Protein 7CIG (pdb70)

Solvent-accessible surface area: 36981 Å² total; per-residue (Å²): 151,25,93,43,55,64,1,57,21,46,82,57,16,11,83,105,104,105,17,98,143,0,4,44,30,0,24,114,11,0,48,121,18,17,85,50,2,0,0,21,13,5,0,4,76,10,93,26,11,12,152,37,0,25,85,0,0,13,0,1,1,8,0,19,2,8,0,46,82,89,10,14,8,30,0,20,0,7,24,0,0,73,9,0,0,49,8,6,0,78,10,0,119,12,82,115,103,27,57,70,67,56,73,66,1,0,2,0,0,0,0,1,0,2,10,8,0,0,2,0,16,0,1,22,4,0,39,12,10,6,8,4,108,47,50,44,155,81,132,247,30,131,14,17,70,46,14,0,1,0,21,0,75,27,21,30,10,1,0,38,0,0,20,43,0,4,57,11,51,22,2,42,37,0,0,99,131,93,17,58,138,78,2,40,30,82,42,107,73,82,50,108,134,68,14,31,85,59,0,36,5,118,75,16,135,52,42,26,28,44,37,1,27,0,35,2,34,20,87,8,0,12,59,0,0,53,30,0,2,59,72,10,0,2,0,2,0,0,0,5,0,9,4,34,13,11,0,0,11,0,62,0,80,26,0,0,84,104,0,5,62,14,0,56,148,42,34,0,29,124,35,127,8,47,84,41,58,24,138,165,79,61,143,67,65,72,50,77,5,21,2,0,0,0,0,0,10,0,12,5,0,0,5,0,0,13,4,1,77,52,0,53,152,71,39,159,35,43,66,21,95,13,178,19,166,5,18,43,2,8,6,29,0,131,7,95,28,83,68,164,36,118,10,22,0,0,0,0,0,0,2,2,0,4,42,5,8,2,0,0,0,0,0,0,0,0,0,0,8,12,46,1,11,32,49,32,44,34,175,19,69,29,5,47,7,49,3,11,2,0,0,2,18,0,1,0,0,0,0,0,1,0,0,0,18,2,0,78,58,23,26,136,59,3,0,62,46,0,52,94,2,16,80,28,0,25,27,0,51,145,79,0,44,39,9,39,180,147,55,66,19,84,0,45,28,30,38,4,101,2,0,0,0,0,13,0,27,75,3,15,77,148,9,19,33,78,5,0,2,1,29,33,49,21,42,48,58,85,76,56,117,126,23,111,49,38,20,0,4,0,4,0,2,36,11,7,76,140,73,33,0,42,49,0,0,62,58,0,27,141,5,93,67,0,89,56,19,155,104,39,108,12,15,104,103,21,90,42,51,57,0,59,19,58,84,58,17,16,89,104,102,93,18,99,138,1,3,44,28,0,24,120,12,0,38,61,2,32,99,41,2,0,0,23,13,5,1,2,84,5,105,25,13,12,162,33,0,28,85,0,0,13,0,1,0,8,0,17,2,10,0,49,94,42,10,16,5,34,0,8,0,2,24,0,0,67,8,0,0,47,7,7,0,84,10,0,122,12,103,109,102,30,57,96,90,53,51,76,0,0,2,0,0,0,0,0,0,2,10,8,0,0,2,0,18,0,1,22,3,0,27,10,10,0,21,6,86,42,26,81,54,151,278,51,126,11,18,83,51,12,0,1,0,17,0,76,26,20,31,12,2,0,34,0,0,21,42,0,5,54,7,69,22,2,42,43,0,0,99,144,99,15,57,120,76,0,50,30,91,40,107,71,84,49,108,124,66,15,32,84,60,0,37,5,74,78,15,137,51,42,27,27,46,36,1,34,0,46,0,31,2,83,9,0,10,61,0,0,55,31,0,2,59,73,18,0,0,0,2,0,0,0,4,0,9,4,35,14,13,0,1,13,0,58,0,84,26,0,0,82,98,0,5,70,13,0,39,148,52,42,6,12,105,33,140,2,68,55,57,72,67,131,145,141,34,146,81,81,71,22,84,3,21,0,0,0,0,0,0,10,0,12,5,0,0,5,0,0,13,4,2,77,37,0,50,126,63,43,169,34,41,66,21,99,14,106,20,162,3,18,38,3,10,6,30,0,128,12,102,28,106,65,89,48,96,10,16,0,1,0,0,0,0,2,2,0,4,42,6,8,2,0,0,0,1,0,0,0,0,0,0,11,4,36,0,14,28,50,34,42,32,170,15,67,28,6,40,6,59,3,11,1,0,0,1,16,0,1,0,0,0,0,0,0,0,1,0,15,3,0,86,62,24,24,131,60,4,1,59,46,0,52,91,3,5,82,29,0,21,27,0,50,146,78,0,44,39,9,33,180,146,61,71,16,110,0,61,30,29,24,6,95,1,0,0,0,0,13,0,39,67,5,13,78,82,1,18,20,37,6,0,1,2,21,31,41,27,44,49,60,80,70,56,129,128,24,122,57,39,20,0,4,0,4,0,2,36,11,7,75,140,71,36,0,42,48,0,0,62,38,0,26,134,5,68,67,2,94,97

Radius of gyration: 28.6 Å; Cα contacts (8 Å, |Δi|>4): 2402; chains: 2; bounding box: 64×79×65 Å

InterPro domains:
  IPR015421 Pyridoxal phosphate-dependent transferase, major domain [G3DSA:3.40.640.10] (76-458)
  IPR015424 Pyridoxal phosphate-dependent transferase [SSF53383] (32-549)
  IPR051151 Group II amino acid decarboxylase [PTHR46101] (45-549)

B-factor: mean 22.85, std 15.78, range [9.93, 152.77]

Organism: NCBI:txid1510823

Foldseek 3Di:
DDDCVLVDADPVGDDPVSVVVNVVVVCVVCVLQLLQAFAFLFFRDQPVVCVVAVVCVVDPEWCFFFLVFDWDRPNFQSVLFQVLVVVLCVLQVAADDADLQDQRHKGKGKAQAFCLQQLLLQCLLLLCLQQQAAFADGCVAPQSNQEEEAEEPLADCSVVVSCVVRVHHYLLRCCVVPVQQPQPDQDPQPRHSGRDPHQYDQDDPLRHRPQPQSEGDLVSVLRSVLVVLQNNHQYEYEFECLGGAFGDGHQQLSNQVSCQVSQVVSVQQWDWGFHFADPPDRHGDTDIDGRYAYEYEPQPRSQQVSLLVVCCVPVVVLVHHAPDDHHSHGQNNWDAHPVRDIDRRHFKYWYWCRRQQRDPHTMTMIMGGSSSQHHAPDADPNGRHGPRGPDRTHDRSVSVSSSSSVVVDDSSRSSVLLVQLLVVQVVLLVLVVVLCVVLVFAFPWDHNRSGSKIKTADFDPVLCSSNVWDKDWDQSNPPDPVRIGIMTMGGRHSSRHPVSSVVSSVCLSVTCCRNVHD/DDFLDDDDDCVLVDADPVGDDPVSVVVNVVNVCVNCVLQLLQAFAFLFFRDDPLLCVVFVVCVPDPEWCFFFLVFRFDRNRFQSVLFQVLVVVLCVLQVQADDADLVDQRHKGKGKAQAFCLQQLLVQCLLLLCQQQAAAFPDFPLPQSNQEEEAEEPLADPSVVVSCVVRVRHYLLRCCVVPVNQPQPDQDPQPRHSGRDPHQYDQDDPLRHPPQPQSEGDLVSVLSSLLVVLQSNHQYEYEFECLGGAFGDGHQQLSNQVSCVQSQVVSVQQKDKGWHFFDDDVDITDIDIDGRYAYEYEPQPRSQQVSLLVVCCVPVVVLVHHAPDDHHSHGQPRWDQDPPDGIHRRHFKYKYWCRRQLRDPHTMTMIMGGSNSQGDAPDADPNRRHGPRGPDRTHDRSVSSSSSSSVVVDDSSRSSVLLVQLLVVQVVLLVLVVVLCVVQVFAFPWDHNRSGSKIKTADFDPSLCSSNVWDKDWDQSRPPDPVRITIMTMGGRHSNHHPVSSVVSSVCCSVTPRRND

Secondary structure (DSSP, 8-state):
---GGGT---TT---HHHHHHHHHHHHHHHHHHHHH--BSS-----HHHHHHHGGGTT------S-TTS--S--S--HHHHHHHHHHHHHHTT-BSS--TT-TTBEEEEEESS-HHHHHHHHHHHHHHHHHTPPBPPP---TTTT--EEE-BTT--HHHHHHHHHHTPEEHHHHHHHH-TT---S--TTT-S-PPPSSBPBPP-TTSSGGGS-S-B-HHHHHHHHHHHHHTT--EEEEEEBS-TTT--B--HHHHHHHHHHHHHHTT-SSEEEEEEE-SSS--EEEEEE-SEEEEEE-TTGGGTHHHHHHHHHSTTTTT---SSPPPP-STT-EEE-TTS-EEE---EEEEETTTTT--SS--EEEEEEGGGPBPPS---GGGSS---SS-SS--SSHHHHHHHHHHH--HHHHHHHHHHHHHHHHHHHHHHHHHHHHHT-----B--TT-SEEEEE---HHHHHHHTBEEEEEESSTT-GGGEEEEEEEE--TT--HHHHHHHHHHHTT-HHHHT--/-----PPPPGGGT---TT---HHHHHHHHHHHHHHHHHHHHH--BSS-----HHHHHHHGGGTTS-----S-TTS--S--S--HHHHHHHHHHHHHHTT-BSS--TT-TTBEEEEEESS-HHHHHHHHHHHHHHHHHTPPBS----TTTT--EEE-BTT--THHHHHHHHHTPEEHHHHHHHH-TT---SPPTTT-S-PPPSSBPBPP-TTSSGGGS-S-B-HHHHHHHHHHHHHTT--EEEEEEBS-TTT--B--HHHHHHHHHHHHHHTT-SSEEEEEEE-SSSS-EEEEEE-SEEEEEE-TTGGGTHHHHHHHHH-HHHHT---SSPPPP-STT-EE--SSS--EE---EEEEETTTTT--SS--EEEEEEGGGPBPPS---GGGSS---SS-SS--SHHHHHHHHHHHH--HHHHHHHHHHHHHHHHHHHHHHHHHHHHHT-----B--TT-SEEEEE---HHHHHHHTBEEEEEESSTT-GGGEEEEEEEE--TT--HHHHHHHHHHHTT-HHHH-

Structure (mmCIF, N/CA/C/O backbone):
data_7CIG
#
_entry.id   7CIG
#
_cell.length_a   125.037
_cell.length_b   147.378
_cell.length_c   53.828
_cell.angle_alpha   90.00
_cell.angle_beta   100.01
_cell.angle_gamma   90.00
#
_symmetry.space_group_name_H-M   'C 1 2 1'
#
loop_
_entity.id
_entity.type
_entity.pdbx_description
1 polymer 'L-methionine decarboxylase'
2 non-polymer 'methyl (2S)-2-[[2-methyl-3-oxidanyl-5-(phosphonooxymethyl)pyridin-4-yl]methylamino]-4-methylsulfanyl-butanoate'
3 water water
#
loop_
_atom_site.group_PDB
_atom_site.id
_atom_site.type_symbol
_atom_site.label_atom_id
_atom_site.label_alt_id
_atom_site.label_comp_id
_atom_site.label_asym_id
_atom_site.label_entity_id
_atom_site.label_seq_id
_atom_site.pdbx_PDB_ins_code
_atom_site.Cartn_x
_atom_site.Cartn_y
_atom_site.Cartn_z
_atom_site.occupancy
_atom_site.B_iso_or_equiv
_atom_site.auth_seq_id
_atom_site.auth_comp_id
_atom_site.auth_asym_id
_atom_site.auth_atom_id
_atom_site.pdbx_PDB_model_num
ATOM 1 N N . GLU A 1 24 ? -46.724 5.122 -2.816 1.00 55.04 24 GLU A N 1
ATOM 2 C CA . GLU A 1 24 ? -45.880 4.213 -3.652 1.00 53.58 24 GLU A CA 1
ATOM 3 C C . GLU A 1 24 ? -46.534 2.848 -3.861 1.00 49.78 24 GLU A C 1
ATOM 4 O O . GLU A 1 24 ? -47.533 2.506 -3.217 1.00 47.55 24 GLU A O 1
ATOM 10 N N . LEU A 1 25 ? -45.959 2.077 -4.779 1.00 43.89 25 LEU A N 1
ATOM 11 C CA . LEU A 1 25 ? -46.448 0.731 -5.067 1.00 37.51 25 LEU A CA 1
ATOM 12 C C . LEU A 1 25 ? -45.813 -0.267 -4.105 1.00 38.18 25 LEU A C 1
ATOM 13 O O . LEU A 1 25 ? -44.618 -0.180 -3.807 1.00 36.62 25 LEU A O 1
ATOM 18 N N . ASP A 1 26 ? -46.641 -1.207 -3.648 1.00 36.58 26 ASP A N 1
ATOM 19 C CA . ASP A 1 26 ? -46.264 -2.255 -2.708 1.00 35.66 26 ASP A CA 1
ATOM 20 C C . ASP A 1 26 ? -45.823 -3.493 -3.497 1.00 31.07 26 ASP A C 1
ATOM 21 O O . ASP A 1 26 ? -46.617 -4.064 -4.251 1.00 31.28 26 ASP A O 1
ATOM 26 N N . GLY A 1 27 ? -44.578 -3.920 -3.299 1.00 27.61 27 GLY A N 1
ATOM 27 C CA . GLY A 1 27 ? -44.030 -5.089 -4.008 1.00 25.85 27 GLY A CA 1
ATOM 28 C C . GLY A 1 27 ? -44.805 -6.383 -3.816 1.00 25.19 27 GLY A C 1
ATOM 29 O O . GLY A 1 27 ? -44.813 -7.240 -4.701 1.00 22.69 27 GLY A O 1
ATOM 30 N N . GLY A 1 28 ? -45.488 -6.534 -2.683 1.00 24.72 28 GLY A N 1
ATOM 31 C CA . GLY A 1 28 ? -46.313 -7.719 -2.433 1.00 23.84 28 GLY A CA 1
ATOM 32 C C . GLY A 1 28 ? -47.404 -7.968 -3.456 1.00 23.81 28 GLY A C 1
ATOM 33 O O . GLY A 1 28 ? -47.684 -9.118 -3.792 1.00 24.78 28 GLY A O 1
ATOM 34 N N . ASP A 1 29 ? -47.983 -6.892 -3.987 1.00 22.99 29 ASP A N 1
ATOM 35 C CA . ASP A 1 29 ? -49.017 -6.971 -5.024 1.00 23.99 29 ASP A CA 1
ATOM 36 C C . ASP A 1 29 ? -48.465 -7.443 -6.361 1.00 21.44 29 ASP A C 1
ATOM 37 O O . ASP A 1 29 ? -49.238 -7.867 -7.230 1.00 21.14 29 ASP A O 1
ATOM 42 N N . PHE A 1 30 ? -47.145 -7.323 -6.540 1.00 18.52 30 PHE A N 1
ATOM 43 C CA . PHE A 1 30 ? -46.501 -7.620 -7.810 1.00 17.14 30 PHE A CA 1
ATOM 44 C C . PHE A 1 30 ? -45.688 -8.893 -7.849 1.00 16.60 30 PHE A C 1
ATOM 45 O O . PHE A 1 30 ? -45.279 -9.303 -8.931 1.00 15.99 30 PHE A O 1
ATOM 53 N N . ALA A 1 31 ? -45.455 -9.531 -6.694 1.00 16.66 31 ALA A N 1
ATOM 54 C CA . ALA A 1 31 ? -44.653 -10.758 -6.691 1.00 16.89 31 ALA A CA 1
ATOM 55 C C . ALA A 1 31 ? -45.336 -11.795 -7.573 1.00 15.87 31 ALA A C 1
ATOM 56 O O . ALA A 1 31 ? -46.555 -11.942 -7.535 1.00 16.97 31 ALA A O 1
ATOM 58 N N . LEU A 1 32 ? -44.538 -12.510 -8.354 1.00 15.09 32 LEU A N 1
ATOM 59 C CA . LEU A 1 32 ? -45.003 -13.458 -9.356 1.00 14.82 32 LEU A CA 1
ATOM 60 C C . LEU A 1 32 ? -44.801 -14.874 -8.818 1.00 16.32 32 LEU A C 1
ATOM 61 O O . LEU A 1 32 ? -43.674 -15.361 -8.801 1.00 17.31 32 LEU A O 1
ATOM 66 N N . PRO A 1 33 ? -45.883 -15.514 -8.374 1.00 16.26 33 PRO A N 1
ATOM 67 C CA . PRO A 1 33 ? -45.758 -16.886 -7.845 1.00 16.77 33 PRO A CA 1
ATOM 68 C C . PRO A 1 33 ? -45.502 -17.938 -8.906 1.00 17.45 33 PRO A C 1
ATOM 69 O O . PRO A 1 33 ? -45.852 -17.739 -10.061 1.00 15.98 33 PRO A O 1
ATOM 73 N N . GLU A 1 34 ? -44.952 -19.088 -8.504 1.00 17.17 34 GLU A N 1
ATOM 74 C CA . GLU A 1 34 ? -44.831 -20.233 -9.417 1.00 18.63 34 GLU A CA 1
ATOM 75 C C . GLU A 1 34 ? -46.133 -20.554 -10.128 1.00 17.31 34 GLU A C 1
ATOM 76 O O . GLU A 1 34 ? -46.125 -20.864 -11.314 1.00 17.66 34 GLU A O 1
ATOM 82 N N . GLY A 1 35 ? -47.254 -20.450 -9.414 1.00 16.73 35 GLY A N 1
ATOM 83 C CA . GLY A 1 35 ? -48.535 -20.821 -9.947 1.00 16.76 35 GLY A CA 1
ATOM 84 C C . GLY A 1 35 ? -49.273 -19.783 -10.765 1.00 17.47 35 GLY A C 1
ATOM 85 O O . GLY A 1 35 ? -50.388 -20.051 -11.220 1.00 18.95 35 GLY A O 1
ATOM 86 N N . GLY A 1 36 ? -48.672 -18.604 -10.945 1.00 17.56 36 GLY A N 1
ATOM 87 C CA . GLY A 1 36 ? -49.316 -17.509 -11.637 1.00 17.93 36 GLY A CA 1
ATOM 88 C C . GLY A 1 36 ? -50.253 -16.750 -10.719 1.00 18.68 36 GLY A C 1
ATOM 89 O O . GLY A 1 36 ? -50.469 -17.135 -9.564 1.00 19.17 36 GLY A O 1
ATOM 90 N N . LEU A 1 37 ? -50.796 -15.661 -11.250 1.00 18.56 37 LEU A N 1
ATOM 91 C CA . LEU A 1 37 ? -51.844 -14.874 -10.606 1.00 19.14 37 LEU A CA 1
ATOM 92 C C . LEU A 1 37 ? -53.172 -15.046 -11.347 1.00 19.02 37 LEU A C 1
ATOM 93 O O . LEU A 1 37 ? -53.221 -15.112 -12.570 1.00 20.18 37 LEU A O 1
ATOM 98 N N . ASP A 1 38 ? -54.260 -15.067 -10.589 1.00 21.72 38 ASP A N 1
ATOM 99 C CA . ASP A 1 38 ? -55.605 -15.034 -11.168 1.00 23.69 38 ASP A CA 1
ATOM 100 C C . ASP A 1 38 ? -55.960 -13.643 -11.726 1.00 23.01 38 ASP A C 1
ATOM 101 O O . ASP A 1 38 ? -55.246 -12.650 -11.481 1.00 20.83 38 ASP A O 1
ATOM 106 N N . ASP A 1 39 ? -57.040 -13.580 -12.496 1.00 23.30 39 ASP A N 1
ATOM 107 C CA . ASP A 1 39 ? -57.473 -12.352 -13.160 1.00 24.13 39 ASP A CA 1
ATOM 108 C C . ASP A 1 39 ? -57.743 -11.222 -12.166 1.00 22.10 39 ASP A C 1
ATOM 109 O O . ASP A 1 39 ? -57.441 -10.066 -12.479 1.00 19.82 39 ASP A O 1
ATOM 114 N N . ASP A 1 40 ? -58.274 -11.546 -10.984 1.00 19.64 40 ASP A N 1
ATOM 115 C CA . ASP A 1 40 ? -58.529 -10.512 -9.965 1.00 19.71 40 ASP A CA 1
ATOM 116 C C . ASP A 1 40 ? -57.241 -9.900 -9.403 1.00 17.95 40 ASP A C 1
ATOM 117 O O . ASP A 1 40 ? -57.130 -8.673 -9.298 1.00 15.70 40 ASP A O 1
ATOM 122 N N . ARG A 1 41 ? -56.278 -10.724 -9.000 1.00 17.07 41 ARG A N 1
ATOM 123 C CA . ARG A 1 41 ? -55.014 -10.199 -8.497 1.00 17.58 41 ARG A CA 1
ATOM 124 C C . ARG A 1 41 ? -54.265 -9.439 -9.586 1.00 15.34 41 ARG A C 1
ATOM 125 O O . ARG A 1 41 ? -53.654 -8.393 -9.304 1.00 15.21 41 ARG A O 1
ATOM 133 N N . ARG A 1 42 ? -54.326 -9.938 -10.819 1.00 14.51 42 ARG A N 1
ATOM 134 C CA . ARG A 1 42 ? -53.674 -9.262 -11.940 1.00 14.66 42 ARG A CA 1
ATOM 135 C C . ARG A 1 42 ? -54.253 -7.866 -12.170 1.00 13.27 42 ARG A C 1
ATOM 136 O O . ARG A 1 42 ? -53.532 -6.877 -12.288 1.00 12.93 42 ARG A O 1
ATOM 144 N N . LEU A 1 43 ? -55.572 -7.771 -12.183 1.00 12.52 43 LEU A N 1
ATOM 145 C CA . LEU A 1 43 ? -56.207 -6.487 -12.449 1.00 11.84 43 LEU A CA 1
ATOM 146 C C . LEU A 1 43 ? -55.972 -5.512 -11.283 1.00 12.50 43 LEU A C 1
ATOM 147 O O . LEU A 1 43 ? -55.742 -4.307 -11.492 1.00 12.27 43 LEU A O 1
ATOM 152 N N . ARG A 1 44 ? -56.023 -6.013 -10.058 1.00 12.14 44 ARG A N 1
ATOM 153 C CA . ARG A 1 44 ? -55.767 -5.159 -8.909 1.00 13.79 44 ARG A CA 1
ATOM 154 C C . ARG A 1 44 ? -54.383 -4.531 -9.008 1.00 12.63 44 ARG A C 1
ATOM 155 O O . ARG A 1 44 ? -54.235 -3.343 -8.712 1.00 12.14 44 ARG A O 1
ATOM 163 N N . ALA A 1 45 ? -53.387 -5.322 -9.389 1.00 12.09 45 ALA A N 1
ATOM 164 C CA . ALA A 1 45 ? -52.017 -4.822 -9.515 1.00 12.11 45 ALA A CA 1
ATOM 165 C C . ALA A 1 45 ? -51.921 -3.817 -10.642 1.00 12.10 45 ALA A C 1
ATOM 166 O O . ALA A 1 45 ? -51.307 -2.780 -10.477 1.00 11.38 45 ALA A O 1
ATOM 168 N N . LEU A 1 46 ? -52.473 -4.137 -11.803 1.00 11.42 46 LEU A N 1
ATOM 169 C CA . LEU A 1 46 ? -52.395 -3.221 -12.935 1.00 11.48 46 LEU A CA 1
ATOM 170 C C . LEU A 1 46 ? -53.138 -1.924 -12.627 1.00 10.94 46 LEU A C 1
ATOM 171 O O . LEU A 1 46 ? -52.689 -0.836 -13.002 1.00 11.32 46 LEU A O 1
ATOM 176 N N . ASP A 1 47 ? -54.275 -2.012 -11.930 1.00 10.58 47 ASP A N 1
ATOM 177 C CA . ASP A 1 47 ? -54.957 -0.803 -11.478 1.00 11.08 47 ASP A CA 1
ATOM 178 C C . ASP A 1 47 ? -54.088 0.019 -10.521 1.00 10.87 47 ASP A C 1
ATOM 179 O O . ASP A 1 47 ? -54.038 1.250 -10.621 1.00 10.74 47 ASP A O 1
ATOM 184 N N . ALA A 1 48 ? -53.392 -0.637 -9.603 1.00 11.23 48 ALA A N 1
ATOM 185 C CA . ALA A 1 48 ? -52.500 0.097 -8.715 1.00 11.91 48 ALA A CA 1
ATOM 186 C C . ALA A 1 48 ? -51.419 0.827 -9.500 1.00 12.14 48 ALA A C 1
ATOM 187 O O . ALA A 1 48 ? -51.130 1.994 -9.197 1.00 11.72 48 ALA A O 1
ATOM 189 N N . VAL A 1 49 ? -50.837 0.176 -10.501 1.00 12.53 49 VAL A N 1
ATOM 190 C CA . VAL A 1 49 ? -49.794 0.819 -11.336 1.00 13.76 49 VAL A CA 1
ATOM 191 C C . VAL A 1 49 ? -50.374 1.993 -12.066 1.00 13.49 49 VAL A C 1
ATOM 192 O O . VAL A 1 49 ? -49.772 3.073 -12.109 1.00 12.85 49 VAL A O 1
ATOM 196 N N . ASP A 1 50 ? -51.553 1.827 -12.647 1.00 12.19 50 ASP A N 1
ATOM 197 C CA . ASP A 1 50 ? -52.162 2.914 -13.431 1.00 12.89 50 ASP A CA 1
ATOM 198 C C . ASP A 1 50 ? -52.478 4.110 -12.533 1.00 11.62 50 ASP A C 1
ATOM 199 O O . ASP A 1 50 ? -52.221 5.247 -12.889 1.00 12.13 50 ASP A O 1
ATOM 204 N N . GLU A 1 51 ? -53.027 3.852 -11.357 1.00 11.23 51 GLU A N 1
ATOM 205 C CA . GLU A 1 51 ? -53.353 4.926 -10.444 1.00 11.65 51 GLU A CA 1
ATOM 206 C C . GLU A 1 51 ? -52.090 5.696 -10.063 1.00 11.54 51 GLU A C 1
ATOM 207 O O . GLU A 1 51 ? -52.109 6.927 -10.017 1.00 12.08 51 GLU A O 1
ATOM 213 N N . TYR A 1 52 ? -51.008 4.975 -9.775 1.00 11.58 52 TYR A N 1
ATOM 214 C CA . TYR A 1 52 ? -49.717 5.610 -9.452 1.00 12.41 52 TYR A CA 1
ATOM 215 C C . TYR A 1 52 ? -49.183 6.420 -10.638 1.00 12.48 52 TYR A C 1
ATOM 216 O O . TYR A 1 52 ? -48.892 7.615 -10.483 1.00 13.21 52 TYR A O 1
ATOM 225 N N . LEU A 1 53 ? -49.058 5.799 -11.801 1.00 12.60 53 LEU A N 1
ATOM 226 C CA . LEU A 1 53 ? -48.497 6.464 -12.979 1.00 12.77 53 LEU A CA 1
ATOM 227 C C . LEU A 1 53 ? -49.323 7.659 -13.426 1.00 12.97 53 LEU A C 1
ATOM 228 O O . LEU A 1 53 ? -48.780 8.690 -13.835 1.00 13.33 53 LEU A O 1
ATOM 233 N N . THR A 1 54 ? -50.638 7.536 -13.329 1.00 13.01 54 THR A N 1
ATOM 234 C CA . THR A 1 54 ? -51.531 8.597 -13.772 1.00 14.63 54 THR A CA 1
ATOM 235 C C . THR A 1 54 ? -51.343 9.811 -12.870 1.00 14.60 54 THR A C 1
ATOM 236 O O . THR A 1 54 ? -51.222 10.927 -13.368 1.00 16.21 54 THR A O 1
ATOM 240 N N . ARG A 1 55 ? -51.303 9.596 -11.559 1.00 15.03 55 ARG A N 1
ATOM 241 C CA . ARG A 1 55 ? -51.078 10.693 -10.632 1.00 16.22 55 ARG A CA 1
ATOM 242 C C . ARG A 1 55 ? -49.723 11.351 -10.908 1.00 15.66 55 ARG A C 1
ATOM 243 O O . ARG A 1 55 ? -49.624 12.584 -11.056 1.00 15.77 55 ARG A O 1
ATOM 251 N N . LYS A 1 56 ? -48.685 10.552 -11.038 1.00 14.55 56 LYS A N 1
ATOM 252 C CA . LYS A 1 56 ? -47.358 11.112 -11.273 1.00 14.74 56 LYS A CA 1
ATOM 253 C C . LYS A 1 56 ? -47.248 11.807 -12.625 1.00 15.40 56 LYS A C 1
ATOM 254 O O . LYS A 1 56 ? -46.627 12.894 -12.692 1.00 15.12 56 LYS A O 1
ATOM 260 N N . ARG A 1 57 ? -47.786 11.227 -13.703 1.00 15.96 57 ARG A N 1
ATOM 261 C CA . ARG A 1 57 ? -47.598 11.822 -15.022 1.00 17.48 57 ARG A CA 1
ATOM 262 C C . ARG A 1 57 ? -48.265 13.191 -15.134 1.00 17.87 57 ARG A C 1
ATOM 263 O O . ARG A 1 57 ? -47.729 14.091 -15.801 1.00 17.86 57 ARG A O 1
ATOM 271 N N . LYS A 1 58 ? -49.408 13.363 -14.483 1.00 17.85 58 LYS A N 1
ATOM 272 C CA . LYS A 1 58 ? -50.111 14.645 -14.540 1.00 19.74 58 LYS A CA 1
ATOM 273 C C . LYS A 1 58 ? -49.390 15.771 -13.805 1.00 18.99 58 LYS A C 1
ATOM 274 O O . LYS A 1 58 ? -49.620 16.947 -14.097 1.00 18.95 58 LYS A O 1
ATOM 280 N N . HIS A 1 59 ? -48.508 15.423 -12.877 1.00 16.33 59 HIS A N 1
ATOM 281 C CA . HIS A 1 59 ? -47.765 16.419 -12.102 1.00 16.08 59 HIS A CA 1
ATOM 282 C C . HIS A 1 59 ? -46.299 16.481 -12.472 1.00 14.43 59 HIS A C 1
ATOM 283 O O . HIS A 1 59 ? -45.587 17.317 -11.949 1.00 14.45 59 HIS A O 1
ATOM 290 N N . LEU A 1 60 ? -45.816 15.626 -13.377 1.00 13.33 60 LEU A N 1
ATOM 291 C CA . LEU A 1 60 ? -44.394 15.664 -13.692 1.00 13.11 60 LEU A CA 1
ATOM 292 C C . LEU A 1 60 ? -44.078 16.964 -14.407 1.00 13.29 60 LEU A C 1
ATOM 293 O O . LEU A 1 60 ? -44.643 17.255 -15.459 1.00 13.86 60 LEU A O 1
ATOM 298 N N . VAL A 1 61 ? -43.183 17.750 -13.818 1.00 13.20 61 VAL A N 1
ATOM 299 C CA . VAL A 1 61 ? -42.669 18.945 -14.479 1.00 13.54 61 VAL A CA 1
ATOM 300 C C . VAL A 1 61 ? -41.168 19.085 -14.391 1.00 13.74 61 VAL A C 1
ATOM 301 O O . VAL A 1 61 ? -40.643 20.117 -14.855 1.00 13.93 61 VAL A O 1
ATOM 305 N N . GLY A 1 62 ? -40.459 18.120 -13.825 1.00 12.34 62 GLY A N 1
ATOM 306 C CA . GLY A 1 62 ? -39.040 18.266 -13.527 1.00 13.06 62 GLY A CA 1
ATOM 307 C C . GLY A 1 62 ? -38.085 17.613 -14.483 1.00 13.29 62 GLY A C 1
ATOM 308 O O . GLY A 1 62 ? -36.890 17.689 -14.273 1.00 14.68 62 GLY A O 1
ATOM 309 N N . TYR A 1 63 ? -38.602 16.930 -15.501 1.00 12.62 63 TYR A N 1
ATOM 310 C CA . TYR A 1 63 ? -37.753 16.242 -16.483 1.00 12.37 63 TYR A CA 1
ATOM 311 C C . TYR A 1 63 ? -38.199 16.632 -17.878 1.00 12.51 63 TYR A C 1
ATOM 312 O O . TYR A 1 63 ? -39.362 16.951 -18.089 1.00 12.78 63 TYR A O 1
ATOM 321 N N . ALA A 1 64 ? -37.269 16.553 -18.826 1.00 13.38 64 ALA A N 1
ATOM 322 C CA . ALA A 1 64 ? -37.552 16.932 -20.197 1.00 14.53 64 ALA A CA 1
ATOM 323 C C . ALA A 1 64 ? -38.270 15.789 -20.895 1.00 15.40 64 ALA A C 1
ATOM 324 O O . ALA A 1 64 ? -37.694 15.123 -21.750 1.00 18.36 64 ALA A O 1
ATOM 326 N N . ALA A 1 65 ? -39.539 15.584 -20.556 1.00 14.25 65 ALA A N 1
ATOM 327 C CA . ALA A 1 65 ? -40.308 14.459 -21.043 1.00 14.53 65 ALA A CA 1
ATOM 328 C C . ALA A 1 65 ? -41.750 14.881 -21.262 1.00 14.22 65 ALA A C 1
ATOM 329 O O . ALA A 1 65 ? -42.501 15.081 -20.302 1.00 14.52 65 ALA A O 1
ATOM 331 N N . THR A 1 66 ? -42.148 15.019 -22.512 1.00 12.87 66 THR A N 1
ATOM 332 C CA . THR A 1 66 ? -43.521 15.363 -22.833 1.00 13.79 66 THR A CA 1
ATOM 333 C C . THR A 1 66 ? -44.444 14.230 -22.392 1.00 15.38 66 THR A C 1
ATOM 334 O O . THR A 1 66 ? -44.185 13.055 -22.687 1.00 15.09 66 THR A O 1
ATOM 338 N N . GLN A 1 67 ? -45.488 14.603 -21.647 1.00 18.16 67 GLN A N 1
ATOM 339 C CA . GLN A 1 67 ? -46.330 13.644 -20.888 1.00 21.43 67 GLN A CA 1
ATOM 340 C C . GLN A 1 67 ? -47.684 13.425 -21.499 1.00 22.66 67 GLN A C 1
ATOM 341 O O . GLN A 1 67 ? -48.397 12.498 -21.059 1.00 24.28 67 GLN A O 1
ATOM 347 N N . ASP A 1 68 ? -48.049 14.196 -22.528 1.00 25.03 68 ASP A N 1
ATOM 348 C CA . ASP A 1 68 ? -49.349 14.034 -23.174 1.00 27.77 68 ASP A CA 1
ATOM 349 C C . ASP A 1 68 ? -49.274 13.269 -24.504 1.00 30.80 68 ASP A C 1
ATOM 350 O O . ASP A 1 68 ? -48.591 13.711 -25.418 1.00 40.01 68 ASP A O 1
ATOM 355 N N . MET A 1 69 ? -49.992 12.133 -24.555 1.00 26.09 69 MET A N 1
ATOM 356 C CA . MET A 1 69 ? -50.027 11.150 -25.639 1.00 24.95 69 MET A CA 1
ATOM 357 C C . MET A 1 69 ? -51.363 10.342 -25.670 1.00 23.91 69 MET A C 1
ATOM 358 O O . MET A 1 69 ? -51.398 9.115 -25.893 1.00 22.36 69 MET A O 1
ATOM 363 N N . GLN A 1 70 ? -52.482 11.024 -25.428 1.00 23.18 70 GLN A N 1
ATOM 364 C CA . GLN A 1 70 ? -53.786 10.369 -25.487 1.00 23.91 70 GLN A CA 1
ATOM 365 C C . GLN A 1 70 ? -54.124 9.961 -26.938 1.00 21.85 70 GLN A C 1
ATOM 366 O O . GLN A 1 70 ? -54.649 8.867 -27.165 1.00 20.14 70 GLN A O 1
ATOM 372 N N . GLY A 1 71 ? -53.823 10.848 -27.896 1.00 21.11 71 GLY A N 1
ATOM 373 C CA . GLY A 1 71 ? -53.988 10.572 -29.321 1.00 20.35 71 GLY A CA 1
ATOM 374 C C . GLY A 1 71 ? -53.160 9.391 -29.796 1.00 21.45 71 GLY A C 1
ATOM 375 O O . GLY A 1 71 ? -53.651 8.530 -30.542 1.00 20.19 71 GLY A O 1
ATOM 376 N N . THR A 1 72 ? -51.877 9.397 -29.417 1.00 19.66 72 THR A N 1
ATOM 377 C CA . THR A 1 72 ? -50.974 8.266 -29.631 1.00 20.86 72 THR A CA 1
ATOM 378 C C . THR A 1 72 ? -51.590 6.940 -29.200 1.00 20.25 72 THR A C 1
ATOM 379 O O . THR A 1 72 ? -51.620 5.962 -29.962 1.00 19.34 72 THR A O 1
ATOM 383 N N . ALA A 1 73 ? -52.059 6.900 -27.957 1.00 19.16 73 ALA A N 1
ATOM 384 C CA . ALA A 1 73 ? -52.635 5.701 -27.391 1.00 19.13 73 ALA A CA 1
ATOM 385 C C . ALA A 1 73 ? -53.851 5.239 -28.184 1.00 18.72 73 ALA A C 1
ATOM 386 O O . ALA A 1 73 ? -54.009 4.050 -28.495 1.00 18.34 73 ALA A O 1
ATOM 388 N N . LEU A 1 74 ? -54.765 6.172 -28.476 1.00 17.47 74 LEU A N 1
ATOM 389 C CA . LEU A 1 74 ? -55.924 5.812 -29.282 1.00 18.18 74 LEU A CA 1
ATOM 390 C C . LEU A 1 74 ? -55.549 5.278 -30.660 1.00 16.93 74 LEU A C 1
ATOM 391 O O . LEU A 1 74 ? -56.130 4.311 -31.110 1.00 17.02 74 LEU A O 1
ATOM 396 N N . ASP A 1 75 ? -54.617 5.938 -31.326 1.00 16.34 75 ASP A N 1
ATOM 397 C CA . ASP A 1 75 ? -54.257 5.558 -32.689 1.00 15.82 75 ASP A CA 1
ATOM 398 C C . ASP A 1 75 ? -53.463 4.265 -32.727 1.00 15.59 75 ASP A C 1
ATOM 399 O O . ASP A 1 75 ? -53.547 3.541 -33.709 1.00 15.35 75 ASP A O 1
ATOM 404 N N . LEU A 1 76 ? -52.634 4.002 -31.704 1.00 14.25 76 LEU A N 1
ATOM 405 C CA . LEU A 1 76 ? -51.593 2.990 -31.852 1.00 13.76 76 LEU A CA 1
ATOM 406 C C . LEU A 1 76 ? -51.675 1.770 -30.950 1.00 13.73 76 LEU A C 1
ATOM 407 O O . LEU A 1 76 ? -50.933 0.820 -31.175 1.00 13.65 76 LEU A O 1
ATOM 412 N N . ALA A 1 77 ? -52.584 1.750 -29.985 1.00 14.14 77 ALA A N 1
ATOM 413 C CA . ALA A 1 77 ? -52.781 0.562 -29.155 1.00 14.45 77 ALA A CA 1
ATOM 414 C C . ALA A 1 77 ? -53.033 -0.696 -29.970 1.00 14.18 77 ALA A C 1
ATOM 415 O O . ALA A 1 77 ? -52.590 -1.777 -29.610 1.00 14.45 77 ALA A O 1
ATOM 417 N N . ARG A 1 78 ? -53.708 -0.538 -31.104 1.00 13.09 78 ARG A N 1
ATOM 418 C CA . ARG A 1 78 ? -53.962 -1.631 -32.040 1.00 13.00 78 ARG A CA 1
ATOM 419 C C . ARG A 1 78 ? -52.738 -2.431 -32.476 1.00 12.62 78 ARG A C 1
ATOM 420 O O . ARG A 1 78 ? -52.894 -3.539 -32.957 1.00 12.51 78 ARG A O 1
ATOM 428 N N . PHE A 1 79 ? -51.540 -1.833 -32.396 1.00 12.54 79 PHE A N 1
ATOM 429 C CA . PHE A 1 79 ? -50.321 -2.518 -32.824 1.00 12.74 79 PHE A CA 1
ATOM 430 C C . PHE A 1 79 ? -49.665 -3.378 -31.755 1.00 13.54 79 PHE A C 1
ATOM 431 O O . PHE A 1 79 ? -48.708 -4.128 -32.061 1.00 13.35 79 PHE A O 1
ATOM 439 N N A MET A 1 80 ? -50.180 -3.265 -30.520 0.50 14.11 80 MET A N 1
ATOM 440 N N B MET A 1 80 ? -50.154 -3.309 -30.521 0.50 13.37 80 MET A N 1
ATOM 441 C CA A MET A 1 80 ? -49.669 -4.008 -29.355 0.50 15.47 80 MET A CA 1
ATOM 442 C CA B MET A 1 80 ? -49.520 -4.074 -29.445 0.50 14.09 80 MET A CA 1
ATOM 443 C C A MET A 1 80 ? -49.604 -5.537 -29.525 0.50 15.40 80 MET A C 1
ATOM 444 C C B MET A 1 80 ? -49.521 -5.590 -29.615 0.50 14.57 80 MET A C 1
ATOM 445 O O A MET A 1 80 ? -48.709 -6.160 -28.941 0.50 14.88 80 MET A O 1
ATOM 446 O O B MET A 1 80 ? -48.589 -6.254 -29.142 0.50 13.75 80 MET A O 1
ATOM 455 N N . PRO A 1 81 ? -50.514 -6.152 -30.318 1.00 14.42 81 PRO A N 1
ATOM 456 C CA . PRO A 1 81 ? -50.411 -7.589 -30.618 1.00 14.70 81 PRO A CA 1
ATOM 457 C C . PRO A 1 81 ? -49.266 -8.060 -31.525 1.00 14.95 81 PRO A C 1
ATOM 458 O O . PRO A 1 81 ? -49.053 -9.251 -31.643 1.00 16.22 81 PRO A O 1
ATOM 462 N N . ASN A 1 82 ? -48.518 -7.150 -32.151 1.00 14.57 82 ASN A N 1
ATOM 463 C CA . ASN A 1 82 ? -47.495 -7.509 -33.100 1.00 14.68 82 ASN A CA 1
ATOM 464 C C . ASN A 1 82 ? -46.127 -7.485 -32.460 1.00 13.65 82 ASN A C 1
ATOM 465 O O . ASN A 1 82 ? -45.771 -6.496 -31.843 1.00 14.04 82 ASN A O 1
ATOM 470 N N . ASN A 1 83 ? -45.347 -8.523 -32.708 1.00 12.90 83 ASN A N 1
ATOM 471 C CA . ASN A 1 83 ? -43.945 -8.540 -32.338 1.00 12.46 83 ASN A CA 1
ATOM 472 C C . ASN A 1 83 ? -43.180 -7.932 -33.508 1.00 13.05 83 ASN A C 1
ATOM 473 O O . ASN A 1 83 ? -42.772 -8.644 -34.439 1.00 14.01 83 ASN A O 1
ATOM 478 N N . ILE A 1 84 ? -43.091 -6.605 -33.488 1.00 12.18 84 ILE A N 1
ATOM 479 C CA . ILE A 1 84 ? -42.506 -5.852 -34.597 1.00 12.26 84 ILE A CA 1
ATOM 480 C C . ILE A 1 84 ? -40.999 -5.854 -34.428 1.00 12.47 84 ILE A C 1
ATOM 481 O O . ILE A 1 84 ? -40.506 -5.745 -33.308 1.00 14.07 84 ILE A O 1
ATOM 486 N N . ASN A 1 85 ? -40.250 -5.990 -35.512 1.00 11.42 85 ASN A N 1
ATOM 487 C CA . ASN A 1 85 ? -38.786 -5.974 -35.381 1.00 11.61 85 ASN A CA 1
ATOM 488 C C . ASN A 1 85 ? -38.192 -5.355 -36.601 1.00 11.29 85 ASN A C 1
ATOM 489 O O . ASN A 1 85 ? -38.346 -5.888 -37.692 1.00 11.96 85 ASN A O 1
ATOM 494 N N . ASN A 1 86 ? -37.514 -4.216 -36.407 1.00 11.33 86 ASN A N 1
ATOM 495 C CA . ASN A 1 86 ? -36.843 -3.521 -37.510 1.00 11.74 86 ASN A CA 1
ATOM 496 C C . ASN A 1 86 ? -35.381 -3.896 -37.603 1.00 12.76 86 ASN A C 1
ATOM 497 O O . ASN A 1 86 ? -34.570 -3.110 -38.021 1.00 15.60 86 ASN A O 1
ATOM 502 N N . LEU A 1 87 ? -35.113 -5.167 -37.329 1.00 14.57 87 LEU A N 1
ATOM 503 C CA . LEU A 1 87 ? -33.831 -5.810 -37.507 1.00 15.06 87 LEU A CA 1
ATOM 504 C C . LEU A 1 87 ? -33.142 -5.405 -38.798 1.00 14.75 87 LEU A C 1
ATOM 505 O O . LEU A 1 87 ? -33.729 -5.516 -39.857 1.00 14.96 87 LEU A O 1
ATOM 510 N N . GLY A 1 88 ? -31.886 -4.986 -38.692 1.00 13.86 88 GLY A N 1
ATOM 511 C CA . GLY A 1 88 ? -31.124 -4.562 -39.845 1.00 14.65 88 GLY A CA 1
ATOM 512 C C . GLY A 1 88 ? -31.256 -3.084 -40.190 1.00 13.88 88 GLY A C 1
ATOM 513 O O . GLY A 1 88 ? -31.982 -2.329 -39.570 1.00 14.33 88 GLY A O 1
ATOM 514 N N . ASP A 1 89 ? -30.517 -2.690 -41.212 1.00 14.90 89 ASP A N 1
ATOM 515 C CA . ASP A 1 89 ? -30.497 -1.322 -41.687 1.00 14.16 89 ASP A CA 1
ATOM 516 C C . ASP A 1 89 ? -31.922 -0.859 -42.092 1.00 13.85 89 ASP A C 1
ATOM 517 O O . ASP A 1 89 ? -32.670 -1.604 -42.725 1.00 14.67 89 ASP A O 1
ATOM 522 N N . PRO A 1 90 ? -32.284 0.395 -41.783 1.00 13.57 90 PRO A N 1
ATOM 523 C CA . PRO A 1 90 ? -33.622 0.870 -42.154 1.00 13.95 90 PRO A CA 1
ATOM 524 C C . PRO A 1 90 ? -33.892 0.928 -43.641 1.00 13.94 90 PRO A C 1
ATOM 525 O O . PRO A 1 90 ? -35.048 0.966 -44.009 1.00 13.99 90 PRO A O 1
ATOM 529 N N . PHE A 1 91 ? -32.838 0.965 -44.461 1.00 14.81 91 PHE A N 1
ATOM 530 C CA . PHE A 1 91 ? -32.969 1.173 -45.903 1.00 16.71 91 PHE A CA 1
ATOM 531 C C . PHE A 1 91 ? -32.827 -0.115 -46.684 1.00 19.65 91 PHE A C 1
ATOM 532 O O . PHE A 1 91 ? -32.824 -0.091 -47.931 1.00 21.46 91 PHE A O 1
ATOM 540 N N . GLN A 1 92 ? -32.769 -1.226 -45.964 1.00 21.44 92 GLN A N 1
ATOM 541 C CA . GLN A 1 92 ? -32.585 -2.515 -46.583 1.00 24.43 92 GLN A CA 1
ATOM 542 C C . GLN A 1 92 ? -33.740 -3.386 -46.223 1.00 24.13 92 GLN A C 1
ATOM 543 O O . GLN A 1 92 ? -34.257 -3.351 -45.094 1.00 18.42 92 GLN A O 1
ATOM 549 N N . SER A 1 93 ? -34.126 -4.182 -47.215 1.00 27.63 93 SER A N 1
ATOM 550 C CA . SER A 1 93 ? -35.028 -5.299 -47.026 1.00 29.18 93 SER A CA 1
ATOM 551 C C . SER A 1 93 ? -34.357 -6.318 -46.124 1.00 27.34 93 SER A C 1
ATOM 552 O O . SER A 1 93 ? -33.126 -6.413 -46.042 1.00 29.20 93 SER A O 1
ATOM 555 N N . GLY A 1 94 ? -35.166 -7.048 -45.393 1.00 22.74 94 GLY A N 1
ATOM 556 C CA . GLY A 1 94 ? -34.660 -8.123 -44.573 1.00 20.96 94 GLY A CA 1
ATOM 557 C C . GLY A 1 94 ? -35.719 -9.192 -44.505 1.00 19.38 94 GLY A C 1
ATOM 558 O O . GLY A 1 94 ? -36.820 -9.023 -45.043 1.00 19.34 94 GLY A O 1
ATOM 559 N N . GLY A 1 95 ? -35.396 -10.280 -43.833 1.00 17.26 95 GLY A N 1
ATOM 560 C CA . GLY A 1 95 ? -36.295 -11.409 -43.785 1.00 15.65 95 GLY A CA 1
ATOM 561 C C . GLY A 1 95 ? -37.416 -11.326 -42.764 1.00 14.57 95 GLY A C 1
ATOM 562 O O . GLY A 1 95 ? -38.400 -12.041 -42.893 1.00 14.63 95 GLY A O 1
ATOM 563 N N . TYR A 1 96 ? -37.267 -10.469 -41.749 1.00 13.57 96 TYR A N 1
ATOM 564 C CA . TYR A 1 96 ? -38.275 -10.357 -40.691 1.00 12.84 96 TYR A CA 1
ATOM 565 C C . TYR A 1 96 ? -39.350 -9.391 -41.209 1.00 12.19 96 TYR A C 1
ATOM 566 O O . TYR A 1 96 ? -39.242 -8.170 -41.049 1.00 12.21 96 TYR A O 1
ATOM 575 N N . LYS A 1 97 ? -40.385 -9.940 -41.843 1.00 12.42 97 LYS A N 1
ATOM 576 C CA . LYS A 1 97 ? -41.348 -9.087 -42.532 1.00 12.57 97 LYS A CA 1
ATOM 577 C C . LYS A 1 97 ? -42.287 -8.250 -41.668 1.00 12.80 97 LYS A C 1
ATOM 578 O O . LYS A 1 97 ? -42.692 -7.170 -42.136 1.00 12.80 97 LYS A O 1
ATOM 584 N N . PRO A 1 98 ? -42.609 -8.670 -40.426 1.00 11.80 98 PRO A N 1
ATOM 585 C CA . PRO A 1 98 ? -43.370 -7.731 -39.557 1.00 12.13 98 PRO A CA 1
ATOM 586 C C . PRO A 1 98 ? -42.454 -6.616 -39.029 1.00 10.80 98 PRO A C 1
ATOM 587 O O . PRO A 1 98 ? -42.036 -6.606 -37.869 1.00 11.75 98 PRO A O 1
ATOM 591 N N . ASN A 1 99 ? -42.168 -5.685 -39.931 1.00 10.84 99 ASN A N 1
ATOM 592 C CA . ASN A 1 99 ? -41.339 -4.533 -39.619 1.00 10.65 99 ASN A CA 1
ATOM 593 C C . ASN A 1 99 ? -42.016 -3.265 -40.154 1.00 10.86 99 ASN A C 1
ATOM 594 O O . ASN A 1 99 ? -42.815 -3.318 -41.091 1.00 11.34 99 ASN A O 1
ATOM 599 N N . THR A 1 100 ? -41.626 -2.133 -39.586 1.00 10.42 100 THR A N 1
ATOM 600 C CA . THR A 1 100 ? -42.137 -0.835 -39.975 1.00 10.60 100 THR A CA 1
ATOM 601 C C . THR A 1 100 ? -41.074 0.029 -40.633 1.00 11.01 100 THR A C 1
ATOM 602 O O . THR A 1 100 ? -41.095 1.254 -40.500 1.00 10.94 100 THR A O 1
ATOM 606 N N . LYS A 1 101 ? -40.146 -0.566 -41.367 1.00 10.76 101 LYS A N 1
ATOM 607 C CA . LYS A 1 101 ? -39.049 0.241 -41.925 1.00 11.32 101 LYS A CA 1
ATOM 608 C C . LYS A 1 101 ? -39.550 1.306 -42.898 1.00 11.70 101 LYS A C 1
ATOM 609 O O . LYS A 1 101 ? -38.947 2.363 -42.996 1.00 11.78 101 LYS A O 1
ATOM 615 N N . VAL A 1 102 ? -40.662 1.070 -43.587 1.00 12.64 102 VAL A N 1
ATOM 616 C CA . VAL A 1 102 ? -41.227 2.117 -44.468 1.00 12.67 102 VAL A CA 1
ATOM 617 C C . VAL A 1 102 ? -41.599 3.349 -43.632 1.00 13.03 102 VAL A C 1
ATOM 618 O O . VAL A 1 102 ? -41.347 4.499 -44.050 1.00 13.64 102 VAL A O 1
ATOM 622 N N . VAL A 1 103 ? -42.150 3.112 -42.443 1.00 11.52 103 VAL A N 1
ATOM 623 C CA . VAL A 1 103 ? -42.516 4.182 -41.546 1.00 11.62 103 VAL A CA 1
ATOM 624 C C . VAL A 1 103 ? -41.266 4.831 -40.949 1.00 10.88 103 VAL A C 1
ATOM 625 O O . VAL A 1 103 ? -41.160 6.073 -40.887 1.00 11.76 103 VAL A O 1
ATOM 629 N N . GLU A 1 104 ? -40.305 4.007 -40.557 1.00 11.01 104 GLU A N 1
ATOM 630 C CA . GLU A 1 104 ? -39.046 4.498 -40.018 1.00 11.17 104 GLU A CA 1
ATOM 631 C C . GLU A 1 104 ? -38.365 5.444 -41.011 1.00 11.05 104 GLU A C 1
ATOM 632 O O . GLU A 1 104 ? -37.876 6.524 -40.623 1.00 10.78 104 GLU A O 1
ATOM 638 N N . ARG A 1 105 ? -38.310 5.057 -42.280 1.00 11.42 105 ARG A N 1
ATOM 639 C CA . ARG A 1 105 ? -37.720 5.909 -43.297 1.00 12.06 105 ARG A CA 1
ATOM 640 C C . ARG A 1 105 ? -38.488 7.219 -43.467 1.00 12.20 105 ARG A C 1
ATOM 641 O O . ARG A 1 105 ? -37.859 8.268 -43.668 1.00 12.15 105 ARG A O 1
ATOM 649 N N . ALA A 1 106 ? -39.806 7.196 -43.333 1.00 11.59 106 ALA A N 1
ATOM 650 C CA . ALA A 1 106 ? -40.571 8.442 -43.443 1.00 11.26 106 ALA A CA 1
ATOM 651 C C . ALA A 1 106 ? -40.218 9.380 -42.300 1.00 11.00 106 ALA A C 1
ATOM 652 O O . ALA A 1 106 ? -40.083 10.583 -42.506 1.00 11.25 106 ALA A O 1
ATOM 654 N N . VAL A 1 107 ? -40.058 8.850 -41.086 1.00 10.62 107 VAL A N 1
ATOM 655 C CA . VAL A 1 107 ? -39.676 9.654 -39.942 1.00 10.85 107 VAL A CA 1
ATOM 656 C C . VAL A 1 107 ? -38.259 10.212 -40.117 1.00 10.35 107 VAL A C 1
ATOM 657 O O . VAL A 1 107 ? -37.999 11.390 -39.905 1.00 10.32 107 VAL A O 1
ATOM 661 N N . LEU A 1 108 ? -37.329 9.347 -40.502 1.00 10.56 108 LEU A N 1
ATOM 662 C CA . LEU A 1 108 ? -35.953 9.787 -40.745 1.00 11.27 108 LEU A CA 1
ATOM 663 C C . LEU A 1 108 ? -35.907 10.869 -41.826 1.00 11.01 108 LEU A C 1
ATOM 664 O O . LEU A 1 108 ? -35.174 11.854 -41.671 1.00 11.58 108 LEU A O 1
ATOM 669 N N . ASP A 1 109 ? -36.679 10.697 -42.908 1.00 11.46 109 ASP A N 1
ATOM 670 C CA . ASP A 1 109 ? -36.726 11.704 -43.983 1.00 11.87 109 ASP A CA 1
ATOM 671 C C . ASP A 1 109 ? -37.211 13.049 -43.443 1.00 11.49 109 ASP A C 1
ATOM 672 O O . ASP A 1 109 ? -36.723 14.107 -43.867 1.00 12.14 109 ASP A O 1
ATOM 677 N N . TYR A 1 110 ? -38.199 13.039 -42.547 1.00 10.94 110 TYR A N 1
ATOM 678 C CA . TYR A 1 110 ? -38.758 14.275 -42.005 1.00 11.35 110 TYR A CA 1
ATOM 679 C C . TYR A 1 110 ? -37.698 15.003 -41.196 1.00 11.44 110 TYR A C 1
ATOM 680 O O . TYR A 1 110 ? -37.515 16.204 -41.371 1.00 11.47 110 TYR A O 1
ATOM 689 N N . TYR A 1 111 ? -36.990 14.294 -40.317 1.00 11.72 111 TYR A N 1
ATOM 690 C CA . TYR A 1 111 ? -35.942 14.937 -39.529 1.00 12.61 111 TYR A CA 1
ATOM 691 C C . TYR A 1 111 ? -34.723 15.309 -40.393 1.00 12.02 111 TYR A C 1
ATOM 692 O O . TYR A 1 111 ? -34.091 16.333 -40.124 1.00 12.43 111 TYR A O 1
ATOM 701 N N . ALA A 1 112 ? -34.451 14.553 -41.450 1.00 11.99 112 ALA A N 1
ATOM 702 C CA . ALA A 1 112 ? -33.345 14.879 -42.373 1.00 12.14 112 ALA A CA 1
ATOM 703 C C . ALA A 1 112 ? -33.618 16.257 -42.980 1.00 12.63 112 ALA A C 1
ATOM 704 O O . ALA A 1 112 ? -32.742 17.128 -42.995 1.00 12.25 112 ALA A O 1
ATOM 706 N N . LYS A 1 113 ? -34.834 16.458 -43.461 1.00 12.11 113 LYS A N 1
ATOM 707 C CA . LYS A 1 113 ? -35.233 17.766 -43.997 1.00 12.56 113 LYS A CA 1
ATOM 708 C C . LYS A 1 113 ? -35.155 18.828 -42.899 1.00 12.54 113 LYS A C 1
ATOM 709 O O . LYS A 1 113 ? -34.635 19.933 -43.117 1.00 12.28 113 LYS A O 1
ATOM 715 N N . LEU A 1 114 ? -35.673 18.531 -41.718 1.00 12.35 114 LEU A N 1
ATOM 716 C CA . LEU A 1 114 ? -35.711 19.526 -40.649 1.00 12.51 114 LEU A CA 1
ATOM 717 C C . LEU A 1 114 ? -34.305 19.983 -40.250 1.00 11.74 114 LEU A C 1
ATOM 718 O O . LEU A 1 114 ? -34.120 21.154 -39.862 1.00 12.51 114 LEU A O 1
ATOM 723 N N . TRP A 1 115 ? -33.345 19.069 -40.324 1.00 11.15 115 TRP A N 1
ATOM 724 C CA . TRP A 1 115 ? -31.948 19.302 -39.974 1.00 11.26 115 TRP A CA 1
ATOM 725 C C . TRP A 1 115 ? -31.075 19.612 -41.193 1.00 11.70 115 TRP A C 1
ATOM 726 O O . TRP A 1 115 ? -29.844 19.561 -41.108 1.00 11.69 115 TRP A O 1
ATOM 737 N N . HIS A 1 116 ? -31.708 19.980 -42.308 1.00 11.73 116 HIS A N 1
ATOM 738 C CA . HIS A 1 116 ? -30.966 20.356 -43.538 1.00 12.41 116 HIS A CA 1
ATOM 739 C C . HIS A 1 116 ? -29.911 19.340 -44.004 1.00 12.52 116 HIS A C 1
ATOM 740 O O . HIS A 1 116 ? -28.841 19.702 -44.509 1.00 13.75 116 HIS A O 1
ATOM 747 N N . ALA A 1 117 ? -30.230 18.060 -43.819 1.00 12.68 117 ALA A N 1
ATOM 748 C CA . ALA A 1 117 ? -29.493 16.957 -44.403 1.00 13.66 117 ALA A CA 1
ATOM 749 C C . ALA A 1 117 ? -29.883 16.786 -45.861 1.00 14.88 117 ALA A C 1
ATOM 750 O O . ALA A 1 117 ? -30.900 17.319 -46.313 1.00 17.06 117 ALA A O 1
ATOM 752 N N . GLU A 1 118 ? -29.062 16.044 -46.590 1.00 15.30 118 GLU A N 1
ATOM 753 C CA . GLU A 1 118 ? -29.319 15.757 -48.006 1.00 16.72 118 GLU A CA 1
ATOM 754 C C . GLU A 1 118 ? -30.135 14.466 -48.136 1.00 16.31 118 GLU A C 1
ATOM 755 O O . GLU A 1 118 ? -29.711 13.442 -47.634 1.00 15.46 118 GLU A O 1
ATOM 761 N N . ARG A 1 119 ? -31.281 14.527 -48.814 1.00 17.84 119 ARG A N 1
ATOM 762 C CA . ARG A 1 119 ? -32.150 13.352 -49.032 1.00 18.30 119 ARG A CA 1
ATOM 763 C C . ARG A 1 119 ? -32.407 13.186 -50.520 1.00 20.25 119 ARG A C 1
ATOM 764 O O . ARG A 1 119 ? -32.304 14.153 -51.260 1.00 20.53 119 ARG A O 1
ATOM 772 N N . PRO A 1 120 ? -32.766 11.994 -50.986 1.00 20.38 120 PRO A N 1
ATOM 773 C CA . PRO A 1 120 ? -32.928 10.789 -50.185 1.00 19.63 120 PRO A CA 1
ATOM 774 C C . PRO A 1 120 ? -31.602 10.211 -49.742 1.00 17.63 120 PRO A C 1
ATOM 775 O O . PRO A 1 120 ? -30.561 10.497 -50.345 1.00 17.98 120 PRO A O 1
ATOM 779 N N . HIS A 1 121 ? -31.632 9.344 -48.722 1.00 16.36 121 HIS A N 1
ATOM 780 C CA . HIS A 1 121 ? -30.494 8.503 -48.431 1.00 16.16 121 HIS A CA 1
ATOM 781 C C . HIS A 1 121 ? -30.153 7.743 -49.717 1.00 17.02 121 HIS A C 1
ATOM 782 O O . HIS A 1 121 ? -31.048 7.170 -50.352 1.00 17.68 121 HIS A O 1
ATOM 789 N N . ASP A 1 122 ? -28.878 7.760 -50.089 1.00 18.15 122 ASP A N 1
ATOM 790 C CA . ASP A 1 122 ? -28.412 7.043 -51.278 1.00 20.10 122 ASP A CA 1
ATOM 791 C C . ASP A 1 122 ? -27.030 6.536 -50.965 1.00 20.18 122 ASP A C 1
ATOM 792 O O . ASP A 1 122 ? -26.143 7.347 -50.754 1.00 19.28 122 ASP A O 1
ATOM 797 N N . PRO A 1 123 ? -26.831 5.207 -50.940 1.00 22.04 123 PRO A N 1
ATOM 798 C CA . PRO A 1 123 ? -25.488 4.708 -50.632 1.00 22.82 123 PRO A CA 1
ATOM 799 C C . PRO A 1 123 ? -24.391 5.163 -51.611 1.00 22.40 123 PRO A C 1
ATOM 800 O O . PRO A 1 123 ? -23.213 5.160 -51.245 1.00 21.66 123 PRO A O 1
ATOM 804 N N . ALA A 1 124 ? -24.786 5.546 -52.827 1.00 22.70 124 ALA A N 1
ATOM 805 C CA . ALA A 1 124 ? -23.875 6.098 -53.852 1.00 23.37 124 ALA A CA 1
ATOM 806 C C . ALA A 1 124 ? -23.614 7.595 -53.729 1.00 24.68 124 ALA A C 1
ATOM 807 O O . ALA A 1 124 ? -22.809 8.150 -54.504 1.00 25.30 124 ALA A O 1
ATOM 809 N N . ASP A 1 125 ? -24.288 8.281 -52.796 1.00 21.72 125 ASP A N 1
ATOM 810 C CA . ASP A 1 125 ? -24.046 9.707 -52.589 1.00 20.64 125 ASP A CA 1
ATOM 811 C C . ASP A 1 125 ? -23.413 9.924 -51.207 1.00 20.31 125 ASP A C 1
ATOM 812 O O . ASP A 1 125 ? -24.119 9.878 -50.188 1.00 17.58 125 ASP A O 1
ATOM 817 N N . PRO A 1 126 ? -22.089 10.173 -51.161 1.00 20.22 126 PRO A N 1
ATOM 818 C CA . PRO A 1 126 ? -21.372 10.371 -49.899 1.00 19.77 126 PRO A CA 1
ATOM 819 C C . PRO A 1 126 ? -21.990 11.454 -49.017 1.00 17.84 126 PRO A C 1
ATOM 820 O O . PRO A 1 126 ? -21.891 11.374 -47.804 1.00 18.06 126 PRO A O 1
ATOM 824 N N . GLU A 1 127 ? -22.602 12.463 -49.630 1.00 16.98 127 GLU A N 1
ATOM 825 C CA . GLU A 1 127 ? -23.156 13.597 -48.918 1.00 17.30 127 GLU A CA 1
ATOM 826 C C . GLU A 1 127 ? -24.554 13.358 -48.397 1.00 16.54 127 GLU A C 1
ATOM 827 O O . GLU A 1 127 ? -25.053 14.168 -47.608 1.00 16.60 127 GLU A O 1
ATOM 833 N N . SER A 1 128 ? -25.196 12.270 -48.832 1.00 15.18 128 SER A N 1
ATOM 834 C CA . SER A 1 128 ? -26.567 12.008 -48.412 1.00 15.07 128 SER A CA 1
ATOM 835 C C . SER A 1 128 ? -26.610 11.498 -46.985 1.00 14.33 128 SER A C 1
ATOM 836 O O . SER A 1 128 ? -25.644 10.968 -46.467 1.00 14.01 128 SER A O 1
ATOM 839 N N . TYR A 1 129 ? -27.760 11.680 -46.339 1.00 13.18 129 TYR A N 1
ATOM 840 C CA . TYR A 1 129 ? -27.853 11.274 -44.954 1.00 12.97 129 TYR A CA 1
ATOM 841 C C . TYR A 1 129 ? -27.882 9.751 -44.854 1.00 12.59 129 TYR A C 1
ATOM 842 O O . TYR A 1 129 ? -28.334 9.028 -45.779 1.00 13.84 129 TYR A O 1
ATOM 851 N N . TRP A 1 130 ? -27.429 9.276 -43.703 1.00 12.25 130 TRP A N 1
ATOM 852 C CA . TRP A 1 130 ? -27.770 7.942 -43.214 1.00 12.38 130 TRP A CA 1
ATOM 853 C C . TRP A 1 130 ? -28.125 8.076 -41.741 1.00 12.41 130 TRP A C 1
ATOM 854 O O . TRP A 1 130 ? -27.513 8.851 -41.020 1.00 13.26 130 TRP A O 1
ATOM 865 N N . GLY A 1 131 ? -29.123 7.323 -41.284 1.00 12.48 131 GLY A N 1
ATOM 866 C CA . GLY A 1 131 ? -29.440 7.325 -39.875 1.00 12.32 131 GLY A CA 1
ATOM 867 C C . GLY A 1 131 ? -30.372 6.188 -39.572 1.00 12.09 131 GLY A C 1
ATOM 868 O O . GLY A 1 131 ? -30.744 5.439 -40.472 1.00 12.39 131 GLY A O 1
ATOM 869 N N . TYR A 1 132 ? -30.742 6.065 -38.306 1.00 12.24 132 TYR A N 1
ATOM 870 C CA . TYR A 1 132 ? -31.659 5.018 -37.905 1.00 11.42 132 TYR A CA 1
ATOM 871 C C . TYR A 1 132 ? -32.325 5.414 -36.600 1.00 11.15 132 TYR A C 1
ATOM 872 O O . TYR A 1 132 ? -31.843 6.281 -35.864 1.00 11.14 132 TYR A O 1
ATOM 881 N N . MET A 1 133 ? -33.453 4.775 -36.330 1.00 10.81 133 MET A N 1
ATOM 882 C CA . MET A 1 133 ? -34.169 5.010 -35.082 1.00 10.91 133 MET A CA 1
ATOM 883 C C . MET A 1 133 ? -33.657 4.086 -33.965 1.00 10.96 133 MET A C 1
ATOM 884 O O . MET A 1 133 ? -33.509 2.883 -34.128 1.00 12.01 133 MET A O 1
ATOM 889 N N . LEU A 1 134 ? -33.449 4.718 -32.816 1.00 10.77 134 LEU A N 1
ATOM 890 C CA . LEU A 1 134 ? -32.849 4.133 -31.648 1.00 11.10 134 LEU A CA 1
ATOM 891 C C . LEU A 1 134 ? -33.854 3.282 -30.882 1.00 11.35 134 LEU A C 1
ATOM 892 O O . LEU A 1 134 ? -35.046 3.586 -30.842 1.00 11.47 134 LEU A O 1
ATOM 897 N N . SER A 1 135 ? -33.330 2.209 -30.295 1.00 11.74 135 SER A N 1
ATOM 898 C CA . SER A 1 135 ? -34.125 1.317 -29.427 1.00 12.43 135 SER A CA 1
ATOM 899 C C . SER A 1 135 ? -33.961 1.661 -27.942 1.00 14.08 135 SER A C 1
ATOM 900 O O . SER A 1 135 ? -34.840 1.318 -27.143 1.00 15.51 135 SER A O 1
ATOM 903 N N . MET A 1 136 ? -32.830 2.249 -27.556 1.00 14.45 136 MET A N 1
ATOM 904 C CA . MET A 1 136 ? -32.703 2.965 -26.262 1.00 14.34 136 MET A CA 1
ATOM 905 C C . MET A 1 136 ? -33.069 4.447 -26.573 1.00 12.99 136 MET A C 1
ATOM 906 O O . MET A 1 136 ? -33.624 4.777 -27.632 1.00 12.62 136 MET A O 1
ATOM 911 N N . GLY A 1 137 ? -32.764 5.342 -25.641 1.00 12.63 137 GLY A N 1
ATOM 912 C CA . GLY A 1 137 ? -32.798 6.774 -25.902 1.00 12.46 137 GLY A CA 1
ATOM 913 C C . GLY A 1 137 ? -31.534 7.306 -26.528 1.00 12.69 137 GLY A C 1
ATOM 914 O O . GLY A 1 137 ? -30.792 6.568 -27.169 1.00 12.14 137 GLY A O 1
ATOM 915 N N . SER A 1 138 ? -31.293 8.606 -26.337 1.00 12.43 138 SER A N 1
ATOM 916 C CA . SER A 1 138 ? -30.103 9.227 -26.937 1.00 13.14 138 SER A CA 1
ATOM 917 C C . SER A 1 138 ? -28.808 8.607 -26.413 1.00 13.12 138 SER A C 1
ATOM 918 O O . SER A 1 138 ? -27.745 8.780 -27.041 1.00 14.32 138 SER A O 1
ATOM 921 N N . THR A 1 139 ? -28.852 7.876 -25.301 1.00 13.38 139 THR A N 1
ATOM 922 C CA . THR A 1 139 ? -27.651 7.163 -24.867 1.00 13.99 139 THR A CA 1
ATOM 923 C C . THR A 1 139 ? -27.141 6.305 -26.009 1.00 14.42 139 THR A C 1
ATOM 924 O O . THR A 1 139 ? -25.919 6.265 -26.261 1.00 13.81 139 THR A O 1
ATOM 928 N N . GLU A 1 140 ? -28.042 5.611 -26.704 1.00 13.05 140 GLU A N 1
ATOM 929 C CA . GLU A 1 140 ? -27.643 4.812 -27.868 1.00 13.40 140 GLU A CA 1
ATOM 930 C C . GLU A 1 140 ? -27.043 5.682 -28.989 1.00 13.04 140 GLU A C 1
ATOM 931 O O . GLU A 1 140 ? -26.089 5.290 -29.655 1.00 13.64 140 GLU A O 1
ATOM 937 N N . GLY A 1 141 ? -27.645 6.827 -29.238 1.00 13.03 141 GLY A N 1
ATOM 938 C CA . GLY A 1 141 ? -27.207 7.689 -30.317 1.00 13.74 141 GLY A CA 1
ATOM 939 C C . GLY A 1 141 ? -25.856 8.313 -30.049 1.00 13.50 141 GLY A C 1
ATOM 940 O O . GLY A 1 141 ? -25.037 8.460 -30.962 1.00 14.35 141 GLY A O 1
ATOM 941 N N . ASN A 1 142 ? -25.629 8.704 -28.797 1.00 13.26 142 ASN A N 1
ATOM 942 C CA . ASN A 1 142 ? -24.318 9.232 -28.406 1.00 13.52 142 ASN A CA 1
ATOM 943 C C . ASN A 1 142 ? -23.255 8.143 -28.413 1.00 13.85 142 ASN A C 1
ATOM 944 O O . ASN A 1 142 ? -22.115 8.401 -28.824 1.00 13.60 142 ASN A O 1
ATOM 949 N N . MET A 1 143 ? -23.614 6.939 -27.969 1.00 13.23 143 MET A N 1
ATOM 950 C CA . MET A 1 143 ? -22.691 5.812 -28.047 1.00 14.30 143 MET A CA 1
ATOM 951 C C . MET A 1 143 ? -22.351 5.507 -29.506 1.00 14.17 143 MET A C 1
ATOM 952 O O . MET A 1 143 ? -21.172 5.304 -29.843 1.00 14.15 143 MET A O 1
ATOM 957 N N . TYR A 1 144 ? -23.354 5.487 -30.370 1.00 13.39 144 TYR A N 1
ATOM 958 C CA . TYR A 1 144 ? -23.119 5.199 -31.773 1.00 13.68 144 TYR A CA 1
ATOM 959 C C . TYR A 1 144 ? -22.242 6.286 -32.395 1.00 13.87 144 TYR A C 1
ATOM 960 O O . TYR A 1 144 ? -21.319 5.990 -33.168 1.00 13.59 144 TYR A O 1
ATOM 969 N N . ALA A 1 145 ? -22.534 7.541 -32.079 1.00 13.19 145 ALA A N 1
ATOM 970 C CA . ALA A 1 145 ? -21.755 8.661 -32.589 1.00 13.15 145 ALA A CA 1
ATOM 971 C C . ALA A 1 145 ? -20.287 8.501 -32.224 1.00 13.14 145 ALA A C 1
ATOM 972 O O . ALA A 1 145 ? -19.385 8.686 -33.066 1.00 14.13 145 ALA A O 1
ATOM 974 N N . LEU A 1 146 ? -20.024 8.207 -30.957 1.00 13.37 146 LEU A N 1
ATOM 975 C CA . LEU A 1 146 ? -18.641 8.097 -30.501 1.00 14.58 146 LEU A CA 1
ATOM 976 C C . LEU A 1 146 ? -17.943 6.860 -31.080 1.00 14.53 146 LEU A C 1
ATOM 977 O O . LEU A 1 146 ? -16.759 6.914 -31.386 1.00 14.95 146 LEU A O 1
ATOM 982 N N . TRP A 1 147 ? -18.679 5.771 -31.273 1.00 14.33 147 TRP A N 1
ATOM 983 C CA . TRP A 1 147 ? -18.149 4.577 -31.925 1.00 14.57 147 TRP A CA 1
ATOM 984 C C . TRP A 1 147 ? -17.771 4.906 -33.371 1.00 14.45 147 TRP A C 1
ATOM 985 O O . TRP A 1 147 ? -16.650 4.641 -33.814 1.00 14.10 147 TRP A O 1
ATOM 996 N N . ASN A 1 148 ? -18.705 5.508 -34.084 1.00 13.91 148 ASN A N 1
ATOM 997 C CA . ASN A 1 148 ? -18.535 5.884 -35.478 1.00 14.51 148 ASN A CA 1
ATOM 998 C C . ASN A 1 148 ? -17.346 6.833 -35.622 1.00 14.85 148 ASN A C 1
ATOM 999 O O . ASN A 1 148 ? -16.517 6.641 -36.514 1.00 15.42 148 ASN A O 1
ATOM 1004 N N . ALA A 1 149 ? -17.236 7.812 -34.722 1.00 13.97 149 ALA A N 1
ATOM 1005 C CA . ALA A 1 149 ? -16.155 8.810 -34.784 1.00 14.21 149 ALA A CA 1
ATOM 1006 C C . ALA A 1 149 ? -14.824 8.184 -34.404 1.00 14.61 149 ALA A C 1
ATOM 1007 O O . ALA A 1 149 ? -13.807 8.436 -35.064 1.00 14.93 149 ALA A O 1
ATOM 1009 N N . ARG A 1 150 ? -14.826 7.343 -33.358 1.00 14.65 150 ARG A N 1
ATOM 1010 C CA . ARG A 1 150 ? -13.614 6.644 -32.940 1.00 15.30 150 ARG A CA 1
ATOM 1011 C C . ARG A 1 150 ? -13.040 5.902 -34.152 1.00 15.80 150 ARG A C 1
ATOM 1012 O O . ARG A 1 150 ? -11.845 6.063 -34.482 1.00 16.15 150 ARG A O 1
ATOM 1020 N N . ASP A 1 151 ? -13.875 5.119 -34.824 1.00 15.75 151 ASP A N 1
ATOM 1021 C CA . ASP A 1 151 ? -13.402 4.276 -35.929 1.00 16.98 151 ASP A CA 1
ATOM 1022 C C . ASP A 1 151 ? -13.018 5.125 -37.126 1.00 17.51 151 ASP A C 1
ATOM 1023 O O . ASP A 1 151 ? -11.984 4.880 -37.750 1.00 18.62 151 ASP A O 1
ATOM 1028 N N . TYR A 1 152 ? -13.802 6.161 -37.406 1.00 16.26 152 TYR A N 1
ATOM 1029 C CA . TYR A 1 152 ? -13.551 7.016 -38.574 1.00 15.75 152 TYR A CA 1
ATOM 1030 C C . TYR A 1 152 ? -12.227 7.777 -38.391 1.00 16.51 152 TYR A C 1
ATOM 1031 O O . TYR A 1 152 ? -11.409 7.832 -39.311 1.00 16.74 152 TYR A O 1
ATOM 1040 N N . LEU A 1 153 ? -12.030 8.350 -37.213 1.00 16.07 153 LEU A N 1
ATOM 1041 C CA . LEU A 1 153 ? -10.848 9.156 -36.902 1.00 17.41 153 LEU A CA 1
ATOM 1042 C C . LEU A 1 153 ? -9.579 8.333 -36.668 1.00 19.67 153 LEU A C 1
ATOM 1043 O O . LEU A 1 153 ? -8.483 8.858 -36.847 1.00 20.72 153 LEU A O 1
ATOM 1048 N N A SER A 1 154 ? -9.730 7.081 -36.244 0.50 20.41 154 SER A N 1
ATOM 1049 N N B SER A 1 154 ? -9.715 7.073 -36.262 0.50 20.47 154 SER A N 1
ATOM 1050 C CA A SER A 1 154 ? -8.584 6.201 -36.018 0.50 21.39 154 SER A CA 1
ATOM 1051 C CA B SER A 1 154 ? -8.551 6.205 -36.031 0.50 21.44 154 SER A CA 1
ATOM 1052 C C A SER A 1 154 ? -8.094 5.506 -37.287 0.50 22.58 154 SER A C 1
ATOM 1053 C C B SER A 1 154 ? -8.209 5.311 -37.226 0.50 22.66 154 SER A C 1
ATOM 1054 O O A SER A 1 154 ? -6.965 5.013 -37.299 0.50 23.18 154 SER A O 1
ATOM 1055 O O B SER A 1 154 ? -7.346 4.428 -37.107 0.50 23.07 154 SER A O 1
ATOM 1060 N N . GLY A 1 155 ? -8.907 5.487 -38.347 1.00 23.44 155 GLY A N 1
ATOM 1061 C CA . GLY A 1 155 ? -8.578 4.777 -39.604 1.00 24.92 155 GLY A CA 1
ATOM 1062 C C . GLY A 1 155 ? -9.079 3.356 -39.781 1.00 28.41 155 GLY A C 1
ATOM 1063 O O . GLY A 1 155 ? -8.508 2.597 -40.560 1.00 28.13 155 GLY A O 1
ATOM 1064 N N . LYS A 1 156 ? -10.165 2.979 -39.117 1.00 28.47 156 LYS A N 1
ATOM 1065 C CA . LYS A 1 156 ? -10.806 1.682 -39.420 1.00 31.28 156 LYS A CA 1
ATOM 1066 C C . LYS A 1 156 ? -11.540 1.758 -40.769 1.00 30.11 156 LYS A C 1
ATOM 1067 O O . LYS A 1 156 ? -11.859 2.847 -41.237 1.00 26.98 156 LYS A O 1
ATOM 1073 N N . ALA A 1 157 ? -11.785 0.614 -41.418 1.00 31.24 157 ALA A N 1
ATOM 1074 C CA . ALA A 1 157 ? -12.271 0.632 -42.817 1.00 32.35 157 ALA A CA 1
ATOM 1075 C C . ALA A 1 157 ? -13.719 1.155 -42.959 1.00 33.32 157 ALA A C 1
ATOM 1076 O O . ALA A 1 157 ? -14.588 0.835 -42.141 1.00 33.21 157 ALA A O 1
ATOM 1078 N N . LEU A 1 158 ? -13.957 1.962 -43.994 1.00 32.74 158 LEU A N 1
ATOM 1079 C CA . LEU A 1 158 ? -15.278 2.540 -44.258 1.00 33.40 158 LEU A CA 1
ATOM 1080 C C . LEU A 1 158 ? -16.164 1.557 -45.009 1.00 35.63 158 LEU A C 1
ATOM 1081 O O . LEU A 1 158 ? -15.678 0.574 -45.568 1.00 35.03 158 LEU A O 1
ATOM 1086 N N . ILE A 1 159 ? -17.464 1.842 -45.018 1.00 38.24 159 ILE A N 1
ATOM 1087 C CA . ILE A 1 159 ? -18.446 0.969 -45.650 1.00 41.58 159 ILE A CA 1
ATOM 1088 C C . ILE A 1 159 ? -18.190 0.935 -47.151 1.00 44.93 159 ILE A C 1
ATOM 1089 O O . ILE A 1 159 ? -17.808 1.947 -47.746 1.00 42.27 159 ILE A O 1
ATOM 1094 N N . GLN A 1 160 ? -18.380 -0.237 -47.753 1.00 51.69 160 GLN A N 1
ATOM 1095 C CA . GLN A 1 160 ? -18.158 -0.399 -49.188 1.00 55.77 160 GLN A CA 1
ATOM 1096 C C . GLN A 1 160 ? -19.329 0.229 -49.960 1.00 56.07 160 GLN A C 1
ATOM 1097 O O . GLN A 1 160 ? -20.475 -0.193 -49.761 1.00 54.49 160 GLN A O 1
ATOM 1103 N N . PRO A 1 161 ? -19.057 1.246 -50.823 1.00 57.28 161 PRO A N 1
ATOM 1104 C CA . PRO A 1 161 ? -20.140 1.781 -51.677 1.00 58.12 161 PRO A CA 1
ATOM 1105 C C . PRO A 1 161 ? -20.589 0.785 -52.773 1.00 58.65 161 PRO A C 1
ATOM 1106 O O . PRO A 1 161 ? -19.948 -0.265 -52.940 1.00 57.03 161 PRO A O 1
ATOM 1110 N N . PRO A 1 162 ? -21.682 1.104 -53.511 1.00 57.39 162 PRO A N 1
ATOM 1111 C CA . PRO A 1 162 ? -22.217 0.182 -54.531 1.00 56.71 162 PRO A CA 1
ATOM 1112 C C . PRO A 1 162 ? -21.226 -0.181 -55.648 1.00 54.88 162 PRO A C 1
ATOM 1113 O O . PRO A 1 162 ? -21.194 -1.334 -56.086 1.00 50.62 162 PRO A O 1
ATOM 1117 N N . ARG A 1 179 ? 6.790 12.912 -39.471 1.00 55.92 179 ARG A N 1
ATOM 1118 C CA . ARG A 1 179 ? 5.531 12.171 -39.571 1.00 55.04 179 ARG A CA 1
ATOM 1119 C C . ARG A 1 179 ? 4.657 12.464 -38.325 1.00 52.45 179 ARG A C 1
ATOM 1120 O O . ARG A 1 179 ? 4.795 13.551 -37.737 1.00 52.20 179 ARG A O 1
ATOM 1128 N N . ASN A 1 180 ? 3.773 11.534 -37.929 1.00 46.01 180 ASN A N 1
ATOM 1129 C CA . ASN A 1 180 ? 2.757 11.804 -36.898 1.00 39.87 180 ASN A CA 1
ATOM 1130 C C . ASN A 1 180 ? 2.363 10.562 -36.066 1.00 36.53 180 ASN A C 1
ATOM 1131 O O . ASN A 1 180 ? 1.445 9.827 -36.442 1.00 35.05 180 ASN A O 1
ATOM 1136 N N . PRO A 1 181 ? 3.007 10.360 -34.894 1.00 35.72 181 PRO A N 1
ATOM 1137 C CA . PRO A 1 181 ? 2.635 9.220 -34.048 1.00 33.43 181 PRO A CA 1
ATOM 1138 C C . PRO A 1 181 ? 1.249 9.335 -33.369 1.00 31.18 181 PRO A C 1
ATOM 1139 O O . PRO A 1 181 ? 0.787 8.363 -32.777 1.00 32.58 181 PRO A O 1
ATOM 1143 N N . ASN A 1 182 ? 0.625 10.512 -33.428 1.00 29.01 182 ASN A N 1
ATOM 1144 C CA . ASN A 1 182 ? -0.720 10.731 -32.858 1.00 26.97 182 ASN A CA 1
ATOM 1145 C C . ASN A 1 182 ? -1.860 10.677 -33.880 1.00 27.10 182 ASN A C 1
ATOM 1146 O O . ASN A 1 182 ? -3.018 10.897 -33.513 1.00 24.09 182 ASN A O 1
ATOM 1151 N N . ALA A 1 183 ? -1.548 10.345 -35.134 1.00 26.62 183 ALA A N 1
ATOM 1152 C CA . ALA A 1 183 ? -2.509 10.413 -36.237 1.00 26.55 183 ALA A CA 1
ATOM 1153 C C . ALA A 1 183 ? -3.749 9.541 -36.009 1.00 25.81 183 ALA A C 1
ATOM 1154 O O . ALA A 1 183 ? -4.832 9.906 -36.453 1.00 25.24 183 ALA A O 1
ATOM 1156 N N . HIS A 1 184 ? -3.575 8.413 -35.322 1.00 26.10 184 HIS A N 1
ATOM 1157 C CA . HIS A 1 184 ? -4.652 7.455 -35.091 1.00 28.13 184 HIS A CA 1
ATOM 1158 C C . HIS A 1 184 ? -5.117 7.440 -33.620 1.00 25.34 184 HIS A C 1
ATOM 1159 O O . HIS A 1 184 ? -5.709 6.457 -33.178 1.00 23.92 184 HIS A O 1
ATOM 1166 N N . HIS A 1 185 ? -4.893 8.543 -32.889 1.00 21.75 185 HIS A N 1
ATOM 1167 C CA . HIS A 1 185 ? -5.247 8.646 -31.470 1.00 22.67 185 HIS A CA 1
ATOM 1168 C C . HIS A 1 185 ? -6.215 9.836 -31.286 1.00 20.40 185 HIS A C 1
ATOM 1169 O O . HIS A 1 185 ? -5.808 10.942 -30.941 1.00 19.36 185 HIS A O 1
ATOM 1176 N N . PRO A 1 186 ? -7.514 9.607 -31.523 1.00 19.19 186 PRO A N 1
ATOM 1177 C CA . PRO A 1 186 ? -8.458 10.740 -31.411 1.00 18.29 186 PRO A CA 1
ATOM 1178 C C . PRO A 1 186 ? -8.609 11.206 -29.975 1.00 17.38 186 PRO A C 1
ATOM 1179 O O . PRO A 1 186 ? -8.446 10.406 -29.048 1.00 18.06 186 PRO A O 1
ATOM 1183 N N . VAL A 1 187 ? -8.918 12.493 -29.812 1.00 15.76 187 VAL A N 1
ATOM 1184 C CA . VAL A 1 187 ? -9.097 13.091 -28.490 1.00 16.25 187 VAL A CA 1
ATOM 1185 C C . VAL A 1 187 ? -10.485 13.730 -28.459 1.00 15.37 187 VAL A C 1
ATOM 1186 O O . VAL A 1 187 ? -10.860 14.425 -29.402 1.00 15.19 187 VAL A O 1
ATOM 1190 N N . ALA A 1 188 ? -11.220 13.484 -27.379 1.00 15.84 188 ALA A N 1
ATOM 1191 C CA . ALA A 1 188 ? -12.616 13.980 -27.234 1.00 15.05 188 ALA A CA 1
ATOM 1192 C C . ALA A 1 188 ? -12.709 15.223 -26.349 1.00 14.84 188 ALA A C 1
ATOM 1193 O O . ALA A 1 188 ? -12.013 15.341 -25.326 1.00 15.80 188 ALA A O 1
ATOM 1195 N N . PHE A 1 189 ? -13.581 16.136 -26.763 1.00 13.83 189 PHE A N 1
ATOM 1196 C CA . PHE A 1 189 ? -13.790 17.416 -26.106 1.00 14.29 189 PHE A CA 1
ATOM 1197 C C . PHE A 1 189 ? -15.282 17.649 -25.939 1.00 13.92 189 PHE A C 1
ATOM 1198 O O . PHE A 1 189 ? -16.040 17.481 -26.869 1.00 14.28 189 PHE A O 1
ATOM 1206 N N . TYR A 1 190 ? -15.686 18.069 -24.748 1.00 13.58 190 TYR A N 1
ATOM 1207 C CA . TYR A 1 190 ? -17.048 18.502 -24.517 1.00 13.80 190 TYR A CA 1
ATOM 1208 C C . TYR A 1 190 ? -17.085 19.256 -23.193 1.00 13.45 190 TYR A C 1
ATOM 1209 O O . TYR A 1 190 ? -16.155 19.137 -22.378 1.00 13.47 190 TYR A O 1
ATOM 1218 N N . SER A 1 191 ? -18.160 20.011 -22.976 1.00 12.82 191 SER A N 1
ATOM 1219 C CA . SER A 1 191 ? -18.210 20.930 -21.847 1.00 13.70 191 SER A CA 1
ATOM 1220 C C . SER A 1 191 ? -18.564 20.235 -20.541 1.00 14.00 191 SER A C 1
ATOM 1221 O O . SER A 1 191 ? -19.051 19.084 -20.519 1.00 13.91 191 SER A O 1
ATOM 1224 N N . GLU A 1 192 ? -18.419 20.983 -19.460 1.00 15.21 192 GLU A N 1
ATOM 1225 C CA . GLU A 1 192 ? -18.829 20.458 -18.154 1.00 16.46 192 GLU A CA 1
ATOM 1226 C C . GLU A 1 192 ? -20.334 20.267 -17.964 1.00 16.00 192 GLU A C 1
ATOM 1227 O O . GLU A 1 192 ? -20.731 19.634 -16.996 1.00 17.59 192 GLU A O 1
ATOM 1233 N N . ASP A 1 193 ? -21.146 20.774 -18.876 1.00 14.61 193 ASP A N 1
ATOM 1234 C CA . ASP A 1 193 ? -22.590 20.567 -18.843 1.00 14.15 193 ASP A CA 1
ATOM 1235 C C . ASP A 1 193 ? -23.029 19.357 -19.680 1.00 14.06 193 ASP A C 1
ATOM 1236 O O . ASP A 1 193 ? -24.234 19.081 -19.786 1.00 14.51 193 ASP A O 1
ATOM 1241 N N . THR A 1 194 ? -22.070 18.602 -20.201 1.00 13.75 194 THR A N 1
ATOM 1242 C CA . THR A 1 194 ? -22.374 17.409 -20.985 1.00 13.88 194 THR A CA 1
ATOM 1243 C C . THR A 1 194 ? -23.009 16.308 -20.130 1.00 14.64 194 THR A C 1
ATOM 1244 O O . THR A 1 194 ? -22.631 16.107 -18.970 1.00 14.82 194 THR A O 1
ATOM 1248 N N . HIS A 1 195 ? -23.998 15.627 -20.706 1.00 15.42 195 HIS A N 1
ATOM 1249 C CA . HIS A 1 195 ? -24.735 14.563 -20.040 1.00 16.46 195 HIS A CA 1
ATOM 1250 C C . HIS A 1 195 ? -23.845 13.359 -19.729 1.00 17.36 195 HIS A C 1
ATOM 1251 O O . HIS A 1 195 ? -22.904 13.055 -20.477 1.00 15.13 195 HIS A O 1
ATOM 1258 N N . TYR A 1 196 ? -24.161 12.682 -18.626 1.00 18.66 196 TYR A N 1
ATOM 1259 C CA . TYR A 1 196 ? -23.395 11.502 -18.144 1.00 20.30 196 TYR A CA 1
ATOM 1260 C C . TYR A 1 196 ? -23.222 10.346 -19.118 1.00 21.41 196 TYR A C 1
ATOM 1261 O O . TYR A 1 196 ? -22.286 9.565 -18.971 1.00 20.25 196 TYR A O 1
ATOM 1270 N N . SER A 1 197 ? -24.090 10.234 -20.122 1.00 21.04 197 SER A N 1
ATOM 1271 C CA . SER A 1 197 ? -23.908 9.265 -21.204 1.00 20.18 197 SER A CA 1
ATOM 1272 C C . SER A 1 197 ? -22.586 9.365 -21.930 1.00 20.51 197 SER A C 1
ATOM 1273 O O . SER A 1 197 ? -22.118 8.357 -22.451 1.00 20.53 197 SER A O 1
ATOM 1276 N N . PHE A 1 198 ? -21.990 10.555 -22.018 1.00 18.72 198 PHE A N 1
ATOM 1277 C CA . PHE A 1 198 ? -20.651 10.659 -22.616 1.00 19.34 198 PHE A CA 1
ATOM 1278 C C . PHE A 1 198 ? -19.543 10.057 -21.792 1.00 19.58 198 PHE A C 1
ATOM 1279 O O . PHE A 1 198 ? -18.716 9.320 -22.329 1.00 18.00 198 PHE A O 1
ATOM 1287 N N . ALA A 1 199 ? -19.517 10.337 -20.488 1.00 19.37 199 ALA A N 1
ATOM 1288 C CA . ALA A 1 199 ? -18.564 9.661 -19.609 1.00 19.70 199 ALA A CA 1
ATOM 1289 C C . ALA A 1 199 ? -18.685 8.150 -19.731 1.00 19.97 199 ALA A C 1
ATOM 1290 O O . ALA A 1 199 ? -17.685 7.447 -19.817 1.00 19.75 199 ALA A O 1
ATOM 1292 N N . LYS A 1 200 ? -19.919 7.659 -19.760 1.00 19.22 200 LYS A N 1
ATOM 1293 C CA . LYS A 1 200 ? -20.170 6.241 -19.986 1.00 19.18 200 LYS A CA 1
ATOM 1294 C C . LYS A 1 200 ? -19.674 5.761 -21.345 1.00 18.52 200 LYS A C 1
ATOM 1295 O O . LYS A 1 200 ? -18.929 4.771 -21.441 1.00 18.11 200 LYS A O 1
ATOM 1301 N N . ALA A 1 201 ? -20.102 6.441 -22.401 1.00 17.31 201 ALA A N 1
ATOM 1302 C CA . ALA A 1 201 ? -19.703 6.074 -23.741 1.00 17.99 201 ALA A CA 1
ATOM 1303 C C . ALA A 1 201 ? -18.193 6.087 -23.940 1.00 18.14 201 ALA A C 1
ATOM 1304 O O . ALA A 1 201 ? -17.653 5.202 -24.578 1.00 17.47 201 ALA A O 1
ATOM 1306 N N . VAL A 1 202 ? -17.514 7.110 -23.418 1.00 18.81 202 VAL A N 1
ATOM 1307 C CA . VAL A 1 202 ? -16.038 7.149 -23.454 1.00 20.66 202 VAL A CA 1
ATOM 1308 C C . VAL A 1 202 ? -15.405 5.898 -22.839 1.00 20.78 202 VAL A C 1
ATOM 1309 O O . VAL A 1 202 ? -14.482 5.318 -23.417 1.00 19.66 202 VAL A O 1
ATOM 1313 N N . ALA A 1 203 ? -15.908 5.487 -21.677 1.00 19.36 203 ALA A N 1
ATOM 1314 C CA . ALA A 1 203 ? -15.401 4.292 -20.986 1.00 18.85 203 ALA A CA 1
ATOM 1315 C C . ALA A 1 203 ? -15.721 3.006 -21.750 1.00 19.31 203 ALA A C 1
ATOM 1316 O O . ALA A 1 203 ? -14.859 2.141 -21.875 1.00 19.75 203 ALA A O 1
ATOM 1318 N N . VAL A 1 204 ? -16.933 2.880 -22.262 1.00 18.38 204 VAL A N 1
ATOM 1319 C CA . VAL A 1 204 ? -17.310 1.716 -23.088 1.00 18.01 204 VAL A CA 1
ATOM 1320 C C . VAL A 1 204 ? -16.418 1.558 -24.311 1.00 18.70 204 VAL A C 1
ATOM 1321 O O . VAL A 1 204 ? -15.923 0.470 -24.599 1.00 18.18 204 VAL A O 1
ATOM 1325 N N . LEU A 1 205 ? -16.198 2.668 -25.012 1.00 18.01 205 LEU A N 1
ATOM 1326 C CA . LEU A 1 205 ? -15.570 2.656 -26.298 1.00 18.43 205 LEU A CA 1
ATOM 1327 C C . LEU A 1 205 ? -14.056 2.844 -26.261 1.00 17.78 205 LEU A C 1
ATOM 1328 O O . LEU A 1 205 ? -13.417 2.730 -27.291 1.00 19.11 205 LEU A O 1
ATOM 1333 N N . GLY A 1 206 ? -13.503 3.134 -25.093 1.00 18.95 206 GLY A N 1
ATOM 1334 C CA . GLY A 1 206 ? -12.068 3.381 -24.965 1.00 20.52 206 GLY A CA 1
ATOM 1335 C C . GLY A 1 206 ? -11.627 4.626 -25.717 1.00 21.30 206 GLY A C 1
ATOM 1336 O O . GLY A 1 206 ? -10.559 4.636 -26.346 1.00 23.02 206 GLY A O 1
ATOM 1337 N N . VAL A 1 207 ? -12.462 5.660 -25.721 1.00 20.08 207 VAL A N 1
ATOM 1338 C CA . VAL A 1 207 ? -12.118 6.925 -26.343 1.00 21.17 207 VAL A CA 1
ATOM 1339 C C . VAL A 1 207 ? -11.464 7.773 -25.289 1.00 21.78 207 VAL A C 1
ATOM 1340 O O . VAL A 1 207 ? -11.907 7.795 -24.143 1.00 24.84 207 VAL A O 1
ATOM 1344 N N . GLU A 1 208 ? -10.398 8.463 -25.653 1.00 20.59 208 GLU A N 1
ATOM 1345 C CA . GLU A 1 208 ? -9.683 9.245 -24.673 1.00 20.70 208 GLU A CA 1
ATOM 1346 C C . GLU A 1 208 ? -10.093 10.698 -24.706 1.00 18.71 208 GLU A C 1
ATOM 1347 O O . GLU A 1 208 ? -10.121 11.318 -25.758 1.00 17.65 208 GLU A O 1
ATOM 1353 N N . THR A 1 209 ? -10.397 11.225 -23.535 1.00 17.14 209 THR A N 1
ATOM 1354 C CA . THR A 1 209 ? -10.757 12.632 -23.401 1.00 16.88 209 THR A CA 1
ATOM 1355 C C . THR A 1 209 ? -9.485 13.442 -23.386 1.00 16.61 209 THR A C 1
ATOM 1356 O O . THR A 1 209 ? -8.420 12.916 -23.113 1.00 16.98 209 THR A O 1
ATOM 1360 N N . PHE A 1 210 ? -9.609 14.736 -23.642 1.00 15.89 210 PHE A N 1
ATOM 1361 C CA . PHE A 1 210 ? -8.443 15.628 -23.608 1.00 15.91 210 PHE A CA 1
ATOM 1362 C C . PHE A 1 210 ? -7.809 15.640 -22.220 1.00 16.64 210 PHE A C 1
ATOM 1363 O O . PHE A 1 210 ? -6.584 15.798 -22.104 1.00 16.64 210 PHE A O 1
ATOM 1371 N N . HIS A 1 211 ? -8.627 15.505 -21.178 1.00 16.16 211 HIS A N 1
ATOM 1372 C CA . HIS A 1 211 ? -8.127 15.473 -19.798 1.00 17.45 211 HIS A CA 1
ATOM 1373 C C . HIS A 1 211 ? -7.232 14.257 -19.587 1.00 18.06 211 HIS A C 1
ATOM 1374 O O . HIS A 1 211 ? -6.134 14.391 -19.053 1.00 17.77 211 HIS A O 1
ATOM 1381 N N . ALA A 1 212 ? -7.680 13.084 -20.020 1.00 17.60 212 ALA A N 1
ATOM 1382 C CA . ALA A 1 212 ? -6.884 11.862 -19.860 1.00 19.12 212 ALA A CA 1
ATOM 1383 C C . ALA A 1 212 ? -5.575 11.931 -20.640 1.00 18.53 212 ALA A C 1
ATOM 1384 O O . ALA A 1 212 ? -4.519 11.588 -20.097 1.00 20.08 212 ALA A O 1
ATOM 1386 N N . VAL A 1 213 ? -5.643 12.378 -21.890 1.00 17.87 213 VAL A N 1
ATOM 1387 C CA . VAL A 1 213 ? -4.466 12.466 -22.751 1.00 18.63 213 VAL A CA 1
ATOM 1388 C C . VAL A 1 213 ? -3.525 13.539 -22.201 1.00 19.11 213 VAL A C 1
ATOM 1389 O O . VAL A 1 213 ? -2.296 13.341 -22.190 1.00 19.37 213 VAL A O 1
ATOM 1393 N N . GLY A 1 214 ? -4.096 14.640 -21.712 1.00 18.36 214 GLY A N 1
ATOM 1394 C CA . GLY A 1 214 ? -3.330 15.716 -21.086 1.00 19.32 214 GLY A CA 1
ATOM 1395 C C . GLY A 1 214 ? -2.529 15.211 -19.898 1.00 20.88 214 GLY A C 1
ATOM 1396 O O . GLY A 1 214 ? -1.309 15.420 -19.829 1.00 22.24 214 GLY A O 1
ATOM 1397 N N . LEU A 1 215 ? -3.189 14.525 -18.976 1.00 23.46 215 LEU A N 1
ATOM 1398 C CA . LEU A 1 215 ? -2.486 13.944 -17.823 1.00 25.93 215 LEU A CA 1
ATOM 1399 C C . LEU A 1 215 ? -1.426 12.913 -18.204 1.00 26.34 215 LEU A C 1
ATOM 1400 O O . LEU A 1 215 ? -0.349 12.880 -17.590 1.00 26.93 215 LEU A O 1
ATOM 1405 N N . GLU A 1 216 ? -1.740 12.063 -19.185 1.00 26.83 216 GLU A N 1
ATOM 1406 C CA . GLU A 1 216 ? -0.846 10.966 -19.591 1.00 28.37 216 GLU A CA 1
ATOM 1407 C C . GLU A 1 216 ? 0.382 11.444 -20.357 1.00 28.14 216 GLU A C 1
ATOM 1408 O O . GLU A 1 216 ? 1.510 11.062 -20.028 1.00 30.04 216 GLU A O 1
ATOM 1414 N N . LYS A 1 217 ? 0.164 12.261 -21.379 1.00 25.26 217 LYS A N 1
ATOM 1415 C CA . LYS A 1 217 ? 1.204 12.621 -22.339 1.00 26.21 217 LYS A CA 1
ATOM 1416 C C . LYS A 1 217 ? 1.751 14.037 -22.193 1.00 24.83 217 LYS A C 1
ATOM 1417 O O . LYS A 1 217 ? 2.860 14.301 -22.643 1.00 25.97 217 LYS A O 1
ATOM 1423 N N . TYR A 1 218 ? 0.969 14.950 -21.626 1.00 23.15 218 TYR A N 1
ATOM 1424 C CA . TYR A 1 218 ? 1.260 16.381 -21.695 1.00 22.91 218 TYR A CA 1
ATOM 1425 C C . TYR A 1 218 ? 1.040 17.018 -20.329 1.00 22.59 218 TYR A C 1
ATOM 1426 O O . TYR A 1 218 ? 0.468 18.092 -20.211 1.00 23.04 218 TYR A O 1
ATOM 1435 N N . ALA A 1 219 ? 1.490 16.325 -19.288 1.00 23.88 219 ALA A N 1
ATOM 1436 C CA . ALA A 1 219 ? 1.088 16.623 -17.909 1.00 25.81 219 ALA A CA 1
ATOM 1437 C C . ALA A 1 219 ? 1.303 18.073 -17.476 1.00 26.99 219 ALA A C 1
ATOM 1438 O O . ALA A 1 219 ? 0.471 18.635 -16.759 1.00 28.78 219 ALA A O 1
ATOM 1440 N N . ASP A 1 220 ? 2.400 18.688 -17.918 1.00 28.21 220 ASP A N 1
ATOM 1441 C CA . ASP A 1 220 ? 2.732 20.070 -17.515 1.00 28.59 220 ASP A CA 1
ATOM 1442 C C . ASP A 1 220 ? 2.449 21.120 -18.594 1.00 28.33 220 ASP A C 1
ATOM 1443 O O . ASP A 1 220 ? 2.840 22.292 -18.455 1.00 28.30 220 ASP A O 1
ATOM 1448 N N . GLU A 1 221 ? 1.734 20.737 -19.649 1.00 25.15 221 GLU A N 1
ATOM 1449 C CA . GLU A 1 221 ? 1.523 21.634 -20.783 1.00 26.42 221 GLU A CA 1
ATOM 1450 C C . GLU A 1 221 ? 0.101 22.152 -20.905 1.00 24.15 221 GLU A C 1
ATOM 1451 O O . GLU A 1 221 ? -0.245 22.688 -21.948 1.00 24.88 221 GLU A O 1
ATOM 1457 N N . CYS A 1 222 ? -0.734 22.016 -19.872 1.00 23.24 222 CYS A N 1
ATOM 1458 C CA . CYS A 1 222 ? -2.094 22.540 -19.987 1.00 23.22 222 CYS A CA 1
ATOM 1459 C C . CYS A 1 222 ? -2.049 24.024 -20.373 1.00 22.55 222 CYS A C 1
ATOM 1460 O O . CYS A 1 222 ? -1.372 24.813 -19.694 1.00 22.90 222 CYS A O 1
ATOM 1463 N N . PRO A 1 223 ? -2.731 24.405 -21.476 1.00 23.31 223 PRO A N 1
ATOM 1464 C CA . PRO A 1 223 ? -2.707 25.806 -21.909 1.00 23.27 223 PRO A CA 1
ATOM 1465 C C . PRO A 1 223 ? -3.688 26.749 -21.179 1.00 23.88 223 PRO A C 1
ATOM 1466 O O . PRO A 1 223 ? -3.669 27.953 -21.440 1.00 25.67 223 PRO A O 1
ATOM 1470 N N . LEU A 1 224 ? -4.545 26.207 -20.314 1.00 22.71 224 LEU A N 1
ATOM 1471 C CA . LEU A 1 224 ? -5.520 26.968 -19.540 1.00 23.49 224 LEU A CA 1
ATOM 1472 C C . LEU A 1 224 ? -5.069 27.104 -18.098 1.00 23.42 224 LEU A C 1
ATOM 1473 O O . LEU A 1 224 ? -4.515 26.165 -17.533 1.00 21.86 224 LEU A O 1
ATOM 1478 N N . VAL A 1 225 ? -5.335 28.275 -17.514 1.00 24.25 225 VAL A N 1
ATOM 1479 C CA . VAL A 1 225 ? -5.140 28.543 -16.091 1.00 25.63 225 VAL A CA 1
ATOM 1480 C C . VAL A 1 225 ? -6.467 28.360 -15.366 1.00 25.55 225 VAL A C 1
ATOM 1481 O O . VAL A 1 225 ? -7.480 28.951 -15.769 1.00 26.32 225 VAL A O 1
ATOM 1485 N N . ASP A 1 226 ? -6.466 27.579 -14.287 1.00 24.62 226 ASP A N 1
ATOM 1486 C CA . ASP A 1 226 ? -7.668 27.346 -13.501 1.00 26.23 226 ASP A CA 1
ATOM 1487 C C . ASP A 1 226 ? -8.063 28.648 -12.785 1.00 26.90 226 ASP A C 1
ATOM 1488 O O . ASP A 1 226 ? -7.220 29.240 -12.119 1.00 24.49 226 ASP A O 1
ATOM 1493 N N . PRO A 1 227 ? -9.328 29.093 -12.935 1.00 28.00 227 PRO A N 1
ATOM 1494 C CA . PRO A 1 227 ? -9.721 30.367 -12.328 1.00 27.28 227 PRO A CA 1
ATOM 1495 C C . PRO A 1 227 ? -9.826 30.365 -10.809 1.00 27.68 227 PRO A C 1
ATOM 1496 O O . PRO A 1 227 ? -9.825 31.449 -10.224 1.00 27.42 227 PRO A O 1
ATOM 1500 N N . VAL A 1 228 ? -9.910 29.192 -10.178 1.00 26.36 228 VAL A N 1
ATOM 1501 C CA . VAL A 1 228 ? -9.937 29.107 -8.719 1.00 26.36 228 VAL A CA 1
ATOM 1502 C C . VAL A 1 228 ? -8.520 29.083 -8.149 1.00 26.32 228 VAL A C 1
ATOM 1503 O O . VAL A 1 228 ? -8.211 29.841 -7.234 1.00 26.38 228 VAL A O 1
ATOM 1507 N N . THR A 1 229 ? -7.669 28.213 -8.686 1.00 24.55 229 THR A N 1
ATOM 1508 C CA . THR A 1 229 ? -6.361 27.957 -8.097 1.00 25.81 229 THR A CA 1
ATOM 1509 C C . THR A 1 229 ? -5.228 28.749 -8.727 1.00 25.70 229 THR A C 1
ATOM 1510 O O . THR A 1 229 ? -4.175 28.896 -8.113 1.00 28.66 229 THR A O 1
ATOM 1514 N N . GLY A 1 230 ? -5.422 29.212 -9.961 1.00 25.89 230 GLY A N 1
ATOM 1515 C CA . GLY A 1 230 ? -4.380 29.867 -10.742 1.00 26.25 230 GLY A CA 1
ATOM 1516 C C . GLY A 1 230 ? -3.290 28.957 -11.287 1.00 27.77 230 GLY A C 1
ATOM 1517 O O . GLY A 1 230 ? -2.279 29.448 -11.803 1.00 28.13 230 GLY A O 1
ATOM 1518 N N . LEU A 1 231 ? -3.491 27.640 -11.203 1.00 26.52 231 LEU A N 1
ATOM 1519 C CA . LEU A 1 231 ? -2.517 26.644 -11.682 1.00 27.37 231 LEU A CA 1
ATOM 1520 C C . LEU A 1 231 ? -2.932 26.125 -13.072 1.00 27.74 231 LEU A C 1
ATOM 1521 O O . LEU A 1 231 ? -4.113 26.150 -13.418 1.00 25.85 231 LEU A O 1
ATOM 1526 N N . ARG A 1 232 ? -1.961 25.659 -13.858 1.00 27.51 232 ARG A N 1
ATOM 1527 C CA . ARG A 1 232 ? -2.233 25.047 -15.164 1.00 28.03 232 ARG A CA 1
ATOM 1528 C C . ARG A 1 232 ? -2.567 23.570 -14.996 1.00 27.28 232 ARG A C 1
ATOM 1529 O O . ARG A 1 232 ? -1.825 22.695 -15.434 1.00 29.13 232 ARG A O 1
ATOM 1537 N N . THR A 1 233 ? -3.676 23.292 -14.329 1.00 24.86 233 THR A N 1
ATOM 1538 C CA . THR A 1 233 ? -4.120 21.924 -14.101 1.00 24.48 233 THR A CA 1
ATOM 1539 C C . THR A 1 233 ? -5.113 21.595 -15.214 1.00 22.24 233 THR A C 1
ATOM 1540 O O . THR A 1 233 ? -5.975 22.409 -15.533 1.00 22.58 233 THR A O 1
ATOM 1544 N N . TRP A 1 234 ? -4.996 20.415 -15.810 1.00 20.43 234 TRP A N 1
ATOM 1545 C CA . TRP A 1 234 ? -5.944 20.025 -16.860 1.00 19.71 234 TRP A CA 1
ATOM 1546 C C . TRP A 1 234 ? -7.343 19.901 -16.257 1.00 19.06 234 TRP A C 1
ATOM 1547 O O . TRP A 1 234 ? -7.542 19.138 -15.308 1.00 19.08 234 TRP A O 1
ATOM 1558 N N . PRO A 1 235 ? -8.314 20.661 -16.790 1.00 18.49 235 PRO A N 1
ATOM 1559 C CA . PRO A 1 235 ? -9.679 20.489 -16.298 1.00 17.90 235 PRO A CA 1
ATOM 1560 C C . PRO A 1 235 ? -10.271 19.158 -16.797 1.00 17.73 235 PRO A C 1
ATOM 1561 O O . PRO A 1 235 ? -9.809 18.640 -17.812 1.00 16.59 235 PRO A O 1
ATOM 1565 N N . THR A 1 236 ? -11.269 18.624 -16.089 1.00 18.30 236 THR A N 1
ATOM 1566 C CA . THR A 1 236 ? -11.833 17.335 -16.445 1.00 18.59 236 THR A CA 1
ATOM 1567 C C . THR A 1 236 ? -12.744 17.359 -17.681 1.00 17.86 236 THR A C 1
ATOM 1568 O O . THR A 1 236 ? -12.897 16.329 -18.340 1.00 18.53 236 THR A O 1
ATOM 1572 N N . GLU A 1 237 ? -13.355 18.513 -17.946 1.00 16.51 237 GLU A N 1
ATOM 1573 C CA . GLU A 1 237 ? -14.132 18.770 -19.160 1.00 17.15 237 GLU A CA 1
ATOM 1574 C C . GLU A 1 237 ? -13.805 20.161 -19.639 1.00 16.03 237 GLU A C 1
ATOM 1575 O O . GLU A 1 237 ? -13.191 20.939 -18.912 1.00 16.30 237 GLU A O 1
ATOM 1581 N N . VAL A 1 238 ? -14.185 20.491 -20.862 1.00 15.02 238 VAL A N 1
ATOM 1582 C CA . VAL A 1 238 ? -13.966 21.862 -21.341 1.00 14.76 238 VAL A CA 1
ATOM 1583 C C . VAL A 1 238 ? -14.796 22.810 -20.470 1.00 15.06 238 VAL A C 1
ATOM 1584 O O . VAL A 1 238 ? -15.984 22.552 -20.222 1.00 14.20 238 VAL A O 1
ATOM 1588 N N . PRO A 1 239 ? -14.209 23.924 -19.999 1.00 14.75 239 PRO A N 1
ATOM 1589 C CA . PRO A 1 239 ? -15.012 24.860 -19.202 1.00 15.28 239 PRO A CA 1
ATOM 1590 C C . PRO A 1 239 ? -16.277 25.337 -19.904 1.00 14.44 239 PRO A C 1
ATOM 1591 O O . PRO A 1 239 ? -16.278 25.618 -21.126 1.00 14.55 239 PRO A O 1
ATOM 1595 N N . SER A 1 240 ? -17.350 25.434 -19.136 1.00 14.36 240 SER A N 1
ATOM 1596 C CA . SER A 1 240 ? -18.512 26.193 -19.553 1.00 14.75 240 SER A CA 1
ATOM 1597 C C . SER A 1 240 ? -18.336 27.651 -19.123 1.00 15.14 240 SER A C 1
ATOM 1598 O O . SER A 1 240 ? -17.432 27.995 -18.354 1.00 14.45 240 SER A O 1
ATOM 1601 N N . ARG A 1 241 ? -19.191 28.501 -19.671 1.00 14.30 241 ARG A N 1
ATOM 1602 C CA . ARG A 1 241 ? -19.072 29.946 -19.469 1.00 15.47 241 ARG A CA 1
ATOM 1603 C C . ARG A 1 241 ? -19.349 30.313 -18.012 1.00 15.14 241 ARG A C 1
ATOM 1604 O O . ARG A 1 241 ? -20.206 29.722 -17.367 1.00 14.65 241 ARG A O 1
ATOM 1612 N N . PRO A 1 242 ? -18.635 31.311 -17.482 1.00 15.44 242 PRO A N 1
ATOM 1613 C CA . PRO A 1 242 ? -18.879 31.681 -16.093 1.00 15.74 242 PRO A CA 1
ATOM 1614 C C . PRO A 1 242 ? -20.165 32.456 -15.870 1.00 16.20 242 PRO A C 1
ATOM 1615 O O . PRO A 1 242 ? -20.639 33.171 -16.773 1.00 17.55 242 PRO A O 1
ATOM 1619 N N . GLY A 1 243 ? -20.686 32.364 -14.647 1.00 15.27 243 GLY A N 1
ATOM 1620 C CA . GLY A 1 243 ? -21.799 33.197 -14.210 1.00 15.42 243 GLY A CA 1
ATOM 1621 C C . GLY A 1 243 ? -21.316 34.357 -13.352 1.00 15.92 243 GLY A C 1
ATOM 1622 O O . GLY A 1 243 ? -20.111 34.625 -13.308 1.00 15.86 243 GLY A O 1
ATOM 1623 N N . PRO A 1 244 ? -22.244 35.029 -12.642 1.00 16.83 244 PRO A N 1
ATOM 1624 C CA . PRO A 1 244 ? -21.871 36.141 -11.747 1.00 17.84 244 PRO A CA 1
ATOM 1625 C C . PRO A 1 244 ? -20.769 35.839 -10.726 1.00 18.97 244 PRO A C 1
ATOM 1626 O O . PRO A 1 244 ? -19.982 36.730 -10.373 1.00 20.06 244 PRO A O 1
ATOM 1630 N N . SER A 1 245 ? -20.723 34.593 -10.263 1.00 16.46 245 SER A N 1
ATOM 1631 C CA . SER A 1 245 ? -19.679 34.094 -9.364 1.00 16.70 245 SER A CA 1
ATOM 1632 C C . SER A 1 245 ? -18.274 34.119 -9.952 1.00 16.36 245 SER A C 1
ATOM 1633 O O . SER A 1 245 ? -17.321 33.973 -9.201 1.00 16.55 245 SER A O 1
ATOM 1636 N N . GLY A 1 246 ? -18.146 34.228 -11.287 1.00 15.58 246 GLY A N 1
ATOM 1637 C CA . GLY A 1 246 ? -16.889 34.012 -11.995 1.00 15.98 246 GLY A CA 1
ATOM 1638 C C . GLY A 1 246 ? -16.580 32.550 -12.279 1.00 17.16 246 GLY A C 1
ATOM 1639 O O . GLY A 1 246 ? -15.551 32.230 -12.858 1.00 18.07 246 GLY A O 1
ATOM 1640 N N . LEU A 1 247 ? -17.470 31.662 -11.866 1.00 17.40 247 LEU A N 1
ATOM 1641 C CA . LEU A 1 247 ? -17.290 30.228 -12.039 1.00 17.35 247 LEU A CA 1
ATOM 1642 C C . LEU A 1 247 ? -18.467 29.662 -12.819 1.00 17.02 247 LEU A C 1
ATOM 1643 O O . LEU A 1 247 ? -19.470 30.328 -13.010 1.00 15.83 247 LEU A O 1
ATOM 1648 N N . SER A 1 248 ? -18.340 28.419 -13.269 1.00 17.72 248 SER A N 1
ATOM 1649 C CA . SER A 1 248 ? -19.358 27.867 -14.166 1.00 17.57 248 SER A CA 1
ATOM 1650 C C . SER A 1 248 ? -20.680 27.498 -13.468 1.00 17.01 248 SER A C 1
ATOM 1651 O O . SER A 1 248 ? -21.707 27.489 -14.134 1.00 15.74 248 SER A O 1
ATOM 1654 N N . TRP A 1 249 ? -20.686 27.253 -12.149 1.00 16.52 249 TRP A N 1
ATOM 1655 C CA . TRP A 1 249 ? -21.900 26.738 -11.488 1.00 17.22 249 TRP A CA 1
ATOM 1656 C C . TRP A 1 249 ? -23.137 27.611 -11.721 1.00 17.00 249 TRP A C 1
ATOM 1657 O O . TRP A 1 249 ? -24.240 27.076 -11.909 1.00 17.83 249 TRP A O 1
ATOM 1668 N N . ASP A 1 250 ? -22.965 28.935 -11.739 1.00 16.54 250 ASP A N 1
ATOM 1669 C CA . ASP A 1 250 ? -24.085 29.847 -12.005 1.00 16.33 250 ASP A CA 1
ATOM 1670 C C . ASP A 1 250 ? -24.063 30.459 -13.400 1.00 15.71 250 ASP A C 1
ATOM 1671 O O . ASP A 1 250 ? -24.780 31.417 -13.680 1.00 15.91 250 ASP A O 1
ATOM 1676 N N . GLY A 1 251 ? -23.243 29.882 -14.291 1.00 15.05 251 GLY A N 1
ATOM 1677 C CA . GLY A 1 251 ? -23.211 30.280 -15.667 1.00 14.73 251 GLY A CA 1
ATOM 1678 C C . GLY A 1 251 ? -24.362 29.720 -16.477 1.00 14.55 251 GLY A C 1
ATOM 1679 O O . GLY A 1 251 ? -25.185 28.956 -15.953 1.00 15.53 251 GLY A O 1
ATOM 1680 N N . PRO A 1 252 ? -24.424 30.096 -17.766 1.00 15.01 252 PRO A N 1
ATOM 1681 C CA . PRO A 1 252 ? -25.559 29.678 -18.603 1.00 14.71 252 PRO A CA 1
ATOM 1682 C C . PRO A 1 252 ? -25.582 28.181 -18.977 1.00 14.69 252 PRO A C 1
ATOM 1683 O O . PRO A 1 252 ? -26.644 27.709 -19.372 1.00 14.76 252 PRO A O 1
ATOM 1687 N N . GLY A 1 253 ? -24.448 27.479 -18.870 1.00 14.03 253 GLY A N 1
ATOM 1688 C CA . GLY A 1 253 ? -24.347 26.069 -19.227 1.00 14.37 253 GLY A CA 1
ATOM 1689 C C . GLY A 1 253 ? -23.821 25.844 -20.628 1.00 15.07 253 GLY A C 1
ATOM 1690 O O . GLY A 1 253 ? -23.805 24.718 -21.096 1.00 14.93 253 GLY A O 1
ATOM 1691 N N . GLU A 1 254 ? -23.444 26.920 -21.312 1.00 14.17 254 GLU A N 1
ATOM 1692 C CA . GLU A 1 254 ? -22.885 26.874 -22.674 1.00 14.54 254 GLU A CA 1
ATOM 1693 C C . GLU A 1 254 ? -21.378 26.689 -22.606 1.00 14.46 254 GLU A C 1
ATOM 1694 O O . GLU A 1 254 ? -20.712 27.263 -21.742 1.00 14.99 254 GLU A O 1
ATOM 1700 N N . ILE A 1 255 ? -20.828 25.923 -23.541 1.00 14.16 255 ILE A N 1
ATOM 1701 C CA . ILE A 1 255 ? -19.380 25.737 -23.636 1.00 14.28 255 ILE A CA 1
ATOM 1702 C C . ILE A 1 255 ? -18.671 27.091 -23.850 1.00 14.15 255 ILE A C 1
ATOM 1703 O O . ILE A 1 255 ? -19.152 27.949 -24.598 1.00 13.83 255 ILE A O 1
ATOM 1708 N N . ASP A 1 256 ? -17.522 27.255 -23.207 1.00 14.38 256 ASP A N 1
ATOM 1709 C CA . ASP A 1 256 ? -16.678 28.450 -23.379 1.00 14.57 256 ASP A CA 1
ATOM 1710 C C . ASP A 1 256 ? -15.883 28.211 -24.666 1.00 13.88 256 ASP A C 1
ATOM 1711 O O . ASP A 1 256 ? -14.992 27.362 -24.703 1.00 14.14 256 ASP A O 1
ATOM 1716 N N . VAL A 1 257 ? -16.264 28.928 -25.711 1.00 14.23 257 VAL A N 1
ATOM 1717 C CA . VAL A 1 257 ? -15.732 28.710 -27.056 1.00 15.30 257 VAL A CA 1
ATOM 1718 C C . VAL A 1 257 ? -14.237 29.016 -27.106 1.00 16.38 257 VAL A C 1
ATOM 1719 O O . VAL A 1 257 ? -13.486 28.296 -27.755 1.00 16.68 257 VAL A O 1
ATOM 1723 N N A ASP A 1 258 ? -13.819 30.086 -26.423 0.50 16.56 258 ASP A N 1
ATOM 1724 N N B ASP A 1 258 ? -13.799 30.057 -26.414 0.50 16.79 258 ASP A N 1
ATOM 1725 C CA A ASP A 1 258 ? -12.399 30.428 -26.294 0.50 17.41 258 ASP A CA 1
ATOM 1726 C CA B ASP A 1 258 ? -12.381 30.348 -26.404 0.50 18.00 258 ASP A CA 1
ATOM 1727 C C A ASP A 1 258 ? -11.603 29.260 -25.723 0.50 17.14 258 ASP A C 1
ATOM 1728 C C B ASP A 1 258 ? -11.563 29.258 -25.707 0.50 17.47 258 ASP A C 1
ATOM 1729 O O A ASP A 1 258 ? -10.607 28.832 -26.310 0.50 17.12 258 ASP A O 1
ATOM 1730 O O B ASP A 1 258 ? -10.499 28.882 -26.193 0.50 17.37 258 ASP A O 1
ATOM 1739 N N . ALA A 1 259 ? -12.054 28.745 -24.581 1.00 16.50 259 ALA A N 1
ATOM 1740 C CA . ALA A 1 259 ? -11.390 27.610 -23.907 1.00 16.45 259 ALA A CA 1
ATOM 1741 C C . ALA A 1 259 ? -11.332 26.367 -24.788 1.00 15.80 259 ALA A C 1
ATOM 1742 O O . ALA A 1 259 ? -10.290 25.693 -24.870 1.00 16.35 259 ALA A O 1
ATOM 1744 N N . LEU A 1 260 ? -12.442 26.080 -25.453 1.00 14.65 260 LEU A N 1
ATOM 1745 C CA . LEU A 1 260 ? -12.488 24.962 -26.404 1.00 14.27 260 LEU A CA 1
ATOM 1746 C C . LEU A 1 260 ? -11.420 25.122 -27.513 1.00 15.23 260 LEU A C 1
ATOM 1747 O O . LEU A 1 260 ? -10.655 24.182 -27.813 1.00 15.48 260 LEU A O 1
ATOM 1752 N N . ALA A 1 261 ? -11.369 26.322 -28.091 1.00 15.58 261 ALA A N 1
ATOM 1753 C CA . ALA A 1 261 ? -10.427 26.611 -29.180 1.00 17.14 261 ALA A CA 1
ATOM 1754 C C . ALA A 1 261 ? -8.977 26.443 -28.735 1.00 16.94 261 ALA A C 1
ATOM 1755 O O . ALA A 1 261 ? -8.159 25.856 -29.460 1.00 17.62 261 ALA A O 1
ATOM 1757 N N . VAL A 1 262 ? -8.667 26.931 -27.534 1.00 17.09 262 VAL A N 1
ATOM 1758 C CA . VAL A 1 262 ? -7.316 26.794 -26.964 1.00 18.26 262 VAL A CA 1
ATOM 1759 C C . VAL A 1 262 ? -6.951 25.332 -26.798 1.00 17.64 262 VAL A C 1
ATOM 1760 O O . VAL A 1 262 ? -5.863 24.905 -27.195 1.00 18.76 262 VAL A O 1
ATOM 1764 N N . LEU A 1 263 ? -7.856 24.559 -26.204 1.00 16.33 263 LEU A N 1
ATOM 1765 C CA . LEU A 1 263 ? -7.643 23.133 -26.001 1.00 16.66 263 LEU A CA 1
ATOM 1766 C C . LEU A 1 263 ? -7.547 22.342 -27.304 1.00 16.19 263 LEU A C 1
ATOM 1767 O O . LEU A 1 263 ? -6.641 21.520 -27.463 1.00 16.28 263 LEU A O 1
ATOM 1772 N N . VAL A 1 264 ? -8.453 22.604 -28.243 1.00 15.09 264 VAL A N 1
ATOM 1773 C CA . VAL A 1 264 ? -8.436 21.910 -29.533 1.00 16.96 264 VAL A CA 1
ATOM 1774 C C . VAL A 1 264 ? -7.132 22.234 -30.308 1.00 17.96 264 VAL A C 1
ATOM 1775 O O . VAL A 1 264 ? -6.475 21.323 -30.809 1.00 17.77 264 VAL A O 1
ATOM 1779 N N . GLU A 1 265 ? -6.741 23.507 -30.361 1.00 19.60 265 GLU A N 1
ATOM 1780 C CA . GLU A 1 265 ? -5.457 23.883 -30.994 1.00 21.34 265 GLU A CA 1
ATOM 1781 C C . GLU A 1 265 ? -4.296 23.085 -30.397 1.00 20.01 265 GLU A C 1
ATOM 1782 O O . GLU A 1 265 ? -3.441 22.579 -31.122 1.00 19.67 265 GLU A O 1
ATOM 1788 N N . PHE A 1 266 ? -4.269 22.975 -29.073 1.00 18.81 266 PHE A N 1
ATOM 1789 C CA . PHE A 1 266 ? -3.194 22.266 -28.406 1.00 18.49 266 PHE A CA 1
ATOM 1790 C C . PHE A 1 266 ? -3.011 20.844 -28.946 1.00 18.92 266 PHE A C 1
ATOM 1791 O O . PHE A 1 266 ? -1.899 20.454 -29.340 1.00 20.13 266 PHE A O 1
ATOM 1799 N N . PHE A 1 267 ? -4.095 20.086 -29.013 1.00 17.16 267 PHE A N 1
ATOM 1800 C CA . PHE A 1 267 ? -4.025 18.688 -29.450 1.00 17.11 267 PHE A CA 1
ATOM 1801 C C . PHE A 1 267 ? -3.919 18.577 -30.955 1.00 17.20 267 PHE A C 1
ATOM 1802 O O . PHE A 1 267 ? -3.236 17.678 -31.443 1.00 18.09 267 PHE A O 1
ATOM 1810 N N . ALA A 1 268 ? -4.561 19.482 -31.691 1.00 17.43 268 ALA A N 1
ATOM 1811 C CA . ALA A 1 268 ? -4.473 19.458 -33.152 1.00 17.57 268 ALA A CA 1
ATOM 1812 C C . ALA A 1 268 ? -3.023 19.700 -33.608 1.00 19.01 268 ALA A C 1
ATOM 1813 O O . ALA A 1 268 ? -2.557 19.030 -34.530 1.00 18.48 268 ALA A O 1
ATOM 1815 N N . ALA A 1 269 ? -2.320 20.616 -32.936 1.00 19.41 269 ALA A N 1
ATOM 1816 C CA . ALA A 1 269 ? -0.910 20.904 -33.285 1.00 19.95 269 ALA A CA 1
ATOM 1817 C C . ALA A 1 269 ? -0.007 19.710 -33.029 1.00 21.25 269 ALA A C 1
ATOM 1818 O O . ALA A 1 269 ? 1.011 19.569 -33.716 1.00 22.17 269 ALA A O 1
ATOM 1820 N N . LYS A 1 270 ? -0.360 18.869 -32.058 1.00 20.43 270 LYS A N 1
ATOM 1821 C CA . LYS A 1 270 ? 0.365 17.608 -31.792 1.00 22.21 270 LYS A CA 1
ATOM 1822 C C . LYS A 1 270 ? 0.075 16.487 -32.821 1.00 21.36 270 LYS A C 1
ATOM 1823 O O . LYS A 1 270 ? 0.720 15.452 -32.769 1.00 23.21 270 LYS A O 1
ATOM 1829 N N . GLY A 1 271 ? -0.890 16.675 -33.728 1.00 19.29 271 GLY A N 1
ATOM 1830 C CA . GLY A 1 271 ? -1.221 15.665 -34.731 1.00 18.97 271 GLY A CA 1
ATOM 1831 C C . GLY A 1 271 ? -2.453 14.833 -34.422 1.00 17.88 271 GLY A C 1
ATOM 1832 O O . GLY A 1 271 ? -2.786 13.949 -35.205 1.00 18.51 271 GLY A O 1
ATOM 1833 N N . HIS A 1 272 ? -3.126 15.079 -33.291 1.00 17.30 272 HIS A N 1
ATOM 1834 C CA . HIS A 1 272 ? -4.299 14.245 -32.926 1.00 17.07 272 HIS A CA 1
ATOM 1835 C C . HIS A 1 272 ? -5.500 14.663 -33.772 1.00 16.63 272 HIS A C 1
ATOM 1836 O O . HIS A 1 272 ? -5.725 15.843 -33.978 1.00 17.81 272 HIS A O 1
ATOM 1843 N N . PRO A 1 273 ? -6.290 13.683 -34.241 1.00 16.84 273 PRO A N 1
ATOM 1844 C CA . PRO A 1 273 ? -7.629 14.012 -34.718 1.00 16.37 273 PRO A CA 1
ATOM 1845 C C . PRO A 1 273 ? -8.541 14.314 -33.520 1.00 16.37 273 PRO A C 1
ATOM 1846 O O . PRO A 1 273 ? -8.237 13.928 -32.391 1.00 16.05 273 PRO A O 1
ATOM 1850 N N . VAL A 1 274 ? -9.664 14.964 -33.795 1.00 16.66 274 VAL A N 1
ATOM 1851 C CA . VAL A 1 274 ? -10.449 15.645 -32.773 1.00 18.03 274 VAL A CA 1
ATOM 1852 C C . VAL A 1 274 ? -11.935 15.281 -32.886 1.00 15.81 274 VAL A C 1
ATOM 1853 O O . VAL A 1 274 ? -12.523 15.384 -33.948 1.00 16.14 274 VAL A O 1
ATOM 1857 N N . PHE A 1 275 ? -12.514 14.894 -31.757 1.00 14.39 275 PHE A N 1
ATOM 1858 C CA . PHE A 1 275 ? -13.958 14.689 -31.636 1.00 14.00 275 PHE A CA 1
ATOM 1859 C C . PHE A 1 275 ? -14.477 15.761 -30.670 1.00 13.70 275 PHE A C 1
ATOM 1860 O O . PHE A 1 275 ? -13.965 15.904 -29.548 1.00 15.01 275 PHE A O 1
ATOM 1868 N N . VAL A 1 276 ? -15.496 16.485 -31.106 1.00 13.11 276 VAL A N 1
ATOM 1869 C CA . VAL A 1 276 ? -16.125 17.513 -30.273 1.00 12.53 276 VAL A CA 1
ATOM 1870 C C . VAL A 1 276 ? -17.626 17.207 -30.159 1.00 12.58 276 VAL A C 1
ATOM 1871 O O . VAL A 1 276 ? -18.311 17.061 -31.168 1.00 13.31 276 VAL A O 1
ATOM 1875 N N . ASN A 1 277 ? -18.117 17.095 -28.926 1.00 11.86 277 ASN A N 1
ATOM 1876 C CA . ASN A 1 277 ? -19.556 17.013 -28.710 1.00 12.40 277 ASN A CA 1
ATOM 1877 C C . ASN A 1 277 ? -20.064 18.358 -28.219 1.00 12.38 277 ASN A C 1
ATOM 1878 O O . ASN A 1 277 ? -19.465 18.923 -27.298 1.00 12.78 277 ASN A O 1
ATOM 1883 N N . LEU A 1 278 ? -21.162 18.836 -28.815 1.00 12.34 278 LEU A N 1
ATOM 1884 C CA . LEU A 1 278 ? -21.788 20.111 -28.492 1.00 12.33 278 LEU A CA 1
ATOM 1885 C C . LEU A 1 278 ? -23.220 19.815 -28.056 1.00 12.44 278 LEU A C 1
ATOM 1886 O O . LEU A 1 278 ? -23.917 19.009 -28.690 1.00 12.95 278 LEU A O 1
ATOM 1891 N N . ASN A 1 279 ? -23.603 20.430 -26.946 1.00 11.97 279 ASN A N 1
ATOM 1892 C CA . ASN A 1 279 ? -24.914 20.217 -26.335 1.00 11.83 279 ASN A CA 1
ATOM 1893 C C . ASN A 1 279 ? -25.961 21.162 -26.864 1.00 11.72 279 ASN A C 1
ATOM 1894 O O . ASN A 1 279 ? -25.839 22.381 -26.736 1.00 12.67 279 ASN A O 1
ATOM 1899 N N . LEU A 1 280 ? -27.033 20.618 -27.426 1.00 11.72 280 LEU A N 1
ATOM 1900 C CA . LEU A 1 280 ? -28.121 21.445 -27.941 1.00 11.93 280 LEU A CA 1
ATOM 1901 C C . LEU A 1 280 ? -29.352 21.204 -27.077 1.00 12.67 280 LEU A C 1
ATOM 1902 O O . LEU A 1 280 ? -30.205 20.373 -27.402 1.00 12.87 280 LEU A O 1
ATOM 1907 N N . GLY A 1 281 ? -29.390 21.899 -25.937 1.00 12.87 281 GLY A N 1
ATOM 1908 C CA . GLY A 1 281 ? -30.414 21.670 -24.901 1.00 12.93 281 GLY A CA 1
ATOM 1909 C C . GLY A 1 281 ? -29.812 20.796 -23.810 1.00 12.57 281 GLY A C 1
ATOM 1910 O O . GLY A 1 281 ? -30.129 19.603 -23.697 1.00 12.82 281 GLY A O 1
ATOM 1911 N N . SER A 1 282 ? -28.907 21.371 -23.019 1.00 11.80 282 SER A N 1
ATOM 1912 C CA . SER A 1 282 ? -28.170 20.618 -22.026 1.00 12.46 282 SER A CA 1
ATOM 1913 C C . SER A 1 282 ? -29.101 20.092 -20.917 1.00 13.29 282 SER A C 1
ATOM 1914 O O . SER A 1 282 ? -30.179 20.646 -20.680 1.00 13.65 282 SER A O 1
ATOM 1917 N N . THR A 1 283 ? -28.651 19.045 -20.230 1.00 14.01 283 THR A N 1
ATOM 1918 C CA . THR A 1 283 ? -29.556 18.344 -19.304 1.00 15.89 283 THR A CA 1
ATOM 1919 C C . THR A 1 283 ? -30.095 19.190 -18.185 1.00 16.51 283 THR A C 1
ATOM 1920 O O . THR A 1 283 ? -31.310 19.217 -17.990 1.00 17.90 283 THR A O 1
ATOM 1924 N N . PHE A 1 284 ? -29.233 19.855 -17.432 1.00 14.80 284 PHE A N 1
ATOM 1925 C CA . PHE A 1 284 ? -29.755 20.588 -16.281 1.00 17.07 284 PHE A CA 1
ATOM 1926 C C . PHE A 1 284 ? -30.190 22.009 -16.604 1.00 15.75 284 PHE A C 1
ATOM 1927 O O . PHE A 1 284 ? -31.225 22.465 -16.113 1.00 15.64 284 PHE A O 1
ATOM 1935 N N . LYS A 1 285 ? -29.419 22.717 -17.417 1.00 13.19 285 LYS A N 1
ATOM 1936 C CA . LYS A 1 285 ? -29.726 24.123 -17.710 1.00 12.92 285 LYS A CA 1
ATOM 1937 C C . LYS A 1 285 ? -30.417 24.386 -19.035 1.00 12.23 285 LYS A C 1
ATOM 1938 O O . LYS A 1 285 ? -30.840 25.512 -19.287 1.00 12.87 285 LYS A O 1
ATOM 1944 N N . GLY A 1 286 ? -30.588 23.359 -19.867 1.00 12.74 286 GLY A N 1
ATOM 1945 C CA . GLY A 1 286 ? -31.212 23.520 -21.154 1.00 12.21 286 GLY A CA 1
ATOM 1946 C C . GLY A 1 286 ? -30.478 24.455 -22.095 1.00 12.40 286 GLY A C 1
ATOM 1947 O O . GLY A 1 286 ? -31.088 25.055 -22.960 1.00 13.34 286 GLY A O 1
ATOM 1948 N N . ALA A 1 287 ? -29.175 24.600 -21.894 1.00 12.24 287 ALA A N 1
ATOM 1949 C CA . ALA A 1 287 ? -28.351 25.521 -22.659 1.00 12.54 287 ALA A CA 1
ATOM 1950 C C . ALA A 1 287 ? -28.115 24.968 -24.048 1.00 12.16 287 ALA A C 1
ATOM 1951 O O . ALA A 1 287 ? -28.135 23.760 -24.244 1.00 12.40 287 ALA A O 1
ATOM 1953 N N . HIS A 1 288 ? -27.856 25.883 -24.972 1.00 12.17 288 HIS A N 1
ATOM 1954 C CA . HIS A 1 288 ? -27.475 25.571 -26.339 1.00 12.40 288 HIS A CA 1
ATOM 1955 C C . HIS A 1 288 ? -26.055 26.056 -26.601 1.00 12.78 288 HIS A C 1
ATOM 1956 O O . HIS A 1 288 ? -25.784 27.260 -26.666 1.00 13.05 288 HIS A O 1
ATOM 1963 N N . ASP A 1 289 ? -25.130 25.124 -26.724 1.00 12.56 289 ASP A N 1
ATOM 1964 C CA . ASP A 1 289 ? -23.774 25.464 -27.159 1.00 12.50 289 ASP A CA 1
ATOM 1965 C C . ASP A 1 289 ? -23.895 26.171 -28.482 1.00 12.77 289 ASP A C 1
ATOM 1966 O O . ASP A 1 289 ? -24.720 25.808 -29.312 1.00 13.32 289 ASP A O 1
ATOM 1971 N N . ASP A 1 290 ? -23.050 27.184 -28.695 1.00 13.11 290 ASP A N 1
ATOM 1972 C CA . ASP A 1 290 ? -23.152 27.987 -29.898 1.00 13.24 290 ASP A CA 1
ATOM 1973 C C . ASP A 1 290 ? -22.415 27.258 -31.002 1.00 13.17 290 ASP A C 1
ATOM 1974 O O . ASP A 1 290 ? -21.222 27.488 -31.243 1.00 13.23 290 ASP A O 1
ATOM 1979 N N . VAL A 1 291 ? -23.113 26.336 -31.663 1.00 13.47 291 VAL A N 1
ATOM 1980 C CA . VAL A 1 291 ? -22.479 25.421 -32.590 1.00 13.35 291 VAL A CA 1
ATOM 1981 C C . VAL A 1 291 ? -21.837 26.202 -33.752 1.00 13.37 291 VAL A C 1
ATOM 1982 O O . VAL A 1 291 ? -20.702 25.919 -34.119 1.00 13.27 291 VAL A O 1
ATOM 1986 N N . ARG A 1 292 ? -22.544 27.188 -34.298 1.00 14.72 292 ARG A N 1
ATOM 1987 C CA . ARG A 1 292 ? -21.989 28.022 -35.368 1.00 15.46 292 ARG A CA 1
ATOM 1988 C C . ARG A 1 292 ? -20.690 28.709 -34.912 1.00 14.34 292 ARG A C 1
ATOM 1989 O O . ARG A 1 292 ? -19.702 28.682 -35.630 1.00 14.04 292 ARG A O 1
ATOM 1997 N N . ALA A 1 293 ? -20.696 29.320 -33.728 1.00 13.22 293 ALA A N 1
ATOM 1998 C CA . ALA A 1 293 ? -19.475 29.991 -33.226 1.00 13.66 293 ALA A CA 1
ATOM 1999 C C . ALA A 1 293 ? -18.335 29.019 -33.061 1.00 13.66 293 ALA A C 1
ATOM 2000 O O . ALA A 1 293 ? -17.173 29.332 -33.387 1.00 14.36 293 ALA A O 1
ATOM 2002 N N . VAL A 1 294 ? -18.629 27.839 -32.520 1.00 13.07 294 VAL A N 1
ATOM 2003 C CA . VAL A 1 294 ? -17.611 26.815 -32.353 1.00 13.16 294 VAL A CA 1
ATOM 2004 C C . VAL A 1 294 ? -17.011 26.445 -33.707 1.00 13.47 294 VAL A C 1
ATOM 2005 O O . VAL A 1 294 ? -15.782 26.367 -33.838 1.00 13.99 294 VAL A O 1
ATOM 2009 N N . CYS A 1 295 ? -17.885 26.212 -34.678 1.00 13.75 295 CYS A N 1
ATOM 2010 C CA . CYS A 1 295 ? -17.442 25.784 -36.012 1.00 14.67 295 CYS A CA 1
ATOM 2011 C C . CYS A 1 295 ? -16.603 26.860 -36.689 1.00 15.05 295 CYS A C 1
ATOM 2012 O O . CYS A 1 295 ? -15.542 26.556 -37.249 1.00 14.74 295 CYS A O 1
ATOM 2015 N N . GLU A 1 296 ? -17.055 28.109 -36.600 1.00 15.41 296 GLU A N 1
ATOM 2016 C CA . GLU A 1 296 ? -16.261 29.248 -37.109 1.00 16.44 296 GLU A CA 1
ATOM 2017 C C . GLU A 1 296 ? -14.893 29.358 -36.453 1.00 16.76 296 GLU A C 1
ATOM 2018 O O . GLU A 1 296 ? -13.909 29.667 -37.126 1.00 17.14 296 GLU A O 1
ATOM 2024 N N A ARG A 1 297 ? -14.835 29.142 -35.142 0.50 16.19 297 ARG A N 1
ATOM 2025 N N B ARG A 1 297 ? -14.819 29.121 -35.150 0.50 16.54 297 ARG A N 1
ATOM 2026 C CA A ARG A 1 297 ? -13.579 29.203 -34.406 0.50 16.26 297 ARG A CA 1
ATOM 2027 C CA B ARG A 1 297 ? -13.557 29.221 -34.429 0.50 16.90 297 ARG A CA 1
ATOM 2028 C C A ARG A 1 297 ? -12.658 28.058 -34.798 0.50 16.40 297 ARG A C 1
ATOM 2029 C C B ARG A 1 297 ? -12.633 28.029 -34.647 0.50 16.79 297 ARG A C 1
ATOM 2030 O O A ARG A 1 297 ? -11.481 28.280 -35.074 0.50 16.20 297 ARG A O 1
ATOM 2031 O O B ARG A 1 297 ? -11.404 28.179 -34.580 0.50 16.65 297 ARG A O 1
ATOM 2046 N N . LEU A 1 298 ? -13.197 26.839 -34.883 1.00 15.88 298 LEU A N 1
ATOM 2047 C CA . LEU A 1 298 ? -12.369 25.651 -35.078 1.00 16.11 298 LEU A CA 1
ATOM 2048 C C . LEU A 1 298 ? -11.913 25.427 -36.496 1.00 15.60 298 LEU A C 1
ATOM 2049 O O . LEU A 1 298 ? -10.836 24.851 -36.688 1.00 16.51 298 LEU A O 1
ATOM 2054 N N . LEU A 1 299 ? -12.677 25.854 -37.494 1.00 15.94 299 LEU A N 1
ATOM 2055 C CA . LEU A 1 299 ? -12.275 25.562 -38.875 1.00 16.39 299 LEU A CA 1
ATOM 2056 C C . LEU A 1 299 ? -10.841 26.048 -39.198 1.00 16.82 299 LEU A C 1
ATOM 2057 O O . LEU A 1 299 ? -10.073 25.269 -39.729 1.00 16.64 299 LEU A O 1
ATOM 2062 N N . PRO A 1 300 ? -10.484 27.295 -38.835 1.00 17.32 300 PRO A N 1
ATOM 2063 C CA . PRO A 1 300 ? -9.092 27.699 -39.139 1.00 18.13 300 PRO A CA 1
ATOM 2064 C C . PRO A 1 300 ? -8.007 26.866 -38.459 1.00 18.36 300 PRO A C 1
ATOM 2065 O O . PRO A 1 300 ? -6.949 26.646 -39.032 1.00 18.16 300 PRO A O 1
ATOM 2069 N N . ILE A 1 301 ? -8.286 26.408 -37.239 1.00 17.87 301 ILE A N 1
ATOM 2070 C CA . ILE A 1 301 ? -7.418 25.504 -36.524 1.00 18.16 301 ILE A CA 1
ATOM 2071 C C . ILE A 1 301 ? -7.290 24.174 -37.294 1.00 17.58 301 ILE A C 1
ATOM 2072 O O . ILE A 1 301 ? -6.182 23.649 -37.472 1.00 17.42 301 ILE A O 1
ATOM 2077 N N . PHE A 1 302 ? -8.422 23.627 -37.754 1.00 17.21 302 PHE A N 1
ATOM 2078 C CA . PHE A 1 302 ? -8.406 22.395 -38.542 1.00 17.11 302 PHE A CA 1
ATOM 2079 C C . PHE A 1 302 ? -7.603 22.589 -39.844 1.00 18.28 302 PHE A C 1
ATOM 2080 O O . PHE A 1 302 ? -6.808 21.725 -40.207 1.00 18.02 302 PHE A O 1
ATOM 2088 N N . GLU A 1 303 ? -7.784 23.721 -40.514 1.00 18.66 303 GLU A N 1
ATOM 2089 C CA . GLU A 1 303 ? -7.047 23.984 -41.754 1.00 20.28 303 GLU A CA 1
ATOM 2090 C C . GLU A 1 303 ? -5.541 24.084 -41.503 1.00 20.81 303 GLU A C 1
ATOM 2091 O O . GLU A 1 303 ? -4.746 23.493 -42.235 1.00 21.69 303 GLU A O 1
ATOM 2097 N N . ARG A 1 304 ? -5.167 24.800 -40.450 1.00 21.20 304 ARG A N 1
ATOM 2098 C CA . ARG A 1 304 ? -3.746 25.004 -40.082 1.00 23.13 304 ARG A CA 1
ATOM 2099 C C . ARG A 1 304 ? -3.014 23.691 -39.812 1.00 23.38 304 ARG A C 1
ATOM 2100 O O . ARG A 1 304 ? -1.829 23.546 -40.160 1.00 22.80 304 ARG A O 1
ATOM 2108 N N . HIS A 1 305 ? -3.714 22.721 -39.223 1.00 20.07 305 HIS A N 1
ATOM 2109 C CA . HIS A 1 305 ? -3.088 21.485 -38.795 1.00 20.73 305 HIS A CA 1
ATOM 2110 C C . HIS A 1 305 ? -3.466 20.289 -39.634 1.00 19.18 305 HIS A C 1
ATOM 2111 O O . HIS A 1 305 ? -3.222 19.162 -39.233 1.00 20.52 305 HIS A O 1
ATOM 2118 N N . GLY A 1 306 ? -4.018 20.556 -40.811 1.00 19.74 306 GLY A N 1
ATOM 2119 C CA . GLY A 1 306 ? -4.231 19.540 -41.824 1.00 20.25 306 GLY A CA 1
ATOM 2120 C C . GLY A 1 306 ? -5.297 18.531 -41.466 1.00 20.23 306 GLY A C 1
ATOM 2121 O O . GLY A 1 306 ? -5.179 17.349 -41.783 1.00 21.13 306 GLY A O 1
ATOM 2122 N N . LEU A 1 307 ? -6.353 19.007 -40.820 1.00 19.23 307 LEU A N 1
ATOM 2123 C CA . LEU A 1 307 ? -7.428 18.118 -40.371 1.00 19.28 307 LEU A CA 1
ATOM 2124 C C . LEU A 1 307 ? -8.677 18.153 -41.229 1.00 19.92 307 LEU A C 1
ATOM 2125 O O . LEU A 1 307 ? -9.621 17.400 -40.966 1.00 18.64 307 LEU A O 1
ATOM 2130 N N . VAL A 1 308 ? -8.714 18.980 -42.259 1.00 20.12 308 VAL A N 1
ATOM 2131 C CA . VAL A 1 308 ? -9.869 18.989 -43.157 1.00 21.72 308 VAL A CA 1
ATOM 2132 C C . VAL A 1 308 ? -9.776 17.808 -44.122 1.00 24.24 308 VAL A C 1
ATOM 2133 O O . VAL A 1 308 ? -10.766 17.080 -44.346 1.00 22.65 308 VAL A O 1
ATOM 2137 N N . GLN A 1 309 ? -8.583 17.626 -44.688 1.00 27.08 309 GLN A N 1
ATOM 2138 C CA . GLN A 1 309 ? -8.282 16.522 -45.613 1.00 31.17 309 GLN A CA 1
ATOM 2139 C C . GLN A 1 309 ? -7.000 15.874 -45.125 1.00 30.29 309 GLN A C 1
ATOM 2140 O O . GLN A 1 309 ? -5.938 16.497 -45.121 1.00 28.84 309 GLN A O 1
ATOM 2146 N N . ARG A 1 310 ? -7.105 14.628 -44.695 1.00 29.41 310 ARG A N 1
ATOM 2147 C CA . ARG A 1 310 ? -6.053 13.974 -43.925 1.00 31.67 310 ARG A CA 1
ATOM 2148 C C . ARG A 1 310 ? -5.928 12.569 -44.521 1.00 34.66 310 ARG A C 1
ATOM 2149 O O . ARG A 1 310 ? -6.939 11.880 -44.722 1.00 32.61 310 ARG A O 1
ATOM 2157 N N . GLU A 1 311 ? -4.710 12.183 -44.916 1.00 38.05 311 GLU A N 1
ATOM 2158 C CA . GLU A 1 311 ? -4.474 10.836 -45.451 1.00 40.97 311 GLU A CA 1
ATOM 2159 C C . GLU A 1 311 ? -4.488 9.877 -44.274 1.00 40.53 311 GLU A C 1
ATOM 2160 O O . GLU A 1 311 ? -3.801 10.107 -43.288 1.00 40.19 311 GLU A O 1
ATOM 2166 N N . VAL A 1 312 ? -5.286 8.822 -44.376 1.00 43.73 312 VAL A N 1
ATOM 2167 C CA . VAL A 1 312 ? -5.455 7.888 -43.268 1.00 47.40 312 VAL A CA 1
ATOM 2168 C C . VAL A 1 312 ? -5.063 6.492 -43.723 1.00 50.14 312 VAL A C 1
ATOM 2169 O O . VAL A 1 312 ? -5.489 6.049 -44.784 1.00 47.54 312 VAL A O 1
ATOM 2173 N N . VAL A 1 313 ? -4.249 5.819 -42.904 1.00 55.78 313 VAL A N 1
ATOM 2174 C CA . VAL A 1 313 ? -3.799 4.440 -43.176 1.00 58.62 313 VAL A CA 1
ATOM 2175 C C . VAL A 1 313 ? -4.748 3.484 -42.432 1.00 61.27 313 VAL A C 1
ATOM 2176 O O . VAL A 1 313 ? -4.924 3.593 -41.211 1.00 55.71 313 VAL A O 1
ATOM 2180 N N . TYR A 1 314 ? -5.353 2.563 -43.192 1.00 65.59 314 TYR A N 1
ATOM 2181 C CA . TYR A 1 314 ? -6.384 1.647 -42.690 1.00 69.06 314 TYR A CA 1
ATOM 2182 C C . TYR A 1 314 ? -5.973 0.178 -42.874 1.00 73.99 314 TYR A C 1
ATOM 2183 O O . TYR A 1 314 ? -6.797 -0.678 -43.201 1.00 76.07 314 TYR A O 1
ATOM 2192 N N . GLY A 1 315 ? -4.697 -0.104 -42.608 1.00 80.01 315 GLY A N 1
ATOM 2193 C CA . GLY A 1 315 ? -4.108 -1.432 -42.805 1.00 83.21 315 GLY A CA 1
ATOM 2194 C C . GLY A 1 315 ? -3.284 -1.524 -44.077 1.00 87.50 315 GLY A C 1
ATOM 2195 O O . GLY A 1 315 ? -2.980 -0.506 -44.710 1.00 84.50 315 GLY A O 1
ATOM 2196 N N . SER A 1 316 ? -2.923 -2.756 -44.436 1.00 92.89 316 SER A N 1
ATOM 2197 C CA . SER A 1 316 ? -2.153 -3.056 -45.647 1.00 96.55 316 SER A CA 1
ATOM 2198 C C . SER A 1 316 ? -2.909 -4.047 -46.537 1.00 102.98 316 SER A C 1
ATOM 2199 O O . SER A 1 316 ? -3.914 -4.630 -46.115 1.00 105.22 316 SER A O 1
ATOM 2202 N N . CYS A 1 317 ? -2.422 -4.232 -47.766 1.00 108.85 317 CYS A N 1
ATOM 2203 C CA . CYS A 1 317 ? -3.079 -5.112 -48.748 1.00 112.13 317 CYS A CA 1
ATOM 2204 C C . CYS A 1 317 ? -2.927 -6.600 -48.380 1.00 114.38 317 CYS A C 1
ATOM 2205 O O . CYS A 1 317 ? -2.038 -6.951 -47.602 1.00 114.26 317 CYS A O 1
ATOM 2208 N N . PRO A 1 318 ? -3.807 -7.477 -48.916 1.00 118.05 318 PRO A N 1
ATOM 2209 C CA . PRO A 1 318 ? -3.661 -8.922 -48.642 1.00 118.53 318 PRO A CA 1
ATOM 2210 C C . PRO A 1 318 ? -2.365 -9.567 -49.184 1.00 119.20 318 PRO A C 1
ATOM 2211 O O . PRO A 1 318 ? -1.918 -10.578 -48.638 1.00 119.58 318 PRO A O 1
ATOM 2215 N N . GLN A 1 319 ? -1.778 -8.984 -50.232 1.00 117.87 319 GLN A N 1
ATOM 2216 C CA . GLN A 1 319 ? -0.517 -9.468 -50.804 1.00 115.15 319 GLN A CA 1
ATOM 2217 C C . GLN A 1 319 ? 0.685 -8.995 -49.979 1.00 113.24 319 GLN A C 1
ATOM 2218 O O . GLN A 1 319 ? 1.394 -9.809 -49.383 1.00 112.48 319 GLN A O 1
ATOM 2224 N N . THR A 1 320 ? 0.877 -7.674 -49.935 1.00 111.31 320 THR A N 1
ATOM 2225 C CA . THR A 1 320 ? 2.087 -7.034 -49.398 1.00 108.17 320 THR A CA 1
ATOM 2226 C C . THR A 1 320 ? 1.756 -6.265 -48.112 1.00 109.53 320 THR A C 1
ATOM 2227 O O . THR A 1 320 ? 0.586 -6.097 -47.772 1.00 108.79 320 THR A O 1
ATOM 2231 N N . GLY A 1 321 ? 2.783 -5.807 -47.396 1.00 110.90 321 GLY A N 1
ATOM 2232 C CA . GLY A 1 321 ? 2.608 -4.886 -46.265 1.00 111.64 321 GLY A CA 1
ATOM 2233 C C . GLY A 1 321 ? 2.658 -3.423 -46.685 1.00 112.46 321 GLY A C 1
ATOM 2234 O O . GLY A 1 321 ? 3.418 -2.637 -46.113 1.00 110.56 321 GLY A O 1
ATOM 2235 N N . ARG A 1 322 ? 1.832 -3.060 -47.670 1.00 114.23 322 ARG A N 1
ATOM 2236 C CA . ARG A 1 322 ? 1.820 -1.718 -48.260 1.00 113.89 322 ARG A CA 1
ATOM 2237 C C . ARG A 1 322 ? 0.683 -0.902 -47.636 1.00 109.58 322 ARG A C 1
ATOM 2238 O O . ARG A 1 322 ? -0.483 -1.188 -47.924 1.00 108.64 322 ARG A O 1
ATOM 2246 N N . PRO A 1 323 ? 1.006 0.112 -46.788 1.00 104.93 323 PRO A N 1
ATOM 2247 C CA . PRO A 1 323 ? -0.067 0.826 -46.066 1.00 100.91 323 PRO A CA 1
ATOM 2248 C C . PRO A 1 323 ? -1.128 1.466 -46.980 1.00 94.71 323 PRO A C 1
ATOM 2249 O O . PRO A 1 323 ? -0.857 2.478 -47.631 1.00 92.29 323 PRO A O 1
ATOM 2253 N N . LEU A 1 324 ? -2.312 0.848 -47.031 1.00 88.14 324 LEU A N 1
ATOM 2254 C CA . LEU A 1 324 ? -3.433 1.340 -47.849 1.00 82.85 324 LEU A CA 1
ATOM 2255 C C . LEU A 1 324 ? -4.023 2.610 -47.239 1.00 78.12 324 LEU A C 1
ATOM 2256 O O . LEU A 1 324 ? -4.089 2.731 -46.010 1.00 73.86 324 LEU A O 1
ATOM 2261 N N . VAL A 1 325 ? -4.442 3.545 -48.101 1.00 72.07 325 VAL A N 1
ATOM 2262 C CA . VAL A 1 325 ? -4.822 4.908 -47.681 1.00 67.13 325 VAL A CA 1
ATOM 2263 C C . VAL A 1 325 ? -6.001 5.489 -48.490 1.00 60.10 325 VAL A C 1
ATOM 2264 O O . VAL A 1 325 ? -6.064 5.336 -49.714 1.00 58.99 325 VAL A O 1
ATOM 2268 N N . ASP A 1 326 ? -6.928 6.140 -47.776 1.00 51.18 326 ASP A N 1
ATOM 2269 C CA . ASP A 1 326 ? -7.912 7.049 -48.369 1.00 44.72 326 ASP A CA 1
ATOM 2270 C C . ASP A 1 326 ? -7.919 8.380 -47.597 1.00 38.15 326 ASP A C 1
ATOM 2271 O O . ASP A 1 326 ? -7.227 8.523 -46.583 1.00 37.25 326 ASP A O 1
ATOM 2276 N N . VAL A 1 327 ? -8.684 9.349 -48.092 1.00 31.91 327 VAL A N 1
ATOM 2277 C CA . VAL A 1 327 ? -8.686 10.700 -47.530 1.00 30.55 327 VAL A CA 1
ATOM 2278 C C . VAL A 1 327 ? -9.949 10.898 -46.695 1.00 27.69 327 VAL A C 1
ATOM 2279 O O . VAL A 1 327 ? -11.061 10.595 -47.143 1.00 26.42 327 VAL A O 1
ATOM 2283 N N . ARG A 1 328 ? -9.751 11.374 -45.471 1.00 24.09 328 ARG A N 1
ATOM 2284 C CA . ARG A 1 328 ? -10.835 11.583 -44.510 1.00 22.92 328 ARG A CA 1
ATOM 2285 C C . ARG A 1 328 ? -10.658 12.925 -43.856 1.00 22.51 328 ARG A C 1
ATOM 2286 O O . ARG A 1 328 ? -9.568 13.488 -43.861 1.00 21.41 328 ARG A O 1
ATOM 2294 N N . ARG A 1 329 ? -11.720 13.438 -43.248 1.00 20.02 329 ARG A N 1
ATOM 2295 C CA . ARG A 1 329 ? -11.490 14.546 -42.354 1.00 19.01 329 ARG A CA 1
ATOM 2296 C C . ARG A 1 329 ? -10.965 14.010 -41.030 1.00 18.07 329 ARG A C 1
ATOM 2297 O O . ARG A 1 329 ? -11.205 12.851 -40.655 1.00 16.93 329 ARG A O 1
ATOM 2305 N N . GLY A 1 330 ? -10.238 14.872 -40.336 1.00 16.54 330 GLY A N 1
ATOM 2306 C CA . GLY A 1 330 ? -9.614 14.541 -39.076 1.00 15.74 330 GLY A CA 1
ATOM 2307 C C . GLY A 1 330 ? -10.309 15.141 -37.867 1.00 15.27 330 GLY A C 1
ATOM 2308 O O . GLY A 1 330 ? -9.745 15.150 -36.763 1.00 15.21 330 GLY A O 1
ATOM 2309 N N . PHE A 1 331 ? -11.531 15.627 -38.064 1.00 14.83 331 PHE A N 1
ATOM 2310 C CA . PHE A 1 331 ? -12.355 16.098 -36.967 1.00 14.21 331 PHE A CA 1
ATOM 2311 C C . PHE A 1 331 ? -13.744 15.546 -37.158 1.00 13.24 331 PHE A C 1
ATOM 2312 O O . PHE A 1 331 ? -14.121 15.201 -38.269 1.00 14.53 331 PHE A O 1
ATOM 2320 N N . TRP A 1 332 ? -14.485 15.483 -36.047 1.00 13.85 332 TRP A N 1
ATOM 2321 C CA . TRP A 1 332 ? -15.880 15.041 -36.050 1.00 13.55 332 TRP A CA 1
ATOM 2322 C C . TRP A 1 332 ? -16.607 15.872 -35.019 1.00 13.14 332 TRP A C 1
ATOM 2323 O O . TRP A 1 332 ? -16.311 15.762 -33.824 1.00 13.56 332 TRP A O 1
ATOM 2334 N N . ILE A 1 333 ? -17.546 16.693 -35.480 1.00 12.80 333 ILE A N 1
ATOM 2335 C CA . ILE A 1 333 ? -18.420 17.459 -34.588 1.00 13.08 333 ILE A CA 1
ATOM 2336 C C . ILE A 1 333 ? -19.781 16.755 -34.494 1.00 12.24 333 ILE A C 1
ATOM 2337 O O . ILE A 1 333 ? -20.463 16.558 -35.505 1.00 12.79 333 ILE A O 1
ATOM 2342 N N . HIS A 1 334 ? -20.149 16.375 -33.281 1.00 11.59 334 HIS A N 1
ATOM 2343 C CA . HIS A 1 334 ? -21.421 15.717 -32.958 1.00 12.03 334 HIS A CA 1
ATOM 2344 C C . HIS A 1 334 ? -22.259 16.721 -32.178 1.00 11.91 334 HIS A C 1
ATOM 2345 O O . HIS A 1 334 ? -21.748 17.411 -31.277 1.00 13.03 334 HIS A O 1
ATOM 2352 N N . VAL A 1 335 ? -23.547 16.783 -32.509 1.00 11.82 335 VAL A N 1
ATOM 2353 C CA . VAL A 1 335 ? -24.514 17.561 -31.739 1.00 12.03 335 VAL A CA 1
ATOM 2354 C C . VAL A 1 335 ? -25.404 16.636 -30.909 1.00 11.72 335 VAL A C 1
ATOM 2355 O O . VAL A 1 335 ? -26.215 15.890 -31.479 1.00 11.27 335 VAL A O 1
ATOM 2359 N N . ASP A 1 336 ? -25.267 16.698 -29.582 1.00 12.00 336 ASP A N 1
ATOM 2360 C CA . ASP A 1 336 ? -26.182 16.008 -28.675 1.00 11.98 336 ASP A CA 1
ATOM 2361 C C . ASP A 1 336 ? -27.442 16.851 -28.533 1.00 11.60 336 ASP A C 1
ATOM 2362 O O . ASP A 1 336 ? -27.534 17.765 -27.695 1.00 12.09 336 ASP A O 1
ATOM 2367 N N . GLY A 1 337 ? -28.394 16.582 -29.427 1.00 11.16 337 GLY A N 1
ATOM 2368 C CA . GLY A 1 337 ? -29.659 17.253 -29.456 1.00 10.80 337 GLY A CA 1
ATOM 2369 C C . GLY A 1 337 ? -30.745 16.379 -28.868 1.00 10.48 337 GLY A C 1
ATOM 2370 O O . GLY A 1 337 ? -31.915 16.525 -29.253 1.00 10.37 337 GLY A O 1
ATOM 2371 N N . ALA A 1 338 ? -30.371 15.516 -27.924 1.00 10.73 338 ALA A N 1
ATOM 2372 C CA . ALA A 1 338 ? -31.363 14.663 -27.230 1.00 11.09 338 ALA A CA 1
ATOM 2373 C C . ALA A 1 338 ? -32.691 15.410 -27.022 1.00 11.15 338 ALA A C 1
ATOM 2374 O O . ALA A 1 338 ? -33.776 14.942 -27.401 1.00 11.57 338 ALA A O 1
ATOM 2376 N N . LEU A 1 339 ? -32.587 16.585 -26.412 1.00 11.35 339 LEU A N 1
ATOM 2377 C CA . LEU A 1 339 ? -33.724 17.448 -26.238 1.00 11.42 339 LEU A CA 1
ATOM 2378 C C . LEU A 1 339 ? -33.857 18.387 -27.427 1.00 11.12 339 LEU A C 1
ATOM 2379 O O . LEU A 1 339 ? -34.875 18.432 -28.120 1.00 11.13 339 LEU A O 1
ATOM 2384 N N . GLY A 1 340 ? -32.838 19.220 -27.624 1.00 11.50 340 GLY A N 1
ATOM 2385 C CA . GLY A 1 340 ? -33.023 20.411 -28.452 1.00 11.02 340 GLY A CA 1
ATOM 2386 C C . GLY A 1 340 ? -33.183 20.224 -29.955 1.00 11.02 340 GLY A C 1
ATOM 2387 O O . GLY A 1 340 ? -33.739 21.083 -30.614 1.00 11.01 340 GLY A O 1
ATOM 2388 N N . ALA A 1 341 ? -32.760 19.087 -30.503 1.00 10.92 341 ALA A N 1
ATOM 2389 C CA . ALA A 1 341 ? -32.938 18.859 -31.944 1.00 10.92 341 ALA A CA 1
ATOM 2390 C C . ALA A 1 341 ? -34.409 18.701 -32.315 1.00 11.72 341 ALA A C 1
ATOM 2391 O O . ALA A 1 341 ? -34.775 18.799 -33.489 1.00 12.05 341 ALA A O 1
ATOM 2393 N N . GLY A 1 342 ? -35.241 18.442 -31.320 1.00 11.74 342 GLY A N 1
ATOM 2394 C CA . GLY A 1 342 ? -36.681 18.355 -31.550 1.00 12.64 342 GLY A CA 1
ATOM 2395 C C . GLY A 1 342 ? -37.417 19.665 -31.678 1.00 12.51 342 GLY A C 1
ATOM 2396 O O . GLY A 1 342 ? -38.483 19.707 -32.305 1.00 13.66 342 GLY A O 1
ATOM 2397 N N . TYR A 1 343 ? -36.913 20.745 -31.054 1.00 11.59 343 TYR A N 1
ATOM 2398 C CA . TYR A 1 343 ? -37.581 22.059 -31.113 1.00 12.46 343 TYR A CA 1
ATOM 2399 C C . TYR A 1 343 ? -36.764 23.152 -31.798 1.00 12.99 343 TYR A C 1
ATOM 2400 O O . TYR A 1 343 ? -37.347 24.103 -32.302 1.00 13.41 343 TYR A O 1
ATOM 2409 N N . ALA A 1 344 ? -35.436 23.049 -31.784 1.00 12.45 344 ALA A N 1
ATOM 2410 C CA . ALA A 1 344 ? -34.609 24.153 -32.268 1.00 12.67 344 ALA A CA 1
ATOM 2411 C C . ALA A 1 344 ? -34.895 24.500 -33.717 1.00 13.06 344 ALA A C 1
ATOM 2412 O O . ALA A 1 344 ? -34.920 25.700 -34.041 1.00 13.70 344 ALA A O 1
ATOM 2414 N N . PRO A 1 345 ? -35.132 23.498 -34.595 1.00 13.55 345 PRO A N 1
ATOM 2415 C CA . PRO A 1 345 ? -35.484 23.878 -35.973 1.00 13.80 345 PRO A CA 1
ATOM 2416 C C . PRO A 1 345 ? -36.711 24.761 -36.082 1.00 14.00 345 PRO A C 1
ATOM 2417 O O . PRO A 1 345 ? -36.756 25.677 -36.921 1.00 14.97 345 PRO A O 1
ATOM 2421 N N . PHE A 1 346 ? -37.716 24.512 -35.247 1.00 13.96 346 PHE A N 1
ATOM 2422 C CA . PHE A 1 346 ? -38.954 25.279 -35.321 1.00 13.43 346 PHE A CA 1
ATOM 2423 C C . PHE A 1 346 ? -38.781 26.695 -34.769 1.00 14.66 346 PHE A C 1
ATOM 2424 O O . PHE A 1 346 ? -39.327 27.673 -35.323 1.00 14.52 346 PHE A O 1
ATOM 2432 N N . LEU A 1 347 ? -38.000 26.846 -33.715 1.00 14.34 347 LEU A N 1
ATOM 2433 C CA . LEU A 1 347 ? -37.743 28.192 -33.202 1.00 15.86 347 LEU A CA 1
ATOM 2434 C C . LEU A 1 347 ? -36.985 28.986 -34.271 1.00 15.83 347 LEU A C 1
ATOM 2435 O O . LEU A 1 347 ? -37.297 30.170 -34.511 1.00 16.27 347 LEU A O 1
ATOM 2440 N N . ARG A 1 348 ? -36.004 28.356 -34.914 1.00 15.79 348 ARG A N 1
ATOM 2441 C CA . ARG A 1 348 ? -35.216 29.029 -35.964 1.00 16.13 348 ARG A CA 1
ATOM 2442 C C . ARG A 1 348 ? -36.059 29.382 -37.204 1.00 16.46 348 ARG A C 1
ATOM 2443 O O . ARG A 1 348 ? -35.829 30.399 -37.868 1.00 16.27 348 ARG A O 1
ATOM 2451 N N . LEU A 1 349 ? -37.083 28.590 -37.475 1.00 16.06 349 LEU A N 1
ATOM 2452 C CA . LEU A 1 349 ? -38.078 28.912 -38.520 1.00 18.49 349 LEU A CA 1
ATOM 2453 C C . LEU A 1 349 ? -38.760 30.249 -38.224 1.00 17.21 349 LEU A C 1
ATOM 2454 O O . LEU A 1 349 ? -38.867 31.127 -39.103 1.00 17.82 349 LEU A O 1
ATOM 2459 N N . ALA A 1 350 ? -39.222 30.416 -36.988 1.00 16.59 350 ALA A N 1
ATOM 2460 C CA . ALA A 1 350 ? -39.849 31.651 -36.564 1.00 16.64 350 ALA A CA 1
ATOM 2461 C C . ALA A 1 350 ? -38.849 32.796 -36.613 1.00 17.20 350 ALA A C 1
ATOM 2462 O O . ALA A 1 350 ? -39.184 33.893 -37.063 1.00 18.65 350 ALA A O 1
ATOM 2464 N N . ALA A 1 351 ? -37.619 32.548 -36.177 1.00 15.82 351 ALA A N 1
ATOM 2465 C CA . ALA A 1 351 ? -36.603 33.608 -36.173 1.00 17.70 351 ALA A CA 1
ATOM 2466 C C . ALA A 1 351 ? -36.360 34.152 -37.584 1.00 18.83 351 ALA A C 1
ATOM 2467 O O . ALA A 1 351 ? -36.113 35.363 -37.761 1.00 20.45 351 ALA A O 1
ATOM 2469 N N . GLU A 1 352 ? -36.445 33.279 -38.580 1.00 20.15 352 GLU A N 1
ATOM 2470 C CA . GLU A 1 352 ? -36.234 33.661 -39.985 1.00 23.63 352 GLU A CA 1
ATOM 2471 C C . GLU A 1 352 ? -37.425 34.389 -40.609 1.00 24.24 352 GLU A C 1
ATOM 2472 O O . GLU A 1 352 ? -37.231 35.183 -41.541 1.00 25.32 352 GLU A O 1
ATOM 2478 N N . ASP A 1 353 ? -38.643 34.136 -40.121 1.00 22.85 353 ASP A N 1
ATOM 2479 C CA . ASP A 1 353 ? -39.859 34.782 -40.631 1.00 24.77 353 ASP A CA 1
ATOM 2480 C C . ASP A 1 353 ? -40.779 35.129 -39.461 1.00 23.37 353 ASP A C 1
ATOM 2481 O O . ASP A 1 353 ? -41.829 34.541 -39.289 1.00 22.16 353 ASP A O 1
ATOM 2486 N N . PRO A 1 354 ? -40.367 36.103 -38.627 1.00 22.29 354 PRO A N 1
ATOM 2487 C CA . PRO A 1 354 ? -41.133 36.381 -37.407 1.00 23.16 354 PRO A CA 1
ATOM 2488 C C . PRO A 1 354 ? -42.520 36.966 -37.651 1.00 23.26 354 PRO A C 1
ATOM 2489 O O . PRO A 1 354 ? -43.442 36.754 -36.848 1.00 23.60 354 PRO A O 1
ATOM 2493 N N . GLU A 1 355 ? -42.696 37.695 -38.744 1.00 26.33 355 GLU A N 1
ATOM 2494 C CA . GLU A 1 355 ? -44.024 38.239 -39.016 1.00 28.19 355 GLU A CA 1
ATOM 2495 C C . GLU A 1 355 ? -44.930 37.143 -39.623 1.00 27.32 355 GLU A C 1
ATOM 2496 O O . GLU A 1 355 ? -46.113 37.103 -39.330 1.00 27.19 355 GLU A O 1
ATOM 2502 N N . GLY A 1 356 ? -44.356 36.231 -40.400 1.00 27.59 356 GLY A N 1
ATOM 2503 C CA . GLY A 1 356 ? -45.090 35.072 -40.920 1.00 27.96 356 GLY A CA 1
ATOM 2504 C C . GLY A 1 356 ? -45.615 34.111 -39.862 1.00 27.75 356 GLY A C 1
ATOM 2505 O O . GLY A 1 356 ? -46.678 33.533 -40.042 1.00 28.18 356 GLY A O 1
ATOM 2506 N N . TYR A 1 357 ? -44.868 33.928 -38.769 1.00 25.53 357 TYR A N 1
ATOM 2507 C CA . TYR A 1 357 ? -45.292 33.060 -37.665 1.00 23.73 357 TYR A CA 1
ATOM 2508 C C . TYR A 1 357 ? -45.908 33.833 -36.499 1.00 23.80 357 TYR A C 1
ATOM 2509 O O . TYR A 1 357 ? -46.320 33.238 -35.509 1.00 24.47 357 TYR A O 1
ATOM 2518 N N . GLY A 1 358 ? -45.971 35.161 -36.600 1.00 23.55 358 GLY A N 1
ATOM 2519 C CA . GLY A 1 358 ? -46.492 36.000 -35.519 1.00 23.38 358 GLY A CA 1
ATOM 2520 C C . GLY A 1 358 ? -45.716 35.968 -34.207 1.00 22.68 358 GLY A C 1
ATOM 2521 O O . GLY A 1 358 ? -46.285 36.200 -33.140 1.00 24.35 358 GLY A O 1
ATOM 2522 N N . TRP A 1 359 ? -44.412 35.705 -34.274 1.00 19.92 359 TRP A N 1
ATOM 2523 C CA . TRP A 1 359 ? -43.597 35.536 -33.079 1.00 19.14 359 TRP A CA 1
ATOM 2524 C C . TRP A 1 359 ? -42.153 35.818 -33.401 1.00 18.66 359 TRP A C 1
ATOM 2525 O O . TRP A 1 359 ? -41.621 35.236 -34.331 1.00 18.14 359 TRP A O 1
ATOM 2536 N N . THR A 1 360 ? -41.517 36.686 -32.616 1.00 19.37 360 THR A N 1
ATOM 2537 C CA . THR A 1 360 ? -40.070 36.840 -32.652 1.00 19.20 360 THR A CA 1
ATOM 2538 C C . THR A 1 360 ? -39.505 36.170 -31.409 1.00 19.64 360 THR A C 1
ATOM 2539 O O . THR A 1 360 ? -39.743 36.658 -30.300 1.00 20.99 360 THR A O 1
ATOM 2543 N N . PRO A 1 361 ? -38.755 35.064 -31.570 1.00 18.63 361 PRO A N 1
ATOM 2544 C CA . PRO A 1 361 ? -38.161 34.478 -30.368 1.00 19.42 361 PRO A CA 1
ATOM 2545 C C . PRO A 1 361 ? -37.245 35.487 -29.660 1.00 21.99 361 PRO A C 1
ATOM 2546 O O . PRO A 1 361 ? -36.482 36.190 -30.320 1.00 22.22 361 PRO A O 1
ATOM 2550 N N . GLU A 1 362 ? -37.345 35.585 -28.341 1.00 25.75 362 GLU A N 1
ATOM 2551 C CA . GLU A 1 362 ? -36.499 36.552 -27.614 1.00 29.03 362 GLU A CA 1
ATOM 2552 C C . GLU A 1 362 ? -35.008 36.166 -27.647 1.00 28.04 362 GLU A C 1
ATOM 2553 O O . GLU A 1 362 ? -34.162 37.035 -27.646 1.00 28.43 362 GLU A O 1
ATOM 2559 N N . ALA A 1 363 ? -34.695 34.878 -27.721 1.00 26.37 363 ALA A N 1
ATOM 2560 C CA . ALA A 1 363 ? -33.314 34.415 -27.734 1.00 27.50 363 ALA A CA 1
ATOM 2561 C C . ALA A 1 363 ? -32.932 33.860 -29.107 1.00 25.94 363 ALA A C 1
ATOM 2562 O O . ALA A 1 363 ? -33.765 33.328 -29.816 1.00 26.02 363 ALA A O 1
ATOM 2564 N N . GLU A 1 364 ? -31.682 34.039 -29.488 1.00 27.09 364 GLU A N 1
ATOM 2565 C CA . GLU A 1 364 ? -31.185 33.460 -30.727 1.00 28.30 364 GLU A CA 1
ATOM 2566 C C . GLU A 1 364 ? -30.703 32.041 -30.434 1.00 24.80 364 GLU A C 1
ATOM 2567 O O . GLU A 1 364 ? -29.973 31.823 -29.470 1.00 25.33 364 GLU A O 1
ATOM 2573 N N . LEU A 1 365 ? -31.152 31.069 -31.221 1.00 22.52 365 LEU A N 1
ATOM 2574 C CA . LEU A 1 365 ? -30.602 29.722 -31.127 1.00 21.90 365 LEU A CA 1
ATOM 2575 C C . LEU A 1 365 ? -29.655 29.538 -32.285 1.00 20.27 365 LEU A C 1
ATOM 2576 O O . LEU A 1 365 ? -29.995 29.855 -33.430 1.00 19.81 365 LEU A O 1
ATOM 2581 N N . PRO A 1 366 ? -28.479 28.958 -32.009 1.00 20.30 366 PRO A N 1
ATOM 2582 C CA . PRO A 1 366 ? -27.410 28.832 -32.995 1.00 20.51 366 PRO A CA 1
ATOM 2583 C C . PRO A 1 366 ? -27.754 27.888 -34.139 1.00 18.11 366 PRO A C 1
ATOM 2584 O O . PRO A 1 366 ? -28.407 26.869 -33.917 1.00 19.41 366 PRO A O 1
ATOM 2588 N N . GLU A 1 367 ? -27.330 28.227 -35.354 1.00 17.04 367 GLU A N 1
ATOM 2589 C CA . GLU A 1 367 ? -27.320 27.237 -36.443 1.00 16.39 367 GLU A CA 1
ATOM 2590 C C . GLU A 1 367 ? -26.464 26.075 -35.981 1.00 15.35 367 GLU A C 1
ATOM 2591 O O . GLU A 1 367 ? -25.376 26.295 -35.432 1.00 16.15 367 GLU A O 1
ATOM 2597 N N . PHE A 1 368 ? -26.960 24.849 -36.160 1.00 14.63 368 PHE A N 1
ATOM 2598 C CA . PHE A 1 368 ? -26.350 23.670 -35.570 1.00 13.87 368 PHE A CA 1
ATOM 2599 C C . PHE A 1 368 ? -26.329 22.423 -36.434 1.00 13.17 368 PHE A C 1
ATOM 2600 O O . PHE A 1 368 ? -25.755 21.404 -36.016 1.00 12.94 368 PHE A O 1
ATOM 2608 N N . ASP A 1 369 ? -26.960 22.461 -37.604 1.00 12.36 369 ASP A N 1
ATOM 2609 C CA . ASP A 1 369 ? -27.351 21.194 -38.258 1.00 12.59 369 ASP A CA 1
ATOM 2610 C C . ASP A 1 369 ? -26.493 20.864 -39.468 1.00 12.94 369 ASP A C 1
ATOM 2611 O O . ASP A 1 369 ? -25.398 21.410 -39.627 1.00 13.08 369 ASP A O 1
ATOM 2616 N N . PHE A 1 370 ? -26.953 19.946 -40.304 1.00 12.76 370 PHE A N 1
ATOM 2617 C CA . PHE A 1 370 ? -26.172 19.474 -41.465 1.00 13.18 370 PHE A CA 1
ATOM 2618 C C . PHE A 1 370 ? -26.061 20.501 -42.584 1.00 13.98 370 PHE A C 1
ATOM 2619 O O . PHE A 1 370 ? -25.269 20.310 -43.501 1.00 14.92 370 PHE A O 1
ATOM 2627 N N . GLY A 1 371 ? -26.826 21.570 -42.493 1.00 13.69 371 GLY A N 1
ATOM 2628 C CA 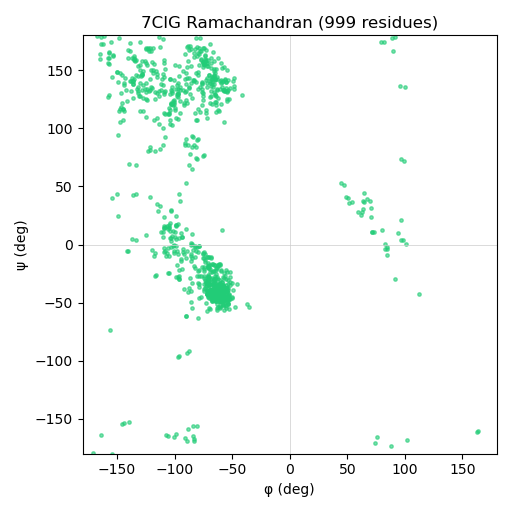. GLY A 1 371 ? -26.784 22.646 -43.469 1.00 13.87 371 GLY A CA 1
ATOM 2629 C C . GLY A 1 371 ? -25.710 23.675 -43.178 1.00 15.15 371 GLY A C 1
ATOM 2630 O O . GLY A 1 371 ? -25.458 24.541 -44.033 1.00 15.29 371 GLY A O 1
ATOM 2631 N N . LEU A 1 372 ? -25.092 23.596 -41.999 1.00 14.93 372 LEU A N 1
ATOM 2632 C CA . LEU A 1 372 ? -24.073 24.565 -41.586 1.00 15.33 372 LEU A CA 1
ATOM 2633 C C . LEU A 1 372 ? -22.796 24.345 -42.394 1.00 15.08 372 LEU A C 1
ATOM 2634 O O . LEU A 1 372 ? -22.093 23.361 -42.217 1.00 14.87 372 LEU A O 1
ATOM 2639 N N . ARG A 1 373 ? -22.510 25.287 -43.296 1.00 16.35 373 ARG A N 1
ATOM 2640 C CA . ARG A 1 373 ? -21.371 25.206 -44.202 1.00 17.41 373 ARG A CA 1
ATOM 2641 C C . ARG A 1 373 ? -20.590 26.495 -44.087 1.00 16.77 373 ARG A C 1
ATOM 2642 O O . ARG A 1 373 ? -21.191 27.569 -44.093 1.00 18.46 373 ARG A O 1
ATOM 2650 N N . LEU A 1 374 ? -19.278 26.378 -43.961 1.00 16.48 374 LEU A N 1
ATOM 2651 C CA . LEU A 1 374 ? -18.401 27.542 -43.798 1.00 17.22 374 LEU A CA 1
ATOM 2652 C C . LEU A 1 374 ? -17.417 27.624 -44.936 1.00 18.00 374 LEU A C 1
ATOM 2653 O O . LEU A 1 374 ? -16.994 26.590 -45.462 1.00 17.65 374 LEU A O 1
ATOM 2658 N N . PRO A 1 375 ? -16.995 28.865 -45.277 1.00 19.38 375 PRO A N 1
ATOM 2659 C CA . PRO A 1 375 ? -15.967 29.005 -46.301 1.00 20.99 375 PRO A CA 1
ATOM 2660 C C . PRO A 1 375 ? -14.587 28.585 -45.806 1.00 22.56 375 PRO A C 1
ATOM 2661 O O . PRO A 1 375 ? -14.235 28.832 -44.642 1.00 23.25 375 PRO A O 1
ATOM 2665 N N . THR A 1 376 ? -13.819 27.939 -46.676 1.00 22.54 376 THR A N 1
ATOM 2666 C CA . THR A 1 376 ? -12.434 27.584 -46.376 1.00 24.66 376 THR A CA 1
ATOM 2667 C C . THR A 1 376 ? -11.560 28.765 -46.754 1.00 24.63 376 THR A C 1
ATOM 2668 O O . THR A 1 376 ? -12.028 29.700 -47.393 1.00 22.92 376 THR A O 1
ATOM 2672 N N . ALA A 1 377 ? -10.289 28.689 -46.376 1.00 27.73 377 ALA A N 1
ATOM 2673 C CA . ALA A 1 377 ? -9.295 29.704 -46.728 1.00 30.95 377 ALA A CA 1
ATOM 2674 C C . ALA A 1 377 ? -9.223 29.920 -48.248 1.00 31.75 377 ALA A C 1
ATOM 2675 O O . ALA A 1 377 ? -9.072 31.053 -48.697 1.00 34.50 377 ALA A O 1
ATOM 2677 N N . GLY A 1 378 ? -9.371 28.832 -49.013 1.00 30.43 378 GLY A N 1
ATOM 2678 C CA . GLY A 1 378 ? -9.394 28.872 -50.484 1.00 29.30 378 GLY A CA 1
ATOM 2679 C C . GLY A 1 378 ? -10.730 29.181 -51.152 1.00 27.19 378 GLY A C 1
ATOM 2680 O O . GLY A 1 378 ? -10.857 29.038 -52.373 1.00 24.96 378 GLY A O 1
ATOM 2681 N N . HIS A 1 379 ? -11.731 29.577 -50.358 1.00 26.40 379 HIS A N 1
ATOM 2682 C CA . HIS A 1 379 ? -13.060 29.994 -50.848 1.00 27.50 379 HIS A CA 1
ATOM 2683 C C . HIS A 1 379 ? -13.901 28.829 -51.401 1.00 24.81 379 HIS A C 1
ATOM 2684 O O . HIS A 1 379 ? -14.831 29.033 -52.188 1.00 26.49 379 HIS A O 1
ATOM 2691 N N . GLY A 1 380 ? -13.575 27.627 -50.939 1.00 22.41 380 GLY A N 1
ATOM 2692 C CA . GLY A 1 380 ? -14.459 26.461 -50.995 1.00 22.05 380 GLY A CA 1
ATOM 2693 C C . GLY A 1 380 ? -15.422 26.507 -49.814 1.00 21.37 380 GLY A C 1
ATOM 2694 O O . GLY A 1 380 ? -15.552 27.547 -49.153 1.00 19.68 380 GLY A O 1
ATOM 2695 N N . GLU A 1 381 ? -16.112 25.387 -49.583 1.00 20.88 381 GLU A N 1
ATOM 2696 C CA . GLU A 1 381 ? -17.094 25.245 -48.490 1.00 21.64 381 GLU A CA 1
ATOM 2697 C C . GLU A 1 381 ? -16.839 23.945 -47.772 1.00 20.20 381 GLU A C 1
ATOM 2698 O O . GLU A 1 381 ? -16.431 22.962 -48.401 1.00 21.06 381 GLU A O 1
ATOM 2704 N N . VAL A 1 382 ? -17.068 23.926 -46.462 1.00 18.49 382 VAL A N 1
ATOM 2705 C CA . VAL A 1 382 ? -16.976 22.707 -45.665 1.00 19.18 382 VAL A CA 1
ATOM 2706 C C . VAL A 1 382 ? -18.252 22.582 -44.831 1.00 17.35 382 VAL A C 1
ATOM 2707 O O . VAL A 1 382 ? -18.644 23.504 -44.130 1.00 16.27 382 VAL A O 1
ATOM 2711 N N . ASP A 1 383 ? -18.878 21.418 -44.934 1.00 16.80 383 ASP A N 1
ATOM 2712 C CA . ASP A 1 383 ? -20.049 21.064 -44.123 1.00 16.74 383 ASP A CA 1
ATOM 2713 C C . ASP A 1 383 ? -19.527 20.626 -42.747 1.00 15.57 383 ASP A C 1
ATOM 2714 O O . ASP A 1 383 ? -18.778 19.642 -42.628 1.00 17.35 383 ASP A O 1
ATOM 2719 N N . MET A 1 384 ? -19.872 21.356 -41.694 1.00 14.43 384 MET A N 1
ATOM 2720 C CA . MET A 1 384 ? -19.118 21.207 -40.450 1.00 14.46 384 MET A CA 1
ATOM 2721 C C . MET A 1 384 ? -19.564 20.110 -39.490 1.00 13.98 384 MET A C 1
ATOM 2722 O O . MET A 1 384 ? -18.738 19.607 -38.743 1.00 13.68 384 MET A O 1
ATOM 2727 N N . VAL A 1 385 ? -20.851 19.764 -39.488 1.00 13.36 385 VAL A N 1
ATOM 2728 C CA . VAL A 1 385 ? -21.390 18.817 -38.493 1.00 13.13 385 VAL A CA 1
ATOM 2729 C C . VAL A 1 385 ? -21.400 17.408 -39.084 1.00 12.89 385 VAL A C 1
ATOM 2730 O O . VAL A 1 385 ? -21.814 17.219 -40.215 1.00 12.63 385 VAL A O 1
ATOM 2734 N N . SER A 1 386 ? -20.925 16.427 -38.327 1.00 12.57 386 SER A N 1
ATOM 2735 C CA . SER A 1 386 ? -20.894 15.042 -38.784 1.00 12.28 386 SER A CA 1
ATOM 2736 C C . SER A 1 386 ? -22.088 14.220 -38.300 1.00 12.89 386 SER A C 1
ATOM 2737 O O . SER A 1 386 ? -22.464 13.261 -38.947 1.00 13.32 386 SER A O 1
ATOM 2740 N N . SER A 1 387 ? -22.643 14.548 -37.139 1.00 11.93 387 SER A N 1
ATOM 2741 C CA . SER A 1 387 ? -23.726 13.705 -36.594 1.00 11.96 387 SER A CA 1
ATOM 2742 C C . SER A 1 387 ? -24.589 14.459 -35.599 1.00 11.96 387 SER A C 1
ATOM 2743 O O . SER A 1 387 ? -24.145 15.441 -34.975 1.00 11.78 387 SER A O 1
ATOM 2746 N N . ILE A 1 388 ? -25.822 13.976 -35.455 1.00 11.60 388 ILE A N 1
ATOM 2747 C CA . ILE A 1 388 ? -26.796 14.520 -34.494 1.00 11.72 388 ILE A CA 1
ATOM 2748 C C . ILE A 1 388 ? -27.529 13.348 -33.847 1.00 11.98 388 ILE A C 1
ATOM 2749 O O . ILE A 1 388 ? -27.850 12.366 -34.521 1.00 12.25 388 ILE A O 1
ATOM 2754 N N . ALA A 1 389 ? -27.783 13.464 -32.546 1.00 11.86 389 ALA A N 1
ATOM 2755 C CA . ALA A 1 389 ? -28.711 12.575 -31.832 1.00 11.99 389 ALA A CA 1
ATOM 2756 C C . ALA A 1 389 ? -29.895 13.355 -31.301 1.00 11.85 389 ALA A C 1
ATOM 2757 O O . ALA A 1 389 ? -29.751 14.517 -30.936 1.00 11.45 389 ALA A O 1
ATOM 2759 N N . MET A 1 390 ? -31.051 12.687 -31.216 1.00 11.22 390 MET A N 1
ATOM 2760 C CA . MET A 1 390 ? -32.252 13.257 -30.612 1.00 11.00 390 MET A CA 1
ATOM 2761 C C . MET A 1 390 ? -33.019 12.144 -29.912 1.00 11.29 390 MET A C 1
ATOM 2762 O O . MET A 1 390 ? -33.060 11.021 -30.416 1.00 10.97 390 MET A O 1
ATOM 2767 N N . SER A 1 391 ? -33.663 12.476 -28.796 1.00 11.04 391 SER A N 1
ATOM 2768 C CA . SER A 1 391 ? -34.566 11.554 -28.098 1.00 11.71 391 SER A CA 1
ATOM 2769 C C . SER A 1 391 ? -35.999 11.856 -28.486 1.00 11.57 391 SER A C 1
ATOM 2770 O O . SER A 1 391 ? -36.440 13.006 -28.355 1.00 12.84 391 SER A O 1
ATOM 2773 N N . GLY A 1 392 ? -36.749 10.833 -28.895 1.00 10.79 392 GLY A N 1
ATOM 2774 C CA . GLY A 1 392 ? -38.172 11.003 -29.201 1.00 10.88 392 GLY A CA 1
ATOM 2775 C C . GLY A 1 392 ? -39.060 11.174 -27.990 1.00 11.40 392 GLY A C 1
ATOM 2776 O O . GLY A 1 392 ? -40.083 11.837 -28.074 1.00 11.58 392 GLY A O 1
ATOM 2777 N N . HIS A 1 393 ? -38.675 10.576 -26.877 1.00 10.86 393 HIS A N 1
ATOM 2778 C CA . HIS A 1 393 ? -39.414 10.670 -25.606 1.00 11.20 393 HIS A CA 1
ATOM 2779 C C . HIS A 1 393 ? -39.174 11.970 -24.850 1.00 11.67 393 HIS A C 1
ATOM 2780 O O . HIS A 1 393 ? -39.753 12.160 -23.785 1.00 12.00 393 HIS A O 1
ATOM 2787 N N . LYS A 1 394 ? -38.324 12.856 -25.373 1.00 11.22 394 LYS A N 1
ATOM 2788 C CA . LYS A 1 394 ? -38.143 14.184 -24.781 1.00 11.64 394 LYS A CA 1
ATOM 2789 C C . LYS A 1 394 ? -39.155 15.159 -25.397 1.00 11.37 394 LYS A C 1
ATOM 2790 O O . LYS A 1 394 ? -40.320 15.217 -24.951 1.00 11.50 394 LYS A O 1
ATOM 2796 N N . TRP A 1 395 ? -38.801 15.891 -26.448 1.00 10.98 395 TRP A N 1
ATOM 2797 C CA . TRP A 1 395 ? -39.716 16.935 -26.911 1.00 11.26 395 TRP A CA 1
ATOM 2798 C C . TRP A 1 395 ? -41.015 16.395 -27.503 1.00 11.46 395 TRP A C 1
ATOM 2799 O O . TRP A 1 395 ? -42.103 16.880 -27.162 1.00 12.32 395 TRP A O 1
ATOM 2810 N N . ALA A 1 396 ? -40.948 15.392 -28.380 1.00 11.39 396 ALA A N 1
ATOM 2811 C CA . ALA A 1 396 ? -42.185 14.850 -28.961 1.00 11.59 396 ALA A CA 1
ATOM 2812 C C . ALA A 1 396 ? -43.043 14.122 -27.933 1.00 11.96 396 ALA A C 1
ATOM 2813 O O . ALA A 1 396 ? -44.247 14.327 -27.883 1.00 13.37 396 ALA A O 1
ATOM 2815 N N . GLY A 1 397 ? -42.413 13.268 -27.131 1.00 12.38 397 GLY A N 1
ATOM 2816 C CA . GLY A 1 397 ? -43.123 12.376 -26.204 1.00 12.49 397 GLY A CA 1
ATOM 2817 C C . GLY A 1 397 ? -43.231 10.977 -26.784 1.00 11.91 397 GLY A C 1
ATOM 2818 O O . GLY A 1 397 ? -43.492 10.794 -27.976 1.00 12.99 397 GLY A O 1
ATOM 2819 N N . ALA A 1 398 ? -42.971 9.967 -25.960 1.00 11.85 398 ALA A N 1
ATOM 2820 C CA . ALA A 1 398 ? -43.207 8.583 -26.332 1.00 12.13 398 ALA A CA 1
ATOM 2821 C C . ALA A 1 398 ? -43.447 7.792 -25.064 1.00 11.45 398 ALA A C 1
ATOM 2822 O O . ALA A 1 398 ? -43.094 8.255 -23.980 1.00 12.39 398 ALA A O 1
ATOM 2824 N N . PRO A 1 399 ? -44.028 6.578 -25.179 1.00 11.63 399 PRO A N 1
ATOM 2825 C CA . PRO A 1 399 ? -44.233 5.788 -23.955 1.00 12.06 399 PRO A CA 1
ATOM 2826 C C . PRO A 1 399 ? -43.015 5.015 -23.488 1.00 12.10 399 PRO A C 1
ATOM 2827 O O . PRO A 1 399 ? -43.075 4.344 -22.445 1.00 13.44 399 PRO A O 1
ATOM 2831 N N . TRP A 1 400 ? -41.920 5.090 -24.249 1.00 11.44 400 TRP A N 1
ATOM 2832 C CA . TRP A 1 400 ? -40.651 4.442 -23.920 1.00 11.49 400 TRP A CA 1
ATOM 2833 C C . TRP A 1 400 ? -39.544 5.191 -24.647 1.00 11.25 400 TRP A C 1
ATOM 2834 O O . TRP A 1 400 ? -39.822 5.970 -25.575 1.00 11.29 400 TRP A O 1
ATOM 2845 N N . PRO A 1 401 ? -38.292 4.957 -24.247 1.00 11.11 401 PRO A N 1
ATOM 2846 C CA . PRO A 1 401 ? -37.190 5.653 -24.866 1.00 11.20 401 PRO A CA 1
ATOM 2847 C C . PRO A 1 401 ? -37.003 5.273 -26.323 1.00 10.82 401 PRO A C 1
ATOM 2848 O O . PRO A 1 401 ? -37.133 4.118 -26.702 1.00 11.06 401 PRO A O 1
ATOM 2852 N N . CYS A 1 402 ? -36.737 6.291 -27.139 1.00 10.69 402 CYS A N 1
ATOM 2853 C CA . CYS A 1 402 ? -36.515 6.138 -28.558 1.00 10.86 402 CYS A CA 1
ATOM 2854 C C . CYS A 1 402 ? -35.790 7.387 -29.057 1.00 11.17 402 CYS A C 1
ATOM 2855 O O . CYS A 1 402 ? -35.498 8.311 -28.306 1.00 10.50 402 CYS A O 1
ATOM 2858 N N . GLY A 1 403 ? -35.484 7.416 -30.348 1.00 11.00 403 GLY A N 1
ATOM 2859 C CA . GLY A 1 403 ? -34.848 8.595 -30.893 1.00 11.18 403 GLY A CA 1
ATOM 2860 C C . GLY A 1 403 ? -34.227 8.321 -32.233 1.00 11.18 403 GLY A C 1
ATOM 2861 O O . GLY A 1 403 ? -34.581 7.335 -32.901 1.00 10.31 403 GLY A O 1
ATOM 2862 N N . ILE A 1 404 ? -33.297 9.206 -32.602 1.00 11.01 404 ILE A N 1
ATOM 2863 C CA . ILE A 1 404 ? -32.650 9.168 -33.913 1.00 11.58 404 ILE A CA 1
ATOM 2864 C C . ILE A 1 404 ? -31.161 9.389 -33.764 1.00 11.41 404 ILE A C 1
ATOM 2865 O O . ILE A 1 404 ? -30.741 10.264 -32.999 1.00 11.38 404 ILE A O 1
ATOM 2870 N N . TYR A 1 405 ? -30.375 8.607 -34.518 1.00 11.19 405 TYR A N 1
ATOM 2871 C CA . TYR A 1 405 ? -28.988 8.962 -34.844 1.00 11.51 405 TYR A CA 1
ATOM 2872 C C . TYR A 1 405 ? -28.924 9.265 -36.321 1.00 11.61 405 TYR A C 1
ATOM 2873 O O . TYR A 1 405 ? -29.445 8.508 -37.137 1.00 12.30 405 TYR A O 1
ATOM 2882 N N . MET A 1 406 ? -28.277 10.376 -36.684 1.00 11.45 406 MET A N 1
ATOM 2883 C CA . MET A 1 406 ? -28.116 10.712 -38.099 1.00 11.14 406 MET A CA 1
ATOM 2884 C C . MET A 1 406 ? -26.691 11.178 -38.369 1.00 11.35 406 MET A C 1
ATOM 2885 O O . MET A 1 406 ? -26.112 11.917 -37.576 1.00 11.82 406 MET A O 1
ATOM 2890 N N . THR A 1 407 ? -26.173 10.759 -39.519 1.00 11.42 407 THR A N 1
ATOM 2891 C CA . THR A 1 407 ? -24.848 11.171 -39.990 1.00 12.29 407 THR A CA 1
ATOM 2892 C C . THR A 1 407 ? -24.960 11.268 -41.519 1.00 12.03 407 THR A C 1
ATOM 2893 O O . THR A 1 407 ? -26.058 11.483 -42.053 1.00 11.47 407 THR A O 1
ATOM 2897 N N . LYS A 1 408 ? -23.823 11.106 -42.207 1.00 13.52 408 LYS A N 1
ATOM 2898 C CA . LYS A 1 408 ? -23.769 11.068 -43.680 1.00 13.97 408 LYS A CA 1
ATOM 2899 C C . LYS A 1 408 ? -23.108 9.776 -44.131 1.00 14.13 408 LYS A C 1
ATOM 2900 O O . LYS A 1 408 ? -22.305 9.187 -43.425 1.00 14.50 408 LYS A O 1
ATOM 2906 N N . VAL A 1 409 ? -23.457 9.357 -45.342 1.00 14.08 409 VAL A N 1
ATOM 2907 C CA . VAL A 1 409 ? -22.955 8.120 -45.931 1.00 14.74 409 VAL A CA 1
ATOM 2908 C C . VAL A 1 409 ? -21.411 8.077 -45.932 1.00 14.87 409 VAL A C 1
ATOM 2909 O O . VAL A 1 409 ? -20.818 7.018 -45.673 1.00 15.30 409 VAL A O 1
ATOM 2913 N N . LYS A 1 410 ? -20.781 9.228 -46.173 1.00 14.86 410 LYS A N 1
ATOM 2914 C CA . LYS A 1 410 ? -19.324 9.286 -46.230 1.00 15.43 410 LYS A CA 1
ATOM 2915 C C . LYS A 1 410 ? -18.626 8.899 -44.921 1.00 15.86 410 LYS A C 1
ATOM 2916 O O . LYS A 1 410 ? -17.431 8.622 -44.932 1.00 18.56 410 LYS A O 1
ATOM 2922 N N . TYR A 1 411 ? -19.341 8.902 -43.785 1.00 16.09 411 TYR A N 1
ATOM 2923 C CA . TYR A 1 411 ? -18.766 8.537 -42.499 1.00 16.51 411 TYR A CA 1
ATOM 2924 C C . TYR A 1 411 ? -19.036 7.111 -42.088 1.00 17.80 411 TYR A C 1
ATOM 2925 O O . TYR A 1 411 ? -18.518 6.664 -41.063 1.00 16.86 411 TYR A O 1
ATOM 2934 N N . GLN A 1 412 ? -19.846 6.379 -42.853 1.00 18.81 412 GLN A N 1
ATOM 2935 C CA . GLN A 1 412 ? -20.260 5.046 -42.398 1.00 20.63 412 GLN A CA 1
ATOM 2936 C C . GLN A 1 412 ? -19.079 4.094 -42.365 1.00 22.48 412 GLN A C 1
ATOM 2937 O O . GLN A 1 412 ? -18.271 4.059 -43.302 1.00 24.41 412 GLN A O 1
ATOM 2943 N N . ILE A 1 413 ? -19.005 3.329 -41.275 1.00 24.61 413 ILE A N 1
ATOM 2944 C CA . ILE A 1 413 ? -17.942 2.353 -41.054 1.00 26.31 413 ILE A CA 1
ATOM 2945 C C . ILE A 1 413 ? -18.430 1.015 -41.570 1.00 27.43 413 ILE A C 1
ATOM 2946 O O . ILE A 1 413 ? -19.629 0.727 -41.541 1.00 27.75 413 ILE A O 1
ATOM 2951 N N . SER A 1 414 ? -17.489 0.207 -42.041 1.00 28.70 414 SER A N 1
ATOM 2952 C CA . SER A 1 414 ? -17.776 -1.164 -42.451 1.00 32.85 414 SER A CA 1
ATOM 2953 C C . SER A 1 414 ? -18.414 -1.892 -41.258 1.00 34.02 414 SER A C 1
ATOM 2954 O O . SER A 1 414 ? -17.904 -1.762 -40.148 1.00 35.49 414 SER A O 1
ATOM 2957 N N . PRO A 1 415 ? -19.544 -2.618 -41.465 1.00 34.39 415 PRO A N 1
ATOM 2958 C CA . PRO A 1 415 ? -20.169 -3.366 -40.358 1.00 35.12 415 PRO A CA 1
ATOM 2959 C C . PRO A 1 415 ? -19.206 -4.326 -39.647 1.00 36.86 415 PRO A C 1
ATOM 2960 O O . PRO A 1 415 ? -18.285 -4.845 -40.293 1.00 37.47 415 PRO A O 1
ATOM 2964 N N . PRO A 1 416 ? -19.419 -4.578 -38.331 1.00 38.08 416 PRO A N 1
ATOM 2965 C CA . PRO A 1 416 ? -18.508 -5.495 -37.609 1.00 39.04 416 PRO A CA 1
ATOM 2966 C C . PRO A 1 416 ? -18.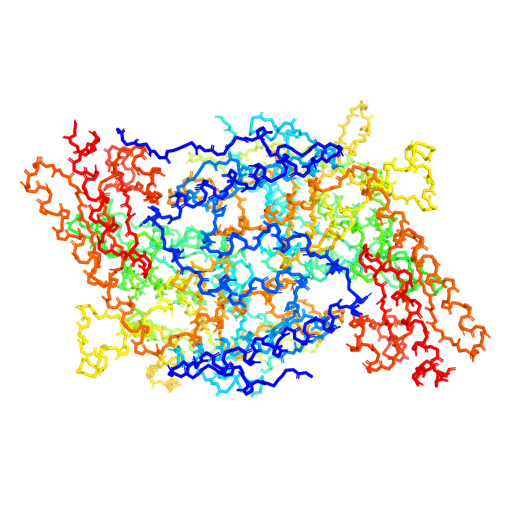444 -6.920 -38.196 1.00 42.22 416 PRO A C 1
ATOM 2967 O O . PRO A 1 416 ? -17.394 -7.577 -38.105 1.00 40.30 416 PRO A O 1
ATOM 2971 N N . SER A 1 417 ? -19.562 -7.383 -38.765 1.00 45.46 417 SER A N 1
ATOM 2972 C CA . SER A 1 417 ? -19.618 -8.642 -39.523 1.00 48.79 417 SER A CA 1
ATOM 2973 C C . SER A 1 417 ? -20.766 -8.597 -40.543 1.00 52.88 417 SER A C 1
ATOM 2974 O O . SER A 1 417 ? -21.480 -7.589 -40.622 1.00 48.50 417 SER A O 1
ATOM 2977 N N . GLN A 1 418 ? -20.933 -9.688 -41.307 1.00 59.98 418 GLN A N 1
ATOM 2978 C CA . GLN A 1 418 ? -21.959 -9.806 -42.363 1.00 65.34 418 GLN A CA 1
ATOM 2979 C C . GLN A 1 418 ? -22.888 -11.022 -42.146 1.00 67.76 418 GLN A C 1
ATOM 2980 O O . GLN A 1 418 ? -22.705 -12.067 -42.783 1.00 68.31 418 GLN A O 1
ATOM 2986 N N . PRO A 1 419 ? -23.891 -10.889 -41.251 1.00 70.07 419 PRO A N 1
ATOM 2987 C CA . PRO A 1 419 ? -24.827 -11.997 -40.995 1.00 70.66 419 PRO A CA 1
ATOM 2988 C C . PRO A 1 419 ? -25.869 -12.199 -42.112 1.00 69.56 419 PRO A C 1
ATOM 2989 O O . PRO A 1 419 ? -26.590 -11.259 -42.460 1.00 68.67 419 PRO A O 1
ATOM 2993 N N . ASP A 1 420 ? -25.938 -13.417 -42.658 1.00 67.90 420 ASP A N 1
ATOM 2994 C CA . ASP A 1 420 ? -26.977 -13.798 -43.643 1.00 66.62 420 ASP A CA 1
ATOM 2995 C C . ASP A 1 420 ? -28.393 -13.708 -43.075 1.00 62.86 420 ASP A C 1
ATOM 2996 O O . ASP A 1 420 ? -29.327 -13.284 -43.768 1.00 60.24 420 ASP A O 1
ATOM 3001 N N . TYR A 1 421 ? -28.525 -14.100 -41.807 1.00 58.03 421 TYR A N 1
ATOM 3002 C CA . TYR A 1 421 ? -29.824 -14.451 -41.207 1.00 55.42 421 TYR A CA 1
ATOM 3003 C C . TYR A 1 421 ? -30.777 -13.288 -40.876 1.00 55.51 421 TYR A C 1
ATOM 3004 O O . TYR A 1 421 ? -31.941 -13.520 -40.528 1.00 52.61 421 TYR A O 1
ATOM 3013 N N . ILE A 1 422 ? -30.317 -12.050 -41.028 1.00 54.78 422 ILE A N 1
ATOM 3014 C CA . ILE A 1 422 ? -31.234 -10.912 -40.971 1.00 54.87 422 ILE A CA 1
ATOM 3015 C C . ILE A 1 422 ? -31.628 -10.422 -42.386 1.00 52.54 422 ILE A C 1
ATOM 3016 O O . ILE A 1 422 ? -32.730 -9.889 -42.557 1.00 48.47 422 ILE A O 1
ATOM 3021 N N . GLY A 1 423 ? -30.749 -10.622 -43.379 1.00 50.35 423 GLY A N 1
ATOM 3022 C CA . GLY A 1 423 ? -31.008 -10.229 -44.779 1.00 48.06 423 GLY A CA 1
ATOM 3023 C C . GLY A 1 423 ? -30.780 -8.754 -45.095 1.00 48.32 423 GLY A C 1
ATOM 3024 O O . GLY A 1 423 ? -31.143 -8.279 -46.170 1.00 50.38 423 GLY A O 1
ATOM 3025 N N . ALA A 1 424 ? -30.139 -8.051 -44.164 1.00 45.54 424 ALA A N 1
ATOM 3026 C CA . ALA A 1 424 ? -29.963 -6.597 -44.186 1.00 43.19 424 ALA A CA 1
ATOM 3027 C C . ALA A 1 424 ? -28.637 -6.347 -43.455 1.00 42.63 424 ALA A C 1
ATOM 3028 O O . ALA A 1 424 ? -28.282 -7.122 -42.555 1.00 41.90 424 ALA A O 1
ATOM 3030 N N . PRO A 1 425 ? -27.885 -5.295 -43.835 1.00 39.72 425 PRO A N 1
ATOM 3031 C CA . PRO A 1 425 ? -26.593 -5.097 -43.149 1.00 37.59 425 PRO A CA 1
ATOM 3032 C C . PRO A 1 425 ? -26.730 -4.759 -41.657 1.00 35.33 425 PRO A C 1
ATOM 3033 O O . PRO A 1 425 ? -27.691 -4.087 -41.260 1.00 33.89 425 PRO A O 1
ATOM 3037 N N . ASP A 1 426 ? -25.780 -5.236 -40.852 1.00 32.93 426 ASP A N 1
ATOM 3038 C CA . ASP A 1 426 ? -25.718 -4.896 -39.428 1.00 32.43 426 ASP A CA 1
ATOM 3039 C C . ASP A 1 426 ? -24.975 -3.575 -39.280 1.00 31.59 426 ASP A C 1
ATOM 3040 O O . ASP A 1 426 ? -23.775 -3.535 -39.002 1.00 32.84 426 ASP A O 1
ATOM 3045 N N . THR A 1 427 ? -25.714 -2.492 -39.447 1.00 30.15 427 THR A N 1
ATOM 3046 C CA . THR A 1 427 ? -25.117 -1.167 -39.481 1.00 27.97 427 THR A CA 1
ATOM 3047 C C . THR A 1 427 ? -25.479 -0.361 -38.245 1.00 25.07 427 THR A C 1
ATOM 3048 O O . THR A 1 427 ? -25.143 0.814 -38.176 1.00 24.00 427 THR A O 1
ATOM 3052 N N . THR A 1 428 ? -26.143 -0.973 -37.263 1.00 22.31 428 THR A N 1
ATOM 3053 C CA . THR A 1 428 ? -26.727 -0.227 -36.146 1.00 21.61 428 THR A CA 1
ATOM 3054 C C . THR A 1 428 ? -26.130 -0.698 -34.829 1.00 22.49 428 THR A C 1
ATOM 3055 O O . THR A 1 428 ? -25.488 -1.757 -34.787 1.00 22.57 428 THR A O 1
ATOM 3059 N N . PHE A 1 429 ? -26.346 0.062 -33.752 1.00 22.65 429 PHE A N 1
ATOM 3060 C CA . PHE A 1 429 ? -25.866 -0.356 -32.424 1.00 23.30 429 PHE A CA 1
ATOM 3061 C C . PHE A 1 429 ? -26.666 -1.556 -31.953 1.00 23.59 429 PHE A C 1
ATOM 3062 O O . PHE A 1 429 ? -26.081 -2.616 -31.655 1.00 21.16 429 PHE A O 1
ATOM 3070 N N . ALA A 1 430 ? -28.000 -1.395 -31.920 1.00 23.28 430 ALA A N 1
ATOM 3071 C CA . ALA A 1 430 ? -28.923 -2.510 -31.574 1.00 22.99 430 ALA A CA 1
ATOM 3072 C C . ALA A 1 430 ? -28.923 -3.574 -32.651 1.00 22.00 430 ALA A C 1
ATOM 3073 O O . ALA A 1 430 ? -28.492 -3.318 -33.775 1.00 22.58 430 ALA A O 1
ATOM 3075 N N . GLY A 1 431 ? -29.376 -4.767 -32.260 1.00 19.44 431 GLY A N 1
ATOM 3076 C CA . GLY A 1 431 ? -29.549 -5.948 -33.138 1.00 20.66 431 GLY A CA 1
ATOM 3077 C C . GLY A 1 431 ? -31.010 -5.983 -33.578 1.00 18.22 431 GLY A C 1
ATOM 3078 O O . GLY A 1 431 ? -31.344 -5.268 -34.507 1.00 20.20 431 GLY A O 1
ATOM 3079 N N . SER A 1 432 ? -31.887 -6.751 -32.910 1.00 14.96 432 SER A N 1
ATOM 3080 C CA . SER A 1 432 ? -33.339 -6.425 -32.996 1.00 13.61 432 SER A CA 1
ATOM 3081 C C . SER A 1 432 ? -33.520 -4.946 -32.740 1.00 13.67 432 SER A C 1
ATOM 3082 O O . SER A 1 432 ? -32.845 -4.376 -31.853 1.00 13.37 432 SER A O 1
ATOM 3085 N N . ARG A 1 433 ? -34.464 -4.313 -33.440 1.00 12.66 433 ARG A N 1
ATOM 3086 C CA . ARG A 1 433 ? -34.710 -2.905 -33.219 1.00 12.07 433 ARG A CA 1
ATOM 3087 C C . ARG A 1 433 ? -36.188 -2.643 -33.053 1.00 11.55 433 ARG A C 1
ATOM 3088 O O . ARG A 1 433 ? -37.039 -3.288 -33.683 1.00 11.53 433 ARG A O 1
ATOM 3096 N N . ASN A 1 434 ? -36.482 -1.683 -32.190 1.00 11.33 434 ASN A N 1
ATOM 3097 C CA . ASN A 1 434 ? -37.842 -1.260 -31.917 1.00 11.59 434 ASN A CA 1
ATOM 3098 C C . ASN A 1 434 ? -38.490 -0.708 -33.178 1.00 12.65 434 ASN A C 1
ATOM 3099 O O . ASN A 1 434 ? -38.059 0.338 -33.682 1.00 13.94 434 ASN A O 1
ATOM 3104 N N . GLY A 1 435 ? -39.521 -1.377 -33.675 1.00 11.79 435 GLY A N 1
ATOM 3105 C CA . GLY A 1 435 ? -40.308 -0.920 -34.812 1.00 12.19 435 GLY A CA 1
ATOM 3106 C C . GLY A 1 435 ? -41.650 -0.329 -34.410 1.00 11.89 435 GLY A C 1
ATOM 3107 O O . GLY A 1 435 ? -42.429 0.094 -35.269 1.00 13.52 435 GLY A O 1
ATOM 3108 N N . PHE A 1 436 ? -41.887 -0.201 -33.104 1.00 10.87 436 PHE A N 1
ATOM 3109 C CA . PHE A 1 436 ? -43.075 0.499 -32.619 1.00 10.89 436 PHE A CA 1
ATOM 3110 C C . PHE A 1 436 ? -42.764 2.007 -32.507 1.00 10.80 436 PHE A C 1
ATOM 3111 O O . PHE A 1 436 ? -43.603 2.852 -32.830 1.00 10.91 436 PHE A O 1
ATOM 3119 N N . SER A 1 437 ? -41.540 2.362 -32.093 1.00 10.38 437 SER A N 1
ATOM 3120 C CA . SER A 1 437 ? -41.161 3.759 -31.966 1.00 10.50 437 SER A CA 1
ATOM 3121 C C . SER A 1 437 ? -41.347 4.558 -33.277 1.00 10.27 437 SER A C 1
ATOM 3122 O O . SER A 1 437 ? -41.771 5.700 -33.214 1.00 9.93 437 SER A O 1
ATOM 3125 N N . PRO A 1 438 ? -41.027 3.962 -34.457 1.00 10.55 438 PRO A N 1
ATOM 3126 C CA . PRO A 1 438 ? -41.349 4.652 -35.702 1.00 10.49 438 PRO A CA 1
ATOM 3127 C C . PRO A 1 438 ? -42.825 5.038 -35.817 1.00 10.53 438 PRO A C 1
ATOM 3128 O O . PRO A 1 438 ? -43.137 6.139 -36.280 1.00 10.56 438 PRO A O 1
ATOM 3132 N N . LEU A 1 439 ? -43.729 4.157 -35.394 1.00 10.47 439 LEU A N 1
ATOM 3133 C CA . LEU A 1 439 ? -45.171 4.477 -35.383 1.00 10.79 439 LEU A CA 1
ATOM 3134 C C . LEU A 1 439 ? -45.480 5.609 -34.423 1.00 10.75 439 LEU A C 1
ATOM 3135 O O . LEU A 1 439 ? -46.257 6.499 -34.779 1.00 10.95 439 LEU A O 1
ATOM 3140 N N . ILE A 1 440 ? -44.909 5.571 -33.204 1.00 10.67 440 ILE A N 1
ATOM 3141 C CA . ILE A 1 440 ? -45.099 6.660 -32.242 1.00 11.19 440 ILE A CA 1
ATOM 3142 C C . ILE A 1 440 ? -44.738 8.009 -32.883 1.00 11.02 440 ILE A C 1
ATOM 3143 O O . ILE A 1 440 ? -45.542 8.951 -32.870 1.00 12.12 440 ILE A O 1
ATOM 3148 N N . LEU A 1 441 ? -43.525 8.119 -33.408 1.00 11.05 441 LEU A N 1
ATOM 3149 C CA . LEU A 1 441 ? -43.096 9.422 -33.930 1.00 11.52 441 LEU A CA 1
ATOM 3150 C C . LEU A 1 441 ? -43.797 9.791 -35.223 1.00 11.88 441 LEU A C 1
ATOM 3151 O O . LEU A 1 441 ? -44.103 10.954 -35.447 1.00 11.94 441 LEU A O 1
ATOM 3156 N N . TRP A 1 442 ? -44.094 8.823 -36.088 1.00 11.50 442 TRP A N 1
ATOM 3157 C CA . TRP A 1 442 ? -44.823 9.133 -37.313 1.00 11.58 442 TRP A CA 1
ATOM 3158 C C . TRP A 1 442 ? -46.208 9.712 -36.968 1.00 12.22 442 TRP A C 1
ATOM 3159 O O . TRP A 1 442 ? -46.654 10.715 -37.559 1.00 12.03 442 TRP A O 1
ATOM 3170 N N . ASP A 1 443 ? -46.871 9.085 -36.009 1.00 12.22 443 ASP A N 1
ATOM 3171 C CA . ASP A 1 443 ? -48.211 9.535 -35.589 1.00 13.42 443 ASP A CA 1
ATOM 3172 C C . ASP A 1 443 ? -48.130 10.970 -35.064 1.00 13.30 443 ASP A C 1
ATOM 3173 O O . ASP A 1 443 ? -48.923 11.828 -35.468 1.00 14.19 443 ASP A O 1
ATOM 3178 N N . HIS A 1 444 ? -47.119 11.255 -34.241 1.00 12.47 444 HIS A N 1
ATOM 3179 C CA . HIS A 1 444 ? -46.913 12.617 -33.723 1.00 13.08 444 HIS A CA 1
ATOM 3180 C C . HIS A 1 444 ? -46.669 13.610 -34.845 1.00 12.83 444 HIS A C 1
ATOM 3181 O O . HIS A 1 444 ? -47.338 14.657 -34.951 1.00 13.54 444 HIS A O 1
ATOM 3188 N N . LEU A 1 445 ? -45.700 13.305 -35.688 1.00 12.36 445 LEU A N 1
ATOM 3189 C CA . LEU A 1 445 ? -45.299 14.258 -36.724 1.00 12.61 445 LEU A CA 1
ATOM 3190 C C . LEU A 1 445 ? -46.412 14.512 -37.752 1.00 13.91 445 LEU A C 1
ATOM 3191 O O . LEU A 1 445 ? -46.557 15.634 -38.248 1.00 14.47 445 LEU A O 1
ATOM 3196 N N . SER A 1 446 ? -47.211 13.491 -38.033 1.00 13.51 446 SER A N 1
ATOM 3197 C CA . SER A 1 446 ? -48.315 13.603 -38.971 1.00 14.09 446 SER A CA 1
ATOM 3198 C C . SER A 1 446 ? -49.430 14.518 -38.437 1.00 15.39 446 SER A C 1
ATOM 3199 O O . SER A 1 446 ? -50.190 15.049 -39.229 1.00 16.38 446 SER A O 1
ATOM 3202 N N . ARG A 1 447 ? -49.513 14.678 -37.117 1.00 15.42 447 ARG A N 1
ATOM 3203 C CA . ARG A 1 447 ? -50.576 15.474 -36.503 1.00 18.53 447 ARG A CA 1
ATOM 3204 C C . ARG A 1 447 ? -50.338 16.958 -36.558 1.00 17.98 447 ARG A C 1
ATOM 3205 O O . ARG A 1 447 ? -51.293 17.729 -36.417 1.00 21.01 447 ARG A O 1
ATOM 3213 N N . TYR A 1 448 ? -49.085 17.375 -36.693 1.00 16.73 448 TYR A N 1
ATOM 3214 C CA . TYR A 1 448 ? -48.713 18.782 -36.521 1.00 17.21 448 TYR A CA 1
ATOM 3215 C C . TYR A 1 448 ? -48.077 19.339 -37.770 1.00 16.85 448 TYR A C 1
ATOM 3216 O O . TYR A 1 448 ? -47.206 18.708 -38.363 1.00 17.60 448 TYR A O 1
ATOM 3225 N N . SER A 1 449 ? -48.485 20.544 -38.164 1.00 15.95 449 SER A N 1
ATOM 3226 C CA . SER A 1 449 ? -47.791 21.281 -39.197 1.00 15.76 449 SER A CA 1
ATOM 3227 C C . SER A 1 449 ? -46.532 21.926 -38.630 1.00 15.14 449 SER A C 1
ATOM 3228 O O . SER A 1 449 ? -46.361 22.009 -37.410 1.00 15.53 449 SER A O 1
ATOM 3231 N N . TYR A 1 450 ? -45.661 22.399 -39.512 1.00 14.81 450 TYR A N 1
ATOM 3232 C CA . TYR A 1 450 ? -44.556 23.261 -39.072 1.00 14.42 450 TYR A CA 1
ATOM 3233 C C . TYR A 1 450 ? -45.089 24.397 -38.196 1.00 14.61 450 TYR A C 1
ATOM 3234 O O . TYR A 1 450 ? -44.544 24.682 -37.120 1.00 14.37 450 TYR A O 1
ATOM 3243 N N . ARG A 1 451 ? -46.190 25.029 -38.622 1.00 15.13 451 ARG A N 1
ATOM 3244 C CA . ARG A 1 451 ? -46.761 26.132 -37.829 1.00 16.34 451 ARG A CA 1
ATOM 3245 C C . ARG A 1 451 ? -47.181 25.656 -36.430 1.00 15.51 451 ARG A C 1
ATOM 3246 O O . ARG A 1 451 ? -46.919 26.344 -35.430 1.00 14.55 451 ARG A O 1
ATOM 3254 N N . ASP A 1 452 ? -47.825 24.489 -36.332 1.00 14.41 452 ASP A N 1
ATOM 3255 C CA . ASP A 1 452 ? -48.192 23.951 -35.010 1.00 14.87 452 ASP A CA 1
ATOM 3256 C C . ASP A 1 452 ? -46.956 23.701 -34.152 1.00 13.97 452 ASP A C 1
ATOM 3257 O O . ASP A 1 452 ? -46.981 23.927 -32.935 1.00 14.07 452 ASP A O 1
ATOM 3262 N N . GLN A 1 453 ? -45.890 23.191 -34.759 1.00 13.32 453 GLN A N 1
ATOM 3263 C CA . GLN A 1 453 ? -44.647 22.920 -34.020 1.00 13.23 453 GLN A CA 1
ATOM 3264 C C . GLN A 1 453 ? -43.988 24.225 -33.538 1.00 13.51 453 GLN A C 1
ATOM 3265 O O . GLN A 1 453 ? -43.472 24.280 -32.415 1.00 13.08 453 GLN A O 1
ATOM 3271 N N . VAL A 1 454 ? -44.035 25.266 -34.364 1.00 13.09 454 VAL A N 1
ATOM 3272 C CA . VAL A 1 454 ? -43.592 26.598 -33.947 1.00 13.86 454 VAL A CA 1
ATOM 3273 C C . VAL A 1 454 ? -44.402 27.077 -32.739 1.00 14.15 454 VAL A C 1
ATOM 3274 O O . VAL A 1 454 ? -43.823 27.561 -31.772 1.00 13.42 454 VAL A O 1
ATOM 3278 N N . GLU A 1 455 ? -45.712 26.908 -32.775 1.00 14.52 455 GLU A N 1
ATOM 3279 C CA . GLU A 1 455 ? -46.541 27.292 -31.621 1.00 15.61 455 GLU A CA 1
ATOM 3280 C C . GLU A 1 455 ? -46.187 26.530 -30.355 1.00 14.86 455 GLU A C 1
ATOM 3281 O O . GLU A 1 455 ? -46.191 27.093 -29.265 1.00 14.86 455 GLU A O 1
ATOM 3287 N N . ARG A 1 456 ? -45.859 25.251 -30.483 1.00 14.25 456 ARG A N 1
ATOM 3288 C CA . ARG A 1 456 ? -45.473 24.461 -29.309 1.00 14.68 456 ARG A CA 1
ATOM 3289 C C . ARG A 1 456 ? -44.245 25.023 -28.623 1.00 13.31 456 ARG A C 1
ATOM 3290 O O . ARG A 1 456 ? -44.204 25.164 -27.408 1.00 13.91 456 ARG A O 1
ATOM 3298 N N . ILE A 1 457 ? -43.214 25.347 -29.395 1.00 12.63 457 ILE A N 1
ATOM 3299 C CA . ILE A 1 457 ? -42.005 25.895 -28.794 1.00 12.73 457 ILE A CA 1
ATOM 3300 C C . ILE A 1 457 ? -42.211 27.344 -28.354 1.00 13.28 457 ILE A C 1
ATOM 3301 O O . ILE A 1 457 ? -41.667 27.737 -27.327 1.00 13.11 457 ILE A O 1
ATOM 3306 N N . ARG A 1 458 ? -43.023 28.116 -29.079 1.00 12.65 458 ARG A N 1
ATOM 3307 C CA . ARG A 1 458 ? -43.383 29.470 -28.608 1.00 14.02 458 ARG A CA 1
ATOM 3308 C C . ARG A 1 458 ? -44.000 29.424 -27.223 1.00 14.66 458 ARG A C 1
ATOM 3309 O O . ARG A 1 458 ? -43.578 30.154 -26.314 1.00 14.54 458 ARG A O 1
ATOM 3317 N N . GLU A 1 459 ? -45.008 28.587 -27.064 1.00 14.39 459 GLU A N 1
ATOM 3318 C CA . GLU A 1 459 ? -45.726 28.547 -25.804 1.00 15.88 459 GLU A CA 1
ATOM 3319 C C . GLU A 1 459 ? -44.822 28.131 -24.671 1.00 14.76 459 GLU A C 1
ATOM 3320 O O . GLU A 1 459 ? -44.930 28.651 -23.564 1.00 14.85 459 GLU A O 1
ATOM 3326 N N . ALA A 1 460 ? -43.930 27.174 -24.931 1.00 13.39 460 ALA A N 1
ATOM 3327 C CA . ALA A 1 460 ? -43.029 26.708 -23.892 1.00 13.55 460 ALA A CA 1
ATOM 3328 C C . ALA A 1 460 ? -42.014 27.792 -23.517 1.00 13.85 460 ALA A C 1
ATOM 3329 O O . ALA A 1 460 ? -41.704 27.967 -22.339 1.00 13.18 460 ALA A O 1
ATOM 3331 N N . GLN A 1 461 ? -41.474 28.495 -24.512 1.00 13.77 461 GLN A N 1
ATOM 3332 C CA . GLN A 1 461 ? -40.559 29.614 -24.239 1.00 15.67 461 GLN A CA 1
ATOM 3333 C C . GLN A 1 461 ? -41.224 30.685 -23.387 1.00 15.07 461 GLN A C 1
ATOM 3334 O O . GLN A 1 461 ? -40.626 31.195 -22.420 1.00 15.36 461 GLN A O 1
ATOM 3340 N N . GLU A 1 462 ? -42.445 31.041 -23.763 1.00 14.94 462 GLU A N 1
ATOM 3341 C CA . GLU A 1 462 ? -43.182 32.085 -23.069 1.00 15.89 462 GLU A CA 1
ATOM 3342 C C . GLU A 1 462 ? -43.538 31.645 -21.637 1.00 15.71 462 GLU A C 1
ATOM 3343 O O . GLU A 1 462 ? -43.443 32.446 -20.685 1.00 16.36 462 GLU A O 1
ATOM 3349 N N . LEU A 1 463 ? -43.874 30.364 -21.463 1.00 15.43 463 LEU A N 1
ATOM 3350 C CA . LEU A 1 463 ? -44.192 29.854 -20.127 1.00 15.19 463 LEU A CA 1
ATOM 3351 C C . LEU A 1 463 ? -42.963 29.709 -19.242 1.00 14.56 463 LEU A C 1
ATOM 3352 O O . LEU A 1 463 ? -43.055 29.895 -18.018 1.00 14.15 463 LEU A O 1
ATOM 3357 N N . ALA A 1 464 ? -41.807 29.415 -19.832 1.00 13.88 464 ALA A N 1
ATOM 3358 C CA . ALA A 1 464 ? -40.554 29.378 -19.065 1.00 14.56 464 ALA A CA 1
ATOM 3359 C C . ALA A 1 464 ? -40.202 30.779 -18.555 1.00 14.73 464 ALA A C 1
ATOM 3360 O O . ALA A 1 464 ? -39.833 30.942 -17.400 1.00 15.52 464 ALA A O 1
ATOM 3362 N N . ALA A 1 465 ? -40.399 31.785 -19.402 1.00 15.57 465 ALA A N 1
ATOM 3363 C CA . ALA A 1 465 ? -40.196 33.184 -19.006 1.00 16.36 465 ALA A CA 1
ATOM 3364 C C . ALA A 1 465 ? -41.192 33.589 -17.914 1.00 15.51 465 ALA A C 1
ATOM 3365 O O . ALA A 1 465 ? -40.809 34.256 -16.956 1.00 16.70 465 ALA A O 1
ATOM 3367 N N . TYR A 1 466 ? -42.440 33.156 -18.053 1.00 14.98 466 TYR A N 1
ATOM 3368 C CA . TYR A 1 466 ? -43.471 33.398 -17.030 1.00 14.99 466 TYR A CA 1
ATOM 3369 C C . TYR A 1 466 ? -43.084 32.800 -15.687 1.00 14.56 466 TYR A C 1
ATOM 3370 O O . TYR A 1 466 ? -43.217 33.447 -14.635 1.00 15.21 466 TYR A O 1
ATOM 3379 N N . LEU A 1 467 ? -42.632 31.545 -15.712 1.00 13.52 467 LEU A N 1
ATOM 3380 C CA . LEU A 1 467 ? -42.218 30.862 -14.488 1.00 13.99 467 LEU A CA 1
ATOM 3381 C C . LEU A 1 467 ? -41.092 31.613 -13.796 1.00 14.62 467 LEU A C 1
ATOM 3382 O O . LEU A 1 467 ? -41.135 31.836 -12.583 1.00 13.72 467 LEU A O 1
ATOM 3387 N N . GLU A 1 468 ? -40.110 32.067 -14.568 1.00 15.66 468 GLU A N 1
ATOM 3388 C CA . GLU A 1 468 ? -39.034 32.861 -13.994 1.00 17.73 468 GLU A CA 1
ATOM 3389 C C . GLU A 1 468 ? -39.552 34.163 -13.389 1.00 16.83 468 GLU A C 1
ATOM 3390 O O . GLU A 1 468 ? -39.145 34.529 -12.280 1.00 18.03 468 GLU A O 1
ATOM 3396 N N . ARG A 1 469 ? -40.471 34.832 -14.073 1.00 16.42 469 ARG A N 1
ATOM 3397 C CA . ARG A 1 469 ? -41.071 36.061 -13.521 1.00 18.08 469 ARG A CA 1
ATOM 3398 C C . ARG A 1 469 ? -41.794 35.769 -12.217 1.00 17.40 469 ARG A C 1
ATOM 3399 O O . ARG A 1 469 ? -41.632 36.502 -11.232 1.00 16.67 469 ARG A O 1
ATOM 3407 N N . ARG A 1 470 ? -42.580 34.693 -12.200 1.00 15.77 470 ARG A N 1
ATOM 3408 C CA . ARG A 1 470 ? -43.325 34.341 -10.994 1.00 16.52 470 ARG A CA 1
ATOM 3409 C C . ARG A 1 470 ? -42.430 33.983 -9.803 1.00 15.41 470 ARG A C 1
ATOM 3410 O O . ARG A 1 470 ? -42.740 34.346 -8.665 1.00 15.59 470 ARG A O 1
ATOM 3418 N N . LEU A 1 471 ? -41.329 33.293 -10.045 1.00 14.40 471 LEU A N 1
ATOM 3419 C CA . LEU A 1 471 ? -40.426 32.922 -8.983 1.00 14.47 471 LEU A CA 1
ATOM 3420 C C . LEU A 1 471 ? -39.761 34.140 -8.356 1.00 15.22 471 LEU A C 1
ATOM 3421 O O . LEU A 1 471 ? -39.597 34.207 -7.150 1.00 15.66 471 LEU A O 1
ATOM 3426 N N . THR A 1 472 ? -39.373 35.113 -9.179 1.00 16.49 472 THR A N 1
ATOM 3427 C CA . THR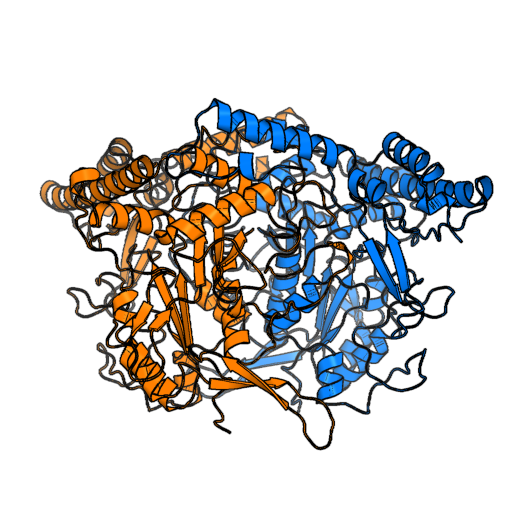 A 1 472 ? -38.773 36.325 -8.621 1.00 17.91 472 THR A CA 1
ATOM 3428 C C . THR A 1 472 ? -39.795 37.173 -7.878 1.00 17.92 472 THR A C 1
ATOM 3429 O O . THR A 1 472 ? -39.474 37.766 -6.814 1.00 18.31 472 THR A O 1
ATOM 3433 N N . ALA A 1 473 ? -41.021 37.241 -8.391 1.00 16.96 473 ALA A N 1
ATOM 3434 C CA . ALA A 1 473 ? -42.132 37.882 -7.689 1.00 17.89 473 ALA A CA 1
ATOM 3435 C C . ALA A 1 473 ? -42.373 37.220 -6.323 1.00 19.25 473 ALA A C 1
ATOM 3436 O O . ALA A 1 473 ? -42.649 37.903 -5.312 1.00 19.98 473 ALA A O 1
ATOM 3438 N N . MET A 1 474 ? -42.252 35.894 -6.284 1.00 17.95 474 MET A N 1
ATOM 3439 C CA . MET A 1 474 ? -42.422 35.134 -5.027 1.00 18.31 474 MET A CA 1
ATOM 3440 C C . MET A 1 474 ? -41.336 35.472 -4.013 1.00 18.96 474 MET A C 1
ATOM 3441 O O . MET A 1 474 ? -41.613 35.618 -2.822 1.00 19.40 474 MET A O 1
ATOM 3446 N N . GLU A 1 475 ? -40.100 35.601 -4.474 1.00 17.67 475 GLU A N 1
ATOM 3447 C CA . GLU A 1 475 ? -39.014 36.061 -3.616 1.00 19.99 475 GLU A CA 1
ATOM 3448 C C . GLU A 1 475 ? -39.367 37.381 -2.907 1.00 22.09 475 GLU A C 1
ATOM 3449 O O . GLU A 1 475 ? -39.174 37.506 -1.698 1.00 22.72 475 GLU A O 1
ATOM 3455 N N . ARG A 1 476 ? -39.893 38.335 -3.667 1.00 22.29 476 ARG A N 1
ATOM 3456 C CA . ARG A 1 476 ? -40.248 39.660 -3.126 1.00 24.30 476 ARG A CA 1
ATOM 3457 C C . ARG A 1 476 ? -41.454 39.614 -2.202 1.00 25.99 476 ARG A C 1
ATOM 3458 O O . ARG A 1 476 ? -41.470 40.300 -1.172 1.00 26.21 476 ARG A O 1
ATOM 3466 N N . GLU A 1 477 ? -42.462 38.817 -2.556 1.00 26.71 477 GLU A N 1
ATOM 3467 C CA . GLU A 1 477 ? -43.665 38.680 -1.727 1.00 29.96 477 GLU A CA 1
ATOM 3468 C C . GLU A 1 477 ? -43.395 38.015 -0.381 1.00 29.18 477 GLU A C 1
ATOM 3469 O O . GLU A 1 477 ? -43.902 38.485 0.639 1.00 28.48 477 GLU A O 1
ATOM 3475 N N . LEU A 1 478 ? -42.635 36.925 -0.381 1.00 26.89 478 LEU A N 1
ATOM 3476 C CA . LEU A 1 478 ? -42.390 36.135 0.833 1.00 27.98 478 LEU A CA 1
ATOM 3477 C C . LEU A 1 478 ? -41.116 36.510 1.561 1.00 25.67 478 LEU A C 1
ATOM 3478 O O . LEU A 1 478 ? -40.919 36.071 2.698 1.00 24.67 478 LEU A O 1
ATOM 3483 N N . GLY A 1 479 ? -40.244 37.294 0.918 1.00 24.69 479 GLY A N 1
ATOM 3484 C CA . GLY A 1 479 ? -38.940 37.645 1.476 1.00 25.15 479 GLY A CA 1
ATOM 3485 C C . GLY A 1 479 ? -37.994 36.467 1.651 1.00 27.06 479 GLY A C 1
ATOM 3486 O O . GLY A 1 479 ? -37.349 36.318 2.686 1.00 29.61 479 GLY A O 1
ATOM 3487 N N . VAL A 1 480 ? -37.928 35.612 0.638 1.00 25.88 480 VAL A N 1
ATOM 3488 C CA . VAL A 1 480 ? -37.057 34.435 0.683 1.00 26.85 480 VAL A CA 1
ATOM 3489 C C . VAL A 1 480 ? -36.203 34.420 -0.567 1.00 26.56 480 VAL A C 1
ATOM 3490 O O . VAL A 1 480 ? -36.545 35.065 -1.551 1.00 24.82 480 VAL A O 1
ATOM 3494 N N . GLU A 1 481 ? -35.076 33.731 -0.504 1.00 27.69 481 GLU A N 1
ATOM 3495 C CA . GLU A 1 481 ? -34.237 33.585 -1.688 1.00 29.00 481 GLU A CA 1
ATOM 3496 C C . GLU A 1 481 ? -34.469 32.210 -2.297 1.00 26.22 481 GLU A C 1
ATOM 3497 O O . GLU A 1 481 ? -34.353 31.181 -1.632 1.00 27.21 481 GLU A O 1
ATOM 3503 N N . LEU A 1 482 ? -34.851 32.222 -3.570 1.00 21.76 482 LEU A N 1
ATOM 3504 C CA . LEU A 1 482 ? -35.143 31.007 -4.338 1.00 20.68 482 LEU A CA 1
ATOM 3505 C C . LEU A 1 482 ? -34.061 30.733 -5.380 1.00 19.52 482 LEU A C 1
ATOM 3506 O O . LEU A 1 482 ? -34.112 29.710 -6.050 1.00 17.50 482 LEU A O 1
ATOM 3511 N N . TRP A 1 483 ? -33.098 31.643 -5.542 1.00 18.51 483 TRP A N 1
ATOM 3512 C CA . TRP A 1 483 ? -32.029 31.499 -6.537 1.00 19.54 483 TRP A CA 1
ATOM 3513 C C . TRP A 1 483 ? -32.528 31.167 -7.961 1.00 17.61 483 TRP A C 1
ATOM 3514 O O . TRP A 1 483 ? -31.915 30.328 -8.628 1.00 18.04 483 TRP A O 1
ATOM 3525 N N . PRO A 1 484 ? -33.635 31.770 -8.411 1.00 16.94 484 PRO A N 1
ATOM 3526 C CA . PRO A 1 484 ? -34.100 31.369 -9.749 1.00 15.44 484 PRO A CA 1
ATOM 3527 C C . PRO A 1 484 ? -33.102 31.707 -10.845 1.00 15.55 484 PRO A C 1
ATOM 3528 O O . PRO A 1 484 ? -32.460 32.765 -10.780 1.00 16.99 484 PRO A O 1
ATOM 3532 N N . ALA A 1 485 ? -32.987 30.832 -11.831 1.00 14.38 485 ALA A N 1
ATOM 3533 C CA . ALA A 1 485 ? -32.121 31.055 -12.986 1.00 14.47 485 ALA A CA 1
ATOM 3534 C C . ALA A 1 485 ? -32.672 30.391 -14.215 1.00 14.39 485 ALA A C 1
ATOM 3535 O O . ALA A 1 485 ? -33.194 29.255 -14.157 1.00 14.73 485 ALA A O 1
ATOM 3537 N N . ARG A 1 486 ? -32.558 31.092 -15.332 1.00 14.28 486 ARG A N 1
ATOM 3538 C CA . ARG A 1 486 ? -32.971 30.579 -16.627 1.00 14.38 486 ARG A CA 1
ATOM 3539 C C . ARG A 1 486 ? -32.025 31.124 -17.648 1.00 14.75 486 ARG A C 1
ATOM 3540 O O . ARG A 1 486 ? -31.938 32.345 -17.797 1.00 14.34 486 ARG A O 1
ATOM 3548 N N . THR A 1 487 ? -31.359 30.234 -18.367 1.00 15.18 487 THR A N 1
ATOM 3549 C CA . THR A 1 487 ? -30.528 30.635 -19.490 1.00 15.90 487 THR A CA 1
ATOM 3550 C C . THR A 1 487 ? -31.425 31.157 -20.607 1.00 16.78 487 THR A C 1
ATOM 3551 O O . THR A 1 487 ? -32.426 30.540 -20.940 1.00 15.59 487 THR A O 1
ATOM 3555 N N . PRO A 1 488 ? -31.089 32.318 -21.185 1.00 19.09 488 PRO A N 1
ATOM 3556 C CA . PRO A 1 488 ? -31.954 32.849 -22.221 1.00 19.68 488 PRO A CA 1
ATOM 3557 C C . PRO A 1 488 ? -32.192 31.818 -23.318 1.00 18.02 488 PRO A C 1
ATOM 3558 O O . PRO A 1 488 ? -31.247 31.155 -23.729 1.00 19.62 488 PRO A O 1
ATOM 3562 N N . GLY A 1 489 ? -33.440 31.638 -23.732 1.00 17.85 489 GLY A N 1
ATOM 3563 C CA . GLY A 1 489 ? -33.769 30.663 -24.774 1.00 17.51 489 GLY A CA 1
ATOM 3564 C C . GLY A 1 489 ? -33.970 29.224 -24.323 1.00 17.30 489 GLY A C 1
ATOM 3565 O O . GLY A 1 489 ? -34.337 28.359 -25.124 1.00 17.56 489 GLY A O 1
ATOM 3566 N N . ALA A 1 490 ? -33.751 28.958 -23.038 1.00 15.59 490 ALA A N 1
ATOM 3567 C CA . ALA A 1 490 ? -33.952 27.630 -22.502 1.00 14.80 490 ALA A CA 1
ATOM 3568 C C . ALA A 1 490 ? -35.413 27.425 -22.107 1.00 14.98 490 ALA A C 1
ATOM 3569 O O . ALA A 1 490 ? -36.111 28.376 -21.739 1.00 14.96 490 ALA A O 1
ATOM 3571 N N . VAL A 1 491 ? -35.829 26.166 -22.139 1.00 14.94 491 VAL A N 1
ATOM 3572 C CA . VAL A 1 491 ? -37.176 25.782 -21.681 1.00 15.48 491 VAL A CA 1
ATOM 3573 C C . VAL A 1 491 ? -37.131 25.223 -20.246 1.00 14.76 491 VAL A C 1
ATOM 3574 O O . VAL A 1 491 ? -38.092 24.618 -19.798 1.00 16.40 491 VAL A O 1
ATOM 3578 N N . THR A 1 492 ? -36.055 25.471 -19.513 1.00 13.49 492 THR A N 1
ATOM 3579 C CA . THR A 1 492 ? -35.983 25.075 -18.121 1.00 13.60 492 THR A CA 1
ATOM 3580 C C . THR A 1 492 ? -35.579 26.226 -17.218 1.00 13.44 492 THR A C 1
ATOM 3581 O O . THR A 1 492 ? -34.811 27.100 -17.607 1.00 12.98 492 THR A O 1
ATOM 3585 N N . VAL A 1 493 ? -36.112 26.211 -16.004 1.00 12.30 493 VAL A N 1
ATOM 3586 C CA . VAL A 1 493 ? -35.799 27.167 -14.970 1.00 12.52 493 VAL A CA 1
ATOM 3587 C C . VAL A 1 493 ? -35.352 26.397 -13.736 1.00 12.71 493 VAL A C 1
ATOM 3588 O O . VAL A 1 493 ? -35.989 25.398 -13.373 1.00 13.10 493 VAL A O 1
ATOM 3592 N N A ARG A 1 494 ? -34.257 26.846 -13.130 0.50 12.36 494 ARG A N 1
ATOM 3593 N N B ARG A 1 494 ? -34.251 26.807 -13.122 0.50 13.29 494 ARG A N 1
ATOM 3594 C CA A ARG A 1 494 ? -33.689 26.245 -11.934 0.50 12.49 494 ARG A CA 1
ATOM 3595 C CA B ARG A 1 494 ? -33.790 26.164 -11.904 0.50 14.13 494 ARG A CA 1
ATOM 3596 C C A ARG A 1 494 ? -34.066 27.110 -10.748 0.50 12.41 494 ARG A C 1
ATOM 3597 C C B ARG A 1 494 ? -33.972 27.093 -10.733 0.50 13.35 494 ARG A C 1
ATOM 3598 O O A ARG A 1 494 ? -34.288 28.319 -10.908 0.50 11.89 494 ARG A O 1
ATOM 3599 O O B ARG A 1 494 ? -33.946 28.311 -10.878 0.50 12.57 494 ARG A O 1
ATOM 3614 N N . PHE A 1 495 ? -34.135 26.497 -9.564 1.00 12.64 495 PHE A N 1
ATOM 3615 C CA . PHE A 1 495 ? -34.363 27.235 -8.325 1.00 13.60 495 PHE A CA 1
ATOM 3616 C C . PHE A 1 495 ? -34.056 26.340 -7.121 1.00 13.51 495 PHE A C 1
ATOM 3617 O O . PHE A 1 495 ? -33.756 25.144 -7.255 1.00 13.23 495 PHE A O 1
ATOM 3625 N N . ARG A 1 496 ? -34.085 26.944 -5.934 1.00 14.27 496 ARG A N 1
ATOM 3626 C CA . ARG A 1 496 ? -33.794 26.237 -4.694 1.00 15.77 496 ARG A CA 1
ATOM 3627 C C . ARG A 1 496 ? -34.674 25.007 -4.503 1.00 15.46 496 ARG A C 1
ATOM 3628 O O . ARG A 1 496 ? -35.873 25.085 -4.669 1.00 15.62 496 ARG A O 1
ATOM 3636 N N . LYS A 1 497 ? -34.058 23.900 -4.107 1.00 15.59 497 LYS A N 1
ATOM 3637 C CA . LYS A 1 497 ? -34.800 22.678 -3.822 1.00 16.64 497 LYS A CA 1
ATOM 3638 C C . LYS A 1 497 ? -35.818 22.892 -2.714 1.00 16.36 497 LYS A C 1
ATOM 3639 O O . LYS A 1 497 ? -35.443 23.287 -1.595 1.00 17.33 497 LYS A O 1
ATOM 3645 N N . PRO A 1 498 ? -37.108 22.651 -3.004 1.00 15.41 498 PRO A N 1
ATOM 3646 C CA . PRO A 1 498 ? -38.154 22.727 -1.979 1.00 14.88 498 PRO A CA 1
ATOM 3647 C C . PRO A 1 498 ? -38.222 21.410 -1.179 1.00 15.05 498 PRO A C 1
ATOM 3648 O O . PRO A 1 498 ? -37.330 20.583 -1.291 1.00 16.40 498 PRO A O 1
ATOM 3652 N N . SER A 1 499 ? -39.269 21.247 -0.377 1.00 15.46 499 SER A N 1
ATOM 3653 C CA . SER A 1 499 ? -39.423 20.020 0.422 1.00 15.47 499 SER A CA 1
ATOM 3654 C C . SER A 1 499 ? -39.441 18.766 -0.412 1.00 15.62 499 SER A C 1
ATOM 3655 O O . SER A 1 499 ? -39.897 18.780 -1.555 1.00 14.72 499 SER A O 1
ATOM 3658 N N . ALA A 1 500 ? -39.024 17.676 0.200 1.00 15.56 500 ALA A N 1
ATOM 3659 C CA . ALA A 1 500 ? -39.035 16.359 -0.445 1.00 15.41 500 ALA A CA 1
ATOM 3660 C C . ALA A 1 500 ? -40.414 15.989 -0.944 1.00 15.63 500 ALA A C 1
ATOM 3661 O O . ALA A 1 500 ? -40.559 15.352 -2.001 1.00 15.10 500 ALA A O 1
ATOM 3663 N N . GLU A 1 501 ? -41.431 16.324 -0.166 1.00 15.85 501 GLU A N 1
ATOM 3664 C CA . GLU A 1 501 ? -42.797 16.008 -0.539 1.00 17.63 501 GLU A CA 1
ATOM 3665 C C . GLU A 1 501 ? -43.176 16.655 -1.879 1.00 16.41 501 GLU A C 1
ATOM 3666 O O . GLU A 1 501 ? -43.791 16.021 -2.727 1.00 16.43 501 GLU A O 1
ATOM 3672 N N . LEU A 1 502 ? -42.851 17.929 -2.021 1.00 15.72 502 LEU A N 1
ATOM 3673 C CA . LEU A 1 502 ? -43.165 18.654 -3.237 1.00 15.55 502 LEU A CA 1
ATOM 3674 C C . LEU A 1 502 ? -42.328 18.110 -4.395 1.00 15.13 502 LEU A C 1
ATOM 3675 O O . LEU A 1 502 ? -42.856 17.882 -5.497 1.00 15.02 502 LEU A O 1
ATOM 3680 N N . VAL A 1 503 ? -41.046 17.873 -4.142 1.00 14.49 503 VAL A N 1
ATOM 3681 C CA . VAL A 1 503 ? -40.137 17.309 -5.147 1.00 14.39 503 VAL A CA 1
ATOM 3682 C C . VAL A 1 503 ? -40.738 16.005 -5.691 1.00 15.27 503 VAL A C 1
ATOM 3683 O O . VAL A 1 503 ? -40.810 15.786 -6.912 1.00 15.32 503 VAL A O 1
ATOM 3687 N N . ALA A 1 504 ? -41.180 15.143 -4.781 1.00 14.61 504 ALA A N 1
ATOM 3688 C CA . ALA A 1 504 ? -41.724 13.842 -5.173 1.00 15.57 504 ALA A CA 1
ATOM 3689 C C . ALA A 1 504 ? -43.080 13.960 -5.870 1.00 15.46 504 ALA A C 1
ATOM 3690 O O . ALA A 1 504 ? -43.360 13.160 -6.760 1.00 16.33 504 ALA A O 1
ATOM 3692 N N . LYS A 1 505 ? -43.920 14.910 -5.479 1.00 15.24 505 LYS A N 1
ATOM 3693 C CA . LYS A 1 505 ? -45.212 15.092 -6.135 1.00 14.97 505 LYS A CA 1
ATOM 3694 C C . LYS A 1 505 ? -45.046 15.509 -7.599 1.00 14.64 505 LYS A C 1
ATOM 3695 O O . LYS A 1 505 ? -45.747 15.032 -8.486 1.00 14.93 505 LYS A O 1
ATOM 3701 N N . TRP A 1 506 ? -44.138 16.455 -7.829 1.00 14.07 506 TRP A N 1
ATOM 3702 C CA . TRP A 1 506 ? -43.982 17.055 -9.151 1.00 13.88 506 TRP A CA 1
ATOM 3703 C C . TRP A 1 506 ? -42.799 16.496 -9.933 1.00 13.63 506 TRP A C 1
ATOM 3704 O O . TRP A 1 506 ? -42.485 17.012 -11.022 1.00 13.62 506 TRP A O 1
ATOM 3715 N N . SER A 1 507 ? -42.195 15.392 -9.474 1.00 13.14 507 SER A N 1
ATOM 3716 C CA . SER A 1 507 ? -41.021 14.778 -10.110 1.00 13.67 507 SER A CA 1
ATOM 3717 C C . SER A 1 507 ? -39.987 15.827 -10.504 1.00 14.88 507 SER A C 1
ATOM 3718 O O . SER A 1 507 ? -39.581 15.907 -11.664 1.00 14.49 507 SER A O 1
ATOM 3721 N N . LEU A 1 508 ? -39.602 16.646 -9.535 1.00 15.60 508 LEU A N 1
ATOM 3722 C CA . LEU A 1 508 ? -38.568 17.635 -9.763 1.00 15.59 508 LEU A CA 1
ATOM 3723 C C . LEU A 1 508 ? -37.234 16.935 -9.765 1.00 16.56 508 LEU A C 1
ATOM 3724 O O . LEU A 1 508 ? -36.984 16.078 -8.921 1.00 18.83 508 LEU A O 1
ATOM 3729 N N . SER A 1 509 ? -36.422 17.217 -10.777 1.00 16.59 509 SER A N 1
ATOM 3730 C CA . SER A 1 509 ? -35.071 16.704 -10.870 1.00 16.68 509 SER A CA 1
ATOM 3731 C C . SER A 1 509 ? -34.145 17.609 -10.061 1.00 16.75 509 SER A C 1
ATOM 3732 O O . SER A 1 509 ? -34.303 18.825 -10.075 1.00 15.99 509 SER A O 1
ATOM 3735 N N . SER A 1 510 ? -33.182 16.998 -9.389 1.00 18.61 510 SER A N 1
ATOM 3736 C CA . SER A 1 510 ? -32.282 17.660 -8.457 1.00 20.88 510 SER A CA 1
ATOM 3737 C C . SER A 1 510 ? -30.845 17.621 -8.948 1.00 22.25 510 SER A C 1
ATOM 3738 O O . SER A 1 510 ? -30.403 16.622 -9.506 1.00 21.86 510 SER A O 1
ATOM 3741 N N . GLN A 1 511 ? -30.115 18.694 -8.682 1.00 23.10 511 GLN A N 1
ATOM 3742 C CA . GLN A 1 511 ? -28.687 18.751 -8.918 1.00 24.82 511 GLN A CA 1
ATOM 3743 C C . GLN A 1 511 ? -28.060 19.545 -7.791 1.00 24.45 511 GLN A C 1
ATOM 3744 O O . GLN A 1 511 ? -28.547 20.622 -7.437 1.00 22.47 511 GLN A O 1
ATOM 3750 N N . ASP A 1 512 ? -26.975 19.014 -7.235 1.00 24.13 512 ASP A N 1
ATOM 3751 C CA . ASP A 1 512 ? -26.176 19.753 -6.284 1.00 26.41 512 ASP A CA 1
ATOM 3752 C C . ASP A 1 512 ? -25.023 20.378 -7.041 1.00 26.86 512 ASP A C 1
ATOM 3753 O O . ASP A 1 512 ? -24.525 19.815 -8.033 1.00 28.80 512 ASP A O 1
ATOM 3758 N N . VAL A 1 513 ? -24.632 21.569 -6.609 1.00 25.82 513 VAL A N 1
ATOM 3759 C CA . VAL A 1 513 ? -23.461 22.244 -7.152 1.00 26.71 513 VAL A CA 1
ATOM 3760 C C . VAL A 1 513 ? -22.589 22.623 -5.972 1.00 25.87 513 VAL A C 1
ATOM 3761 O O . VAL A 1 513 ? -23.098 22.878 -4.889 1.00 24.46 513 VAL A O 1
ATOM 3765 N N . LEU A 1 514 ? -21.281 22.649 -6.188 1.00 26.49 514 LEU A N 1
ATOM 3766 C CA . LEU A 1 514 ? -20.361 23.277 -5.260 1.00 27.44 514 LEU A CA 1
ATOM 3767 C C . LEU A 1 514 ? -20.028 24.628 -5.854 1.00 26.71 514 LEU A C 1
ATOM 3768 O O . LEU A 1 514 ? -19.568 24.731 -7.009 1.00 25.84 514 LEU A O 1
ATOM 3773 N N . MET A 1 515 ? -20.297 25.664 -5.076 1.00 24.49 515 MET A N 1
ATOM 3774 C CA . MET A 1 515 ? -20.140 27.025 -5.561 1.00 25.40 515 MET A CA 1
ATOM 3775 C C . MET A 1 515 ? -18.670 27.423 -5.654 1.00 26.79 515 MET A C 1
ATOM 3776 O O . MET A 1 515 ? -18.337 28.350 -6.376 1.00 26.60 515 MET A O 1
ATOM 3781 N N . VAL A 1 516 ? -17.801 26.734 -4.927 1.00 28.38 516 VAL A N 1
ATOM 3782 C CA . VAL A 1 516 ? -16.364 26.772 -5.218 1.00 31.02 516 VAL A CA 1
ATOM 3783 C C . VAL A 1 516 ? -15.923 25.312 -5.336 1.00 32.33 516 VAL A C 1
ATOM 3784 O O . VAL A 1 516 ? -16.044 24.559 -4.366 1.00 30.42 516 VAL A O 1
ATOM 3788 N N . PRO A 1 517 ? -15.478 24.887 -6.545 1.00 33.17 517 PRO A N 1
ATOM 3789 C CA . PRO A 1 517 ? -15.127 23.488 -6.792 1.00 35.12 517 PRO A CA 1
ATOM 3790 C C . PRO A 1 517 ? -14.219 22.876 -5.730 1.00 37.66 517 PRO A C 1
ATOM 3791 O O . PRO A 1 517 ? -13.262 23.520 -5.302 1.00 39.10 517 PRO A O 1
ATOM 3795 N N . GLY A 1 518 ? -14.563 21.665 -5.285 1.00 39.83 518 GLY A N 1
ATOM 3796 C CA . GLY A 1 518 ? -13.766 20.925 -4.305 1.00 40.85 518 GLY A CA 1
ATOM 3797 C C . GLY A 1 518 ? -14.016 21.246 -2.839 1.00 42.03 518 GLY A C 1
ATOM 3798 O O . GLY A 1 518 ? -13.510 20.536 -1.964 1.00 43.75 518 GLY A O 1
ATOM 3799 N N . ASP A 1 519 ? -14.796 22.294 -2.564 1.00 40.28 519 ASP A N 1
ATOM 3800 C CA . ASP A 1 519 ? -15.116 22.713 -1.203 1.00 39.11 519 ASP A CA 1
ATOM 3801 C C . ASP A 1 519 ? -16.543 22.282 -0.884 1.00 39.17 519 ASP A C 1
ATOM 3802 O O . ASP A 1 519 ? -17.519 22.890 -1.361 1.00 36.70 519 ASP A O 1
ATOM 3807 N N . GLU A 1 520 ? -16.663 21.257 -0.045 1.00 37.96 520 GLU A N 1
ATOM 3808 C CA . GLU A 1 520 ? -17.964 20.659 0.249 1.00 38.58 520 GLU A CA 1
ATOM 3809 C C . GLU A 1 520 ? -18.875 21.587 1.071 1.00 36.17 520 GLU A C 1
ATOM 3810 O O . GLU A 1 520 ? -20.088 21.395 1.082 1.00 35.63 520 GLU A O 1
ATOM 3816 N N . THR A 1 521 ? -18.297 22.609 1.711 1.00 34.17 521 THR A N 1
ATOM 3817 C CA . THR A 1 521 ? -19.069 23.603 2.469 1.00 32.98 521 THR A CA 1
ATOM 3818 C C . THR A 1 521 ? -19.845 24.610 1.615 1.00 30.41 521 THR A C 1
ATOM 3819 O O . THR A 1 521 ? -20.611 25.403 2.160 1.00 30.18 521 THR A O 1
ATOM 3823 N N . THR A 1 522 ? -19.621 24.604 0.296 1.00 27.87 522 THR A N 1
ATOM 3824 C CA . THR A 1 522 ? -20.283 25.507 -0.626 1.00 26.47 522 THR A CA 1
ATOM 3825 C C . THR A 1 522 ? -21.385 24.805 -1.422 1.00 24.43 522 THR A C 1
ATOM 3826 O O . THR A 1 522 ? -21.795 25.310 -2.467 1.00 25.02 522 THR A O 1
ATOM 3830 N N . ARG A 1 523 ? -21.858 23.653 -0.944 1.00 24.02 523 ARG A N 1
ATOM 3831 C CA . ARG A 1 523 ? -22.894 22.889 -1.662 1.00 24.71 523 ARG A CA 1
ATOM 3832 C C . ARG A 1 523 ? -24.227 23.618 -1.664 1.00 23.83 523 ARG A C 1
ATOM 3833 O O . ARG A 1 523 ? -24.652 24.135 -0.646 1.00 21.92 523 ARG A O 1
ATOM 3841 N N . ARG A 1 524 ? -24.884 23.619 -2.824 1.00 23.09 524 ARG A N 1
ATOM 3842 C CA . ARG A 1 524 ? -26.244 24.129 -2.982 1.00 23.22 524 ARG A CA 1
ATOM 3843 C C . ARG A 1 524 ? -27.059 23.102 -3.696 1.00 21.09 524 ARG A C 1
ATOM 3844 O O . ARG A 1 524 ? -26.569 22.534 -4.672 1.00 22.18 524 ARG A O 1
ATOM 3852 N N . SER A 1 525 ? -28.302 22.911 -3.244 1.00 21.56 525 SER A N 1
ATOM 3853 C CA . SER A 1 525 ? -29.232 21.967 -3.865 1.00 20.54 525 SER A CA 1
ATOM 3854 C C . SER A 1 525 ? -30.257 22.718 -4.671 1.00 17.91 525 SER A C 1
ATOM 3855 O O . SER A 1 525 ? -30.971 23.538 -4.141 1.00 16.81 525 SER A O 1
ATOM 3858 N N . TYR A 1 526 ? -30.250 22.452 -5.975 1.00 17.17 526 TYR A N 1
ATOM 3859 C CA . TYR A 1 526 ? -31.199 23.013 -6.908 1.00 16.21 526 TYR A CA 1
ATOM 3860 C C . TYR A 1 526 ? -32.151 21.937 -7.387 1.00 15.09 526 TYR A C 1
ATOM 3861 O O . TYR A 1 526 ? -31.820 20.725 -7.368 1.00 16.18 526 TYR A O 1
ATOM 3870 N N . VAL A 1 527 ? -33.290 22.397 -7.878 1.00 13.99 527 VAL A N 1
ATOM 3871 C CA . VAL A 1 527 ? -34.158 21.586 -8.734 1.00 13.97 527 VAL A CA 1
ATOM 3872 C C . VAL A 1 527 ? -34.387 22.355 -10.021 1.00 13.85 527 VAL A C 1
ATOM 3873 O O . VAL A 1 527 ? -34.040 23.549 -10.124 1.00 13.70 527 VAL A O 1
ATOM 3877 N N . HIS A 1 528 ? -34.962 21.685 -11.003 1.00 13.40 528 HIS A N 1
ATOM 3878 C CA . HIS A 1 528 ? -35.470 22.397 -12.168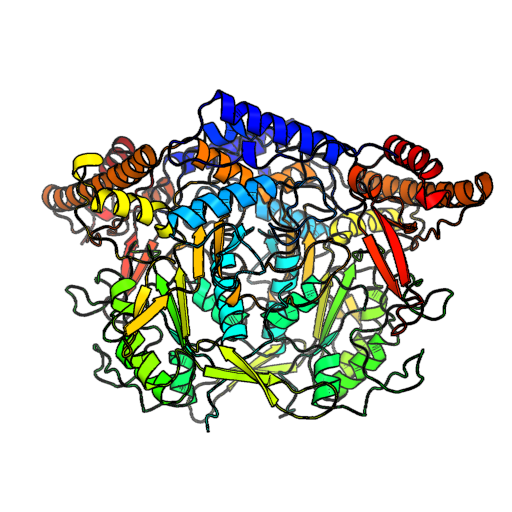 1.00 13.74 528 HIS A CA 1
ATOM 3879 C C . HIS A 1 528 ? -36.830 21.953 -12.621 1.00 13.48 528 HIS A C 1
ATOM 3880 O O . HIS A 1 528 ? -37.304 20.872 -12.254 1.00 13.38 528 HIS A O 1
ATOM 3887 N N . VAL A 1 529 ? -37.447 22.841 -13.381 1.00 12.45 529 VAL A N 1
ATOM 3888 C CA . VAL A 1 529 ? -38.685 22.596 -14.080 1.00 12.51 529 VAL A CA 1
ATOM 3889 C C . VAL A 1 529 ? -38.407 22.673 -15.567 1.00 12.81 529 VAL A C 1
ATOM 3890 O O . VAL A 1 529 ? -37.814 23.649 -16.027 1.00 14.19 529 VAL A O 1
ATOM 3894 N N . PHE A 1 530 ? -38.862 21.665 -16.308 1.00 12.53 530 PHE A N 1
ATOM 3895 C CA . PHE A 1 530 ? -38.820 21.681 -17.782 1.00 12.40 530 PHE A CA 1
ATOM 3896 C C . PHE A 1 530 ? -40.197 21.990 -18.349 1.00 12.86 530 PHE A C 1
ATOM 3897 O O . PHE A 1 530 ? -41.157 21.280 -18.079 1.00 12.93 530 PHE A O 1
ATOM 3905 N N . VAL A 1 531 ? -40.293 23.062 -19.123 1.00 12.14 531 VAL A N 1
ATOM 3906 C CA . VAL A 1 531 ? -41.555 23.453 -19.713 1.00 12.09 531 VAL A CA 1
ATOM 3907 C C . VAL A 1 531 ? -41.669 22.789 -21.083 1.00 12.88 531 VAL A C 1
ATOM 3908 O O . VAL A 1 531 ? -41.225 23.313 -22.116 1.00 14.20 531 VAL A O 1
ATOM 3912 N N . MET A 1 532 ? -42.200 21.573 -21.056 1.00 12.23 532 MET A N 1
ATOM 3913 C CA . MET A 1 532 ? -42.528 20.800 -22.248 1.00 12.93 532 MET A CA 1
ATOM 3914 C C . MET A 1 532 ? -43.916 21.159 -22.761 1.00 13.14 532 MET A C 1
ATOM 3915 O O . MET A 1 532 ? -44.677 21.850 -22.061 1.00 13.55 532 MET A O 1
ATOM 3920 N N . PRO A 1 533 ? -44.277 20.719 -23.979 1.00 13.53 533 PRO A N 1
ATOM 3921 C CA . PRO A 1 533 ? -45.594 21.077 -24.504 1.00 14.54 533 PRO A CA 1
ATOM 3922 C C . PRO A 1 533 ? -46.798 20.670 -23.656 1.00 15.64 533 PRO A C 1
ATOM 3923 O O . PRO A 1 533 ? -47.840 21.292 -23.755 1.00 16.99 533 PRO A O 1
ATOM 3927 N N . SER A 1 534 ? -46.647 19.650 -22.824 1.00 15.51 534 SER A N 1
ATOM 3928 C CA . SER A 1 534 ? -47.708 19.211 -21.911 1.00 15.37 534 SER A CA 1
ATOM 3929 C C . SER A 1 534 ? -47.748 19.967 -20.572 1.00 16.29 534 SER A C 1
ATOM 3930 O O . SER A 1 534 ? -48.618 19.711 -19.731 1.00 16.50 534 SER A O 1
ATOM 3933 N N . VAL A 1 535 ? -46.827 20.908 -20.392 1.00 15.34 535 VAL A N 1
ATOM 3934 C CA . VAL A 1 535 ? -46.818 21.795 -19.237 1.00 15.86 535 VAL A CA 1
ATOM 3935 C C . VAL A 1 535 ? -47.525 23.091 -19.633 1.00 17.39 535 VAL A C 1
ATOM 3936 O O . VAL A 1 535 ? -47.019 23.847 -20.447 1.00 19.11 535 VAL A O 1
ATOM 3940 N N . ASP A 1 536 ? -48.677 23.362 -19.048 1.00 17.25 536 ASP A N 1
ATOM 3941 C CA . ASP A 1 536 ? -49.414 24.580 -19.356 1.00 18.35 536 ASP A CA 1
ATOM 3942 C C . ASP A 1 536 ? -49.421 25.560 -18.199 1.00 18.50 536 ASP A C 1
ATOM 3943 O O . ASP A 1 536 ? -48.875 25.288 -17.137 1.00 16.76 536 ASP A O 1
ATOM 3948 N N . ARG A 1 537 ? -50.028 26.727 -18.428 1.00 18.84 537 ARG A N 1
ATOM 3949 C CA . ARG A 1 537 ? -50.072 27.728 -17.400 1.00 19.53 537 ARG A CA 1
ATOM 3950 C C . ARG A 1 537 ? -50.739 27.236 -16.137 1.00 18.25 537 ARG A C 1
ATOM 3951 O O . ARG A 1 537 ? -50.232 27.459 -15.062 1.00 17.53 537 ARG A O 1
ATOM 3959 N N . ALA A 1 538 ? -51.864 26.545 -16.254 1.00 18.39 538 ALA A N 1
ATOM 3960 C CA . ALA A 1 538 ? -52.547 26.047 -15.055 1.00 19.18 538 ALA A CA 1
ATOM 3961 C C . ALA A 1 538 ? -51.654 25.155 -14.195 1.00 18.52 538 ALA A C 1
ATOM 3962 O O . ALA A 1 538 ? -51.643 25.251 -12.972 1.00 18.90 538 ALA A O 1
ATOM 3964 N N . LYS A 1 539 ? -50.879 24.295 -14.844 1.00 16.49 539 LYS A N 1
ATOM 3965 C CA . LYS A 1 539 ? -50.001 23.380 -14.136 1.00 17.39 539 LYS A CA 1
ATOM 3966 C C . LYS A 1 539 ? -48.924 24.173 -13.378 1.00 16.15 539 LYS A C 1
ATOM 3967 O O . LYS A 1 539 ? -48.653 23.941 -12.203 1.00 16.66 539 LYS A O 1
ATOM 3973 N N . LEU A 1 540 ? -48.311 25.128 -14.056 1.00 15.34 540 LEU A N 1
ATOM 3974 C CA . LEU A 1 540 ? -47.304 25.955 -13.426 1.00 15.75 540 LEU A CA 1
ATOM 3975 C C . LEU A 1 540 ? -47.874 26.779 -12.270 1.00 15.78 540 LEU A C 1
ATOM 3976 O O . LEU A 1 540 ? -47.224 26.913 -11.234 1.00 14.91 540 LEU A O 1
ATOM 3981 N N . ASP A 1 541 ? -49.079 27.315 -12.448 1.00 15.94 541 ASP A N 1
ATOM 3982 C CA . ASP A 1 541 ? -49.696 28.104 -11.385 1.00 16.40 541 ASP A CA 1
ATOM 3983 C C . ASP A 1 541 ? -50.015 27.247 -10.164 1.00 16.05 541 ASP A C 1
ATOM 3984 O O . ASP A 1 541 ? -49.878 27.725 -9.030 1.00 16.79 541 ASP A O 1
ATOM 3989 N N . ALA A 1 542 ? -50.389 25.984 -10.386 1.00 16.14 542 ALA A N 1
ATOM 3990 C CA . ALA A 1 542 ? -50.658 25.074 -9.279 1.00 16.53 542 ALA A CA 1
ATOM 3991 C C . ALA A 1 542 ? -49.371 24.742 -8.523 1.00 16.80 542 ALA A C 1
ATOM 3992 O O . ALA A 1 542 ? -49.344 24.750 -7.287 1.00 17.42 542 ALA A O 1
ATOM 3994 N N . LEU A 1 543 ? -48.285 24.482 -9.261 1.00 16.25 543 LEU A N 1
ATOM 3995 C CA . LEU A 1 543 ? -46.965 24.296 -8.654 1.00 15.66 543 LEU A CA 1
ATOM 3996 C C . LEU A 1 543 ? -46.530 25.513 -7.829 1.00 15.43 543 LEU A C 1
ATOM 3997 O O . LEU A 1 543 ? -46.058 25.371 -6.704 1.00 14.96 543 LEU A O 1
ATOM 4002 N N . LEU A 1 544 ? -46.656 26.696 -8.421 1.00 15.40 544 LEU A N 1
ATOM 4003 C CA . LEU A 1 544 ? -46.277 27.939 -7.766 1.00 15.39 544 LEU A CA 1
ATOM 4004 C C . LEU A 1 544 ? -47.069 28.173 -6.476 1.00 16.25 544 LEU A C 1
ATOM 4005 O O . LEU A 1 544 ? -46.499 28.630 -5.491 1.00 17.00 544 LEU A O 1
ATOM 4010 N N . ALA A 1 545 ? -48.348 27.836 -6.489 1.00 17.01 545 ALA A N 1
ATOM 4011 C CA . ALA A 1 545 ? -49.179 27.974 -5.276 1.00 17.90 545 ALA A CA 1
ATOM 4012 C C . ALA A 1 545 ? -48.667 27.092 -4.153 1.00 18.80 545 ALA A C 1
ATOM 4013 O O . ALA A 1 545 ? -48.643 27.511 -2.991 1.00 20.43 545 ALA A O 1
ATOM 4015 N N . GLU A 1 546 ? -48.223 25.879 -4.477 1.00 18.21 546 GLU A N 1
ATOM 4016 C CA . GLU A 1 546 ? -47.627 24.996 -3.474 1.00 17.31 546 GLU A CA 1
ATOM 4017 C C . GLU A 1 546 ? -46.259 25.473 -3.021 1.00 17.61 546 GLU A C 1
ATOM 4018 O O . GLU A 1 546 ? -45.943 25.417 -1.833 1.00 17.44 546 GLU A O 1
ATOM 4024 N N . LEU A 1 547 ? -45.437 25.948 -3.959 1.00 16.34 547 LEU A N 1
ATOM 4025 C CA . LEU A 1 547 ? -44.119 26.459 -3.610 1.00 17.40 547 LEU A CA 1
ATOM 4026 C C . LEU A 1 547 ? -44.198 27.596 -2.576 1.00 17.29 547 LEU A C 1
ATOM 4027 O O . LEU A 1 547 ? -43.389 27.655 -1.656 1.00 17.64 547 LEU A O 1
ATOM 4032 N N . ALA A 1 548 ? -45.190 28.463 -2.730 1.00 17.35 548 ALA A N 1
ATOM 4033 C CA . ALA A 1 548 ? -45.358 29.626 -1.851 1.00 18.51 548 ALA A CA 1
ATOM 4034 C C . ALA A 1 548 ? -45.687 29.243 -0.412 1.00 20.16 548 ALA A C 1
ATOM 4035 O O . ALA A 1 548 ? -45.517 30.064 0.487 1.00 21.98 548 ALA A O 1
ATOM 4037 N N . GLU A 1 549 ? -46.226 28.047 -0.210 1.00 22.01 549 GLU A N 1
ATOM 4038 C CA . GLU A 1 549 ? -46.525 27.533 1.132 1.00 22.99 549 GLU A CA 1
ATOM 4039 C C . GLU A 1 549 ? -45.605 26.397 1.542 1.00 21.82 549 GLU A C 1
ATOM 4040 O O . GLU A 1 549 ? -45.847 25.735 2.552 1.00 22.01 549 GLU A O 1
ATOM 4046 N N . ASP A 1 550 ? -44.537 26.162 0.783 1.00 20.17 550 ASP A N 1
ATOM 4047 C CA . ASP A 1 550 ? -43.659 25.028 1.034 1.00 19.86 550 ASP A CA 1
ATOM 4048 C C . ASP A 1 550 ? -42.769 25.327 2.237 1.00 21.30 550 ASP A C 1
ATOM 4049 O O . ASP A 1 550 ? -42.204 26.417 2.328 1.00 20.67 550 ASP A O 1
ATOM 4054 N N . PRO A 1 551 ? -42.630 24.362 3.173 1.00 22.48 551 PRO A N 1
ATOM 4055 C CA . PRO A 1 551 ? -41.866 24.653 4.393 1.00 24.22 551 PRO A CA 1
ATOM 4056 C C . PRO A 1 551 ? -40.382 24.903 4.189 1.00 23.34 551 PRO A C 1
ATOM 4057 O O . PRO A 1 551 ? -39.808 25.695 4.936 1.00 25.37 551 PRO A O 1
ATOM 4061 N N . VAL A 1 552 ? -39.750 24.245 3.213 1.00 21.45 552 VAL A N 1
ATOM 4062 C CA . VAL A 1 552 ? -38.334 24.517 2.924 1.00 21.70 552 VAL A CA 1
ATOM 4063 C C . VAL A 1 552 ? -38.179 25.905 2.288 1.00 22.16 552 VAL A C 1
ATOM 4064 O O . VAL A 1 552 ? -37.267 26.644 2.653 1.00 23.47 552 VAL A O 1
ATOM 4068 N N . ILE A 1 553 ? -39.094 26.277 1.392 1.00 21.64 553 ILE A N 1
ATOM 4069 C CA . ILE A 1 553 ? -39.047 27.604 0.759 1.00 22.31 553 ILE A CA 1
ATOM 4070 C C . ILE A 1 553 ? -39.261 28.689 1.820 1.00 24.34 553 ILE A C 1
ATOM 4071 O O . ILE A 1 553 ? -38.481 29.639 1.896 1.00 24.84 553 ILE A O 1
ATOM 4076 N N . LEU A 1 554 ? -40.292 28.530 2.647 1.00 24.65 554 LEU A N 1
ATOM 4077 C CA . LEU A 1 554 ? -40.597 29.525 3.690 1.00 26.79 554 LEU A CA 1
ATOM 4078 C C . LEU A 1 554 ? -39.575 29.558 4.821 1.00 29.00 554 LEU A C 1
ATOM 4079 O O . LEU A 1 554 ? -39.380 30.599 5.434 1.00 30.81 554 LEU A O 1
ATOM 4084 N N . GLY A 1 555 ? -38.914 28.437 5.089 1.00 31.15 555 GLY A N 1
ATOM 4085 C CA . GLY A 1 555 ? -37.913 28.358 6.152 1.00 33.77 555 GLY A CA 1
ATOM 4086 C C . GLY A 1 555 ? -36.511 28.690 5.685 1.00 38.26 555 GLY A C 1
ATOM 4087 O O . GLY A 1 555 ? -35.548 28.435 6.410 1.00 39.67 555 GLY A O 1
ATOM 4088 N N . ALA A 1 556 ? -36.399 29.263 4.481 1.00 42.67 556 ALA A N 1
ATOM 4089 C CA . ALA A 1 556 ? -35.118 29.516 3.848 1.00 47.65 556 ALA A CA 1
ATOM 4090 C C . ALA A 1 556 ? -34.322 30.512 4.670 1.00 52.32 556 ALA A C 1
ATOM 4091 O O . ALA A 1 556 ? -34.805 31.626 4.901 1.00 55.41 556 ALA A O 1
ATOM 4093 N N . PRO A 1 557 ? -33.121 30.110 5.146 1.00 57.36 557 PRO A N 1
ATOM 4094 C CA . PRO A 1 557 ? -32.222 31.136 5.678 1.00 58.75 557 PRO A CA 1
ATOM 4095 C C . PRO A 1 557 ? -31.764 32.068 4.552 1.00 59.75 557 PRO A C 1
ATOM 4096 O O . PRO A 1 557 ? -31.737 33.287 4.710 1.00 59.09 557 PRO A O 1
ATOM 4101 N N . ALA B 1 18 ? -44.530 -19.208 -56.478 1.00 58.49 18 ALA B N 1
ATOM 4102 C CA . ALA B 1 18 ? -45.921 -19.151 -57.038 1.00 56.45 18 ALA B CA 1
ATOM 4103 C C . ALA B 1 18 ? -46.922 -18.468 -56.088 1.00 52.42 18 ALA B C 1
ATOM 4104 O O . ALA B 1 18 ? -47.844 -17.785 -56.545 1.00 53.58 18 ALA B O 1
ATOM 4106 N N . VAL B 1 19 ? -46.742 -18.658 -54.777 1.00 47.99 19 VAL B N 1
ATOM 4107 C CA . VAL B 1 19 ? -47.620 -18.035 -53.762 1.00 43.40 19 VAL B CA 1
ATOM 4108 C C . VAL B 1 19 ? -47.471 -16.513 -53.731 1.00 40.43 19 VAL B C 1
ATOM 4109 O O . VAL B 1 19 ? -46.518 -15.960 -54.271 1.00 39.30 19 VAL B O 1
ATOM 4113 N N . ASP B 1 20 ? -48.424 -15.861 -53.076 1.00 38.42 20 ASP B N 1
ATOM 4114 C CA . ASP B 1 20 ? -48.440 -14.410 -52.944 1.00 37.53 20 ASP B CA 1
ATOM 4115 C C . ASP B 1 20 ? -48.119 -13.980 -51.497 1.00 32.75 20 ASP B C 1
ATOM 4116 O O . ASP B 1 20 ? -48.914 -14.215 -50.595 1.00 33.22 20 ASP B O 1
ATOM 4121 N N . PRO B 1 21 ? -46.965 -13.318 -51.273 1.00 30.05 21 PRO B N 1
ATOM 4122 C CA . PRO B 1 21 ? -46.728 -12.742 -49.932 1.00 28.95 21 PRO B CA 1
ATOM 4123 C C . PRO B 1 21 ? -47.572 -11.486 -49.637 1.00 29.97 21 PRO B C 1
ATOM 4124 O O . PRO B 1 21 ? -47.629 -11.055 -48.482 1.00 29.66 21 PRO B O 1
ATOM 4128 N N . GLY B 1 22 ? -48.194 -10.909 -50.669 1.00 28.53 22 GLY B N 1
ATOM 4129 C CA . GLY B 1 22 ? -49.025 -9.717 -50.531 1.00 30.70 22 GLY B CA 1
ATOM 4130 C C . GLY B 1 22 ? -48.183 -8.466 -50.709 1.00 31.33 22 GLY B C 1
ATOM 4131 O O . GLY B 1 22 ? -46.953 -8.541 -50.680 1.00 30.58 22 GLY B O 1
ATOM 4132 N N . PRO B 1 23 ? -48.835 -7.302 -50.887 1.00 32.64 23 PRO B N 1
ATOM 4133 C CA . PRO B 1 23 ? -48.125 -6.041 -51.133 1.00 34.37 23 PRO B CA 1
ATOM 4134 C C . PRO B 1 23 ? -47.357 -5.522 -49.917 1.00 33.89 23 PRO B C 1
ATOM 4135 O O . PRO B 1 23 ? -47.804 -5.705 -48.787 1.00 30.34 23 PRO B O 1
ATOM 4139 N N . GLU B 1 24 ? -46.210 -4.885 -50.169 1.00 34.44 24 GLU B N 1
ATOM 4140 C CA . GLU B 1 24 ? -45.481 -4.146 -49.143 1.00 34.56 24 GLU B CA 1
ATOM 4141 C C . GLU B 1 24 ? -46.170 -2.797 -48.940 1.00 31.08 24 GLU B C 1
ATOM 4142 O O . GLU B 1 24 ? -47.032 -2.389 -49.720 1.00 29.83 24 GLU B O 1
ATOM 4148 N N . LEU B 1 25 ? -45.766 -2.099 -47.892 1.00 27.55 25 LEU B N 1
ATOM 4149 C CA . LEU B 1 25 ? -46.240 -0.726 -47.699 1.00 24.76 25 LEU B CA 1
ATOM 4150 C C . LEU B 1 25 ? -45.614 0.183 -48.751 1.00 26.58 25 LEU B C 1
ATOM 4151 O O . LEU B 1 25 ? -44.474 -0.036 -49.138 1.00 25.66 25 LEU B O 1
ATOM 4156 N N . ASP B 1 26 ? -46.390 1.187 -49.178 1.00 25.59 26 ASP B N 1
ATOM 4157 C CA . ASP B 1 26 ? -46.014 2.174 -50.186 1.00 27.05 26 ASP B CA 1
ATOM 4158 C C . ASP B 1 26 ? -45.576 3.448 -49.465 1.00 23.18 26 ASP B C 1
ATOM 4159 O O . ASP B 1 26 ? -46.379 4.071 -48.771 1.00 22.57 26 ASP B O 1
ATOM 4164 N N . GLY B 1 27 ? -44.316 3.825 -49.643 1.00 21.28 27 GLY B N 1
ATOM 4165 C CA . GLY B 1 27 ? -43.729 4.982 -48.955 1.00 20.33 27 GLY B CA 1
ATOM 4166 C C . GLY B 1 27 ? -44.473 6.278 -49.213 1.00 20.45 27 GLY B C 1
ATOM 4167 O O . GLY B 1 27 ? -44.480 7.172 -48.358 1.00 19.31 27 GLY B O 1
ATOM 4168 N N . GLY B 1 28 ? -45.114 6.399 -50.380 1.00 20.54 28 GLY B N 1
ATOM 4169 C CA . GLY B 1 28 ? -45.960 7.552 -50.673 1.00 21.36 28 GLY B CA 1
ATOM 4170 C C . GLY B 1 28 ? -47.070 7.831 -49.671 1.00 21.59 28 GLY B C 1
ATOM 4171 O O . GLY B 1 28 ? -47.404 8.996 -49.411 1.00 23.81 28 GLY B O 1
ATOM 4172 N N . ASP B 1 29 ? -47.642 6.769 -49.092 1.00 19.92 29 ASP B N 1
ATOM 4173 C CA . ASP B 1 29 ? -48.692 6.882 -48.095 1.00 20.51 29 ASP B CA 1
ATOM 4174 C C . ASP B 1 29 ? -48.181 7.419 -46.761 1.00 18.08 29 ASP B C 1
ATOM 4175 O O . ASP B 1 29 ? -48.973 7.901 -45.954 1.00 18.24 29 ASP B O 1
ATOM 4180 N N . PHE B 1 30 ? -46.870 7.323 -46.543 1.00 15.94 30 PHE B N 1
ATOM 4181 C CA . PHE B 1 30 ? -46.267 7.658 -45.259 1.00 14.98 30 PHE B CA 1
ATOM 4182 C C . PHE B 1 30 ? -45.436 8.922 -45.261 1.00 14.76 30 PHE B C 1
ATOM 4183 O O . PHE B 1 30 ? -45.036 9.362 -44.203 1.00 14.67 30 PHE B O 1
ATOM 4191 N N . ALA B 1 31 ? -45.208 9.534 -46.427 1.00 15.23 31 ALA B N 1
ATOM 4192 C CA . ALA B 1 31 ? -44.423 10.765 -46.495 1.00 15.55 31 ALA B CA 1
ATOM 4193 C C . ALA B 1 31 ? -45.084 11.821 -45.620 1.00 15.31 31 ALA B C 1
ATOM 4194 O O . ALA B 1 31 ? -46.301 12.007 -45.664 1.00 14.66 31 ALA B O 1
ATOM 4196 N N . LEU B 1 32 ? -44.260 12.484 -44.809 1.00 14.88 32 LEU B N 1
ATOM 4197 C CA . LEU B 1 32 ? -44.719 13.465 -43.815 1.00 14.66 32 LEU B CA 1
ATOM 4198 C C . LEU B 1 32 ? -44.482 14.879 -44.339 1.00 15.19 32 LEU B C 1
ATOM 4199 O O . LEU B 1 32 ? -43.353 15.349 -44.348 1.00 16.16 32 LEU B O 1
ATOM 4204 N N . PRO B 1 33 ? -45.542 15.544 -44.804 1.00 16.00 33 PRO B N 1
ATOM 4205 C CA . PRO B 1 33 ? -45.354 16.891 -45.358 1.00 16.40 33 PRO B CA 1
ATOM 4206 C C . PRO B 1 33 ? -45.229 17.969 -44.293 1.00 16.83 33 PRO B C 1
ATOM 4207 O O . PRO B 1 33 ? -45.587 17.766 -43.135 1.00 15.01 33 PRO B O 1
ATOM 4211 N N . GLU B 1 34 ? -44.753 19.134 -44.717 1.00 16.05 34 GLU B N 1
ATOM 4212 C CA . GLU B 1 34 ? -44.625 20.278 -43.808 1.00 17.49 34 GLU B CA 1
ATOM 4213 C C . GLU B 1 34 ? -45.939 20.601 -43.113 1.00 15.89 34 GLU B C 1
ATOM 4214 O O . GLU B 1 34 ? -45.963 20.914 -41.915 1.00 16.96 34 GLU B O 1
ATOM 4220 N N . GLY B 1 35 ? -47.048 20.520 -43.848 1.00 16.52 35 GLY B N 1
ATOM 4221 C CA . GLY B 1 35 ? -48.359 20.843 -43.316 1.00 16.93 35 GLY B CA 1
ATOM 4222 C C . GLY B 1 35 ? -49.057 19.807 -42.459 1.00 16.90 35 GLY B C 1
ATOM 4223 O O . GLY B 1 35 ? -50.172 20.049 -41.985 1.00 17.72 35 GLY B O 1
ATOM 4224 N N . GLY B 1 36 ? -48.443 18.639 -42.261 1.00 16.56 36 GLY B N 1
ATOM 4225 C CA . GLY B 1 36 ? -49.123 17.543 -41.577 1.00 17.44 36 GLY B CA 1
ATOM 4226 C C . GLY B 1 36 ? -50.075 16.810 -42.502 1.00 18.56 36 GLY B C 1
ATOM 4227 O O . GLY B 1 36 ? -50.294 17.212 -43.645 1.00 19.31 36 GLY B O 1
ATOM 4228 N N . LEU B 1 37 ? -50.634 15.724 -41.982 1.00 17.73 37 LEU B N 1
ATOM 4229 C CA . LEU B 1 37 ? -51.618 14.908 -42.681 1.00 18.12 37 LEU B CA 1
ATOM 4230 C C . LEU B 1 37 ? -52.961 15.070 -41.994 1.00 18.70 37 LEU B C 1
ATOM 4231 O O . LEU B 1 37 ? -53.028 15.162 -40.766 1.00 19.07 37 LEU B O 1
ATOM 4236 N N . ASP B 1 38 ? -54.050 15.100 -42.764 1.00 22.83 38 ASP B N 1
ATOM 4237 C CA . ASP B 1 38 ? -55.380 15.120 -42.136 1.00 25.95 38 ASP B CA 1
ATOM 4238 C C . ASP B 1 38 ? -55.746 13.755 -41.569 1.00 25.28 38 ASP B C 1
ATOM 4239 O O . ASP B 1 38 ? -55.045 12.755 -41.822 1.00 23.31 38 ASP B O 1
ATOM 4244 N N . ASP B 1 39 ? -56.814 13.722 -40.791 1.00 24.87 39 ASP B N 1
ATOM 4245 C CA . ASP B 1 39 ? -57.234 12.527 -40.074 1.00 26.03 39 ASP B CA 1
ATOM 4246 C C . ASP B 1 39 ? -57.502 11.352 -41.015 1.00 22.43 39 ASP B C 1
ATOM 4247 O O . ASP B 1 39 ? -57.203 10.223 -40.649 1.00 21.10 39 ASP B O 1
ATOM 4252 N N . ASP B 1 40 ? -58.030 11.612 -42.210 1.00 21.12 40 ASP B N 1
ATOM 4253 C CA . ASP B 1 40 ? -58.348 10.524 -43.148 1.00 20.54 40 ASP B CA 1
ATOM 4254 C C . ASP B 1 40 ? -57.096 9.885 -43.730 1.00 19.73 40 ASP B C 1
ATOM 4255 O O . ASP B 1 40 ? -57.011 8.660 -43.807 1.00 16.82 40 ASP B O 1
ATOM 4260 N N . ARG B 1 41 ? -56.132 10.701 -44.144 1.00 18.22 41 ARG B N 1
ATOM 4261 C CA . ARG B 1 41 ? -54.875 10.174 -44.646 1.00 20.78 41 ARG B CA 1
ATOM 4262 C C . ARG B 1 41 ? -54.125 9.438 -43.536 1.00 17.14 41 ARG B C 1
ATOM 4263 O O . ARG B 1 41 ? -53.539 8.376 -43.795 1.00 16.95 41 ARG B O 1
ATOM 4271 N N . ARG B 1 42 ? -54.152 9.966 -42.316 1.00 16.23 42 ARG B N 1
ATOM 4272 C CA . ARG B 1 42 ? -53.501 9.295 -41.195 1.00 16.27 42 ARG B CA 1
ATOM 4273 C C . ARG B 1 42 ? -54.108 7.916 -40.923 1.00 14.72 42 ARG B C 1
ATOM 4274 O O . ARG B 1 42 ? -53.394 6.909 -40.790 1.00 13.96 42 ARG B O 1
ATOM 4282 N N . LEU B 1 43 ? -55.434 7.850 -40.862 1.00 13.34 43 LEU B N 1
ATOM 4283 C CA . LEU B 1 43 ? -56.078 6.582 -40.582 1.00 13.13 43 LEU B CA 1
ATOM 4284 C C . LEU B 1 43 ? -55.859 5.583 -41.725 1.00 12.85 43 LEU B C 1
ATOM 4285 O O . LEU B 1 43 ? -55.627 4.407 -41.479 1.00 11.93 43 LEU B O 1
ATOM 4290 N N . ARG B 1 44 ? -55.891 6.044 -42.976 1.00 13.52 44 ARG B N 1
ATOM 4291 C CA . ARG B 1 44 ? -55.656 5.172 -44.111 1.00 15.15 44 ARG B CA 1
ATOM 4292 C C . ARG B 1 44 ? -54.260 4.541 -44.040 1.00 13.61 44 ARG B C 1
ATOM 4293 O O . ARG B 1 44 ? -54.105 3.346 -44.310 1.00 13.22 44 ARG B O 1
ATOM 4301 N N . ALA B 1 45 ? -53.276 5.348 -43.678 1.00 12.96 45 ALA B N 1
ATOM 4302 C CA . ALA B 1 45 ? -51.908 4.891 -43.509 1.00 13.05 45 ALA B CA 1
ATOM 4303 C C . ALA B 1 45 ? -51.792 3.890 -42.390 1.00 12.21 45 ALA B C 1
ATOM 4304 O O . ALA B 1 45 ? -51.191 2.833 -42.575 1.00 11.93 45 ALA B O 1
ATOM 4306 N N . LEU B 1 46 ? -52.357 4.202 -41.229 1.00 11.07 46 LEU B N 1
ATOM 4307 C CA . LEU B 1 46 ? -52.272 3.278 -40.093 1.00 11.70 46 LEU B CA 1
ATOM 4308 C C . LEU B 1 46 ? -53.003 1.975 -40.412 1.00 11.32 46 LEU B C 1
ATOM 4309 O O . LEU B 1 46 ? -52.570 0.879 -40.007 1.00 10.99 46 LEU B O 1
ATOM 4314 N N . ASP B 1 47 ? -54.123 2.073 -41.114 1.00 10.88 47 ASP B N 1
ATOM 4315 C CA . ASP B 1 47 ? -54.813 0.864 -41.571 1.00 11.08 47 ASP B CA 1
ATOM 4316 C C . ASP B 1 47 ? -53.941 0.033 -42.522 1.00 11.12 47 ASP B C 1
ATOM 4317 O O . ASP B 1 47 ? -53.897 -1.214 -42.410 1.00 11.17 47 ASP B O 1
ATOM 4322 N N . ALA B 1 48 ? -53.252 0.681 -43.460 1.00 11.18 48 ALA B N 1
ATOM 4323 C CA . ALA B 1 48 ? -52.311 -0.043 -44.335 1.00 11.87 48 ALA B CA 1
ATOM 4324 C C . ALA B 1 48 ? -51.235 -0.764 -43.524 1.00 11.90 48 ALA B C 1
ATOM 4325 O O . ALA B 1 48 ? -50.965 -1.950 -43.809 1.00 11.23 48 ALA B O 1
ATOM 4327 N N . VAL B 1 49 ? -50.687 -0.115 -42.502 1.00 12.21 49 VAL B N 1
ATOM 4328 C CA . VAL B 1 49 ? -49.646 -0.739 -41.642 1.00 13.02 49 VAL B CA 1
ATOM 4329 C C . VAL B 1 49 ? -50.238 -1.949 -40.966 1.00 13.24 49 VAL B C 1
ATOM 4330 O O . VAL B 1 49 ? -49.619 -3.010 -40.938 1.00 12.73 49 VAL B O 1
ATOM 4334 N N . ASP B 1 50 ? -51.437 -1.803 -40.402 1.00 11.87 50 ASP B N 1
ATOM 4335 C CA . ASP B 1 50 ? -52.063 -2.903 -39.664 1.00 12.68 50 ASP B CA 1
ATOM 4336 C C . ASP B 1 50 ? -52.353 -4.089 -40.586 1.00 11.61 50 ASP B C 1
ATOM 4337 O O . ASP B 1 50 ? -52.062 -5.249 -40.242 1.00 11.58 50 ASP B O 1
ATOM 4342 N N . GLU B 1 51 ? -52.854 -3.811 -41.779 1.00 11.33 51 GLU B N 1
ATOM 4343 C CA . GLU B 1 51 ? -53.193 -4.872 -42.709 1.00 11.89 51 GLU B CA 1
ATOM 4344 C C . GLU B 1 51 ? -51.912 -5.644 -43.106 1.00 11.78 51 GLU B C 1
ATOM 4345 O O . GLU B 1 51 ? -51.932 -6.859 -43.162 1.00 11.83 51 GLU B O 1
ATOM 4351 N N . TYR B 1 52 ? -50.828 -4.917 -43.351 1.00 11.54 52 TYR B N 1
ATOM 4352 C CA . TYR B 1 52 ? -49.523 -5.519 -43.648 1.00 12.39 52 TYR B CA 1
ATOM 4353 C C . TYR B 1 52 ? -49.014 -6.332 -42.473 1.00 11.71 52 TYR B C 1
ATOM 4354 O O . TYR B 1 52 ? -48.689 -7.507 -42.638 1.00 12.48 52 TYR B O 1
ATOM 4363 N N . LEU B 1 53 ? -48.903 -5.709 -41.297 1.00 12.33 53 LEU B N 1
ATOM 4364 C CA . LEU B 1 53 ? -48.356 -6.374 -40.110 1.00 12.69 53 LEU B CA 1
ATOM 4365 C C . LEU B 1 53 ? -49.153 -7.601 -39.695 1.00 13.48 53 LEU B C 1
ATOM 4366 O O . LEU B 1 53 ? -48.575 -8.643 -39.341 1.00 13.66 53 LEU B O 1
ATOM 4371 N N . THR B 1 54 ? -50.470 -7.496 -39.805 1.00 13.71 54 THR B N 1
ATOM 4372 C CA . THR B 1 54 ? -51.367 -8.569 -39.423 1.00 14.28 54 THR B CA 1
ATOM 4373 C C . THR B 1 54 ? -51.156 -9.770 -40.333 1.00 14.37 54 THR B C 1
ATOM 4374 O O . THR B 1 54 ? -51.011 -10.896 -39.824 1.00 16.17 54 THR B O 1
ATOM 4378 N N . ARG B 1 55 ? -51.060 -9.550 -41.635 1.00 14.20 55 ARG B N 1
ATOM 4379 C CA . ARG B 1 55 ? -50.806 -10.643 -42.563 1.00 15.06 55 ARG B CA 1
ATOM 4380 C C . ARG B 1 55 ? -49.456 -11.288 -42.278 1.00 14.88 55 ARG B C 1
ATOM 4381 O O . ARG B 1 55 ? -49.339 -12.528 -42.208 1.00 15.06 55 ARG B O 1
ATOM 4389 N N . LYS B 1 56 ? -48.429 -10.469 -42.119 1.00 14.19 56 LYS B N 1
ATOM 4390 C CA . LYS B 1 56 ? -47.083 -11.001 -41.874 1.00 14.57 56 LYS B CA 1
ATOM 4391 C C . LYS B 1 56 ? -46.975 -11.700 -40.532 1.00 15.32 56 LYS B C 1
ATOM 4392 O O . LYS B 1 56 ? -46.320 -12.769 -40.437 1.00 14.69 56 LYS B O 1
ATOM 4398 N N . ARG B 1 57 ? -47.584 -11.165 -39.486 1.00 16.30 57 ARG B N 1
ATOM 4399 C CA . ARG B 1 57 ? -47.403 -11.789 -38.154 1.00 17.98 57 ARG B CA 1
ATOM 4400 C C . ARG B 1 57 ? -48.044 -13.165 -38.107 1.00 18.97 57 ARG B C 1
ATOM 4401 O O . ARG B 1 57 ? -47.533 -14.077 -37.455 1.00 18.41 57 ARG B O 1
ATOM 4409 N N . LYS B 1 58 ? -49.159 -13.324 -38.801 1.00 18.92 58 LYS B N 1
ATOM 4410 C CA . LYS B 1 58 ? -49.866 -14.602 -38.810 1.00 20.49 58 LYS B CA 1
ATOM 4411 C C . LYS B 1 58 ? -49.102 -15.690 -39.565 1.00 19.01 58 LYS B C 1
ATOM 4412 O O . LYS B 1 58 ? -49.306 -16.875 -39.296 1.00 19.75 58 LYS B O 1
ATOM 4418 N N . HIS B 1 59 ? -48.216 -15.310 -40.482 1.00 16.85 59 HIS B N 1
ATOM 4419 C CA . HIS B 1 59 ? -47.422 -16.271 -41.256 1.00 17.55 59 HIS B CA 1
ATOM 4420 C C . HIS B 1 59 ? -45.966 -16.354 -40.822 1.00 15.90 59 HIS B C 1
ATOM 4421 O O . HIS B 1 59 ? -45.209 -17.174 -41.365 1.00 16.13 59 HIS B O 1
ATOM 4428 N N . LEU B 1 60 ? -45.532 -15.537 -39.866 1.00 14.24 60 LEU B N 1
ATOM 4429 C CA . LEU B 1 60 ? -44.122 -15.568 -39.493 1.00 14.63 60 LEU B CA 1
ATOM 4430 C C . LEU B 1 60 ? -43.830 -16.889 -38.788 1.00 14.27 60 LEU B C 1
ATOM 4431 O O . LEU B 1 60 ? -44.417 -17.189 -37.759 1.00 14.87 60 LEU B O 1
ATOM 4436 N N . VAL B 1 61 ? -42.891 -17.634 -39.346 1.00 13.64 61 VAL B N 1
ATOM 4437 C CA . VAL B 1 61 ? -42.406 -18.856 -38.704 1.00 13.75 61 VAL B CA 1
ATOM 4438 C C . VAL B 1 61 ? -40.892 -18.999 -38.774 1.00 13.52 61 VAL B C 1
ATOM 4439 O O . VAL B 1 61 ? -40.358 -20.036 -38.318 1.00 14.38 61 VAL B O 1
ATOM 4443 N N . GLY B 1 62 ? -40.176 -18.008 -39.296 1.00 13.55 62 GLY B N 1
ATOM 4444 C CA . GLY B 1 62 ? -38.741 -18.157 -39.509 1.00 13.71 62 GLY B CA 1
ATOM 4445 C C . GLY B 1 62 ? -37.807 -17.490 -38.548 1.00 13.50 62 GLY B C 1
ATOM 4446 O O . GLY B 1 62 ? -36.599 -17.572 -38.752 1.00 15.06 62 GLY B O 1
ATOM 4447 N N . TYR B 1 63 ? -38.342 -16.841 -37.514 1.00 13.12 63 TYR B N 1
ATOM 4448 C CA . TYR B 1 63 ? -37.548 -16.143 -36.518 1.00 12.88 63 TYR B CA 1
ATOM 4449 C C . TYR B 1 63 ? -38.025 -16.528 -35.148 1.00 13.20 63 TYR B C 1
ATOM 4450 O O . TYR B 1 63 ? -39.190 -16.855 -34.949 1.00 13.60 63 TYR B O 1
ATOM 4459 N N . ALA B 1 64 ? -37.126 -16.432 -34.174 1.00 14.63 64 ALA B N 1
ATOM 4460 C CA . ALA B 1 64 ? -37.419 -16.813 -32.803 1.00 15.08 64 ALA B CA 1
ATOM 4461 C C . ALA B 1 64 ? -38.165 -15.679 -32.114 1.00 16.55 64 ALA B C 1
ATOM 4462 O O . ALA B 1 64 ? -37.605 -14.941 -31.322 1.00 19.41 64 ALA B O 1
ATOM 4464 N N . ALA B 1 65 ? -39.438 -15.525 -32.447 1.00 14.88 65 ALA B N 1
ATOM 4465 C CA . ALA B 1 65 ? -40.225 -14.400 -32.000 1.00 15.69 65 ALA B CA 1
ATOM 4466 C C . ALA B 1 65 ? -41.663 -14.838 -31.826 1.00 15.03 65 ALA B C 1
ATOM 4467 O O . ALA B 1 65 ? -42.374 -15.029 -32.791 1.00 16.14 65 ALA B O 1
ATOM 4469 N N . THR B 1 66 ? -42.080 -14.999 -30.587 1.00 14.31 66 THR B N 1
ATOM 4470 C CA . THR B 1 66 ? -43.459 -15.356 -30.289 1.00 14.18 66 THR B CA 1
ATOM 4471 C C . THR B 1 66 ? -44.377 -14.218 -30.730 1.00 15.99 66 THR B C 1
ATOM 4472 O O . THR B 1 66 ? -44.127 -13.049 -30.401 1.00 16.52 66 THR B O 1
ATOM 4476 N N . GLN B 1 67 ? -45.406 -14.586 -31.505 1.00 18.73 67 GLN B N 1
ATOM 4477 C CA . GLN B 1 67 ? -46.247 -13.620 -32.231 1.00 20.97 67 GLN B CA 1
ATOM 4478 C C . GLN B 1 67 ? -47.600 -13.407 -31.605 1.00 22.84 67 GLN B C 1
ATOM 4479 O O . GLN B 1 67 ? -48.303 -12.460 -32.010 1.00 24.86 67 GLN B O 1
ATOM 4485 N N . ASP B 1 68 ? -47.998 -14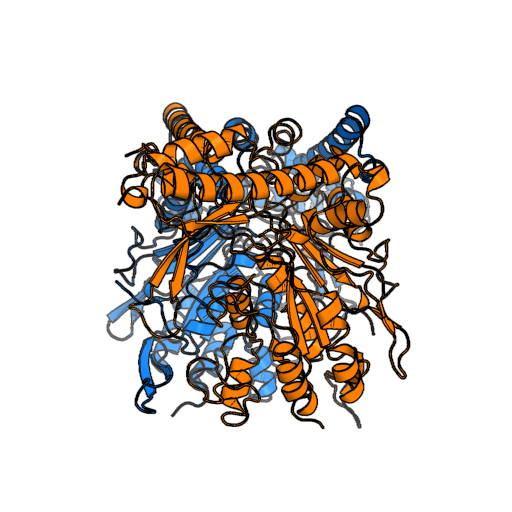.218 -30.623 1.00 23.43 68 ASP B N 1
ATOM 4486 C CA . ASP B 1 68 ? -49.325 -14.069 -30.044 1.00 28.27 68 ASP B CA 1
ATOM 4487 C C . ASP B 1 68 ? -49.330 -13.393 -28.660 1.00 31.68 68 ASP B C 1
ATOM 4488 O O . ASP B 1 68 ? -48.785 -13.936 -27.701 1.00 40.19 68 ASP B O 1
ATOM 4493 N N . MET B 1 69 ? -49.967 -12.207 -28.614 1.00 29.37 69 MET B N 1
ATOM 4494 C CA . MET B 1 69 ? -49.997 -11.256 -27.502 1.00 27.20 69 MET B CA 1
ATOM 4495 C C . MET B 1 69 ? -51.322 -10.415 -27.439 1.00 25.63 69 MET B C 1
ATOM 4496 O O . MET B 1 69 ? -51.331 -9.168 -27.204 1.00 23.71 69 MET B O 1
ATOM 4501 N N . GLN B 1 70 ? -52.452 -11.092 -27.630 1.00 25.31 70 GLN B N 1
ATOM 4502 C CA . GLN B 1 70 ? -53.773 -10.450 -27.551 1.00 26.30 70 GLN B CA 1
ATOM 4503 C C . GLN B 1 70 ? -54.102 -10.028 -26.103 1.00 23.05 70 GLN B C 1
ATOM 4504 O O . GLN B 1 70 ? -54.627 -8.922 -25.875 1.00 19.21 70 GLN B O 1
ATOM 4510 N N . GLY B 1 71 ? -53.792 -10.917 -25.147 1.00 22.22 71 GLY B N 1
ATOM 4511 C CA . GLY B 1 71 ? -53.963 -10.662 -23.719 1.00 21.96 71 GLY B CA 1
ATOM 4512 C C . GLY B 1 71 ? -53.166 -9.470 -23.234 1.00 22.10 71 GLY B C 1
ATOM 4513 O O . GLY B 1 71 ? -53.705 -8.620 -22.512 1.00 20.92 71 GLY B O 1
ATOM 4514 N N A THR B 1 72 ? -51.892 -9.431 -23.639 0.50 21.45 72 THR B N 1
ATOM 4515 N N B THR B 1 72 ? -51.886 -9.370 -23.598 0.50 21.16 72 THR B N 1
ATOM 4516 C CA A THR B 1 72 ? -51.012 -8.302 -23.369 0.50 22.12 72 THR B CA 1
ATOM 4517 C CA B THR B 1 72 ? -51.095 -8.199 -23.178 0.50 21.46 72 THR B CA 1
ATOM 4518 C C A THR B 1 72 ? -51.659 -6.996 -23.782 0.50 20.19 72 THR B C 1
ATOM 4519 C C B THR B 1 72 ? -51.572 -6.885 -23.814 0.50 20.18 72 THR B C 1
ATOM 4520 O O A THR B 1 72 ? -51.803 -6.088 -22.952 0.50 18.96 72 THR B O 1
ATOM 4521 O O B THR B 1 72 ? -51.500 -5.823 -23.172 0.50 18.46 72 THR B O 1
ATOM 4528 N N . ALA B 1 73 ? -52.062 -6.922 -25.054 1.00 19.08 73 ALA B N 1
ATOM 4529 C CA . ALA B 1 73 ? -52.635 -5.719 -25.657 1.00 19.32 73 ALA B CA 1
ATOM 4530 C C . ALA B 1 73 ? -53.869 -5.245 -24.890 1.00 18.61 73 ALA B C 1
ATOM 4531 O O . ALA B 1 73 ? -53.981 -4.077 -24.506 1.00 18.36 73 ALA B O 1
ATOM 4533 N N . LEU B 1 74 ? -54.789 -6.173 -24.625 1.00 17.24 74 LEU B N 1
ATOM 4534 C CA . LEU B 1 74 ? -55.964 -5.815 -23.855 1.00 18.67 74 LEU B CA 1
ATOM 4535 C C . LEU B 1 74 ? -55.607 -5.327 -22.446 1.00 17.04 74 LEU B C 1
ATOM 4536 O O . LEU B 1 74 ? -56.176 -4.355 -21.984 1.00 17.46 74 LEU B O 1
ATOM 4541 N N . ASP B 1 75 ? -54.670 -5.996 -21.777 1.00 15.65 75 ASP B N 1
ATOM 4542 C CA . ASP B 1 75 ? -54.312 -5.616 -20.401 1.00 15.83 75 ASP B CA 1
ATOM 4543 C C . ASP B 1 75 ? -53.547 -4.298 -20.320 1.00 15.47 75 ASP B C 1
ATOM 4544 O O . ASP B 1 75 ? -53.648 -3.577 -19.321 1.00 15.17 75 ASP B O 1
ATOM 4549 N N . LEU B 1 76 ? -52.730 -4.001 -21.336 1.00 14.19 76 LEU B N 1
ATOM 4550 C CA . LEU B 1 76 ? -51.696 -2.983 -21.146 1.00 13.59 76 LEU B CA 1
ATOM 4551 C C . LEU B 1 76 ? -51.796 -1.781 -22.085 1.00 13.78 76 LEU B C 1
ATOM 4552 O O . LEU B 1 76 ? -51.034 -0.844 -21.918 1.00 13.79 76 LEU B O 1
ATOM 4557 N N . ALA B 1 77 ? -52.727 -1.787 -23.038 1.00 14.29 77 ALA B N 1
ATOM 4558 C CA . ALA B 1 77 ? -52.951 -0.611 -23.894 1.00 15.25 77 ALA B CA 1
ATOM 4559 C C . ALA B 1 77 ? -53.160 0.649 -23.073 1.00 15.20 77 ALA B C 1
ATOM 4560 O O . ALA B 1 77 ? -52.740 1.730 -23.458 1.00 14.94 77 ALA B O 1
ATOM 4562 N N . ARG B 1 78 ? -53.804 0.491 -21.916 1.00 13.74 78 ARG B N 1
ATOM 4563 C CA . ARG B 1 78 ? -54.069 1.600 -20.999 1.00 13.46 78 ARG B CA 1
ATOM 4564 C C . ARG B 1 78 ? -52.840 2.398 -20.587 1.00 12.49 78 ARG B C 1
ATOM 4565 O O . ARG B 1 78 ? -52.973 3.528 -20.133 1.00 13.07 78 ARG B O 1
ATOM 4573 N N . PHE B 1 79 ? -51.655 1.780 -20.661 1.00 12.49 79 PHE B N 1
ATOM 4574 C CA . PHE B 1 79 ? -50.428 2.456 -20.253 1.00 12.95 79 PHE B CA 1
ATOM 4575 C C . PHE B 1 79 ? -49.782 3.308 -21.335 1.00 13.04 79 PHE B C 1
ATOM 4576 O O . PHE B 1 79 ? -48.858 4.082 -21.025 1.00 13.61 79 PHE B O 1
ATOM 4584 N N A MET B 1 80 ? -50.253 3.232 -22.573 0.50 13.72 80 MET B N 1
ATOM 4585 N N B MET B 1 80 ? -50.287 3.182 -22.575 0.50 13.16 80 MET B N 1
ATOM 4586 C CA A MET B 1 80 ? -49.602 4.022 -23.633 0.50 14.85 80 MET B CA 1
ATOM 4587 C CA B MET B 1 80 ? -49.755 3.934 -23.731 0.50 14.05 80 MET B CA 1
ATOM 4588 C C A MET B 1 80 ? -49.590 5.532 -23.464 0.50 14.29 80 MET B C 1
ATOM 4589 C C B MET B 1 80 ? -49.679 5.464 -23.565 0.50 13.74 80 MET B C 1
ATOM 4590 O O A MET B 1 80 ? -48.642 6.183 -23.906 0.50 14.35 80 MET B O 1
ATOM 4591 O O B MET B 1 80 ? -48.771 6.062 -24.136 0.50 13.79 80 MET B O 1
ATOM 4600 N N . PRO B 1 81 ? -50.599 6.112 -22.798 1.00 13.94 81 PRO B N 1
ATOM 4601 C CA . PRO B 1 81 ? -50.495 7.557 -22.515 1.00 13.90 81 PRO B CA 1
ATOM 4602 C C . PRO B 1 81 ? -49.375 8.034 -21.585 1.00 14.51 81 PRO B C 1
ATOM 4603 O O . PRO B 1 81 ? -49.184 9.239 -21.445 1.00 15.54 81 PRO B O 1
ATOM 4607 N N . ASN B 1 82 ? -48.640 7.118 -20.951 1.00 13.83 82 ASN B N 1
ATOM 4608 C CA . ASN B 1 82 ? -47.588 7.467 -20.018 1.00 14.08 82 ASN B CA 1
ATOM 4609 C C . ASN B 1 82 ? -46.194 7.456 -20.629 1.00 13.51 82 ASN B C 1
ATOM 4610 O O . ASN B 1 82 ? -45.819 6.478 -21.252 1.00 13.64 82 ASN B O 1
ATOM 4615 N N . ASN B 1 83 ? -45.425 8.491 -20.357 1.00 12.74 83 ASN B N 1
ATOM 4616 C CA . ASN B 1 83 ? -44.030 8.512 -20.772 1.00 12.58 83 ASN B CA 1
ATOM 4617 C C . ASN B 1 83 ? -43.285 7.913 -19.588 1.00 12.40 83 ASN B C 1
ATOM 4618 O O . ASN B 1 83 ? -42.848 8.612 -18.681 1.00 13.65 83 ASN B O 1
ATOM 4623 N N . ILE B 1 84 ? -43.221 6.581 -19.577 1.00 12.22 84 ILE B N 1
ATOM 4624 C CA . ILE B 1 84 ? -42.632 5.838 -18.464 1.00 12.57 84 ILE B CA 1
ATOM 4625 C C . ILE B 1 84 ? -41.114 5.831 -18.647 1.00 12.22 84 ILE B C 1
ATOM 4626 O O . ILE B 1 84 ? -40.618 5.675 -19.761 1.00 14.43 84 ILE B O 1
ATOM 4631 N N . ASN B 1 85 ? -40.358 5.994 -17.572 1.00 11.52 85 ASN B N 1
ATOM 4632 C CA . ASN B 1 85 ? -38.913 5.961 -17.694 1.00 11.63 85 ASN B CA 1
ATOM 4633 C C . ASN B 1 85 ? -38.330 5.352 -16.446 1.00 11.99 85 ASN B C 1
ATOM 4634 O O . ASN B 1 85 ? -38.492 5.909 -15.370 1.00 12.25 85 ASN B O 1
ATOM 4639 N N . ASN B 1 86 ? -37.637 4.218 -16.608 1.00 12.12 86 ASN B N 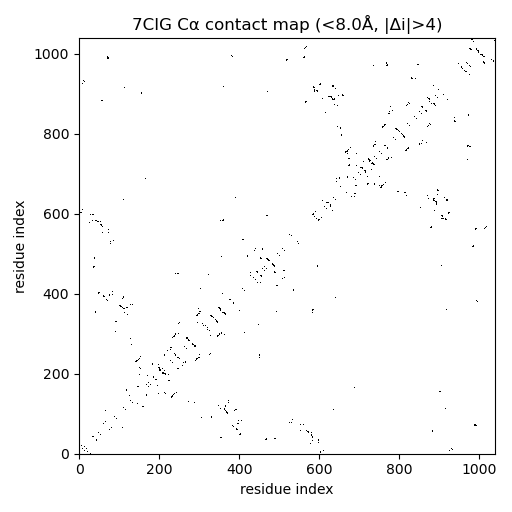1
ATOM 4640 C CA . ASN B 1 86 ? -36.980 3.512 -15.480 1.00 12.90 86 ASN B CA 1
ATOM 4641 C C . ASN B 1 86 ? -35.524 3.888 -15.362 1.00 14.91 86 ASN B C 1
ATOM 4642 O O . ASN B 1 86 ? -34.664 3.091 -14.999 1.00 19.06 86 ASN B O 1
ATOM 4647 N N . LEU B 1 87 ? -35.303 5.184 -15.493 1.00 15.27 87 LEU B N 1
ATOM 4648 C CA . LEU B 1 87 ? -34.020 5.832 -15.415 1.00 16.67 87 LEU B CA 1
ATOM 4649 C C . LEU B 1 87 ? -33.293 5.450 -14.137 1.00 16.13 87 LEU B C 1
ATOM 4650 O O . LEU B 1 87 ? -33.837 5.621 -13.046 1.00 16.22 87 LEU B O 1
ATOM 4655 N N . GLY B 1 88 ? -32.074 4.951 -14.277 1.00 15.11 88 GLY B N 1
ATOM 4656 C CA . GLY B 1 88 ? -31.281 4.545 -13.140 1.00 15.04 88 GLY B CA 1
ATOM 4657 C C . GLY B 1 88 ? -31.465 3.082 -12.767 1.00 15.39 88 GLY B C 1
ATOM 4658 O O . GLY B 1 88 ? -32.253 2.344 -13.372 1.00 16.22 88 GLY B O 1
ATOM 4659 N N . ASP B 1 89 ? -30.717 2.690 -11.750 1.00 15.77 89 ASP B N 1
ATOM 4660 C CA . ASP B 1 89 ? -30.709 1.328 -11.226 1.00 15.82 89 ASP B CA 1
ATOM 4661 C C . ASP B 1 89 ? -32.133 0.874 -10.845 1.00 15.57 89 ASP B C 1
ATOM 4662 O O . ASP B 1 89 ? -32.910 1.650 -10.274 1.00 16.06 89 ASP B O 1
ATOM 4667 N N . PRO B 1 90 ? -32.480 -0.390 -11.133 1.00 14.84 90 PRO B N 1
ATOM 4668 C CA . PRO B 1 90 ? -33.844 -0.832 -10.819 1.00 15.16 90 PRO B CA 1
ATOM 4669 C C . PRO B 1 90 ? -34.178 -0.884 -9.332 1.00 15.69 90 PRO B C 1
ATOM 4670 O O . PRO B 1 90 ? -35.355 -0.928 -8.972 1.00 14.51 90 PRO B O 1
ATOM 4674 N N . PHE B 1 91 ? -33.154 -0.884 -8.476 1.00 16.48 91 PHE B N 1
ATOM 4675 C CA . PHE B 1 91 ? -33.351 -1.060 -7.036 1.00 18.25 91 PHE B CA 1
ATOM 4676 C C . PHE B 1 91 ? -33.460 0.238 -6.211 1.00 22.00 91 PHE B C 1
ATOM 4677 O O . PHE B 1 91 ? -33.490 0.173 -4.974 1.00 23.99 91 PHE B O 1
ATOM 4685 N N . GLN B 1 92 ? -33.566 1.386 -6.901 1.00 23.41 92 GLN B N 1
ATOM 4686 C CA . GLN B 1 92 ? -33.812 2.720 -6.313 1.00 27.72 92 GLN B CA 1
ATOM 4687 C C . GLN B 1 92 ? -34.813 3.423 -7.207 1.00 25.52 92 GLN B C 1
ATOM 4688 O O . GLN B 1 92 ? -34.572 3.456 -8.392 1.00 22.25 92 GLN B O 1
ATOM 4694 N N . SER B 1 93 ? -35.891 4.036 -6.685 1.00 27.59 93 SER B N 1
ATOM 4695 C CA . SER B 1 93 ? -36.870 4.722 -7.575 1.00 25.10 93 SER B CA 1
ATOM 4696 C C . SER B 1 93 ? -36.239 5.821 -8.458 1.00 22.62 93 SER B C 1
ATOM 4697 O O . SER B 1 93 ? -36.350 5.747 -9.728 1.00 17.81 93 SER B O 1
ATOM 4700 N N . GLY B 1 94 ? -35.581 6.779 -7.781 1.00 20.63 94 GLY B N 1
ATOM 4701 C CA . GLY B 1 94 ? -35.007 7.978 -8.392 1.00 20.33 94 GLY B CA 1
ATOM 4702 C C . GLY B 1 94 ? -36.020 9.118 -8.466 1.00 18.87 94 GLY B C 1
ATOM 4703 O O . GLY B 1 94 ? -37.132 8.992 -7.959 1.00 18.61 94 GLY B O 1
ATOM 4704 N N . GLY B 1 95 ? -35.661 10.210 -9.129 1.00 16.12 95 GLY B N 1
ATOM 4705 C CA . GLY B 1 95 ? -36.526 11.366 -9.181 1.00 15.23 95 GLY B CA 1
ATOM 4706 C C . GLY B 1 95 ? -37.627 11.331 -10.238 1.00 14.26 95 GLY B C 1
ATOM 4707 O O . GLY B 1 95 ? -38.586 12.093 -10.139 1.00 13.63 95 GLY B O 1
ATOM 4708 N N . TYR B 1 96 ? -37.480 10.471 -11.242 1.00 13.56 96 TYR B N 1
ATOM 4709 C CA . TYR B 1 96 ? -38.485 10.371 -12.316 1.00 12.78 96 TYR B CA 1
ATOM 4710 C C . TYR B 1 96 ? -39.570 9.425 -11.822 1.00 12.30 96 TYR B C 1
ATOM 4711 O O . TYR B 1 96 ? -39.455 8.202 -11.960 1.00 12.33 96 TYR B O 1
ATOM 4720 N N . LYS B 1 97 ? -40.619 9.986 -11.223 1.00 12.38 97 LYS B N 1
ATOM 4721 C CA . LYS B 1 97 ? -41.596 9.144 -10.534 1.00 12.78 97 LYS B CA 1
ATOM 4722 C C . LYS B 1 97 ? -42.492 8.290 -11.407 1.00 12.81 97 LYS B C 1
ATOM 4723 O O . LYS B 1 97 ? -42.881 7.208 -10.960 1.00 13.04 97 LYS B O 1
ATOM 4729 N N . PRO B 1 98 ? -42.794 8.701 -12.663 1.00 12.06 98 PRO B N 1
ATOM 4730 C CA . PRO B 1 98 ? -43.549 7.772 -13.538 1.00 12.10 98 PRO B CA 1
ATOM 4731 C C . PRO B 1 98 ? -42.637 6.640 -14.032 1.00 11.18 98 PRO B C 1
ATOM 4732 O O . PRO B 1 98 ? -42.194 6.648 -15.190 1.00 11.90 98 PRO B O 1
ATOM 4736 N N . ASN B 1 99 ? -42.374 5.675 -13.140 1.00 11.27 99 ASN B N 1
ATOM 4737 C CA . ASN B 1 99 ? -41.532 4.528 -13.437 1.00 11.50 99 ASN B CA 1
ATOM 4738 C C . ASN B 1 99 ? -42.199 3.265 -12.905 1.00 11.48 99 ASN B C 1
ATOM 4739 O O . ASN B 1 99 ? -43.042 3.351 -12.003 1.00 12.16 99 ASN B O 1
ATOM 4744 N N . THR B 1 100 ? -41.803 2.118 -13.456 1.00 11.05 100 THR B N 1
ATOM 4745 C CA . THR B 1 100 ? -42.348 0.831 -13.073 1.00 11.10 100 THR B CA 1
ATOM 4746 C C . THR B 1 100 ? -41.282 -0.047 -12.438 1.00 11.04 100 THR B C 1
ATOM 4747 O O . THR B 1 100 ? -41.308 -1.277 -12.589 1.00 11.34 100 THR B O 1
ATOM 4751 N N . LYS B 1 101 ? -40.357 0.545 -11.699 1.00 11.21 101 LYS B N 1
ATOM 4752 C CA . LYS B 1 101 ? -39.278 -0.243 -11.096 1.00 11.71 101 LYS B CA 1
ATOM 4753 C C . LYS B 1 101 ? -39.803 -1.316 -10.125 1.00 12.10 101 LYS B C 1
ATOM 4754 O O . LYS B 1 101 ? -39.212 -2.378 -10.044 1.00 12.73 101 LYS B O 1
ATOM 4760 N N . VAL B 1 102 ? -40.931 -1.085 -9.460 1.00 13.10 102 VAL B N 1
ATOM 4761 C CA . VAL B 1 102 ? -41.499 -2.141 -8.586 1.00 14.64 102 VAL B CA 1
ATOM 4762 C C . VAL B 1 102 ? -41.881 -3.374 -9.435 1.00 14.09 102 VAL B C 1
ATOM 4763 O O . VAL B 1 102 ? -41.652 -4.526 -9.036 1.00 14.11 102 VAL B O 1
ATOM 4767 N N . VAL B 1 103 ? -42.395 -3.134 -10.637 1.00 12.96 103 VAL B N 1
ATOM 4768 C CA . VAL B 1 103 ? -42.733 -4.215 -11.561 1.00 12.42 103 VAL B CA 1
ATOM 4769 C C . VAL B 1 103 ? -41.478 -4.873 -12.129 1.00 12.00 103 VAL B C 1
ATOM 4770 O O . VAL B 1 103 ? -41.377 -6.096 -12.176 1.00 11.91 103 VAL B O 1
ATOM 4774 N N . GLU B 1 104 ? -40.496 -4.053 -12.489 1.00 11.99 104 GLU B N 1
ATOM 4775 C CA . GLU B 1 104 ? -39.223 -4.529 -13.019 1.00 12.44 104 GLU B CA 1
ATOM 4776 C C . GLU B 1 104 ? -38.553 -5.484 -12.024 1.00 12.04 104 GLU B C 1
ATOM 4777 O O . GLU B 1 104 ? -38.092 -6.566 -12.413 1.00 12.21 104 GLU B O 1
ATOM 4783 N N . ARG B 1 105 ? -38.520 -5.089 -10.754 1.00 11.82 105 ARG B N 1
ATOM 4784 C CA . ARG B 1 105 ? -37.950 -5.958 -9.708 1.00 12.86 105 ARG B CA 1
ATOM 4785 C C . ARG B 1 105 ? -38.685 -7.281 -9.578 1.00 13.12 105 ARG B C 1
ATOM 4786 O O . ARG B 1 105 ? -38.049 -8.319 -9.373 1.00 12.56 105 ARG B O 1
ATOM 4794 N N . ALA B 1 106 ? -40.011 -7.268 -9.699 1.00 12.37 106 ALA B N 1
ATOM 4795 C CA . ALA B 1 106 ? -40.785 -8.516 -9.632 1.00 12.07 106 ALA B CA 1
ATOM 4796 C C . ALA B 1 106 ? -40.398 -9.449 -10.766 1.00 12.54 106 ALA B C 1
ATOM 4797 O O . ALA B 1 106 ? -40.279 -10.647 -10.553 1.00 13.23 106 ALA B O 1
ATOM 4799 N N . VAL B 1 107 ? -40.190 -8.906 -11.970 1.00 11.54 107 VAL B N 1
ATOM 4800 C CA . VAL B 1 107 ? -39.808 -9.710 -13.123 1.00 11.62 107 VAL B CA 1
ATOM 4801 C C . VAL B 1 107 ? -38.385 -10.253 -12.919 1.00 11.62 107 VAL B C 1
ATOM 4802 O O . VAL B 1 107 ? -38.123 -11.444 -13.138 1.00 12.09 107 VAL B O 1
ATOM 4806 N N . LEU B 1 108 ? -37.473 -9.390 -12.498 1.00 11.48 108 LEU B N 1
ATOM 4807 C CA . LEU B 1 108 ? -36.101 -9.813 -12.227 1.00 11.88 108 LEU B CA 1
ATOM 4808 C C . LEU B 1 108 ? -36.077 -10.891 -11.137 1.00 11.91 108 LEU B C 1
ATOM 4809 O O . LEU B 1 108 ? -35.367 -11.866 -11.283 1.00 12.81 108 LEU B O 1
ATOM 4814 N N . ASP B 1 109 ? -36.906 -10.746 -10.104 1.00 13.10 109 ASP B N 1
ATOM 4815 C CA . ASP B 1 109 ? -36.963 -11.742 -9.017 1.00 13.59 109 ASP B CA 1
ATOM 4816 C C . ASP B 1 109 ? -37.403 -13.097 -9.559 1.00 13.73 109 ASP B C 1
ATOM 4817 O O . ASP B 1 109 ? -36.880 -14.157 -9.134 1.00 14.11 109 ASP B O 1
ATOM 4822 N N . TYR B 1 110 ? -38.372 -13.098 -10.468 1.00 12.38 110 TYR B N 1
ATOM 4823 C CA . TYR B 1 110 ? -38.931 -14.326 -11.032 1.00 12.82 110 TYR B CA 1
ATOM 4824 C C . TYR B 1 110 ? -37.845 -15.053 -11.799 1.00 13.31 110 TYR B C 1
ATOM 4825 O O . TYR B 1 110 ? -37.655 -16.250 -11.606 1.00 13.43 110 TYR B O 1
ATOM 4834 N N . TYR B 1 111 ? -37.120 -14.349 -12.670 1.00 12.56 111 TYR B N 1
ATOM 4835 C CA . TYR B 1 111 ? -36.068 -14.995 -13.435 1.00 13.78 111 TYR B CA 1
ATOM 4836 C C . TYR B 1 111 ? -34.854 -15.356 -12.559 1.00 13.98 111 TYR B C 1
ATOM 4837 O O . TYR B 1 111 ? -34.215 -16.378 -12.827 1.00 14.16 111 TYR B O 1
ATOM 4846 N N . ALA B 1 112 ? -34.580 -14.582 -11.513 1.00 13.42 112 ALA B N 1
ATOM 4847 C CA . ALA B 1 112 ? -33.514 -14.905 -10.544 1.00 14.31 112 ALA B CA 1
ATOM 4848 C C . ALA B 1 112 ? -33.813 -16.271 -9.912 1.00 14.40 112 ALA B C 1
ATOM 4849 O O . ALA B 1 112 ? -32.949 -17.131 -9.852 1.00 15.29 112 ALA B O 1
ATOM 4851 N N . LYS B 1 113 ? -35.056 -16.481 -9.489 1.00 14.10 113 LYS B N 1
ATOM 4852 C CA . LYS B 1 113 ? -35.455 -17.795 -8.962 1.00 15.07 113 LYS B CA 1
ATOM 4853 C C . LYS B 1 113 ? -35.331 -18.885 -10.030 1.00 15.47 113 LYS B C 1
ATOM 4854 O O . LYS B 1 113 ? -34.783 -19.983 -9.768 1.00 15.41 113 LYS B O 1
ATOM 4860 N N . LEU B 1 114 ? -35.831 -18.611 -11.226 1.00 14.97 114 LEU B N 1
ATOM 4861 C CA . LEU B 1 114 ? -35.825 -19.580 -12.304 1.00 14.98 114 LEU B CA 1
ATOM 4862 C C . LEU B 1 114 ? -34.400 -20.015 -12.676 1.00 14.49 114 LEU B C 1
ATOM 4863 O O . LEU B 1 114 ? -34.190 -21.172 -13.063 1.00 15.59 114 LEU B O 1
ATOM 4868 N N . TRP B 1 115 ? -33.445 -19.089 -12.572 1.00 13.09 115 TRP B N 1
ATOM 4869 C CA . TRP B 1 115 ? -32.038 -19.336 -12.898 1.00 13.15 115 TRP B CA 1
ATOM 4870 C C . TRP B 1 115 ? -31.159 -19.635 -11.675 1.00 13.67 115 TRP B C 1
ATOM 4871 O O . TRP B 1 115 ? -29.919 -19.584 -11.752 1.00 14.22 115 TRP B O 1
ATOM 4882 N N . HIS B 1 116 ? -31.792 -19.977 -10.558 1.00 14.26 116 HIS B N 1
ATOM 4883 C CA . HIS B 1 116 ? -31.092 -20.356 -9.318 1.00 15.51 116 HIS B CA 1
ATOM 4884 C C . HIS B 1 116 ? -30.075 -19.349 -8.803 1.00 15.84 116 HIS B C 1
ATOM 4885 O O . HIS B 1 116 ? -29.006 -19.703 -8.294 1.00 16.82 116 HIS B O 1
ATOM 4892 N N . ALA B 1 117 ? -30.403 -18.065 -8.966 1.00 15.58 117 ALA B N 1
ATOM 4893 C CA . ALA B 1 117 ? -29.628 -16.983 -8.410 1.00 16.85 117 ALA B CA 1
ATOM 4894 C C . ALA B 1 117 ? -30.059 -16.812 -6.968 1.00 19.71 117 ALA B C 1
ATOM 4895 O O . ALA B 1 117 ? -31.107 -17.307 -6.572 1.00 21.79 117 ALA B O 1
ATOM 4897 N N . GLU B 1 118 ? -29.234 -16.146 -6.173 1.00 22.79 118 GLU B N 1
ATOM 4898 C CA . GLU B 1 118 ? -29.583 -15.867 -4.781 1.00 26.11 118 GLU B CA 1
ATOM 4899 C C . GLU B 1 118 ? -30.437 -14.594 -4.693 1.00 25.50 118 GLU B C 1
ATOM 4900 O O . GLU B 1 118 ? -30.033 -13.543 -5.199 1.00 23.64 118 GLU B O 1
ATOM 4906 N N . ARG B 1 119 ? -31.604 -14.709 -4.063 1.00 26.57 119 ARG B N 1
ATOM 4907 C CA . ARG B 1 119 ? -32.533 -13.596 -3.858 1.00 28.32 119 ARG B CA 1
ATOM 4908 C C . ARG B 1 119 ? -32.688 -13.371 -2.350 1.00 28.98 119 ARG B C 1
ATOM 4909 O O . ARG B 1 119 ? -32.510 -14.314 -1.588 1.00 30.26 119 ARG B O 1
ATOM 4917 N N . PRO B 1 120 ? -33.059 -12.165 -1.905 1.00 29.77 120 PRO B N 1
ATOM 4918 C CA . PRO B 1 120 ? -33.282 -10.984 -2.741 1.00 27.48 120 PRO B CA 1
ATOM 4919 C C . PRO B 1 120 ? -31.965 -10.357 -3.175 1.00 24.44 120 PRO B C 1
ATOM 4920 O O . PRO B 1 120 ? -30.905 -10.699 -2.644 1.00 22.79 120 PRO B O 1
ATOM 4924 N N . HIS B 1 121 ? -32.025 -9.458 -4.158 1.00 22.91 121 HIS B N 1
ATOM 4925 C CA . HIS B 1 121 ? -30.887 -8.593 -4.428 1.00 21.36 121 HIS B CA 1
ATOM 4926 C C . HIS B 1 121 ? -30.563 -7.839 -3.129 1.00 21.32 121 HIS B C 1
ATOM 4927 O O . HIS B 1 121 ? -31.458 -7.308 -2.479 1.00 22.72 121 HIS B O 1
ATOM 4934 N N . ASP B 1 122 ? -29.292 -7.812 -2.778 1.00 21.91 122 ASP B N 1
ATOM 4935 C CA . ASP B 1 122 ? -28.844 -7.125 -1.581 1.00 23.71 122 ASP B CA 1
ATOM 4936 C C . ASP B 1 122 ? -27.442 -6.617 -1.862 1.00 23.08 122 ASP B C 1
ATOM 4937 O O . ASP B 1 122 ? -26.529 -7.411 -2.038 1.00 23.67 122 ASP B O 1
ATOM 4942 N N . PRO B 1 123 ? -27.257 -5.287 -1.901 1.00 24.38 123 PRO B N 1
ATOM 4943 C CA . PRO B 1 123 ? -25.936 -4.754 -2.217 1.00 26.29 123 PRO B CA 1
ATOM 4944 C C . PRO B 1 123 ? -24.837 -5.121 -1.205 1.00 27.22 123 PRO B C 1
ATOM 4945 O O . PRO B 1 123 ? -23.652 -5.051 -1.545 1.00 28.54 123 PRO B O 1
ATOM 4949 N N . ALA B 1 124 ? -25.234 -5.532 -0.000 1.00 29.50 124 ALA B N 1
ATOM 4950 C CA . ALA B 1 124 ? -24.308 -6.006 1.033 1.00 30.40 124 ALA B CA 1
ATOM 4951 C C . ALA B 1 124 ? -24.032 -7.507 0.974 1.00 31.14 124 ALA B C 1
ATOM 4952 O O . ALA B 1 124 ? -23.206 -7.988 1.753 1.00 32.02 124 ALA B O 1
ATOM 4954 N N . ASP B 1 125 ? -24.720 -8.243 0.089 1.00 28.18 125 ASP B N 1
ATOM 4955 C CA . ASP B 1 125 ? -24.485 -9.676 -0.121 1.00 27.10 125 ASP B CA 1
ATOM 4956 C C . ASP B 1 125 ? -23.843 -9.889 -1.497 1.00 27.28 125 ASP B C 1
ATOM 4957 O O . ASP B 1 125 ? -24.542 -9.889 -2.519 1.00 24.07 125 ASP B O 1
ATOM 4962 N N . PRO B 1 126 ? -22.516 -10.089 -1.538 1.00 26.78 126 PRO B N 1
ATOM 4963 C CA . PRO B 1 126 ? -21.819 -10.250 -2.817 1.00 25.24 126 PRO B CA 1
ATOM 4964 C C . PRO B 1 126 ? -22.335 -11.374 -3.710 1.00 23.71 126 PRO B C 1
ATOM 4965 O O . PRO B 1 126 ? -22.165 -11.294 -4.921 1.00 21.11 126 PRO B O 1
ATOM 4969 N N . GLU B 1 127 ? -22.927 -12.417 -3.125 1.00 22.84 127 GLU B N 1
ATOM 4970 C CA . GLU B 1 127 ? -23.441 -13.544 -3.891 1.00 22.59 127 GLU B CA 1
ATOM 4971 C C . GLU B 1 127 ? -24.847 -13.344 -4.404 1.00 21.20 127 GLU B C 1
ATOM 4972 O O . GLU B 1 127 ? -25.332 -14.185 -5.162 1.00 19.35 127 GLU B O 1
ATOM 4978 N N . SER B 1 128 ? -25.531 -12.275 -3.977 1.00 18.38 128 SER B N 1
ATOM 4979 C CA . SER B 1 128 ? -26.905 -12.076 -4.405 1.00 18.42 128 SER B CA 1
ATOM 4980 C C . SER B 1 128 ? -26.913 -11.538 -5.833 1.00 17.15 128 SER B C 1
ATOM 4981 O O . SER B 1 128 ? -25.908 -11.010 -6.306 1.00 16.33 128 SER B O 1
ATOM 4984 N N . TYR B 1 129 ? -28.056 -11.721 -6.506 1.00 17.27 129 TYR B N 1
ATOM 4985 C CA . TYR B 1 129 ? -28.152 -11.298 -7.889 1.00 15.70 129 TYR B CA 1
ATOM 4986 C C . TYR B 1 129 ? -28.174 -9.786 -7.985 1.00 15.03 129 TYR B C 1
ATOM 4987 O O . TYR B 1 129 ? -28.600 -9.065 -7.056 1.00 15.87 129 TYR B O 1
ATOM 4996 N N . TRP B 1 130 ? -27.714 -9.307 -9.132 1.00 13.89 130 TRP B N 1
ATOM 4997 C CA . TRP B 1 130 ? -28.046 -7.963 -9.607 1.00 14.03 130 TRP B CA 1
ATOM 4998 C C . TRP B 1 130 ? -28.353 -8.101 -11.094 1.00 13.45 130 TRP B C 1
ATOM 4999 O O . TRP B 1 130 ? -27.734 -8.871 -11.807 1.00 13.84 130 TRP B O 1
ATOM 5010 N N . GLY B 1 131 ? -29.330 -7.336 -11.551 1.00 13.26 131 GLY B N 1
ATOM 5011 C CA . GLY B 1 131 ? -29.582 -7.295 -12.970 1.00 12.84 131 GLY B CA 1
ATOM 5012 C C . GLY B 1 131 ? -30.561 -6.204 -13.275 1.00 12.97 131 GLY B C 1
ATOM 5013 O O . GLY B 1 131 ? -30.959 -5.466 -12.381 1.00 12.62 131 GLY B O 1
ATOM 5014 N N . TYR B 1 132 ? -30.899 -6.065 -14.553 1.00 12.24 132 TYR B N 1
ATOM 5015 C CA . TYR B 1 132 ? -31.805 -5.012 -14.967 1.00 11.72 132 TYR B CA 1
ATOM 5016 C C . TYR B 1 132 ? -32.456 -5.394 -16.280 1.00 11.66 132 TYR B C 1
ATOM 5017 O O . TYR B 1 132 ? -31.972 -6.267 -16.991 1.00 11.18 132 TYR B O 1
ATOM 5026 N N . MET B 1 133 ? -33.586 -4.741 -16.580 1.00 11.75 133 MET B N 1
ATOM 5027 C CA . MET B 1 133 ? -34.264 -4.961 -17.849 1.00 11.83 133 MET B CA 1
ATOM 5028 C C . MET B 1 133 ? -33.754 -4.056 -18.964 1.00 11.61 133 MET B C 1
ATOM 5029 O O . MET B 1 133 ? -33.575 -2.848 -18.802 1.00 12.31 133 MET B O 1
ATOM 5034 N N . LEU B 1 134 ? -33.560 -4.682 -20.108 1.00 11.83 134 LEU B N 1
ATOM 5035 C CA . LEU B 1 134 ? -32.933 -4.086 -21.263 1.00 11.51 134 LEU B CA 1
ATOM 5036 C C . LEU B 1 134 ? -33.925 -3.255 -22.040 1.00 11.83 134 LEU B C 1
ATOM 5037 O O . LEU B 1 134 ? -35.121 -3.570 -22.063 1.00 12.20 134 LEU B O 1
ATOM 5042 N N . SER B 1 135 ? -33.426 -2.184 -22.647 1.00 12.47 135 SER B N 1
ATOM 5043 C CA . SER B 1 135 ? -34.209 -1.309 -23.521 1.00 12.96 135 SER B CA 1
ATOM 5044 C C . SER B 1 135 ? -34.015 -1.652 -25.006 1.00 15.03 135 SER B C 1
ATOM 5045 O O . SER B 1 135 ? -34.887 -1.355 -25.818 1.00 17.56 135 SER B O 1
ATOM 5048 N N . MET B 1 136 ? -32.863 -2.212 -25.385 1.00 15.74 136 MET B N 1
ATOM 5049 C CA . MET B 1 136 ? -32.719 -2.936 -26.669 1.00 16.27 136 MET B CA 1
ATOM 5050 C C . MET B 1 136 ? -33.104 -4.407 -26.322 1.00 15.06 136 MET B C 1
ATOM 5051 O O . MET B 1 136 ? -33.614 -4.722 -25.247 1.00 13.82 136 MET B O 1
ATOM 5056 N N . GLY B 1 137 ? -32.842 -5.312 -27.255 1.00 14.14 137 GLY B N 1
ATOM 5057 C CA . GLY B 1 137 ? -32.827 -6.746 -26.967 1.00 13.84 137 GLY B CA 1
ATOM 5058 C C . GLY B 1 137 ? -31.550 -7.234 -26.329 1.00 13.67 137 GLY B C 1
ATOM 5059 O O . GLY B 1 137 ? -30.813 -6.466 -25.689 1.00 12.80 137 GLY B O 1
ATOM 5060 N N . SER B 1 138 ? -31.288 -8.532 -26.506 1.00 13.15 138 SER B N 1
ATOM 5061 C CA . SER B 1 138 ? -30.083 -9.148 -25.938 1.00 13.44 138 SER B CA 1
ATOM 5062 C C . SER B 1 138 ? -28.791 -8.529 -26.454 1.00 14.19 138 SER B C 1
ATOM 5063 O O . SER B 1 138 ? -27.745 -8.678 -25.809 1.00 15.00 138 SER B O 1
ATOM 5066 N N . THR B 1 139 ? -28.828 -7.805 -27.565 1.00 13.79 139 THR B N 1
ATOM 5067 C CA . THR B 1 139 ? -27.645 -7.052 -27.962 1.00 15.09 139 THR B CA 1
ATOM 5068 C C . THR B 1 139 ? -27.157 -6.173 -26.805 1.00 15.44 139 THR B C 1
ATOM 5069 O O . THR B 1 139 ? -25.945 -6.140 -26.548 1.00 14.55 139 THR B O 1
ATOM 5073 N N . GLU B 1 140 ? -28.069 -5.498 -26.108 1.00 14.05 140 GLU B N 1
ATOM 5074 C CA . GLU B 1 140 ? -27.682 -4.695 -24.937 1.00 13.99 140 GLU B CA 1
ATOM 5075 C C . GLU B 1 140 ? -27.101 -5.556 -23.810 1.00 14.19 140 GLU B C 1
ATOM 5076 O O . GLU B 1 140 ? -26.123 -5.171 -23.176 1.00 14.08 140 GLU B O 1
ATOM 5082 N N . GLY B 1 141 ? -27.703 -6.719 -23.572 1.00 13.69 141 GLY B N 1
ATOM 5083 C CA . GLY B 1 141 ? -27.246 -7.607 -22.498 1.00 13.91 141 GLY B CA 1
ATOM 5084 C C . GLY B 1 141 ? -25.891 -8.222 -22.774 1.00 13.70 141 GLY B C 1
ATOM 5085 O O . GLY B 1 141 ? -25.077 -8.349 -21.868 1.00 14.81 141 GLY B O 1
ATOM 5086 N N . ASN B 1 142 ? -25.662 -8.618 -24.021 1.00 13.79 142 ASN B N 1
ATOM 5087 C CA . ASN B 1 142 ? -24.356 -9.135 -24.411 1.00 14.00 142 ASN B CA 1
ATOM 5088 C C . ASN B 1 142 ? -23.286 -8.052 -24.405 1.00 14.36 142 ASN B C 1
ATOM 5089 O O . ASN B 1 142 ? -22.159 -8.320 -23.968 1.00 14.26 142 ASN B O 1
ATOM 5094 N N . MET B 1 143 ? -23.623 -6.839 -24.865 1.00 13.85 143 MET B N 1
ATOM 5095 C CA . MET B 1 143 ? -22.702 -5.695 -24.747 1.00 14.56 143 MET B CA 1
ATOM 5096 C C . MET B 1 143 ? -22.379 -5.406 -23.286 1.00 14.09 143 MET B C 1
ATOM 5097 O O . MET B 1 143 ? -21.200 -5.245 -22.928 1.00 14.33 143 MET B O 1
ATOM 5102 N N . TYR B 1 144 ? -23.391 -5.366 -22.424 1.00 14.14 144 TYR B N 1
ATOM 5103 C CA . TYR B 1 144 ? -23.161 -5.121 -21.021 1.00 14.48 144 TYR B CA 1
ATOM 5104 C C . TYR B 1 144 ? -22.307 -6.230 -20.379 1.00 15.23 144 TYR B C 1
ATOM 5105 O O . TYR B 1 144 ? -21.384 -5.945 -19.620 1.00 15.32 144 TYR B O 1
ATOM 5114 N N . ALA B 1 145 ? -22.605 -7.483 -20.700 1.00 14.47 145 ALA B N 1
ATOM 5115 C CA . ALA B 1 145 ? -21.830 -8.618 -20.210 1.00 14.84 145 ALA B CA 1
ATOM 5116 C C . ALA B 1 145 ? -20.363 -8.451 -20.547 1.00 14.87 145 ALA B C 1
ATOM 5117 O O . ALA B 1 145 ? -19.495 -8.630 -19.688 1.00 15.42 145 ALA B O 1
ATOM 5119 N N A LEU B 1 146 ? -20.081 -8.116 -21.804 0.50 14.53 146 LEU B N 1
ATOM 5120 N N B LEU B 1 146 ? -20.083 -8.132 -21.812 0.50 14.89 146 LEU B N 1
ATOM 5121 C CA A LEU B 1 146 ? -18.701 -8.037 -22.266 0.50 14.72 146 LEU B CA 1
ATOM 5122 C CA B LEU B 1 146 ? -18.707 -7.994 -22.292 0.50 15.25 146 LEU B CA 1
ATOM 5123 C C A LEU B 1 146 ? -18.002 -6.769 -21.748 0.50 15.43 146 LEU B C 1
ATOM 5124 C C B LEU B 1 146 ? -18.025 -6.802 -21.630 0.50 15.62 146 LEU B C 1
ATOM 5125 O O A LEU B 1 146 ? -16.789 -6.777 -21.573 0.50 16.64 146 LEU B O 1
ATOM 5126 O O B LEU B 1 146 ? -16.869 -6.903 -21.205 0.50 16.08 146 LEU B O 1
ATOM 5135 N N . TRP B 1 147 ? -18.762 -5.701 -21.487 1.00 15.39 147 TRP B N 1
ATOM 5136 C CA . TRP B 1 147 ? -18.251 -4.510 -20.783 1.00 16.07 147 TRP B CA 1
ATOM 5137 C C . TRP B 1 147 ? -17.896 -4.841 -19.327 1.00 17.08 147 TRP B C 1
ATOM 5138 O O . TRP B 1 147 ? -16.778 -4.553 -18.858 1.00 16.80 147 TRP B O 1
ATOM 5149 N N . ASN B 1 148 ? -18.858 -5.440 -18.632 1.00 16.76 148 ASN B N 1
ATOM 5150 C CA . ASN B 1 148 ? -18.716 -5.866 -17.241 1.00 17.91 148 ASN B CA 1
ATOM 5151 C C . ASN B 1 148 ? -17.516 -6.816 -17.103 1.00 17.74 148 ASN B C 1
ATOM 5152 O O . ASN B 1 148 ? -16.687 -6.643 -16.195 1.00 17.59 148 ASN B O 1
ATOM 5157 N N . ALA B 1 149 ? -17.389 -7.772 -18.022 1.00 17.06 149 ALA B N 1
ATOM 5158 C CA . ALA B 1 149 ? -16.308 -8.765 -17.964 1.00 17.41 149 ALA B CA 1
ATOM 5159 C C . ALA B 1 149 ? -14.965 -8.155 -18.311 1.00 17.50 149 ALA B C 1
ATOM 5160 O O . ALA B 1 149 ? -13.963 -8.444 -17.661 1.00 19.05 149 ALA B O 1
ATOM 5162 N N . ARG B 1 150 ? -14.928 -7.318 -19.339 1.00 17.03 150 ARG B N 1
ATOM 5163 C CA . ARG B 1 150 ? -13.705 -6.619 -19.723 1.00 17.86 150 ARG B CA 1
ATOM 5164 C C . ARG B 1 150 ? -13.142 -5.858 -18.530 1.00 18.90 150 ARG B C 1
ATOM 5165 O O . ARG B 1 150 ? -11.954 -6.001 -18.209 1.00 19.43 150 ARG B O 1
ATOM 5173 N N . ASP B 1 151 ? -13.989 -5.090 -17.857 1.00 18.61 151 ASP B N 1
ATOM 5174 C CA . ASP B 1 151 ? -13.543 -4.264 -16.739 1.00 19.84 151 ASP B CA 1
ATOM 5175 C C . ASP B 1 151 ? -13.179 -5.094 -15.516 1.00 20.80 151 ASP B C 1
ATOM 5176 O O . ASP B 1 151 ? -12.175 -4.822 -14.857 1.00 21.42 151 ASP B O 1
ATOM 5181 N N . TYR B 1 152 ? -13.971 -6.124 -15.245 1.00 19.21 152 TYR B N 1
ATOM 5182 C CA . TYR B 1 152 ? -13.719 -6.999 -14.111 1.00 18.58 152 TYR B CA 1
ATOM 5183 C C . TYR B 1 152 ? -12.385 -7.725 -14.275 1.00 19.09 152 TYR B C 1
ATOM 5184 O O . TYR B 1 152 ? -11.591 -7.791 -13.326 1.00 20.77 152 TYR B O 1
ATOM 5193 N N . LEU B 1 153 ? -12.151 -8.262 -15.468 1.00 19.41 153 LEU B N 1
ATOM 5194 C CA . LEU B 1 153 ? -10.969 -9.066 -15.744 1.00 19.17 153 LEU B CA 1
ATOM 5195 C C . LEU B 1 153 ? -9.738 -8.195 -15.978 1.00 21.54 153 LEU B C 1
ATOM 5196 O O . LEU B 1 153 ? -8.622 -8.689 -15.846 1.00 22.00 153 LEU B O 1
ATOM 5201 N N . SER B 1 154 ? -9.938 -6.926 -16.345 1.00 23.75 154 SER B N 1
ATOM 5202 C CA . SER B 1 154 ? -8.820 -5.990 -16.583 1.00 26.10 154 SER B CA 1
ATOM 5203 C C . SER B 1 154 ? -8.402 -5.216 -15.336 1.00 28.15 154 SER B C 1
ATOM 5204 O O . SER B 1 154 ? -7.370 -4.542 -15.361 1.00 29.54 154 SER B O 1
ATOM 5207 N N . GLY B 1 155 ? -9.196 -5.268 -14.272 1.00 28.43 155 GLY B N 1
ATOM 5208 C CA . GLY B 1 155 ? -8.862 -4.598 -13.011 1.00 31.05 155 GLY B CA 1
ATOM 5209 C C . GLY B 1 155 ? -9.436 -3.219 -12.721 1.00 33.54 155 GLY B C 1
ATOM 5210 O O . GLY B 1 155 ? -8.911 -2.514 -11.862 1.00 34.10 155 GLY B O 1
ATOM 5211 N N . LYS B 1 156 ? -10.527 -2.828 -13.378 1.00 34.38 156 LYS B N 1
ATOM 5212 C CA . LYS B 1 156 ? -11.222 -1.582 -13.010 1.00 34.88 156 LYS B CA 1
ATOM 5213 C C . LYS B 1 156 ? -11.946 -1.738 -11.678 1.00 34.04 156 LYS B C 1
ATOM 5214 O O . LYS B 1 156 ? -12.282 -2.856 -11.287 1.00 31.24 156 LYS B O 1
ATOM 5220 N N . ALA B 1 157 ? -12.192 -0.626 -10.979 1.00 33.33 157 ALA B N 1
ATOM 5221 C CA . ALA B 1 157 ? -12.734 -0.681 -9.611 1.00 34.25 157 ALA B CA 1
ATOM 5222 C C . ALA B 1 157 ? -14.200 -1.164 -9.521 1.00 34.87 157 ALA B C 1
ATOM 5223 O O . ALA B 1 157 ? -15.045 -0.793 -10.337 1.00 32.92 157 ALA B O 1
ATOM 5225 N N . LEU B 1 158 ? -14.485 -1.968 -8.499 1.00 35.61 158 LEU B N 1
ATOM 5226 C CA . LEU B 1 158 ? -15.835 -2.491 -8.261 1.00 38.00 158 LEU B CA 1
ATOM 5227 C C . LEU B 1 158 ? -16.645 -1.536 -7.389 1.00 40.81 158 LEU B C 1
ATOM 5228 O O . LEU B 1 158 ? -16.102 -0.577 -6.852 1.00 40.41 158 LEU B O 1
ATOM 5233 N N . ILE B 1 159 ? -17.946 -1.804 -7.264 1.00 43.85 159 ILE B N 1
ATOM 5234 C CA . ILE B 1 159 ? -18.818 -1.094 -6.309 1.00 48.13 159 ILE B CA 1
ATOM 5235 C C . ILE B 1 159 ? -18.449 -1.427 -4.841 1.00 54.26 159 ILE B C 1
ATOM 5236 O O . ILE B 1 159 ? -18.560 -0.560 -3.966 1.00 57.46 159 ILE B O 1
ATOM 5241 N N . GLN B 1 160 ? -18.004 -2.661 -4.585 1.00 61.19 160 GLN B N 1
ATOM 5242 C CA . GLN B 1 160 ? -17.594 -3.102 -3.233 1.00 67.85 160 GLN B CA 1
ATOM 5243 C C . GLN B 1 160 ? -16.062 -3.274 -3.131 1.00 72.06 160 GLN B C 1
ATOM 5244 O O . GLN B 1 160 ? -15.457 -3.887 -4.014 1.00 72.02 160 GLN B O 1
ATOM 5250 N N . PRO B 1 161 ? -15.429 -2.721 -2.067 1.00 78.31 161 PRO B N 1
ATOM 5251 C CA . PRO B 1 161 ? -14.015 -3.051 -1.798 1.00 78.87 161 PRO B CA 1
ATOM 5252 C C . PRO B 1 161 ? -13.818 -4.506 -1.368 1.00 79.13 161 PRO B C 1
ATOM 5253 O O . PRO B 1 161 ? -13.113 -5.260 -2.040 1.00 78.94 161 PRO B O 1
ATOM 5257 N N . ARG B 1 179 ? 3.120 -8.364 -12.549 1.00 61.17 179 ARG B N 1
ATOM 5258 C CA . ARG B 1 179 ? 4.380 -8.810 -13.146 1.00 61.33 179 ARG B CA 1
ATOM 5259 C C . ARG B 1 179 ? 4.156 -9.606 -14.433 1.00 58.85 179 ARG B C 1
ATOM 5260 O O . ARG B 1 179 ? 4.884 -9.425 -15.412 1.00 62.07 179 ARG B O 1
ATOM 5268 N N . ASN B 1 180 ? 3.162 -10.495 -14.410 1.00 52.10 180 ASN B N 1
ATOM 5269 C CA . ASN B 1 180 ? 2.732 -11.251 -15.594 1.00 46.26 180 ASN B CA 1
ATOM 5270 C C . ASN B 1 180 ? 2.184 -10.224 -16.586 1.00 40.84 180 ASN B C 1
ATOM 5271 O O . ASN B 1 180 ? 1.174 -9.586 -16.299 1.00 42.55 180 ASN B O 1
ATOM 5276 N N . PRO B 1 181 ? 2.856 -10.048 -17.748 1.00 38.29 181 PRO B N 1
ATOM 5277 C CA . PRO B 1 181 ? 2.469 -8.970 -18.671 1.00 36.85 181 PRO B CA 1
ATOM 5278 C C . PRO B 1 181 ? 1.057 -9.102 -19.262 1.00 34.91 181 PRO B C 1
ATOM 5279 O O . PRO B 1 181 ? 0.501 -8.113 -19.729 1.00 35.56 181 PRO B O 1
ATOM 5283 N N . ASN B 1 182 ? 0.494 -10.310 -19.237 1.00 31.56 182 ASN B N 1
ATOM 5284 C CA . ASN B 1 182 ? -0.843 -10.562 -19.789 1.00 29.97 182 ASN B CA 1
ATOM 5285 C C . ASN B 1 182 ? -1.989 -10.537 -18.771 1.00 29.17 182 ASN B C 1
ATOM 5286 O O . ASN B 1 182 ? -3.148 -10.801 -19.142 1.00 25.51 182 ASN B O 1
ATOM 5291 N N . ALA B 1 183 ? -1.699 -10.183 -17.518 1.00 27.85 183 ALA B N 1
ATOM 5292 C CA . ALA B 1 183 ? -2.673 -10.317 -16.438 1.00 28.85 183 ALA B CA 1
ATOM 5293 C C . ALA B 1 183 ? -3.939 -9.460 -16.607 1.00 28.60 183 ALA B C 1
ATOM 5294 O O . ALA B 1 183 ? -4.996 -9.839 -16.103 1.00 30.45 183 ALA B O 1
ATOM 5296 N N . HIS B 1 184 ? -3.825 -8.331 -17.303 1.00 29.08 184 HIS B N 1
ATOM 5297 C CA . HIS B 1 184 ? -4.954 -7.427 -17.529 1.00 30.79 184 HIS B CA 1
ATOM 5298 C C . HIS B 1 184 ? -5.332 -7.358 -19.002 1.00 28.58 184 HIS B C 1
ATOM 5299 O O . HIS B 1 184 ? -5.871 -6.346 -19.460 1.00 28.44 184 HIS B O 1
ATOM 5306 N N . HIS B 1 185 ? -5.084 -8.453 -19.727 1.00 25.13 185 HIS B N 1
ATOM 5307 C CA . HIS B 1 185 ? -5.375 -8.538 -21.151 1.00 24.97 185 HIS B CA 1
ATOM 5308 C C . HIS B 1 185 ? -6.344 -9.725 -21.363 1.00 22.84 185 HIS B C 1
ATOM 5309 O O . HIS B 1 185 ? -5.928 -10.813 -21.719 1.00 21.67 185 HIS B O 1
ATOM 5316 N N . PRO B 1 186 ? -7.645 -9.512 -21.127 1.00 21.08 186 PRO B N 1
ATOM 5317 C CA . PRO B 1 186 ? -8.567 -10.646 -21.320 1.00 20.47 186 PRO B CA 1
ATOM 5318 C C . PRO B 1 186 ? -8.679 -11.116 -22.764 1.00 19.27 186 PRO B C 1
ATOM 5319 O O . PRO B 1 186 ? -8.519 -10.327 -23.696 1.00 19.00 186 PRO B O 1
ATOM 5323 N N . VAL B 1 187 ? -8.974 -12.404 -22.920 1.00 17.94 187 VAL B N 1
ATOM 5324 C CA . VAL B 1 187 ? -9.126 -13.022 -24.213 1.00 17.43 187 VAL B CA 1
ATOM 5325 C C . VAL B 1 187 ? -10.509 -13.692 -24.261 1.00 16.73 187 VAL B C 1
ATOM 5326 O O . VAL B 1 187 ? -10.883 -14.392 -23.328 1.00 16.39 187 VAL B O 1
ATOM 5330 N N . ALA B 1 188 ? -11.236 -13.426 -25.343 1.00 16.34 188 ALA B N 1
ATOM 5331 C CA . ALA B 1 188 ? -12.620 -13.917 -25.540 1.00 15.29 188 ALA B CA 1
ATOM 5332 C C . ALA B 1 188 ? -12.682 -15.174 -26.387 1.00 15.67 188 ALA B C 1
ATOM 5333 O O . ALA B 1 188 ? -12.003 -15.285 -27.413 1.00 16.85 188 ALA B O 1
ATOM 5335 N N . PHE B 1 189 ? -13.545 -16.094 -25.967 1.00 15.26 189 PHE B N 1
ATOM 5336 C CA . PHE B 1 189 ? -13.755 -17.374 -26.610 1.00 14.88 189 PHE B CA 1
ATOM 5337 C C . PHE B 1 189 ? -15.247 -17.605 -26.797 1.00 15.02 189 PHE B C 1
ATOM 5338 O O . PHE B 1 189 ? -16.012 -17.469 -25.860 1.00 15.90 189 PHE B O 1
ATOM 5346 N N . TYR B 1 190 ? -15.628 -18.015 -27.995 1.00 14.33 190 TYR B N 1
ATOM 5347 C CA . TYR B 1 190 ? -16.999 -18.442 -28.271 1.00 14.60 190 TYR B CA 1
ATOM 5348 C C . TYR B 1 190 ? -17.023 -19.190 -29.581 1.00 13.93 190 TYR B C 1
ATOM 5349 O O . TYR B 1 190 ? -16.112 -19.049 -30.406 1.00 14.04 190 TYR B O 1
ATOM 5358 N N . SER B 1 191 ? -18.074 -19.989 -29.782 1.00 13.71 191 SER B N 1
ATOM 5359 C CA . SER B 1 191 ? -18.157 -20.863 -30.945 1.00 14.26 191 SER B CA 1
ATOM 5360 C C . SER B 1 191 ? -18.496 -20.167 -32.244 1.00 14.76 191 SER B C 1
ATOM 5361 O O . SER B 1 191 ? -18.974 -19.025 -32.263 1.00 14.12 191 SER B O 1
ATOM 5364 N N . GLU B 1 192 ? -18.341 -20.921 -33.321 1.00 15.96 192 GLU B N 1
ATOM 5365 C CA . GLU B 1 192 ? -18.721 -20.416 -34.647 1.00 17.42 192 GLU B CA 1
ATOM 5366 C C . GLU B 1 192 ? -20.217 -20.221 -34.847 1.00 16.85 192 GLU B C 1
ATOM 5367 O O . GLU B 1 192 ? -20.608 -19.588 -35.824 1.00 17.77 192 GLU B O 1
ATOM 5373 N N . ASP B 1 193 ? -21.031 -20.731 -33.928 1.00 15.21 193 ASP B N 1
ATOM 5374 C CA . ASP B 1 193 ? -22.471 -20.540 -33.985 1.00 14.78 193 ASP B CA 1
ATOM 5375 C C . ASP B 1 193 ? -22.927 -19.328 -33.160 1.00 14.79 193 ASP B C 1
ATOM 5376 O O . ASP B 1 193 ? -24.130 -19.079 -33.046 1.00 14.61 193 ASP B O 1
ATOM 5381 N N . THR B 1 194 ? -21.985 -18.551 -32.638 1.00 14.67 194 THR B N 1
ATOM 5382 C CA . THR B 1 194 ? -22.313 -17.372 -31.834 1.00 14.26 194 THR B CA 1
ATOM 5383 C C . THR B 1 194 ? -22.944 -16.287 -32.693 1.00 14.97 194 THR B C 1
ATOM 5384 O O . THR B 1 194 ? -22.574 -16.108 -33.851 1.00 15.61 194 THR B O 1
ATOM 5388 N N . HIS B 1 195 ? -23.917 -15.586 -32.124 1.00 15.91 195 HIS B N 1
ATOM 5389 C CA . HIS B 1 195 ? -24.651 -14.525 -32.828 1.00 17.13 195 HIS B CA 1
ATOM 5390 C C . HIS B 1 195 ? -23.741 -13.345 -33.171 1.00 18.30 195 HIS B C 1
ATOM 5391 O O . HIS B 1 195 ? -22.806 -13.044 -32.422 1.00 16.31 195 HIS B O 1
ATOM 5398 N N . TYR B 1 196 ? -23.996 -12.724 -34.326 1.00 19.76 196 TYR B N 1
ATOM 5399 C CA . TYR B 1 196 ? -23.208 -11.553 -34.810 1.00 22.72 196 TYR B CA 1
ATOM 5400 C C . TYR B 1 196 ? -23.041 -10.392 -33.847 1.00 24.17 196 TYR B C 1
ATOM 5401 O O . TYR B 1 196 ? -22.083 -9.643 -33.969 1.00 23.12 196 TYR B O 1
ATOM 5410 N N . SER B 1 197 ? -23.995 -10.195 -32.936 1.00 24.92 197 SER B N 1
ATOM 5411 C CA . SER B 1 197 ? -23.833 -9.274 -31.799 1.00 23.94 197 SER B CA 1
ATOM 5412 C C . SER B 1 197 ? -22.521 -9.351 -31.017 1.00 25.25 197 SER B C 1
ATOM 5413 O O . SER B 1 197 ? -22.065 -8.339 -30.488 1.00 25.69 197 SER B O 1
ATOM 5416 N N . PHE B 1 198 ? -21.925 -10.535 -30.885 1.00 22.49 198 PHE B N 1
ATOM 5417 C CA . PHE B 1 198 ? -20.617 -10.621 -30.223 1.00 21.76 198 PHE B CA 1
ATOM 5418 C C . PHE B 1 198 ? -19.477 -10.020 -30.997 1.00 22.26 198 PHE B C 1
ATOM 5419 O O . PHE B 1 198 ? -18.649 -9.328 -30.406 1.00 20.97 198 PHE B O 1
ATOM 5427 N N . ALA B 1 199 ? -19.412 -10.267 -32.307 1.00 21.43 199 ALA B N 1
ATOM 5428 C CA . ALA B 1 199 ? -18.399 -9.603 -33.133 1.00 22.23 199 ALA B CA 1
ATOM 5429 C C . ALA B 1 199 ? -18.532 -8.083 -33.038 1.00 23.17 199 ALA B C 1
ATOM 5430 O O . ALA B 1 199 ? -17.536 -7.355 -32.937 1.00 22.41 199 ALA B O 1
ATOM 5432 N N . LYS B 1 200 ? -19.771 -7.604 -33.062 1.00 22.02 200 LYS B N 1
ATOM 5433 C CA . LYS B 1 200 ? -20.046 -6.189 -32.848 1.00 22.12 200 LYS B CA 1
ATOM 5434 C C . LYS B 1 200 ? -19.571 -5.731 -31.478 1.00 21.40 200 LYS B C 1
ATOM 5435 O O . LYS B 1 200 ? -18.799 -4.774 -31.350 1.00 20.40 200 LYS B O 1
ATOM 5441 N N . ALA B 1 201 ? -20.038 -6.414 -30.448 1.00 19.02 201 ALA B N 1
ATOM 5442 C CA . ALA B 1 201 ? -19.739 -6.031 -29.091 1.00 19.90 201 ALA B CA 1
ATOM 5443 C C . ALA B 1 201 ? -18.231 -6.055 -28.799 1.00 19.69 201 ALA B C 1
ATOM 5444 O O . ALA B 1 201 ? -17.707 -5.147 -28.167 1.00 19.75 201 ALA B O 1
ATOM 5446 N N . VAL B 1 202 ? -17.545 -7.097 -29.286 1.00 21.29 202 VAL B N 1
ATOM 5447 C CA . VAL B 1 202 ? -16.072 -7.184 -29.246 1.00 24.40 202 VAL B CA 1
ATOM 5448 C C . VAL B 1 202 ? -15.401 -5.928 -29.829 1.00 23.78 202 VAL B C 1
ATOM 5449 O O . VAL B 1 202 ? -14.484 -5.362 -29.227 1.00 24.90 202 VAL B O 1
ATOM 5453 N N . ALA B 1 203 ? -15.869 -5.480 -30.994 1.00 21.94 203 ALA B N 1
ATOM 5454 C CA . ALA B 1 203 ? -15.304 -4.292 -31.646 1.00 20.85 203 ALA B CA 1
ATOM 5455 C C . ALA B 1 203 ? -15.626 -2.986 -30.893 1.00 20.00 203 ALA B C 1
ATOM 5456 O O . ALA B 1 203 ? -14.761 -2.110 -30.744 1.00 20.98 203 ALA B O 1
ATOM 5458 N N . VAL B 1 204 ? -16.856 -2.858 -30.423 1.00 21.05 204 VAL B N 1
ATOM 5459 C CA . VAL B 1 204 ? -17.269 -1.687 -29.626 1.00 20.23 204 VAL B CA 1
ATOM 5460 C C . VAL B 1 204 ? -16.409 -1.543 -28.381 1.00 20.56 204 VAL B C 1
ATOM 5461 O O . VAL B 1 204 ? -15.897 -0.467 -28.076 1.00 19.92 204 VAL B O 1
ATOM 5465 N N . LEU B 1 205 ? -16.210 -2.658 -27.689 1.00 19.89 205 LEU B N 1
ATOM 5466 C CA . LEU B 1 205 ? -15.580 -2.649 -26.389 1.00 20.52 205 LEU B CA 1
ATOM 5467 C C . LEU B 1 205 ? -14.073 -2.850 -26.427 1.00 19.52 205 LEU B C 1
ATOM 5468 O O . LEU B 1 205 ? -13.424 -2.670 -25.411 1.00 21.49 205 LEU B O 1
ATOM 5473 N N . GLY B 1 206 ? -13.517 -3.168 -27.589 1.00 19.86 206 GLY B N 1
ATOM 5474 C CA . GLY B 1 206 ? -12.080 -3.451 -27.697 1.00 21.58 206 GLY B CA 1
ATOM 5475 C C . GLY B 1 206 ? -11.658 -4.679 -26.895 1.00 23.45 206 GLY B C 1
ATOM 5476 O O . GLY B 1 206 ? -10.583 -4.685 -26.283 1.00 26.24 206 GLY B O 1
ATOM 5477 N N . VAL B 1 207 ? -12.502 -5.704 -26.857 1.00 23.09 207 VAL B N 1
ATOM 5478 C CA . VAL B 1 207 ? -12.151 -6.968 -26.205 1.00 23.26 207 VAL B CA 1
ATOM 5479 C C . VAL B 1 207 ? -11.541 -7.824 -27.280 1.00 23.43 207 VAL B C 1
ATOM 5480 O O . VAL B 1 207 ? -12.090 -7.929 -28.350 1.00 25.38 207 VAL B O 1
ATOM 5484 N N . GLU B 1 208 ? -10.388 -8.421 -27.007 1.00 20.52 208 GLU B N 1
ATOM 5485 C CA . GLU B 1 208 ? -9.694 -9.168 -28.032 1.00 21.76 208 GLU B CA 1
ATOM 5486 C C . GLU B 1 208 ? -10.114 -10.626 -28.046 1.00 19.35 208 GLU B C 1
ATOM 5487 O O . GLU B 1 208 ? -10.169 -11.268 -26.997 1.00 19.10 208 GLU B O 1
ATOM 5493 N N . THR B 1 209 ? -10.414 -11.138 -29.236 1.00 18.16 209 THR B N 1
ATOM 5494 C CA . THR B 1 209 ? -10.749 -12.555 -29.387 1.00 18.10 209 THR B CA 1
ATOM 5495 C C . THR B 1 209 ? -9.469 -13.371 -29.342 1.00 17.77 209 THR B C 1
ATOM 5496 O O . THR B 1 209 ? -8.392 -12.845 -29.610 1.00 17.81 209 THR B O 1
ATOM 5500 N N . PHE B 1 210 ? -9.586 -14.668 -29.052 1.00 16.63 210 PHE B N 1
ATOM 5501 C CA . PHE B 1 210 ? -8.392 -15.534 -29.053 1.00 16.46 210 PHE B CA 1
ATOM 5502 C C . PHE B 1 210 ? -7.759 -15.526 -30.455 1.00 17.23 210 PHE B C 1
ATOM 5503 O O . PHE B 1 210 ? -6.537 -15.644 -30.584 1.00 16.46 210 PHE B O 1
ATOM 5511 N N . HIS B 1 211 ? -8.578 -15.403 -31.501 1.00 17.01 211 HIS B N 1
ATOM 5512 C CA . HIS B 1 211 ? -8.079 -15.341 -32.867 1.00 18.11 211 HIS B CA 1
ATOM 5513 C C . HIS B 1 211 ? -7.191 -14.123 -33.080 1.00 18.43 211 HIS B C 1
ATOM 5514 O O . HIS B 1 211 ? -6.116 -14.231 -33.686 1.00 19.80 211 HIS B O 1
ATOM 5521 N N . ALA B 1 212 ? -7.645 -12.974 -32.594 1.00 18.20 212 ALA B N 1
ATOM 5522 C CA . ALA B 1 212 ? -6.899 -11.729 -32.769 1.00 18.90 212 ALA B CA 1
ATOM 5523 C C . ALA B 1 212 ? -5.571 -11.789 -32.011 1.00 19.46 212 ALA B C 1
ATOM 5524 O O . ALA B 1 212 ? -4.527 -11.440 -32.567 1.00 21.15 212 ALA B O 1
ATOM 5526 N N . VAL B 1 213 ? -5.617 -12.269 -30.769 1.00 18.89 213 VAL B N 1
ATOM 5527 C CA . VAL B 1 213 ? -4.426 -12.355 -29.929 1.00 19.67 213 VAL B CA 1
ATOM 5528 C C . VAL B 1 213 ? -3.502 -13.434 -30.498 1.00 20.31 213 VAL B C 1
ATOM 5529 O O . VAL B 1 213 ? -2.278 -13.266 -30.540 1.00 20.03 213 VAL B O 1
ATOM 5533 N N . GLY B 1 214 ? -4.067 -14.531 -30.976 1.00 20.45 214 GLY B N 1
ATOM 5534 C CA . GLY B 1 214 ? -3.265 -15.593 -31.589 1.00 21.57 214 GLY B CA 1
ATOM 5535 C C . GLY B 1 214 ? -2.458 -15.074 -32.765 1.00 23.58 214 GLY B C 1
ATOM 5536 O O . GLY B 1 214 ? -1.246 -15.278 -32.820 1.00 23.95 214 GLY B O 1
ATOM 5537 N N . LEU B 1 215 ? -3.118 -14.392 -33.701 1.00 24.49 215 LEU B N 1
ATOM 5538 C CA . LEU B 1 215 ? -2.409 -13.819 -34.863 1.00 27.83 215 LEU B CA 1
ATOM 5539 C C . LEU B 1 215 ? -1.373 -12.756 -34.490 1.00 27.93 215 LEU B C 1
ATOM 5540 O O . LEU B 1 215 ? -0.305 -12.687 -35.108 1.00 29.18 215 LEU B O 1
ATOM 5545 N N . GLU B 1 216 ? -1.719 -11.909 -33.521 1.00 27.49 216 GLU B N 1
ATOM 5546 C CA . GLU B 1 216 ? -0.872 -10.794 -33.085 1.00 29.94 216 GLU B CA 1
ATOM 5547 C C . GLU B 1 216 ? 0.383 -11.266 -32.341 1.00 29.20 216 GLU B C 1
ATOM 5548 O O . GLU B 1 216 ? 1.505 -10.884 -32.709 1.00 31.64 216 GLU B O 1
ATOM 5554 N N . LYS B 1 217 ? 0.195 -12.069 -31.295 1.00 26.73 217 LYS B N 1
ATOM 5555 C CA . LYS B 1 217 ? 1.266 -12.420 -30.370 1.00 27.48 217 LYS B CA 1
ATOM 5556 C C . LYS B 1 217 ? 1.813 -13.833 -30.525 1.00 26.34 217 LYS B C 1
ATOM 5557 O O . LYS B 1 217 ? 2.935 -14.075 -30.107 1.00 27.95 217 LYS B O 1
ATOM 5563 N N . TYR B 1 218 ? 1.022 -14.764 -31.076 1.00 24.58 218 TYR B N 1
ATOM 5564 C CA . TYR B 1 218 ? 1.333 -16.200 -31.030 1.00 23.54 218 TYR B CA 1
ATOM 5565 C C . TYR B 1 218 ? 1.135 -16.837 -32.404 1.00 23.82 218 TYR B C 1
ATOM 5566 O O . TYR B 1 218 ? 0.571 -17.929 -32.541 1.00 23.84 218 TYR B O 1
ATOM 5575 N N . ALA B 1 219 ? 1.616 -16.137 -33.433 1.00 25.60 219 ALA B N 1
ATOM 5576 C CA . ALA B 1 219 ? 1.211 -16.402 -34.817 1.00 26.82 219 ALA B CA 1
ATOM 5577 C C . ALA B 1 219 ? 1.375 -17.844 -35.273 1.00 27.32 219 ALA B C 1
ATOM 5578 O O . ALA B 1 219 ? 0.524 -18.349 -35.994 1.00 27.76 219 ALA B O 1
ATOM 5580 N N . ASP B 1 220 ? 2.455 -18.510 -34.861 1.00 28.82 220 ASP B N 1
ATOM 5581 C CA . ASP B 1 220 ? 2.731 -19.880 -35.327 1.00 30.00 220 ASP B CA 1
ATOM 5582 C C . ASP B 1 220 ? 2.460 -20.951 -34.268 1.00 28.59 220 ASP B C 1
ATOM 5583 O O . ASP B 1 220 ? 2.816 -22.126 -34.452 1.00 27.47 220 ASP B O 1
ATOM 5588 N N . GLU B 1 221 ? 1.767 -20.575 -33.193 1.00 27.03 221 GLU B N 1
ATOM 5589 C CA . GLU B 1 221 ? 1.582 -21.464 -32.046 1.00 26.91 221 GLU B CA 1
ATOM 5590 C C . GLU B 1 221 ? 0.160 -21.984 -31.885 1.00 25.05 221 GLU B C 1
ATOM 5591 O O . GLU B 1 221 ? -0.163 -22.501 -30.822 1.00 24.70 221 GLU B O 1
ATOM 5597 N N . CYS B 1 222 ? -0.692 -21.855 -32.902 1.00 23.06 222 CYS B N 1
ATOM 5598 C CA . CYS B 1 222 ? -2.045 -22.410 -32.777 1.00 22.71 222 CYS B CA 1
ATOM 5599 C C . CYS B 1 222 ? -1.992 -23.911 -32.408 1.00 22.76 222 CYS B C 1
ATOM 5600 O O . CYS B 1 222 ? -1.351 -24.703 -33.121 1.00 22.60 222 CYS B O 1
ATOM 5603 N N . PRO B 1 223 ? -2.639 -24.307 -31.287 1.00 22.78 223 PRO B N 1
ATOM 5604 C CA . PRO B 1 223 ? -2.618 -25.713 -30.858 1.00 22.89 223 PRO B CA 1
ATOM 5605 C C . PRO B 1 223 ? -3.592 -26.651 -31.594 1.00 23.95 223 PRO B C 1
ATOM 5606 O O . PRO B 1 223 ? -3.545 -27.865 -31.378 1.00 25.92 223 PRO B O 1
ATOM 5610 N N . LEU B 1 224 ? -4.458 -26.106 -32.446 1.00 22.62 224 LEU B N 1
ATOM 5611 C CA . LEU B 1 224 ? -5.408 -26.887 -33.217 1.00 23.94 224 LEU B CA 1
ATOM 5612 C C . LEU B 1 224 ? -4.959 -27.014 -34.664 1.00 23.19 224 LEU B C 1
ATOM 5613 O O . LEU B 1 224 ? -4.450 -26.063 -35.254 1.00 21.99 224 LEU B O 1
ATOM 5618 N N . VAL B 1 225 ? -5.199 -28.190 -35.238 1.00 23.95 225 VAL B N 1
ATOM 5619 C CA . VAL B 1 225 ? -4.962 -28.452 -36.653 1.00 25.75 225 VAL B CA 1
ATOM 5620 C C . VAL B 1 225 ? -6.276 -28.275 -37.394 1.00 25.56 225 VAL B C 1
ATOM 5621 O O . VAL B 1 225 ? -7.289 -28.857 -36.998 1.00 26.19 225 VAL B O 1
ATOM 5625 N N . ASP B 1 226 ? -6.260 -27.489 -38.468 1.00 24.36 226 ASP B N 1
ATOM 5626 C CA . ASP B 1 226 ? -7.461 -27.239 -39.254 1.00 25.74 226 ASP B CA 1
ATOM 5627 C C . ASP B 1 226 ? -7.869 -28.515 -39.997 1.00 25.84 226 ASP B C 1
ATOM 5628 O O . ASP B 1 226 ? -7.043 -29.088 -40.697 1.00 24.79 226 ASP B O 1
ATOM 5633 N N . PRO B 1 227 ? -9.145 -28.963 -39.860 1.00 26.82 227 PRO B N 1
ATOM 5634 C CA . PRO B 1 227 ? -9.473 -30.262 -40.466 1.00 26.38 227 PRO B CA 1
ATOM 5635 C C . PRO B 1 227 ? -9.584 -30.256 -41.989 1.00 27.11 227 PRO B C 1
ATOM 5636 O O . PRO B 1 227 ? -9.599 -31.336 -42.583 1.00 26.57 227 PRO B O 1
ATOM 5640 N N . VAL B 1 228 ? -9.678 -29.079 -42.607 1.00 26.27 228 VAL B N 1
ATOM 5641 C CA . VAL B 1 228 ? -9.716 -28.970 -44.073 1.00 27.84 228 VAL B CA 1
ATOM 5642 C C . VAL B 1 228 ? -8.302 -28.961 -44.663 1.00 27.50 228 VAL B C 1
ATOM 5643 O O . VAL B 1 228 ? -7.988 -29.760 -45.546 1.00 27.93 228 VAL B O 1
ATOM 5647 N N . THR B 1 229 ? -7.469 -28.044 -44.177 1.00 25.88 229 THR B N 1
ATOM 5648 C CA . THR B 1 229 ? -6.130 -27.818 -44.735 1.00 26.29 229 THR B CA 1
ATOM 5649 C C . THR B 1 229 ? -5.014 -28.604 -44.046 1.00 26.79 229 THR B C 1
ATOM 5650 O O . THR B 1 229 ? -3.925 -28.753 -44.607 1.00 27.27 229 THR B O 1
ATOM 5654 N N . GLY B 1 230 ? -5.246 -29.052 -42.814 1.00 27.63 230 GLY B N 1
ATOM 5655 C CA . GLY B 1 230 ? -4.217 -29.703 -42.003 1.00 27.74 230 GLY B CA 1
ATOM 5656 C C . GLY B 1 230 ? -3.119 -28.784 -41.471 1.00 28.33 230 GLY B C 1
ATOM 5657 O O . GLY B 1 230 ? -2.123 -29.269 -40.929 1.00 30.23 230 GLY B O 1
ATOM 5658 N N . LEU B 1 231 ? -3.306 -27.469 -41.592 1.00 26.87 231 LEU B N 1
ATOM 5659 C CA . LEU B 1 231 ? -2.358 -26.475 -41.098 1.00 27.51 231 LEU B CA 1
ATOM 5660 C C . LEU B 1 231 ? -2.801 -25.997 -39.716 1.00 27.40 231 LEU B C 1
ATOM 5661 O O . LEU B 1 231 ? -3.998 -26.033 -39.393 1.00 26.36 231 LEU B O 1
ATOM 5666 N N . ARG B 1 232 ? -1.844 -25.543 -38.911 1.00 27.05 232 ARG B N 1
ATOM 5667 C CA . ARG B 1 232 ? -2.136 -24.978 -37.595 1.00 28.04 232 ARG B CA 1
ATOM 5668 C C . ARG B 1 232 ? -2.413 -23.485 -37.743 1.00 26.86 232 ARG B C 1
ATOM 5669 O O . ARG B 1 232 ? -1.640 -22.634 -37.322 1.00 28.56 232 ARG B O 1
ATOM 5677 N N . THR B 1 233 ? -3.525 -23.177 -38.383 1.00 25.34 233 THR B N 1
ATOM 5678 C CA . THR B 1 233 ? -3.962 -21.810 -38.558 1.00 25.17 233 THR B CA 1
ATOM 5679 C C . THR B 1 233 ? -4.993 -21.502 -37.488 1.00 23.24 233 THR B C 1
ATOM 5680 O O . THR B 1 233 ? -5.869 -22.312 -37.227 1.00 23.79 233 THR B O 1
ATOM 5684 N N . TRP B 1 234 ? -4.906 -20.325 -36.889 1.00 22.18 234 TRP B N 1
ATOM 5685 C CA . TRP B 1 234 ? -5.867 -19.915 -35.863 1.00 21.34 234 TRP B CA 1
ATOM 5686 C C . TRP B 1 234 ? -7.261 -19.798 -36.469 1.00 20.41 234 TRP B C 1
ATOM 5687 O O . TRP B 1 234 ? -7.460 -19.046 -37.425 1.00 20.24 234 TRP B O 1
ATOM 5698 N N . PRO B 1 235 ? -8.230 -20.551 -35.919 1.00 18.83 235 PRO B N 1
ATOM 5699 C CA . PRO B 1 235 ? -9.596 -20.376 -36.421 1.00 18.82 235 PRO B CA 1
ATOM 5700 C C . PRO B 1 235 ? -10.190 -19.064 -35.911 1.00 17.90 235 PRO B C 1
ATOM 5701 O O . PRO B 1 235 ? -9.751 -18.553 -34.911 1.00 17.67 235 PRO B O 1
ATOM 5705 N N . THR B 1 236 ? -11.162 -18.516 -36.640 1.00 18.42 236 THR B N 1
ATOM 5706 C CA . THR B 1 236 ? -11.755 -17.236 -36.272 1.00 19.71 236 THR B CA 1
ATOM 5707 C C . THR B 1 236 ? -12.648 -17.280 -35.019 1.00 18.42 236 THR B C 1
ATOM 5708 O O . THR B 1 236 ? -12.797 -16.273 -34.330 1.00 18.80 236 THR B O 1
ATOM 5712 N N . GLU B 1 237 ? -13.234 -18.445 -34.762 1.00 17.41 237 GLU B N 1
ATOM 5713 C CA . GLU B 1 237 ? -14.022 -18.707 -33.554 1.00 18.18 237 GLU B CA 1
ATOM 5714 C C . GLU B 1 237 ? -13.703 -20.120 -33.094 1.00 17.09 237 GLU B C 1
ATOM 5715 O O . GLU B 1 237 ? -13.078 -20.907 -33.829 1.00 17.04 237 GLU B O 1
ATOM 5721 N N . VAL B 1 238 ? -14.114 -20.453 -31.874 1.00 15.14 238 VAL B N 1
ATOM 5722 C CA . VAL B 1 238 ? -13.902 -21.812 -31.389 1.00 15.05 238 VAL B CA 1
ATOM 5723 C C . VAL B 1 238 ? -14.706 -22.747 -32.282 1.00 15.02 238 VAL B C 1
ATOM 5724 O O . VAL B 1 238 ? -15.904 -22.485 -32.541 1.00 14.54 238 VAL B O 1
ATOM 5728 N N . PRO B 1 239 ? -14.103 -23.846 -32.753 1.00 15.26 239 PRO B N 1
ATOM 5729 C CA . PRO B 1 239 ? -14.917 -24.778 -33.553 1.00 16.04 239 PRO B CA 1
ATOM 5730 C C . PRO B 1 239 ? -16.181 -25.296 -32.863 1.00 15.60 239 PRO B C 1
ATOM 5731 O O . PRO B 1 239 ? -16.175 -25.568 -31.648 1.00 16.07 239 PRO B O 1
ATOM 5735 N N . SER B 1 240 ? -17.254 -25.425 -33.643 1.00 15.30 240 SER B N 1
ATOM 5736 C CA . SER B 1 240 ? -18.431 -26.164 -33.211 1.00 15.50 240 SER B CA 1
ATOM 5737 C C . SER B 1 240 ? -18.262 -27.608 -33.649 1.00 15.80 240 SER B C 1
ATOM 5738 O O . SER B 1 240 ? -17.380 -27.923 -34.456 1.00 16.29 240 SER B O 1
ATOM 5741 N N . ARG B 1 241 ? -19.064 -28.480 -33.059 1.00 15.84 241 ARG B N 1
ATOM 5742 C CA . ARG B 1 241 ? -18.949 -29.919 -33.263 1.00 17.71 241 ARG B CA 1
ATOM 5743 C C . ARG B 1 241 ? -19.223 -30.287 -34.721 1.00 16.42 241 ARG B C 1
ATOM 5744 O O . ARG B 1 241 ? -20.088 -29.705 -35.354 1.00 15.83 241 ARG B O 1
ATOM 5752 N N . PRO B 1 242 ? -18.513 -31.291 -35.247 1.00 16.50 242 PRO B N 1
ATOM 5753 C CA . PRO B 1 242 ? -18.699 -31.661 -36.638 1.00 16.68 242 PRO B CA 1
ATOM 5754 C C . PRO B 1 242 ? -19.985 -32.439 -36.881 1.00 16.86 242 PRO B C 1
ATOM 5755 O O . PRO B 1 242 ? -20.472 -33.125 -35.968 1.00 18.00 242 PRO B O 1
ATOM 5759 N N . GLY B 1 243 ? -20.533 -32.339 -38.092 1.00 17.11 243 GLY B N 1
ATOM 5760 C CA . GLY B 1 243 ? -21.630 -33.224 -38.501 1.00 17.83 243 GLY B CA 1
ATOM 5761 C C . GLY B 1 243 ? -21.129 -34.395 -39.345 1.00 17.68 243 GLY B C 1
ATOM 5762 O O . GLY B 1 243 ? -19.916 -34.638 -39.390 1.00 16.73 243 GLY B O 1
ATOM 5763 N N . PRO B 1 244 ? -22.046 -35.062 -40.069 1.00 19.41 244 PRO B N 1
ATOM 5764 C CA . PRO B 1 244 ? -21.685 -36.170 -40.977 1.00 19.87 244 PRO B CA 1
ATOM 5765 C C . PRO B 1 244 ? -20.545 -35.846 -41.962 1.00 19.89 244 PRO B C 1
ATOM 5766 O O . PRO B 1 244 ? -19.738 -36.716 -42.300 1.00 20.52 244 PRO B O 1
ATOM 5770 N N . SER B 1 245 ? -20.464 -34.592 -42.393 1.00 19.09 245 SER B N 1
ATOM 5771 C CA . SER B 1 245 ? -19.406 -34.100 -43.281 1.00 18.34 245 SER B CA 1
ATOM 5772 C C . SER B 1 245 ? -17.998 -34.125 -42.683 1.00 17.88 245 SER B C 1
ATOM 5773 O O . SER B 1 245 ? -17.019 -33.970 -43.412 1.00 17.69 245 SER B O 1
ATOM 5776 N N . GLY B 1 246 ? -17.894 -34.235 -41.362 1.00 17.59 246 GLY B N 1
ATOM 5777 C CA . GLY B 1 246 ? -16.644 -34.012 -40.657 1.00 17.24 246 GLY B CA 1
ATOM 5778 C C . GLY B 1 246 ? -16.338 -32.541 -40.369 1.00 18.31 246 GLY B C 1
ATOM 5779 O O . GLY B 1 246 ? -15.340 -32.221 -39.712 1.00 19.60 246 GLY B O 1
ATOM 5780 N N . LEU B 1 247 ? -17.189 -31.650 -40.865 1.00 17.77 247 LEU B N 1
ATOM 5781 C CA . LEU B 1 247 ? -17.045 -30.209 -40.677 1.00 17.89 247 LEU B CA 1
ATOM 5782 C C . LEU B 1 247 ? -18.261 -29.678 -39.922 1.00 17.74 247 LEU B C 1
ATOM 5783 O O . LEU B 1 247 ? -19.260 -30.365 -39.789 1.00 16.63 247 LEU B O 1
ATOM 5788 N N . SER B 1 248 ? -18.189 -28.433 -39.478 1.00 18.77 248 SER B N 1
ATOM 5789 C CA . SER B 1 248 ? -19.249 -27.900 -38.603 1.00 19.12 248 SER B CA 1
ATOM 5790 C C . SER B 1 248 ? -20.534 -27.533 -39.332 1.00 18.14 248 SER B C 1
ATOM 5791 O O . SER B 1 248 ? -21.572 -27.484 -38.690 1.00 17.20 248 SER B O 1
ATOM 5794 N N . TRP B 1 249 ? -20.520 -27.327 -40.649 1.00 17.44 249 TRP B N 1
ATOM 5795 C CA . TRP B 1 249 ? -21.717 -26.794 -41.306 1.00 18.67 249 TRP B CA 1
ATOM 5796 C C . TRP B 1 249 ? -22.961 -27.663 -41.073 1.00 18.71 249 TRP B C 1
ATOM 5797 O O . TRP B 1 249 ? -24.072 -27.134 -40.885 1.00 19.40 249 TRP B O 1
ATOM 5808 N N . ASP B 1 250 ? -22.787 -28.979 -41.028 1.00 17.88 250 ASP B N 1
ATOM 5809 C CA . ASP B 1 250 ? -23.912 -29.893 -40.767 1.00 17.81 250 ASP B CA 1
ATOM 5810 C C . ASP B 1 250 ? -23.891 -30.501 -39.363 1.00 16.94 250 ASP B C 1
ATOM 5811 O O . ASP B 1 250 ? -24.598 -31.476 -39.106 1.00 16.79 250 ASP B O 1
ATOM 5816 N N . GLY B 1 251 ? -23.107 -29.911 -38.453 1.00 16.32 251 GLY B N 1
ATOM 5817 C CA . GLY B 1 251 ? -23.075 -30.321 -37.079 1.00 15.79 251 GLY B CA 1
ATOM 5818 C C . GLY B 1 251 ? -24.230 -29.731 -36.296 1.00 15.03 251 GLY B C 1
ATOM 5819 O O . GLY B 1 251 ? -25.013 -28.948 -36.836 1.00 16.16 251 GLY B O 1
ATOM 5820 N N . PRO B 1 252 ? -24.323 -30.085 -35.019 1.00 15.95 252 PRO B N 1
ATOM 5821 C CA . PRO B 1 252 ? -25.445 -29.654 -34.209 1.00 15.67 252 PRO B CA 1
ATOM 5822 C C . PRO B 1 252 ? -25.466 -28.157 -33.849 1.00 16.28 252 PRO B C 1
ATOM 5823 O O . PRO B 1 252 ? -26.532 -27.678 -33.463 1.00 16.10 252 PRO B O 1
ATOM 5827 N N . GLY B 1 253 ? -24.323 -27.464 -33.946 1.00 15.87 253 GLY B N 1
ATOM 5828 C CA . GLY B 1 253 ? -24.198 -26.044 -33.597 1.00 15.82 253 GLY B CA 1
ATOM 5829 C C . GLY B 1 253 ? -23.721 -25.806 -32.166 1.00 15.66 253 GLY B C 1
ATOM 5830 O O . GLY B 1 253 ? -23.741 -24.674 -31.685 1.00 15.35 253 GLY B O 1
ATOM 5831 N N . GLU B 1 254 ? -23.295 -26.867 -31.490 1.00 15.03 254 GLU B N 1
ATOM 5832 C CA . GLU B 1 254 ? -22.777 -26.832 -30.124 1.00 15.67 254 GLU B CA 1
ATOM 5833 C C . GLU B 1 254 ? -21.270 -26.644 -30.181 1.00 15.39 254 GLU B C 1
ATOM 5834 O O . GLU B 1 254 ? -20.611 -27.214 -31.036 1.00 15.00 254 GLU B O 1
ATOM 5840 N N . ILE B 1 255 ? -20.733 -25.873 -29.246 1.00 15.14 255 ILE B N 1
ATOM 5841 C CA . ILE B 1 255 ? -19.270 -25.669 -29.141 1.00 14.95 255 ILE B CA 1
ATOM 5842 C C . ILE B 1 255 ? -18.580 -27.027 -28.898 1.00 14.54 255 ILE B C 1
ATOM 5843 O O . ILE B 1 255 ? -19.087 -27.879 -28.169 1.00 14.53 255 ILE B O 1
ATOM 5848 N N . ASP B 1 256 ? -17.427 -27.205 -29.535 1.00 14.77 256 ASP B N 1
ATOM 5849 C CA . ASP B 1 256 ? -16.582 -28.389 -29.347 1.00 15.63 256 ASP B CA 1
ATOM 5850 C C . ASP B 1 256 ? -15.798 -28.166 -28.066 1.00 14.79 256 ASP B C 1
ATOM 5851 O O . ASP B 1 256 ? -14.930 -27.315 -28.017 1.00 15.64 256 ASP B O 1
ATOM 5856 N N . VAL B 1 257 ? -16.170 -28.880 -27.013 1.00 15.49 257 VAL B N 1
ATOM 5857 C CA . VAL B 1 257 ? -15.620 -28.655 -25.679 1.00 16.19 257 VAL B CA 1
ATOM 5858 C C . VAL B 1 257 ? -14.127 -28.949 -25.642 1.00 16.76 257 VAL B C 1
ATOM 5859 O O . VAL B 1 257 ? -13.376 -28.229 -24.988 1.00 17.56 257 VAL B O 1
ATOM 5863 N N A ASP B 1 258 ? -13.708 -30.025 -26.316 0.50 17.38 258 ASP B N 1
ATOM 5864 N N B ASP B 1 258 ? -13.696 -29.990 -26.338 0.50 17.42 258 ASP B N 1
ATOM 5865 C CA A ASP B 1 258 ? -12.285 -30.376 -26.429 0.50 18.36 258 ASP B CA 1
ATOM 5866 C CA B ASP B 1 258 ? -12.285 -30.301 -26.357 0.50 18.62 258 ASP B CA 1
ATOM 5867 C C A ASP B 1 258 ? -11.494 -29.216 -27.025 0.50 17.65 258 ASP B C 1
ATOM 5868 C C B ASP B 1 258 ? -11.463 -29.217 -27.044 0.50 17.83 258 ASP B C 1
ATOM 5869 O O A ASP B 1 258 ? -10.499 -28.775 -26.444 0.50 17.58 258 ASP B O 1
ATOM 5870 O O B ASP B 1 258 ? -10.398 -28.839 -26.554 0.50 17.96 258 ASP B O 1
ATOM 5879 N N . ALA B 1 259 ? -11.960 -28.712 -28.169 1.00 17.49 259 ALA B N 1
ATOM 5880 C CA . ALA B 1 259 ? -11.310 -27.582 -28.858 1.00 17.01 259 ALA B CA 1
ATOM 5881 C C . ALA B 1 259 ? -11.252 -26.345 -27.984 1.00 17.05 259 ALA B C 1
ATOM 5882 O O . ALA B 1 259 ? -10.222 -25.660 -27.919 1.00 16.93 259 ALA B O 1
ATOM 5884 N N . LEU B 1 260 ? -12.349 -26.074 -27.287 1.00 16.07 260 LEU B N 1
ATOM 5885 C CA . LEU B 1 260 ? -12.407 -24.937 -26.369 1.00 15.45 260 LEU B CA 1
ATOM 5886 C C . LEU B 1 260 ? -11.352 -25.072 -25.263 1.00 16.15 260 LEU B C 1
ATOM 5887 O O . LEU B 1 260 ? -10.627 -24.118 -24.964 1.00 16.46 260 LEU B O 1
ATOM 5892 N N . ALA B 1 261 ? -11.287 -26.257 -24.656 1.00 16.79 261 ALA B N 1
ATOM 5893 C CA . ALA B 1 261 ? -10.338 -26.513 -23.567 1.00 17.45 261 ALA B CA 1
ATOM 5894 C C . ALA B 1 261 ? -8.876 -26.378 -24.016 1.00 17.91 261 ALA B C 1
ATOM 5895 O O . ALA B 1 261 ? -8.070 -25.805 -23.296 1.00 18.07 261 ALA B O 1
ATOM 5897 N N . VAL B 1 262 ? -8.553 -26.898 -25.193 1.00 18.77 262 VAL B N 1
ATOM 5898 C CA . VAL B 1 262 ? -7.211 -26.728 -25.762 1.00 19.16 262 VAL B CA 1
ATOM 5899 C C . VAL B 1 262 ? -6.870 -25.247 -25.900 1.00 18.60 262 VAL B C 1
ATOM 5900 O O . VAL B 1 262 ? -5.801 -24.801 -25.477 1.00 17.96 262 VAL B O 1
ATOM 5904 N N . LEU B 1 263 ? -7.795 -24.469 -26.463 1.00 16.66 263 LEU B N 1
ATOM 5905 C CA . LEU B 1 263 ? -7.562 -23.046 -26.710 1.00 17.20 263 LEU B CA 1
ATOM 5906 C C . LEU B 1 263 ? -7.481 -22.255 -25.419 1.00 16.79 263 LEU B C 1
ATOM 5907 O O . LEU B 1 263 ? -6.604 -21.402 -25.268 1.00 16.58 263 LEU B O 1
ATOM 5912 N N . VAL B 1 264 ? -8.375 -22.542 -24.472 1.00 16.68 264 VAL B N 1
ATOM 5913 C CA . VAL B 1 264 ? -8.350 -21.872 -23.171 1.00 18.08 264 VAL B CA 1
ATOM 5914 C C . VAL B 1 264 ? -7.049 -22.182 -22.401 1.00 19.36 264 VAL B C 1
ATOM 5915 O O . VAL B 1 264 ? -6.413 -21.267 -21.894 1.00 19.57 264 VAL B O 1
ATOM 5919 N N . GLU B 1 265 ? -6.633 -23.452 -22.384 1.00 20.21 265 GLU B N 1
ATOM 5920 C CA . GLU B 1 265 ? -5.355 -23.818 -21.751 1.00 22.65 265 GLU B CA 1
ATOM 5921 C C . GLU B 1 265 ? -4.213 -22.995 -22.339 1.00 21.15 265 GLU B C 1
ATOM 5922 O O . GLU B 1 265 ? -3.373 -22.459 -21.602 1.00 21.15 265 GLU B O 1
ATOM 5928 N N . PHE B 1 266 ? -4.182 -22.894 -23.665 1.00 19.87 266 PHE B N 1
ATOM 5929 C CA . PHE B 1 266 ? -3.108 -22.151 -24.342 1.00 19.30 266 PHE B CA 1
ATOM 5930 C C . PHE B 1 266 ? -2.965 -20.737 -23.801 1.00 20.12 266 PHE B C 1
ATOM 5931 O O . PHE B 1 266 ? -1.870 -20.316 -23.425 1.00 20.82 266 PHE B O 1
ATOM 5939 N N . PHE B 1 267 ? -4.069 -20.006 -23.720 1.00 18.71 267 PHE B N 1
ATOM 5940 C CA . PHE B 1 267 ? -4.022 -18.615 -23.282 1.00 18.15 267 PHE B CA 1
ATOM 5941 C C . PHE B 1 267 ? -3.897 -18.468 -21.774 1.00 17.91 267 PHE B C 1
ATOM 5942 O O . PHE B 1 267 ? -3.213 -17.552 -21.301 1.00 19.22 267 PHE B O 1
ATOM 5950 N N . ALA B 1 268 ? -4.550 -19.340 -21.014 1.00 17.98 268 ALA B N 1
ATOM 5951 C CA . ALA B 1 268 ? -4.457 -19.293 -19.565 1.00 18.46 268 ALA B CA 1
ATOM 5952 C C . ALA B 1 268 ? -3.013 -19.546 -19.127 1.00 20.48 268 ALA B C 1
ATOM 5953 O O . ALA B 1 268 ? -2.545 -18.904 -18.207 1.00 20.12 268 ALA B O 1
ATOM 5955 N N . ALA B 1 269 ? -2.332 -20.475 -19.787 1.00 20.86 269 ALA B N 1
ATOM 5956 C CA . ALA B 1 269 ? -0.919 -20.761 -19.459 1.00 22.64 269 ALA B CA 1
ATOM 5957 C C . ALA B 1 269 ? -0.025 -19.557 -19.733 1.00 23.95 269 ALA B C 1
ATOM 5958 O O . ALA B 1 269 ? 0.992 -19.380 -19.047 1.00 26.11 269 ALA B O 1
ATOM 5960 N N . LYS B 1 270 ? -0.395 -18.734 -20.716 1.00 24.34 270 LYS B N 1
ATOM 5961 C CA . LYS B 1 270 ? 0.333 -17.480 -21.006 1.00 24.43 270 LYS B CA 1
ATOM 5962 C C . LYS B 1 270 ? 0.056 -16.362 -19.990 1.00 24.38 270 LYS B C 1
ATOM 5963 O O . LYS B 1 270 ? 0.690 -15.305 -20.070 1.00 24.20 270 LYS B O 1
ATOM 5969 N N . GLY B 1 271 ? -0.895 -16.569 -19.071 1.00 21.94 271 GLY B N 1
ATOM 5970 C CA . GLY B 1 271 ? -1.253 -15.588 -18.057 1.00 22.16 271 GLY B CA 1
ATOM 5971 C C . GLY B 1 271 ? -2.474 -14.715 -18.336 1.00 21.27 271 GLY B C 1
ATOM 5972 O O . GLY B 1 271 ? -2.777 -13.829 -17.539 1.00 21.62 271 GLY B O 1
ATOM 5973 N N . HIS B 1 272 ? -3.174 -14.950 -19.447 1.00 19.58 272 HIS B N 1
ATOM 5974 C CA . HIS B 1 272 ? -4.372 -14.157 -19.791 1.00 19.09 272 HIS B CA 1
ATOM 5975 C C . HIS B 1 272 ? -5.572 -14.582 -18.937 1.00 18.46 272 HIS B C 1
ATOM 5976 O O . HIS B 1 272 ? -5.776 -15.775 -18.722 1.00 18.95 272 HIS B O 1
ATOM 5983 N N . PRO B 1 273 ? -6.382 -13.606 -18.485 1.00 18.16 273 PRO B N 1
ATOM 5984 C CA . PRO B 1 273 ? -7.724 -13.934 -18.012 1.00 18.79 273 PRO B CA 1
ATOM 5985 C C . PRO B 1 273 ? -8.626 -14.261 -19.199 1.00 18.62 273 PRO B C 1
ATOM 5986 O O . PRO B 1 273 ? -8.316 -13.902 -20.345 1.00 18.18 273 PRO B O 1
ATOM 5990 N N . VAL B 1 274 ? -9.710 -14.974 -18.912 1.00 18.55 274 VAL B N 1
ATOM 5991 C CA . VAL B 1 274 ? -10.491 -15.668 -19.940 1.00 18.77 274 VAL B CA 1
ATOM 5992 C C . VAL B 1 274 ? -11.967 -15.303 -19.844 1.00 16.95 274 VAL B C 1
ATOM 5993 O O . VAL B 1 274 ? -12.548 -15.430 -18.780 1.00 17.34 274 VAL B O 1
ATOM 5997 N N . PHE B 1 275 ? -12.540 -14.851 -20.962 1.00 16.09 275 PHE B N 1
ATOM 5998 C CA . PHE B 1 275 ? -13.997 -14.645 -21.094 1.00 15.07 275 PHE B CA 1
ATOM 5999 C C . PHE B 1 275 ? -14.511 -15.736 -22.047 1.00 14.79 275 PHE B C 1
ATOM 6000 O O . PHE B 1 275 ? -13.981 -15.875 -23.161 1.00 15.90 275 PHE B O 1
ATOM 6008 N N . VAL B 1 276 ? -15.560 -16.457 -21.643 1.00 14.25 276 VAL B N 1
ATOM 6009 C CA . VAL B 1 276 ? -16.172 -17.472 -22.480 1.00 13.86 276 VAL B CA 1
ATOM 6010 C C . VAL B 1 276 ? -17.662 -17.142 -22.609 1.00 13.03 276 VAL B C 1
ATOM 6011 O O . VAL B 1 276 ? -18.330 -16.954 -21.589 1.00 14.67 276 VAL B O 1
ATOM 6015 N N . ASN B 1 277 ? -18.142 -17.025 -23.842 1.00 13.11 277 ASN B N 1
ATOM 6016 C CA . ASN B 1 277 ? -19.572 -16.937 -24.073 1.00 12.98 277 ASN B CA 1
ATOM 6017 C C . ASN B 1 277 ? -20.047 -18.288 -24.562 1.00 12.79 277 ASN B C 1
ATOM 6018 O O . ASN B 1 277 ? -19.457 -18.835 -25.499 1.00 14.12 277 ASN B O 1
ATOM 6023 N N . LEU B 1 278 ? -21.131 -18.770 -23.961 1.00 12.30 278 LEU B N 1
ATOM 6024 C CA . LEU B 1 278 ? -21.772 -20.033 -24.319 1.00 12.75 278 LEU B CA 1
ATOM 6025 C C . LEU B 1 278 ? -23.213 -19.751 -24.761 1.00 12.56 278 LEU B C 1
ATOM 6026 O O . LEU B 1 278 ? -23.946 -18.968 -24.127 1.00 13.52 278 LEU B O 1
ATOM 6031 N N . ASN B 1 279 ? -23.586 -20.381 -25.862 1.00 12.76 279 ASN B N 1
ATOM 6032 C CA . ASN B 1 279 ? -24.888 -20.121 -26.493 1.00 12.74 279 ASN B CA 1
ATOM 6033 C C . ASN B 1 279 ? -25.928 -21.083 -25.975 1.00 13.08 279 ASN B C 1
ATOM 6034 O O . ASN B 1 279 ? -25.771 -22.290 -26.131 1.00 13.51 279 ASN B O 1
ATOM 6039 N N . LEU B 1 280 ? -27.004 -20.551 -25.392 1.00 12.87 280 LEU B N 1
ATOM 6040 C CA . LEU B 1 280 ? -28.114 -21.375 -24.939 1.00 13.47 280 LEU B CA 1
ATOM 6041 C C . LEU B 1 280 ? -29.321 -21.117 -25.846 1.00 13.09 280 LEU B C 1
ATOM 6042 O O . LEU B 1 280 ? -30.201 -20.297 -25.533 1.00 13.82 280 LEU B O 1
ATOM 6047 N N . GLY B 1 281 ? -29.362 -21.848 -26.954 1.00 13.56 281 GLY B N 1
ATOM 6048 C CA . GLY B 1 281 ? -30.358 -21.622 -28.008 1.00 13.68 281 GLY B CA 1
ATOM 6049 C C . GLY B 1 281 ? -29.749 -20.748 -29.079 1.00 13.51 281 GLY B C 1
ATOM 6050 O O . GLY B 1 281 ? -30.061 -19.561 -29.200 1.00 13.01 281 GLY B O 1
ATOM 6051 N N . SER B 1 282 ? -28.851 -21.327 -29.873 1.00 13.12 282 SER B N 1
ATOM 6052 C CA . SER B 1 282 ? -28.080 -20.588 -30.851 1.00 14.02 282 SER B CA 1
ATOM 6053 C C . SER B 1 282 ? -28.949 -20.062 -31.992 1.00 14.93 282 SER B C 1
ATOM 6054 O O . SER B 1 282 ? -30.044 -20.601 -32.250 1.00 14.14 282 SER B O 1
ATOM 6057 N N . THR B 1 283 ? -28.492 -19.010 -32.661 1.00 15.51 283 THR B N 1
ATOM 6058 C CA . THR B 1 283 ? -29.378 -18.302 -33.583 1.00 18.03 283 THR B CA 1
ATOM 6059 C C . THR B 1 283 ? -29.905 -19.138 -34.723 1.00 17.97 283 THR B C 1
ATOM 6060 O O . THR B 1 283 ? -31.125 -19.111 -34.961 1.00 18.78 283 THR B O 1
ATOM 6064 N N . PHE B 1 284 ? -29.043 -19.866 -35.432 1.00 16.95 284 PHE B N 1
ATOM 6065 C CA . PHE B 1 284 ? -29.544 -20.576 -36.598 1.00 17.50 284 PHE B CA 1
ATOM 6066 C C . PHE B 1 284 ? -29.992 -21.996 -36.319 1.00 16.16 284 PHE B C 1
ATOM 6067 O O . PHE B 1 284 ? -31.022 -22.427 -36.864 1.00 16.85 284 PHE B O 1
ATOM 6075 N N . LYS B 1 285 ? -29.269 -22.711 -35.463 1.00 14.44 285 LYS B N 1
ATOM 6076 C CA . LYS B 1 285 ? -29.571 -24.118 -35.171 1.00 14.17 285 LYS B CA 1
ATOM 6077 C C . LYS B 1 285 ? -30.323 -24.361 -33.855 1.00 13.66 285 LYS B C 1
ATOM 6078 O O . LYS B 1 285 ? -30.759 -25.493 -33.581 1.00 13.82 285 LYS B O 1
ATOM 6084 N N . GLY B 1 286 ? -30.504 -23.330 -33.029 1.00 13.43 286 GLY B N 1
ATOM 6085 C CA . GLY B 1 286 ? -31.120 -23.518 -31.729 1.00 12.96 286 GLY B CA 1
ATOM 6086 C C . GLY B 1 286 ? -30.400 -24.475 -30.803 1.00 13.19 286 GLY B C 1
ATOM 6087 O O . GLY B 1 286 ? -30.997 -25.061 -29.939 1.00 14.48 286 GLY B O 1
ATOM 6088 N N . ALA B 1 287 ? -29.084 -24.576 -30.981 1.00 13.32 287 ALA B N 1
ATOM 6089 C CA . ALA B 1 287 ? -28.264 -25.485 -30.200 1.00 13.78 287 ALA B CA 1
ATOM 6090 C C . ALA B 1 287 ? -28.065 -24.957 -28.786 1.00 13.02 287 ALA B C 1
ATOM 6091 O O . ALA B 1 287 ? -28.126 -23.743 -28.543 1.00 13.45 287 ALA B O 1
ATOM 6093 N N . HIS B 1 288 ? -27.770 -25.865 -27.874 1.00 13.21 288 HIS B N 1
ATOM 6094 C CA . HIS B 1 288 ? -27.451 -25.545 -26.490 1.00 13.14 288 HIS B CA 1
ATOM 6095 C C . HIS B 1 288 ? -26.020 -26.015 -26.204 1.00 12.94 288 HIS B C 1
ATOM 6096 O O . HIS B 1 288 ? -25.766 -27.205 -26.142 1.00 13.97 288 HIS B O 1
ATOM 6103 N N . ASP B 1 289 ? -25.084 -25.085 -26.094 1.00 13.10 289 ASP B N 1
ATOM 6104 C CA . ASP B 1 289 ? -23.738 -25.420 -25.610 1.00 13.25 289 ASP B CA 1
ATOM 6105 C C . ASP B 1 289 ? -23.861 -26.130 -24.287 1.00 14.03 289 ASP B C 1
ATOM 6106 O O . ASP B 1 289 ? -24.704 -25.790 -23.466 1.00 15.10 289 ASP B O 1
ATOM 6111 N N . ASP B 1 290 ? -23.007 -27.136 -24.079 1.00 13.86 290 ASP B N 1
ATOM 6112 C CA . ASP B 1 290 ? -23.065 -27.948 -22.881 1.00 14.98 290 ASP B CA 1
ATOM 6113 C C . ASP B 1 290 ? -22.358 -27.204 -21.786 1.00 15.20 290 ASP B C 1
ATOM 6114 O O . ASP B 1 290 ? -21.172 -27.420 -21.520 1.00 15.07 290 ASP B O 1
ATOM 6119 N N . VAL B 1 291 ? -23.096 -26.298 -21.144 1.00 14.69 291 VAL B N 1
ATOM 6120 C CA . VAL B 1 291 ? -22.500 -25.365 -20.197 1.00 14.80 291 VAL B CA 1
ATOM 6121 C C . VAL B 1 291 ? -21.855 -26.120 -19.025 1.00 14.96 291 VAL B C 1
ATOM 6122 O O . VAL B 1 291 ? -20.718 -25.820 -18.647 1.00 14.48 291 VAL B O 1
ATOM 6126 N N . ARG B 1 292 ? -22.530 -27.144 -18.505 1.00 15.16 292 ARG B N 1
ATOM 6127 C CA . ARG B 1 292 ? -21.959 -27.934 -17.415 1.00 16.36 292 ARG B CA 1
ATOM 6128 C C . ARG B 1 292 ? -20.667 -28.629 -17.884 1.00 15.74 292 ARG B C 1
ATOM 6129 O O . ARG B 1 292 ? -19.689 -28.614 -17.139 1.00 15.45 292 ARG B O 1
ATOM 6137 N N . ALA B 1 293 ? -20.676 -29.253 -19.065 1.00 14.77 293 ALA B N 1
ATOM 6138 C CA . ALA B 1 293 ? -19.467 -29.948 -19.561 1.00 15.16 293 ALA B CA 1
ATOM 6139 C C . ALA B 1 293 ? -18.323 -28.968 -19.706 1.00 15.41 293 ALA B C 1
ATOM 6140 O O . ALA B 1 293 ? -17.185 -29.267 -19.329 1.00 15.75 293 ALA B O 1
ATOM 6142 N N . VAL B 1 294 ? -18.611 -27.800 -20.274 1.00 14.13 294 VAL B N 1
ATOM 6143 C CA . VAL B 1 294 ? -17.592 -26.760 -20.428 1.00 14.47 294 VAL B CA 1
ATOM 6144 C C . VAL B 1 294 ? -16.971 -26.359 -19.079 1.00 15.25 294 VAL B C 1
ATOM 6145 O O . VAL B 1 294 ? -15.733 -26.262 -18.937 1.00 16.46 294 VAL B O 1
ATOM 6149 N N . CYS B 1 295 ? -17.828 -26.139 -18.101 1.00 15.30 295 CYS B N 1
ATOM 6150 C CA . CYS B 1 295 ? -17.412 -25.703 -16.771 1.00 15.68 295 CYS B CA 1
ATOM 6151 C C . CYS B 1 295 ? -16.590 -26.788 -16.074 1.00 16.19 295 CYS B C 1
ATOM 6152 O O . CYS B 1 295 ? -15.559 -26.481 -15.482 1.00 16.01 295 CYS B O 1
ATOM 6155 N N . GLU B 1 296 ? -17.037 -28.046 -16.159 1.00 16.11 296 GLU B N 1
ATOM 6156 C CA . GLU B 1 296 ? -16.241 -29.167 -15.625 1.00 16.82 296 GLU B CA 1
ATOM 6157 C C . GLU B 1 296 ? -14.869 -29.289 -16.270 1.00 17.67 296 GLU B C 1
ATOM 6158 O O . GLU B 1 296 ? -13.895 -29.594 -15.585 1.00 18.35 296 GLU B O 1
ATOM 6164 N N A ARG B 1 297 ? -14.792 -29.083 -17.584 0.50 16.62 297 ARG B N 1
ATOM 6165 N N B ARG B 1 297 ? -14.803 -29.051 -17.576 0.50 17.19 297 ARG B N 1
ATOM 6166 C CA A ARG B 1 297 ? -13.527 -29.152 -18.292 0.50 16.73 297 ARG B CA 1
ATOM 6167 C CA B ARG B 1 297 ? -13.577 -29.162 -18.334 0.50 17.69 297 ARG B CA 1
ATOM 6168 C C A ARG B 1 297 ? -12.625 -27.996 -17.917 0.50 17.00 297 ARG B C 1
ATOM 6169 C C B ARG B 1 297 ? -12.636 -27.980 -18.148 0.50 17.52 297 ARG B C 1
ATOM 6170 O O A ARG B 1 297 ? -11.444 -28.209 -17.623 0.50 17.88 297 ARG B O 1
ATOM 6171 O O B ARG B 1 297 ? -11.415 -28.152 -18.291 0.50 18.24 297 ARG B O 1
ATOM 6186 N N . LEU B 1 298 ? -13.171 -26.779 -17.879 1.00 16.68 298 LEU B N 1
ATOM 6187 C CA . LEU B 1 298 ? -12.323 -25.588 -17.733 1.00 16.53 298 LEU B CA 1
ATOM 6188 C C . LEU B 1 298 ? -11.881 -25.314 -16.309 1.00 16.41 298 LEU B C 1
ATOM 6189 O O . LEU B 1 298 ? -10.842 -24.714 -16.131 1.00 17.22 298 LEU B O 1
ATOM 6194 N N . LEU B 1 299 ? -12.669 -25.700 -15.311 1.00 17.94 299 LEU B N 1
ATOM 6195 C CA . LEU B 1 299 ? -12.321 -25.368 -13.921 1.00 18.29 299 LEU B CA 1
ATOM 6196 C C . LEU B 1 299 ? -10.913 -25.853 -13.513 1.00 18.36 299 LEU B C 1
ATOM 6197 O O . LEU B 1 299 ? -10.156 -25.076 -12.944 1.00 17.61 299 LEU B O 1
ATOM 6202 N N . PRO B 1 300 ? -10.548 -27.101 -13.829 1.00 18.69 300 PRO B N 1
ATOM 6203 C CA . PRO B 1 300 ? -9.146 -27.501 -13.521 1.00 19.43 300 PRO B CA 1
ATOM 6204 C C . PRO B 1 300 ? -8.063 -26.680 -14.224 1.00 19.66 300 PRO B C 1
ATOM 6205 O O . PRO B 1 300 ? -6.988 -26.459 -13.655 1.00 20.23 300 PRO B O 1
ATOM 6209 N N . ILE B 1 301 ? -8.338 -26.228 -15.448 1.00 18.72 301 ILE B N 1
ATOM 6210 C CA . ILE B 1 301 ? -7.449 -25.340 -16.188 1.00 19.35 301 ILE B CA 1
ATOM 6211 C C . ILE B 1 301 ? -7.331 -24.002 -15.460 1.00 20.33 301 ILE B C 1
ATOM 6212 O O . ILE B 1 301 ? -6.217 -23.460 -15.277 1.00 19.76 301 ILE B O 1
ATOM 6217 N N . PHE B 1 302 ? -8.478 -23.458 -15.040 1.00 18.76 302 PHE B N 1
ATOM 6218 C CA . PHE B 1 302 ? -8.477 -22.232 -14.272 1.00 19.20 302 PHE B CA 1
ATOM 6219 C C . PHE B 1 302 ? -7.701 -22.389 -12.955 1.00 20.80 302 PHE B C 1
ATOM 6220 O O . PHE B 1 302 ? -6.930 -21.511 -12.583 1.00 20.27 302 PHE B O 1
ATOM 6228 N N . GLU B 1 303 ? -7.869 -23.517 -12.277 1.00 21.22 303 GLU B N 1
ATOM 6229 C CA . GLU B 1 303 ? -7.203 -23.695 -10.983 1.00 23.74 303 GLU B CA 1
ATOM 6230 C C . GLU B 1 303 ? -5.688 -23.861 -11.169 1.00 23.89 303 GLU B C 1
ATOM 6231 O O . GLU B 1 303 ? -4.908 -23.246 -10.436 1.00 24.85 303 GLU B O 1
ATOM 6237 N N . ARG B 1 304 ? -5.297 -24.641 -12.171 1.00 24.04 304 ARG B N 1
ATOM 6238 C CA . ARG B 1 304 ? -3.876 -24.833 -12.527 1.00 25.97 304 ARG B CA 1
ATOM 6239 C C . ARG B 1 304 ? -3.156 -23.519 -12.807 1.00 25.62 304 ARG B C 1
ATOM 6240 O O . ARG B 1 304 ? -1.987 -23.369 -12.441 1.00 25.11 304 ARG B O 1
ATOM 6248 N N . HIS B 1 305 ? -3.833 -22.565 -13.444 1.00 22.85 305 HIS B N 1
ATOM 6249 C CA . HIS B 1 305 ? -3.178 -21.332 -13.879 1.00 23.42 305 HIS B CA 1
ATOM 6250 C C . HIS B 1 305 ? -3.509 -20.120 -13.020 1.00 22.28 305 HIS B C 1
ATOM 6251 O O . HIS B 1 305 ? -3.250 -19.002 -13.423 1.00 23.47 305 HIS B O 1
ATOM 6258 N N . GLY B 1 306 ? -4.036 -20.354 -11.817 1.00 21.66 306 GLY B N 1
ATOM 6259 C CA . GLY B 1 306 ? -4.235 -19.301 -10.842 1.00 22.87 306 GLY B CA 1
ATOM 6260 C C . GLY B 1 306 ? -5.343 -18.324 -11.198 1.00 23.01 306 GLY B C 1
ATOM 6261 O O . GLY B 1 306 ? -5.281 -17.163 -10.826 1.00 24.08 306 GLY B O 1
ATOM 6262 N N . LEU B 1 307 ? -6.371 -18.809 -11.899 1.00 21.92 307 LEU B N 1
ATOM 6263 C CA . LEU B 1 307 ? -7.502 -17.948 -12.300 1.00 21.32 307 LEU B CA 1
ATOM 6264 C C . LEU B 1 307 ? -8.760 -18.053 -11.438 1.00 21.71 307 LEU B C 1
ATOM 6265 O O . LEU B 1 307 ? -9.743 -17.343 -11.693 1.00 20.62 307 LEU B O 1
ATOM 6270 N N . VAL B 1 308 ? -8.764 -18.897 -10.413 1.00 22.29 308 VAL B N 1
ATOM 6271 C CA . VAL B 1 308 ? -9.934 -19.010 -9.536 1.00 23.31 308 VAL B CA 1
ATOM 6272 C C . VAL B 1 308 ? -9.977 -17.829 -8.570 1.00 26.55 308 VAL B C 1
ATOM 6273 O O . VAL B 1 308 ? -11.021 -17.216 -8.354 1.00 24.31 308 VAL B O 1
ATOM 6277 N N . GLN B 1 309 ? -8.821 -17.518 -7.995 1.00 29.12 309 GLN B N 1
ATOM 6278 C CA . GLN B 1 309 ? -8.690 -16.411 -7.069 1.00 32.77 309 GLN B CA 1
ATOM 6279 C C . GLN B 1 309 ? -7.353 -15.795 -7.378 1.00 33.25 309 GLN B C 1
ATOM 6280 O O . GLN B 1 309 ? -6.336 -16.500 -7.376 1.00 33.54 309 GLN B O 1
ATOM 6286 N N . ARG B 1 310 ? -7.340 -14.505 -7.686 1.00 32.64 310 ARG B N 1
ATOM 6287 C CA . ARG B 1 310 ? -6.087 -13.814 -7.930 1.00 35.00 310 ARG B CA 1
ATOM 6288 C C . ARG B 1 310 ? -6.125 -12.362 -7.504 1.00 36.51 310 ARG B C 1
ATOM 6289 O O . ARG B 1 310 ? -7.162 -11.701 -7.600 1.00 35.80 310 ARG B O 1
ATOM 6297 N N . GLU B 1 311 ? -4.975 -11.865 -7.053 1.00 38.23 311 GLU B N 1
ATOM 6298 C CA . GLU B 1 311 ? -4.841 -10.460 -6.689 1.00 40.77 311 GLU B CA 1
ATOM 6299 C C . GLU B 1 311 ? -4.857 -9.601 -7.939 1.00 41.50 311 GLU B C 1
ATOM 6300 O O . GLU B 1 311 ? -4.274 -9.968 -8.962 1.00 41.96 311 GLU B O 1
ATOM 6306 N N . VAL B 1 312 ? -5.546 -8.469 -7.851 1.00 44.28 312 VAL B N 1
ATOM 6307 C CA . VAL B 1 312 ? -5.689 -7.557 -8.982 1.00 49.50 312 VAL B CA 1
ATOM 6308 C C . VAL B 1 312 ? -5.358 -6.147 -8.524 1.00 51.93 312 VAL B C 1
ATOM 6309 O O . VAL B 1 312 ? -5.909 -5.677 -7.530 1.00 50.20 312 VAL B O 1
ATOM 6313 N N . VAL B 1 313 ? -4.451 -5.493 -9.249 1.00 60.57 313 VAL B N 1
ATOM 6314 C CA . VAL B 1 313 ? -4.144 -4.074 -9.023 1.00 66.30 313 VAL B CA 1
ATOM 6315 C C . VAL B 1 313 ? -5.178 -3.192 -9.733 1.00 70.08 313 VAL B C 1
ATOM 6316 O O . VAL B 1 313 ? -5.251 -3.180 -10.967 1.00 68.39 313 VAL B O 1
ATOM 6320 N N . TYR B 1 314 ? -5.986 -2.477 -8.943 1.00 76.18 314 TYR B N 1
ATOM 6321 C CA . TYR B 1 314 ? -6.957 -1.512 -9.475 1.00 81.81 314 TYR B CA 1
ATOM 6322 C C . TYR B 1 314 ? -6.492 -0.077 -9.176 1.00 87.71 314 TYR B C 1
ATOM 6323 O O . TYR B 1 314 ? -6.747 0.472 -8.105 1.00 90.98 314 TYR B O 1
ATOM 6332 N N . GLY B 1 315 ? -5.763 0.499 -10.133 1.00 93.94 315 GLY B N 1
ATOM 6333 C CA . GLY B 1 315 ? -5.279 1.877 -10.043 1.00 99.37 315 GLY B CA 1
ATOM 6334 C C . GLY B 1 315 ? -4.125 2.081 -9.074 1.00 105.29 315 GLY B C 1
ATOM 6335 O O . GLY B 1 315 ? -3.538 1.119 -8.573 1.00 103.08 315 GLY B O 1
ATOM 6336 N N . SER B 1 316 ? -3.804 3.352 -8.831 1.00 113.56 316 SER B N 1
ATOM 6337 C CA . SER B 1 316 ? -2.778 3.753 -7.860 1.00 119.30 316 SER B CA 1
ATOM 6338 C C . SER B 1 316 ? -2.902 5.243 -7.497 1.00 124.10 316 SER B C 1
ATOM 6339 O O . SER B 1 316 ? -3.700 5.972 -8.096 1.00 122.43 316 SER B O 1
ATOM 6342 N N . CYS B 1 317 ? -2.120 5.675 -6.507 1.00 130.99 317 CYS B N 1
ATOM 6343 C CA . CYS B 1 317 ? -2.108 7.074 -6.048 1.00 133.88 317 CYS B CA 1
ATOM 6344 C C . CYS B 1 317 ? -0.751 7.440 -5.408 1.00 135.91 317 CYS B C 1
ATOM 6345 O O . CYS B 1 317 ? -0.148 6.601 -4.738 1.00 137.49 317 CYS B O 1
ATOM 6348 N N . PRO B 1 318 ? -0.275 8.693 -5.604 1.00 136.58 318 PRO B N 1
ATOM 6349 C CA . PRO B 1 318 ? 1.096 9.076 -5.209 1.00 136.89 318 PRO B CA 1
ATOM 6350 C C . PRO B 1 318 ? 1.381 9.027 -3.696 1.00 140.59 318 PRO B C 1
ATOM 6351 O O . PRO B 1 318 ? 0.640 9.611 -2.903 1.00 139.88 318 PRO B O 1
ATOM 6355 N N . GLN B 1 319 ? 2.458 8.329 -3.326 1.00 145.21 319 GLN B N 1
ATOM 6356 C CA . GLN B 1 319 ? 2.853 8.105 -1.924 1.00 147.01 319 GLN B CA 1
ATOM 6357 C C . GLN B 1 319 ? 4.318 7.619 -1.902 1.00 145.91 319 GLN B C 1
ATOM 6358 O O . GLN B 1 319 ? 5.039 7.787 -2.890 1.00 146.49 319 GLN B O 1
ATOM 6364 N N . THR B 1 320 ? 4.768 7.053 -0.779 1.00 143.91 320 THR B N 1
ATOM 6365 C CA . THR B 1 320 ? 5.913 6.135 -0.774 1.00 140.63 320 THR B CA 1
ATOM 6366 C C . THR B 1 320 ? 5.560 4.910 -1.625 1.00 139.64 320 THR B C 1
ATOM 6367 O O . THR B 1 320 ? 6.348 4.490 -2.475 1.00 138.03 320 THR B O 1
ATOM 6371 N N . GLY B 1 321 ? 4.373 4.350 -1.378 1.00 138.60 321 GLY B N 1
ATOM 6372 C CA . GLY B 1 321 ? 3.788 3.293 -2.211 1.00 136.24 321 GLY B CA 1
ATOM 6373 C C . GLY B 1 321 ? 2.958 3.834 -3.366 1.00 135.46 321 GLY B C 1
ATOM 6374 O O . GLY B 1 321 ? 3.126 4.989 -3.764 1.00 132.88 321 GLY B O 1
ATOM 6375 N N . ARG B 1 322 ? 2.062 2.997 -3.896 1.00 134.56 322 ARG B N 1
ATOM 6376 C CA . ARG B 1 322 ? 1.175 3.387 -5.012 1.00 132.27 322 ARG B CA 1
ATOM 6377 C C . ARG B 1 322 ? -0.140 2.578 -5.133 1.00 127.89 322 ARG B C 1
ATOM 6378 O O . ARG B 1 322 ? -1.206 3.110 -4.807 1.00 127.45 322 ARG B O 1
ATOM 6386 N N . PRO B 1 323 ? -0.076 1.302 -5.586 1.00 121.90 323 PRO B N 1
ATOM 6387 C CA . PRO B 1 323 ? -1.307 0.643 -6.047 1.00 118.17 323 PRO B CA 1
ATOM 6388 C C . PRO B 1 323 ? -2.241 0.090 -4.956 1.00 113.05 323 PRO B C 1
ATOM 6389 O O . PRO B 1 323 ? -1.782 -0.327 -3.889 1.00 110.45 323 PRO B O 1
ATOM 6393 N N . LEU B 1 324 ? -3.545 0.113 -5.247 1.00 106.22 324 LEU B N 1
ATOM 6394 C CA . LEU B 1 324 ? -4.565 -0.599 -4.464 1.00 99.97 324 LEU B CA 1
ATOM 6395 C C . LEU B 1 324 ? -4.693 -2.020 -5.030 1.00 93.00 324 LEU B C 1
ATOM 6396 O O . LEU B 1 324 ? -4.337 -2.255 -6.191 1.00 91.14 324 LEU B O 1
ATOM 6401 N N . VAL B 1 325 ? -5.201 -2.954 -4.220 1.00 83.40 325 VAL B N 1
ATOM 6402 C CA . VAL B 1 325 ? -5.335 -4.368 -4.623 1.00 76.62 325 VAL B CA 1
ATOM 6403 C C . VAL B 1 325 ? -6.608 -5.013 -4.045 1.00 67.56 325 VAL B C 1
ATOM 6404 O O . VAL B 1 325 ? -6.965 -4.760 -2.893 1.00 63.50 325 VAL B O 1
ATOM 6408 N N . ASP B 1 326 ? -7.287 -5.830 -4.862 1.00 57.66 326 ASP B N 1
ATOM 6409 C CA . ASP B 1 326 ? -8.354 -6.723 -4.380 1.00 51.23 326 ASP B CA 1
ATOM 6410 C C . ASP B 1 326 ? -8.268 -8.098 -5.057 1.00 44.63 326 ASP B C 1
ATOM 6411 O O . ASP B 1 326 ? -7.454 -8.302 -5.962 1.00 45.55 326 ASP B O 1
ATOM 6416 N N . VAL B 1 327 ? -9.102 -9.031 -4.603 1.00 41.25 327 VAL B N 1
ATOM 6417 C CA . VAL B 1 327 ? -9.082 -10.416 -5.101 1.00 37.69 327 VAL B CA 1
ATOM 6418 C C . VAL B 1 327 ? -10.320 -10.715 -5.957 1.00 31.67 327 VAL B C 1
ATOM 6419 O O . VAL B 1 327 ? -11.454 -10.464 -5.552 1.00 30.59 327 VAL B O 1
ATOM 6423 N N . ARG B 1 328 ? -10.073 -11.286 -7.129 1.00 28.18 328 ARG B N 1
ATOM 6424 C CA . ARG B 1 328 ? -11.109 -11.537 -8.136 1.00 25.25 328 ARG B CA 1
ATOM 6425 C C . ARG B 1 328 ? -10.869 -12.879 -8.787 1.00 23.30 328 ARG B C 1
ATOM 6426 O O . ARG B 1 328 ? -9.755 -13.407 -8.753 1.00 24.66 328 ARG B O 1
ATOM 6434 N N . ARG B 1 329 ? -11.899 -13.439 -9.410 1.00 20.47 329 ARG B N 1
ATOM 6435 C CA . ARG B 1 329 ? -11.626 -14.515 -10.345 1.00 19.44 329 ARG B CA 1
ATOM 6436 C C . ARG B 1 329 ? -11.041 -13.945 -11.648 1.00 18.48 329 ARG B C 1
ATOM 6437 O O . ARG B 1 329 ? -11.221 -12.758 -11.971 1.00 18.61 329 ARG B O 1
ATOM 6445 N N . GLY B 1 330 ? -10.327 -14.801 -12.366 1.00 17.72 330 GLY B N 1
ATOM 6446 C CA . GLY B 1 330 ? -9.677 -14.459 -13.604 1.00 17.47 330 GLY B CA 1
ATOM 6447 C C . GLY B 1 330 ? -10.345 -15.072 -14.819 1.00 16.93 330 GLY B C 1
ATOM 6448 O O . GLY B 1 330 ? -9.764 -15.104 -15.908 1.00 17.53 330 GLY B O 1
ATOM 6449 N N . PHE B 1 331 ? -11.576 -15.558 -14.628 1.00 16.03 331 PHE B N 1
ATOM 6450 C CA . PHE B 1 331 ? -12.401 -16.003 -15.742 1.00 15.91 331 PHE B CA 1
ATOM 6451 C C . PHE B 1 331 ? -13.807 -15.463 -15.571 1.00 14.84 331 PHE B C 1
ATOM 6452 O O . PHE B 1 331 ? -14.203 -15.125 -14.460 1.00 15.24 331 PHE B O 1
ATOM 6460 N N . TRP B 1 332 ? -14.548 -15.421 -16.685 1.00 14.40 332 TRP B N 1
ATOM 6461 C CA . TRP B 1 332 ? -15.941 -14.975 -16.694 1.00 14.75 332 TRP B CA 1
ATOM 6462 C C . TRP B 1 332 ? -16.669 -15.806 -17.733 1.00 14.23 332 TRP B C 1
ATOM 6463 O O . TRP B 1 332 ? -16.320 -15.742 -18.919 1.00 14.43 332 TRP B O 1
ATOM 6474 N N . ILE B 1 333 ? -17.646 -16.590 -17.276 1.00 14.28 333 ILE B N 1
ATOM 6475 C CA . ILE B 1 333 ? -18.484 -17.383 -18.162 1.00 14.59 333 ILE B CA 1
ATOM 6476 C C . ILE B 1 333 ? -19.841 -16.677 -18.282 1.00 13.82 333 ILE B C 1
ATOM 6477 O O . ILE B 1 333 ? -20.532 -16.485 -17.287 1.00 13.13 333 ILE B O 1
ATOM 6482 N N . HIS B 1 334 ? -20.189 -16.334 -19.524 1.00 12.78 334 HIS B N 1
ATOM 6483 C CA . HIS B 1 334 ? -21.441 -15.672 -19.867 1.00 13.19 334 HIS B CA 1
ATOM 6484 C C . HIS B 1 334 ? -22.272 -16.655 -20.653 1.00 13.11 334 HIS B C 1
ATOM 6485 O O . HIS B 1 334 ? -21.745 -17.327 -21.535 1.00 13.74 334 HIS B O 1
ATOM 6492 N N . VAL B 1 335 ? -23.575 -16.692 -20.353 1.00 13.10 335 VAL B N 1
ATOM 6493 C CA . VAL B 1 335 ? -24.538 -17.500 -21.115 1.00 13.07 335 VAL B CA 1
ATOM 6494 C C . VAL B 1 335 ? -25.416 -16.562 -21.940 1.00 12.95 335 VAL B C 1
ATOM 6495 O O . VAL B 1 335 ? -26.235 -15.815 -21.387 1.00 12.93 335 VAL B O 1
ATOM 6499 N N . ASP B 1 336 ? -25.257 -16.628 -23.251 1.00 12.23 336 ASP B N 1
ATOM 6500 C CA . ASP B 1 336 ? -26.171 -15.948 -24.175 1.00 12.77 336 ASP B CA 1
ATOM 6501 C C . ASP B 1 336 ? -27.425 -16.801 -24.315 1.00 12.29 336 ASP B C 1
ATOM 6502 O O . ASP B 1 336 ? -27.522 -17.710 -25.178 1.00 12.74 336 ASP B O 1
ATOM 6507 N N . GLY B 1 337 ? -28.387 -16.523 -23.447 1.00 12.03 337 GLY B N 1
ATOM 6508 C CA . GLY B 1 337 ? -29.671 -17.187 -23.443 1.00 11.34 337 GLY B CA 1
ATOM 6509 C C . GLY B 1 337 ? -30.759 -16.329 -24.040 1.00 11.02 337 GLY B C 1
ATOM 6510 O O . GLY B 1 337 ? -31.943 -16.493 -23.704 1.00 11.53 337 GLY B O 1
ATOM 6511 N N . ALA B 1 338 ? -30.375 -15.453 -24.968 1.00 11.11 338 ALA B N 1
ATOM 6512 C CA . ALA B 1 338 ? -31.355 -14.578 -25.650 1.00 11.41 338 ALA B CA 1
ATOM 6513 C C . ALA B 1 338 ? -32.663 -15.311 -25.909 1.00 11.57 338 ALA B C 1
ATOM 6514 O O . ALA B 1 338 ? -33.759 -14.844 -25.554 1.00 11.21 338 ALA B O 1
ATOM 6516 N N . LEU B 1 339 ? -32.538 -16.483 -26.518 1.00 11.87 339 LEU B N 1
ATOM 6517 C CA . LEU B 1 339 ? -33.681 -17.369 -26.704 1.00 11.88 339 LEU B CA 1
ATOM 6518 C C . LEU B 1 339 ? -33.846 -18.325 -25.525 1.00 11.89 339 LEU B C 1
ATOM 6519 O O . LEU B 1 339 ? -34.872 -18.349 -24.846 1.00 12.30 339 LEU B O 1
ATOM 6524 N N . GLY B 1 340 ? -32.826 -19.154 -25.304 1.00 12.09 340 GLY B N 1
ATOM 6525 C CA . GLY B 1 340 ? -33.034 -20.356 -24.516 1.00 12.07 340 GLY B CA 1
ATOM 6526 C C . GLY B 1 340 ? -33.184 -20.165 -23.016 1.00 12.10 340 GLY B C 1
ATOM 6527 O O . GLY B 1 340 ? -33.726 -21.041 -22.363 1.00 12.23 340 GLY B O 1
ATOM 6528 N N . ALA B 1 341 ? -32.755 -19.037 -22.444 1.00 11.33 341 ALA B N 1
ATOM 6529 C CA . ALA B 1 341 ? -32.940 -18.816 -21.001 1.00 11.96 341 ALA B CA 1
ATOM 6530 C C . ALA B 1 341 ? -34.418 -18.671 -20.618 1.00 12.01 341 ALA B C 1
ATOM 6531 O O . ALA B 1 341 ? -34.784 -18.752 -19.438 1.00 12.55 341 ALA B O 1
ATOM 6533 N N . GLY B 1 342 ? -35.246 -18.411 -21.627 1.00 12.28 342 GLY B N 1
ATOM 6534 C CA . GLY B 1 342 ? -36.682 -18.302 -21.430 1.00 12.97 342 GLY B CA 1
ATOM 6535 C C . GLY B 1 342 ? -37.419 -19.622 -21.348 1.00 13.69 342 GLY B C 1
ATOM 6536 O O . GLY B 1 342 ? -38.480 -19.666 -20.730 1.00 14.82 342 GLY B O 1
ATOM 6537 N N . TYR B 1 343 ? -36.912 -20.688 -21.971 1.00 13.25 343 TYR B N 1
ATOM 6538 C CA . TYR B 1 343 ? -37.583 -22.011 -21.920 1.00 13.44 343 TYR B CA 1
ATOM 6539 C C . TYR B 1 343 ? -36.768 -23.101 -21.229 1.00 14.24 343 TYR B C 1
ATOM 6540 O O . TYR B 1 343 ? -37.335 -24.063 -20.743 1.00 14.06 343 TYR B O 1
ATOM 6549 N N . ALA B 1 344 ? -35.441 -22.976 -21.226 1.00 13.71 344 ALA B N 1
ATOM 6550 C CA . ALA B 1 344 ? -34.607 -24.086 -20.745 1.00 14.38 344 ALA B CA 1
ATOM 6551 C C . ALA B 1 344 ? -34.922 -24.442 -19.293 1.00 14.14 344 ALA B C 1
ATOM 6552 O O . ALA B 1 344 ? -34.956 -25.632 -18.972 1.00 14.63 344 ALA B O 1
ATOM 6554 N N . PRO B 1 345 ? -35.172 -23.458 -18.410 1.00 14.31 345 PRO B N 1
ATOM 6555 C CA . PRO B 1 345 ? -35.511 -23.862 -17.020 1.00 15.25 345 PRO B CA 1
ATOM 6556 C C . PRO B 1 345 ? -36.745 -24.750 -16.934 1.00 15.60 345 PRO B C 1
ATOM 6557 O O . PRO B 1 345 ? -36.799 -25.673 -16.113 1.00 16.50 345 PRO B O 1
ATOM 6561 N N . PHE B 1 346 ? -37.720 -24.504 -17.803 1.00 15.42 346 PHE B N 1
ATOM 6562 C CA . PHE B 1 346 ? -38.956 -25.298 -17.800 1.00 15.08 346 PHE B CA 1
ATOM 6563 C C . PHE B 1 346 ? -38.774 -26.697 -18.385 1.00 16.36 346 PHE B C 1
ATOM 6564 O O . PHE B 1 346 ? -39.339 -27.689 -17.869 1.00 15.53 346 PHE B O 1
ATOM 6572 N N . LEU B 1 347 ? -37.999 -26.826 -19.451 1.00 16.16 347 LEU B N 1
ATOM 6573 C CA . LEU B 1 347 ? -37.675 -28.144 -19.960 1.00 18.03 347 LEU B CA 1
ATOM 6574 C C . LEU B 1 347 ? -36.945 -28.938 -18.871 1.00 17.61 347 LEU B C 1
ATOM 6575 O O . LEU B 1 347 ? -37.291 -30.116 -18.649 1.00 17.91 347 LEU B O 1
ATOM 6580 N N . ARG B 1 348 ? -35.986 -28.313 -18.179 1.00 17.38 348 ARG B N 1
ATOM 6581 C CA . ARG B 1 348 ? -35.234 -28.995 -17.112 1.00 18.09 348 ARG B CA 1
ATOM 6582 C C . ARG B 1 348 ? -36.097 -29.365 -15.899 1.00 18.22 348 ARG B C 1
ATOM 6583 O O . ARG B 1 348 ? -35.889 -30.422 -15.291 1.00 18.59 348 ARG B O 1
ATOM 6591 N N . LEU B 1 349 ? -37.124 -28.571 -15.611 1.00 18.52 349 LEU B N 1
ATOM 6592 C CA . LEU B 1 349 ? -38.115 -28.940 -14.592 1.00 20.03 349 LEU B CA 1
ATOM 6593 C C . LEU B 1 349 ? -38.808 -30.260 -14.942 1.00 19.26 349 LEU B C 1
ATOM 6594 O O . LEU B 1 349 ? -38.976 -31.142 -14.074 1.00 19.46 349 LEU B O 1
ATOM 6599 N N . ALA B 1 350 ? -39.230 -30.399 -16.200 1.00 18.63 350 ALA B N 1
ATOM 6600 C CA . ALA B 1 350 ? -39.870 -31.629 -16.655 1.00 18.60 350 ALA B CA 1
ATOM 6601 C C . ALA B 1 350 ? -38.890 -32.793 -16.591 1.00 18.86 350 ALA B C 1
ATOM 6602 O O . ALA B 1 350 ? -39.254 -33.888 -16.155 1.00 19.91 350 ALA B O 1
ATOM 6604 N N . ALA B 1 351 ? -37.654 -32.565 -17.030 1.00 18.52 351 ALA B N 1
ATOM 6605 C CA . ALA B 1 351 ? -36.640 -33.634 -17.003 1.00 20.08 351 ALA B CA 1
ATOM 6606 C C . ALA B 1 351 ? -36.432 -34.170 -15.572 1.00 21.67 351 ALA B C 1
ATOM 6607 O O . ALA B 1 351 ? -36.179 -35.371 -15.384 1.00 21.85 351 ALA B O 1
ATOM 6609 N N . GLU B 1 352 ? -36.538 -33.289 -14.586 1.00 23.15 352 GLU B N 1
ATOM 6610 C CA . GLU B 1 352 ? -36.377 -33.644 -13.166 1.00 26.52 352 GLU B CA 1
ATOM 6611 C C . GLU B 1 352 ? -37.574 -34.434 -12.616 1.00 26.62 352 GLU B C 1
ATOM 6612 O O . GLU B 1 352 ? -37.386 -35.316 -11.778 1.00 28.81 352 GLU B O 1
ATOM 6618 N N . ASP B 1 353 ? -38.790 -34.113 -13.067 1.00 24.96 353 ASP B N 1
ATOM 6619 C CA . ASP B 1 353 ? -40.026 -34.765 -12.624 1.00 25.25 353 ASP B CA 1
ATOM 6620 C C . ASP B 1 353 ? -40.927 -35.128 -13.823 1.00 23.98 353 ASP B C 1
ATOM 6621 O O . ASP B 1 353 ? -42.009 -34.562 -13.997 1.00 21.88 353 ASP B O 1
ATOM 6626 N N . PRO B 1 354 ? -40.490 -36.104 -14.647 1.00 22.65 354 PRO B N 1
ATOM 6627 C CA . PRO B 1 354 ? -41.259 -36.416 -15.857 1.00 23.20 354 PRO B CA 1
ATOM 6628 C C . PRO B 1 354 ? -42.647 -36.998 -15.596 1.00 24.60 354 PRO B C 1
ATOM 6629 O O . PRO B 1 354 ? -43.561 -36.779 -16.391 1.00 24.07 354 PRO B O 1
ATOM 6633 N N . GLU B 1 355 ? -42.808 -37.727 -14.489 1.00 27.86 355 GLU B N 1
ATOM 6634 C CA . GLU B 1 355 ? -44.125 -38.260 -14.126 1.00 30.81 355 GLU B CA 1
ATOM 6635 C C . GLU B 1 355 ? -45.075 -37.122 -13.747 1.00 28.75 355 GLU B C 1
ATOM 6636 O O . GLU B 1 355 ? -46.225 -37.116 -14.157 1.00 28.88 355 GLU B O 1
ATOM 6642 N N . GLY B 1 356 ? -44.581 -36.170 -12.963 1.00 27.28 356 GLY B N 1
ATOM 6643 C CA . GLY B 1 356 ? -45.395 -35.030 -12.514 1.00 27.50 356 GLY B CA 1
ATOM 6644 C C . GLY B 1 356 ? -45.871 -34.127 -13.644 1.00 27.58 356 GLY B C 1
ATOM 6645 O O . GLY B 1 356 ? -46.995 -33.648 -13.624 1.00 26.90 356 GLY B O 1
ATOM 6646 N N . TYR B 1 357 ? -45.019 -33.906 -14.643 1.00 25.15 357 TYR B N 1
ATOM 6647 C CA . TYR B 1 357 ? -45.400 -33.094 -15.802 1.00 24.18 357 TYR B CA 1
ATOM 6648 C C . TYR B 1 357 ? -45.965 -33.896 -16.965 1.00 24.77 357 TYR B C 1
ATOM 6649 O O . TYR B 1 357 ? -46.418 -33.317 -17.957 1.00 24.30 357 TYR B O 1
ATOM 6658 N N . GLY B 1 358 ? -45.974 -35.225 -16.849 1.00 23.26 358 GLY B N 1
ATOM 6659 C CA . GLY B 1 358 ? -46.473 -36.077 -17.915 1.00 23.33 358 GLY B CA 1
ATOM 6660 C C . GLY B 1 358 ? -45.694 -35.997 -19.204 1.00 22.05 358 GLY B C 1
ATOM 6661 O O . GLY B 1 358 ? -46.248 -36.208 -20.281 1.00 24.38 358 GLY B O 1
ATOM 6662 N N . TRP B 1 359 ? -44.394 -35.729 -19.091 1.00 20.59 359 TRP B N 1
ATOM 6663 C CA . TRP B 1 359 ? -43.545 -35.512 -20.251 1.00 19.21 359 TRP B CA 1
ATOM 6664 C C . TRP B 1 359 ? -42.091 -35.758 -19.897 1.00 18.74 359 TRP B C 1
ATOM 6665 O O . TRP B 1 359 ? -41.568 -35.185 -18.940 1.00 19.63 359 TRP B O 1
ATOM 6676 N N . THR B 1 360 ? -41.444 -36.616 -20.686 1.00 19.15 360 THR B N 1
ATOM 6677 C CA . THR B 1 360 ? -39.996 -36.781 -20.645 1.00 19.07 360 THR B CA 1
ATOM 6678 C C . THR B 1 360 ? -39.427 -36.098 -21.872 1.00 19.55 360 THR B C 1
ATOM 6679 O O . THR B 1 360 ? -39.638 -36.578 -22.991 1.00 21.42 360 THR B O 1
ATOM 6683 N N . PRO B 1 361 ? -38.694 -34.993 -21.682 1.00 19.32 361 PRO B N 1
ATOM 6684 C CA . PRO B 1 361 ? -38.063 -34.385 -22.854 1.00 19.98 361 PRO B CA 1
ATOM 6685 C C . PRO B 1 361 ? -37.100 -35.349 -23.586 1.00 23.12 361 PRO B C 1
ATOM 6686 O O . PRO B 1 361 ? -36.389 -36.123 -22.954 1.00 22.68 361 PRO B O 1
ATOM 6690 N N . GLU B 1 362 ? -37.136 -35.290 -24.912 1.00 28.07 362 GLU B N 1
ATOM 6691 C CA . GLU B 1 362 ? -36.311 -36.142 -25.781 1.00 31.19 362 GLU B CA 1
ATOM 6692 C C . GLU B 1 362 ? -34.804 -35.980 -25.562 1.00 29.13 362 GLU B C 1
ATOM 6693 O O . GLU B 1 362 ? -34.072 -36.952 -25.572 1.00 29.09 362 GLU B O 1
ATOM 6699 N N . ALA B 1 363 ? -34.344 -34.756 -25.354 1.00 27.34 363 ALA B N 1
ATOM 6700 C CA . ALA B 1 363 ? -32.923 -34.470 -25.245 1.00 27.28 363 ALA B CA 1
ATOM 6701 C C . ALA B 1 363 ? -32.663 -33.866 -23.883 1.00 27.40 363 ALA B C 1
ATOM 6702 O O . ALA B 1 363 ? -33.544 -33.249 -23.293 1.00 28.81 363 ALA B O 1
ATOM 6704 N N . GLU B 1 364 ? -31.470 -34.092 -23.355 1.00 28.91 364 GLU B N 1
ATOM 6705 C CA . GLU B 1 364 ? -31.081 -33.454 -22.129 1.00 30.99 364 GLU B CA 1
ATOM 6706 C C . GLU B 1 364 ? -30.640 -32.032 -22.472 1.00 26.08 364 GLU B C 1
ATOM 6707 O O . GLU B 1 364 ? -29.923 -31.830 -23.440 1.00 25.79 364 GLU B O 1
ATOM 6713 N N . LEU B 1 365 ? -31.104 -31.057 -21.704 1.00 24.29 365 LEU B N 1
ATOM 6714 C CA . LEU B 1 365 ? -30.585 -29.691 -21.811 1.00 23.89 365 LEU B CA 1
ATOM 6715 C C . LEU B 1 365 ? -29.643 -29.503 -20.647 1.00 23.24 365 LEU B C 1
ATOM 6716 O O . LEU B 1 365 ? -30.005 -29.777 -19.516 1.00 21.91 365 LEU B O 1
ATOM 6721 N N . PRO B 1 366 ? -28.422 -29.013 -20.914 1.00 24.53 366 PRO B N 1
ATOM 6722 C CA . PRO B 1 366 ? -27.401 -28.910 -19.888 1.00 24.74 366 PRO B CA 1
ATOM 6723 C C . PRO B 1 366 ? -27.717 -27.910 -18.789 1.00 21.32 366 PRO B C 1
ATOM 6724 O O . PRO B 1 366 ? -28.278 -26.856 -19.082 1.00 21.87 366 PRO B O 1
ATOM 6728 N N . GLU B 1 367 ? -27.319 -28.226 -17.552 1.00 19.86 367 GLU B N 1
ATOM 6729 C CA . GLU B 1 367 ? -27.333 -27.240 -16.461 1.00 19.41 367 GLU B CA 1
ATOM 6730 C C . GLU B 1 367 ? -26.477 -26.054 -16.891 1.00 18.34 367 GLU B C 1
ATOM 6731 O O . GLU B 1 367 ? -25.390 -26.242 -17.420 1.00 18.97 367 GLU B O 1
ATOM 6737 N N . PHE B 1 368 ? -27.012 -24.850 -16.724 1.00 16.06 368 PHE B N 1
ATOM 6738 C CA . PHE B 1 368 ? -26.409 -23.662 -17.292 1.00 16.39 368 PHE B CA 1
ATOM 6739 C C . PHE B 1 368 ? -26.435 -22.429 -16.408 1.00 14.60 368 PHE B C 1
ATOM 6740 O O . PHE B 1 368 ? -25.848 -21.412 -16.793 1.00 15.50 368 PHE B O 1
ATOM 6748 N N . ASP B 1 369 ? -27.088 -22.475 -15.252 1.00 14.41 369 ASP B N 1
ATOM 6749 C CA . ASP B 1 369 ? -27.490 -21.225 -14.592 1.00 14.28 369 ASP B CA 1
ATOM 6750 C C . ASP B 1 369 ? -26.636 -20.886 -13.376 1.00 14.63 369 ASP B C 1
ATOM 6751 O O . ASP B 1 369 ? -25.553 -21.439 -13.209 1.00 13.90 369 ASP B O 1
ATOM 6756 N N . PHE B 1 370 ? -27.100 -19.970 -12.544 1.00 14.70 370 PHE B N 1
ATOM 6757 C CA . PHE B 1 370 ? -26.346 -19.494 -11.399 1.00 15.66 370 PHE B CA 1
ATOM 6758 C C . PHE B 1 370 ? -26.218 -20.533 -10.284 1.00 15.92 370 PHE B C 1
ATOM 6759 O O . PHE B 1 370 ? -25.435 -20.336 -9.361 1.00 17.58 370 PHE B O 1
ATOM 6767 N N . GLY B 1 371 ? -26.980 -21.616 -10.391 1.00 16.11 371 GLY B N 1
ATOM 6768 C CA . GLY B 1 371 ? -26.896 -22.724 -9.461 1.00 16.94 371 GLY B CA 1
ATOM 6769 C C . GLY B 1 371 ? -25.786 -23.712 -9.728 1.00 17.74 371 GLY B C 1
ATOM 6770 O O . GLY B 1 371 ? -25.523 -24.561 -8.871 1.00 18.81 371 GLY B O 1
ATOM 6771 N N . LEU B 1 372 ? -25.131 -23.614 -10.884 1.00 17.92 372 LEU B N 1
ATOM 6772 C CA . LEU B 1 372 ? -24.080 -24.548 -11.267 1.00 19.06 372 LEU B CA 1
ATOM 6773 C C . LEU B 1 372 ? -22.813 -24.289 -10.453 1.00 19.93 372 LEU B C 1
ATOM 6774 O O . LEU B 1 372 ? -22.166 -23.247 -10.584 1.00 18.74 372 LEU B O 1
ATOM 6779 N N . ARG B 1 373 ? -22.472 -25.259 -9.601 1.00 19.83 373 ARG B N 1
ATOM 6780 C CA . ARG B 1 373 ? -21.370 -25.124 -8.659 1.00 21.01 373 ARG B CA 1
ATOM 6781 C C . ARG B 1 373 ? -20.511 -26.385 -8.759 1.00 19.29 373 ARG B C 1
ATOM 6782 O O . ARG B 1 373 ? -21.064 -27.484 -8.827 1.00 20.05 373 ARG B O 1
ATOM 6790 N N . LEU B 1 374 ? -19.191 -26.223 -8.788 1.00 18.50 374 LEU B N 1
ATOM 6791 C CA . LEU B 1 374 ? -18.268 -27.357 -8.969 1.00 19.10 374 LEU B CA 1
ATOM 6792 C C . LEU B 1 374 ? -17.193 -27.357 -7.898 1.00 19.75 374 LEU B C 1
ATOM 6793 O O . LEU B 1 374 ? -16.736 -26.299 -7.483 1.00 19.39 374 LEU B O 1
ATOM 6798 N N . PRO B 1 375 ? -16.773 -28.564 -7.459 1.00 22.04 375 PRO B N 1
ATOM 6799 C CA . PRO B 1 375 ? -15.675 -28.640 -6.490 1.00 23.06 375 PRO B CA 1
ATOM 6800 C C . PRO B 1 375 ? -14.316 -28.368 -7.127 1.00 25.18 375 PRO B C 1
ATOM 6801 O O . PRO B 1 375 ? -14.154 -28.544 -8.344 1.00 25.07 375 PRO B O 1
ATOM 6805 N N . THR B 1 376 ? -13.368 -27.930 -6.301 1.00 27.72 376 THR B N 1
ATOM 6806 C CA . THR B 1 376 ? -11.977 -27.722 -6.715 1.00 29.87 376 THR B CA 1
ATOM 6807 C C . THR B 1 376 ? -11.002 -28.495 -5.821 1.00 32.20 376 THR B C 1
ATOM 6808 O O . THR B 1 376 ? -11.386 -28.995 -4.760 1.00 31.50 376 THR B O 1
ATOM 6812 N N . ALA B 1 377 ? -9.744 -28.574 -6.266 1.00 32.84 377 ALA B N 1
ATOM 6813 C CA . ALA B 1 377 ? -8.671 -29.208 -5.493 1.00 35.34 377 ALA B CA 1
ATOM 6814 C C . ALA B 1 377 ? -8.398 -28.484 -4.174 1.00 36.73 377 ALA B C 1
ATOM 6815 O O . ALA B 1 377 ? -8.240 -29.139 -3.147 1.00 38.59 377 ALA B O 1
ATOM 6817 N N . GLY B 1 378 ? -8.361 -27.149 -4.203 1.00 35.92 378 GLY B N 1
ATOM 6818 C CA . GLY B 1 378 ? -8.046 -26.342 -3.013 1.00 37.75 378 GLY B CA 1
ATOM 6819 C C . GLY B 1 378 ? -8.681 -24.963 -2.881 1.00 38.06 378 GLY B C 1
ATOM 6820 O O . GLY B 1 378 ? -8.141 -24.121 -2.167 1.00 40.43 378 GLY B O 1
ATOM 6821 N N . HIS B 1 379 ? -9.829 -24.726 -3.526 1.00 38.40 379 HIS B N 1
ATOM 6822 C CA . HIS B 1 379 ? -10.559 -23.442 -3.397 1.00 38.03 379 HIS B CA 1
ATOM 6823 C C . HIS B 1 379 ? -12.033 -23.570 -2.958 1.00 36.85 379 HIS B C 1
ATOM 6824 O O . HIS B 1 379 ? -12.765 -22.576 -2.957 1.00 38.22 379 HIS B O 1
ATOM 6831 N N . GLY B 1 380 ? -12.468 -24.771 -2.569 1.00 34.49 380 GLY B N 1
ATOM 6832 C CA . GLY B 1 380 ? -13.870 -25.010 -2.219 1.00 32.99 380 GLY B CA 1
ATOM 6833 C C . GLY B 1 380 ? -14.751 -25.087 -3.459 1.00 31.68 380 GLY B C 1
ATOM 6834 O O . GLY B 1 380 ? -14.245 -25.227 -4.571 1.00 30.46 380 GLY B O 1
ATOM 6835 N N . GLU B 1 381 ? -16.067 -25.002 -3.261 1.00 29.76 381 GLU B N 1
ATOM 6836 C CA . GLU B 1 381 ? -17.016 -25.038 -4.383 1.00 28.51 381 GLU B CA 1
ATOM 6837 C C . GLU B 1 381 ? -17.018 -23.692 -5.103 1.00 25.40 381 GLU B C 1
ATOM 6838 O O . GLU B 1 381 ? -16.989 -22.650 -4.457 1.00 25.00 381 GLU B O 1
ATOM 6844 N N . VAL B 1 382 ? -17.041 -23.728 -6.435 1.00 22.27 382 VAL B N 1
ATOM 6845 C CA . VAL B 1 382 ? -17.025 -22.512 -7.251 1.00 21.35 382 VAL B CA 1
ATOM 6846 C C . VAL B 1 382 ? -18.325 -22.412 -8.057 1.00 19.48 382 VAL B C 1
ATOM 6847 O O . VAL B 1 382 ? -18.702 -23.330 -8.782 1.00 18.21 382 VAL B O 1
ATOM 6851 N N . ASP B 1 383 ? -18.995 -21.273 -7.891 1.00 18.79 383 ASP B N 1
ATOM 6852 C CA . ASP B 1 383 ? -20.189 -20.918 -8.675 1.00 18.87 383 ASP B CA 1
ATOM 6853 C C . ASP B 1 383 ? -19.716 -20.449 -10.050 1.00 17.48 383 ASP B C 1
ATOM 6854 O O . ASP B 1 383 ? -19.041 -19.420 -10.165 1.00 18.39 383 ASP B O 1
ATOM 6859 N N . MET B 1 384 ? -20.039 -21.204 -11.097 1.00 15.95 384 MET B N 1
ATOM 6860 C CA . MET B 1 384 ? -19.294 -21.092 -12.348 1.00 16.39 384 MET B CA 1
ATOM 6861 C C . MET B 1 384 ? -19.726 -19.991 -13.308 1.00 15.27 384 MET B C 1
ATOM 6862 O O . MET B 1 384 ? -18.891 -19.464 -14.021 1.00 15.87 384 MET B O 1
ATOM 6867 N N . VAL B 1 385 ? -21.020 -19.683 -13.348 1.00 15.28 385 VAL B N 1
ATOM 6868 C CA . VAL B 1 385 ? -21.543 -18.734 -14.337 1.00 14.25 385 VAL B CA 1
ATOM 6869 C C . VAL B 1 385 ? -21.556 -17.330 -13.728 1.00 14.22 385 VAL B C 1
ATOM 6870 O O . VAL B 1 385 ? -22.029 -17.138 -12.620 1.00 14.65 385 VAL B O 1
ATOM 6874 N N . SER B 1 386 ? -21.057 -16.353 -14.467 1.00 14.12 386 SER B N 1
ATOM 6875 C CA . SER B 1 386 ? -21.038 -14.961 -14.015 1.00 14.01 386 SER B CA 1
ATOM 6876 C C . SER B 1 386 ? -22.209 -14.116 -14.509 1.00 14.17 386 SER B C 1
ATOM 6877 O O . SER B 1 386 ? -22.606 -13.184 -13.831 1.00 14.56 386 SER B O 1
ATOM 6880 N N . SER B 1 387 ? -22.741 -14.432 -15.675 1.00 13.32 387 SER B N 1
ATOM 6881 C CA . SER B 1 387 ? -23.827 -13.616 -16.242 1.00 13.58 387 SER B CA 1
ATOM 6882 C C . SER B 1 387 ? -24.671 -14.382 -17.237 1.00 12.83 387 SER B C 1
ATOM 6883 O O . SER B 1 387 ? -24.224 -15.372 -17.820 1.00 12.84 387 SER B O 1
ATOM 6886 N N . ILE B 1 388 ? -25.911 -13.922 -17.391 1.00 12.81 388 ILE B N 1
ATOM 6887 C CA . ILE B 1 388 ? -26.875 -14.473 -18.342 1.00 12.96 388 ILE B CA 1
ATOM 6888 C C . ILE B 1 388 ? -27.611 -13.298 -19.001 1.00 12.77 388 ILE B C 1
ATOM 6889 O O . ILE B 1 388 ? -27.902 -12.299 -18.343 1.00 13.50 388 ILE B O 1
ATOM 6894 N N . ALA B 1 389 ? -27.862 -13.422 -20.297 1.00 12.65 389 ALA B N 1
ATOM 6895 C CA . ALA B 1 389 ? -28.773 -12.523 -21.012 1.00 12.52 389 ALA B CA 1
ATOM 6896 C C . ALA B 1 389 ? -29.939 -13.308 -21.594 1.00 12.51 389 ALA B C 1
ATOM 6897 O O . ALA B 1 389 ? -29.773 -14.446 -22.012 1.00 12.10 389 ALA B O 1
ATOM 6899 N N . MET B 1 390 ? -31.101 -12.658 -21.653 1.00 11.78 390 MET B N 1
ATOM 6900 C CA . MET B 1 390 ? -32.304 -13.217 -22.273 1.00 12.03 390 MET B CA 1
ATOM 6901 C C . MET B 1 390 ? -33.084 -12.108 -22.983 1.00 11.84 390 MET B C 1
ATOM 6902 O O . MET B 1 390 ? -33.121 -11.001 -22.493 1.00 11.68 390 MET B O 1
ATOM 6907 N N . SER B 1 391 ? -33.678 -12.420 -24.130 1.00 12.08 391 SER B N 1
ATOM 6908 C CA . SER B 1 391 ? -34.555 -11.508 -24.871 1.00 11.94 391 SER B CA 1
ATOM 6909 C C . SER B 1 391 ? -35.983 -11.824 -24.525 1.00 11.74 391 SER B C 1
ATOM 6910 O O . 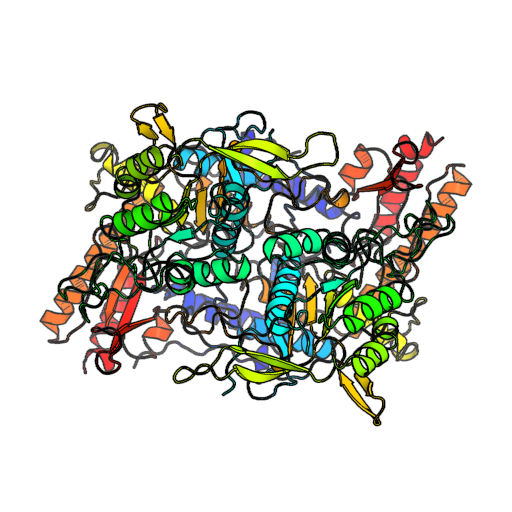SER B 1 391 ? -36.419 -12.970 -24.652 1.00 13.41 391 SER B O 1
ATOM 6913 N N . GLY B 1 392 ? -36.744 -10.820 -24.100 1.00 11.63 392 GLY B N 1
ATOM 6914 C CA . GLY B 1 392 ? -38.152 -11.003 -23.778 1.00 11.58 392 GLY B CA 1
ATOM 6915 C C . GLY B 1 392 ? -39.043 -11.158 -25.001 1.00 11.63 392 GLY B C 1
ATOM 6916 O O . GLY B 1 392 ? -40.069 -11.801 -24.960 1.00 12.55 392 GLY B O 1
ATOM 6917 N N . HIS B 1 393 ? -38.640 -10.566 -26.112 1.00 11.42 393 HIS B N 1
ATOM 6918 C CA . HIS B 1 393 ? -39.376 -10.627 -27.371 1.00 11.62 393 HIS B CA 1
ATOM 6919 C C . HIS B 1 393 ? -39.145 -11.908 -28.146 1.00 12.25 393 HIS B C 1
ATOM 6920 O O . HIS B 1 393 ? -39.720 -12.080 -29.219 1.00 12.93 393 HIS B O 1
ATOM 6927 N N . LYS B 1 394 ? -38.283 -12.801 -27.645 1.00 11.51 394 LYS B N 1
ATOM 6928 C CA . LYS B 1 394 ? -38.087 -14.128 -28.239 1.00 11.98 394 LYS B CA 1
ATOM 6929 C C . LYS B 1 394 ? -39.091 -15.120 -27.658 1.00 11.53 394 LYS B C 1
ATOM 6930 O O . LYS B 1 394 ? -40.215 -15.204 -28.172 1.00 11.71 394 LYS B O 1
ATOM 6936 N N . TRP B 1 395 ? -38.762 -15.845 -26.588 1.00 11.55 395 TRP B N 1
ATOM 6937 C CA . TRP B 1 395 ? -39.667 -16.910 -26.141 1.00 12.11 395 TRP B CA 1
ATOM 6938 C C . TRP B 1 395 ? -41.005 -16.375 -25.589 1.00 11.80 395 TRP B C 1
ATOM 6939 O O . TRP B 1 395 ? -42.074 -16.859 -25.987 1.00 12.01 395 TRP B O 1
ATOM 6950 N N . ALA B 1 396 ? -40.959 -15.391 -24.690 1.00 11.60 396 ALA B N 1
ATOM 6951 C CA . ALA B 1 396 ? -42.179 -14.833 -24.096 1.00 11.56 396 ALA B CA 1
ATOM 6952 C C . ALA B 1 396 ? -43.027 -14.099 -25.123 1.00 12.07 396 ALA B C 1
ATOM 6953 O O . ALA B 1 396 ? -44.246 -14.278 -25.172 1.00 13.08 396 ALA B O 1
ATOM 6955 N N . GLY B 1 397 ? -42.370 -13.259 -25.938 1.00 12.06 397 GLY B N 1
ATOM 6956 C CA . GLY B 1 397 ? -43.043 -12.367 -26.884 1.00 11.88 397 GLY B CA 1
ATOM 6957 C C . GLY B 1 397 ? -43.226 -10.973 -26.296 1.00 11.90 397 GLY B C 1
ATOM 6958 O O . GLY B 1 397 ? -43.540 -10.804 -25.121 1.00 12.71 397 GLY B O 1
ATOM 6959 N N . ALA B 1 398 ? -42.960 -9.950 -27.099 1.00 12.22 398 ALA B N 1
ATOM 6960 C CA . ALA B 1 398 ? -43.198 -8.559 -26.710 1.00 11.86 398 ALA B CA 1
ATOM 6961 C C . ALA B 1 398 ? -43.415 -7.770 -27.999 1.00 11.53 398 ALA B C 1
ATOM 6962 O O . ALA B 1 398 ? -43.029 -8.238 -29.063 1.00 11.89 398 ALA B O 1
ATOM 6964 N N . PRO B 1 399 ? -44.009 -6.562 -27.914 1.00 11.93 399 PRO B N 1
ATOM 6965 C CA . PRO B 1 399 ? -44.209 -5.776 -29.150 1.00 12.08 399 PRO B CA 1
ATOM 6966 C C . PRO B 1 399 ? -42.965 -4.985 -29.576 1.00 12.49 399 PRO B C 1
ATOM 6967 O O . PRO B 1 399 ? -43.000 -4.292 -30.597 1.00 13.48 399 PRO B O 1
ATOM 6971 N N . TRP B 1 400 ? -41.891 -5.064 -28.799 1.00 11.35 400 TRP B N 1
ATOM 6972 C CA . TRP B 1 400 ? -40.620 -4.423 -29.119 1.00 11.42 400 TRP B CA 1
ATOM 6973 C C . TRP B 1 400 ? -39.522 -5.164 -28.367 1.00 11.30 400 TRP B C 1
ATOM 6974 O O . TRP B 1 400 ? -39.814 -5.953 -27.432 1.00 11.14 400 TRP B O 1
ATOM 6985 N N . PRO B 1 401 ? -38.260 -4.923 -28.757 1.00 11.13 401 PRO B N 1
ATOM 6986 C CA . PRO B 1 401 ? -37.167 -5.628 -28.107 1.00 11.46 401 PRO B CA 1
ATOM 6987 C C . PRO B 1 401 ? -37.023 -5.266 -26.638 1.00 11.67 401 PRO B C 1
ATOM 6988 O O . PRO B 1 401 ? -37.166 -4.117 -26.259 1.00 11.65 401 PRO B O 1
ATOM 6992 N N . CYS B 1 402 ? -36.706 -6.274 -25.830 1.00 11.03 402 CYS B N 1
ATOM 6993 C CA . CYS B 1 402 ? -36.516 -6.135 -24.392 1.00 11.22 402 CYS B CA 1
ATOM 6994 C C . CYS B 1 402 ? -35.793 -7.376 -23.896 1.00 10.68 402 CYS B C 1
ATOM 6995 O O . CYS B 1 402 ? -35.502 -8.303 -24.658 1.00 10.73 402 CYS B O 1
ATOM 6998 N N . GLY B 1 403 ? -35.512 -7.406 -22.601 1.00 11.02 403 GLY B N 1
ATOM 6999 C CA . GLY B 1 403 ? -34.886 -8.584 -22.045 1.00 10.99 403 GLY B CA 1
ATOM 7000 C C . GLY B 1 403 ? -34.273 -8.293 -20.704 1.00 11.18 403 GLY B C 1
ATOM 7001 O O . GLY B 1 403 ? -34.649 -7.318 -20.044 1.00 10.98 403 GLY B O 1
ATOM 7002 N N . ILE B 1 404 ? -33.354 -9.177 -20.303 1.00 11.32 404 ILE B N 1
ATOM 7003 C CA . ILE B 1 404 ? -32.746 -9.155 -18.975 1.00 12.28 404 ILE B CA 1
ATOM 7004 C C . ILE B 1 404 ? -31.250 -9.378 -19.108 1.00 11.85 404 ILE B C 1
ATOM 7005 O O . ILE B 1 404 ? -30.816 -10.224 -19.899 1.00 12.37 404 ILE B O 1
ATOM 7010 N N . TYR B 1 405 ? -30.491 -8.606 -18.325 1.00 11.86 405 TYR B N 1
ATOM 7011 C CA . TYR B 1 405 ? -29.095 -8.929 -18.023 1.00 11.89 405 TYR B CA 1
ATOM 7012 C C . TYR B 1 405 ? -29.045 -9.244 -16.541 1.00 12.22 405 TYR B C 1
ATOM 7013 O O . TYR B 1 405 ? -29.578 -8.490 -15.732 1.00 12.70 405 TYR B O 1
ATOM 7022 N N . MET B 1 406 ? -28.409 -10.355 -16.167 1.00 11.81 406 MET B N 1
ATOM 7023 C CA . MET B 1 406 ? -28.262 -10.678 -14.747 1.00 11.88 406 MET B CA 1
ATOM 7024 C C . MET B 1 406 ? -26.844 -11.162 -14.466 1.00 12.31 406 MET B C 1
ATOM 7025 O O . MET B 1 406 ? -26.263 -11.914 -15.249 1.00 12.69 406 MET B O 1
ATOM 7030 N N . THR B 1 407 ? -26.335 -10.723 -13.319 1.00 12.99 407 THR B N 1
ATOM 7031 C CA . THR B 1 407 ? -25.033 -11.141 -12.815 1.00 13.74 407 THR B CA 1
ATOM 7032 C C . THR B 1 407 ? -25.172 -11.240 -11.285 1.00 14.02 407 THR B C 1
ATOM 7033 O O . THR B 1 407 ? -26.273 -11.480 -10.786 1.00 13.80 407 THR B O 1
ATOM 7037 N N . LYS B 1 408 ? -24.061 -11.065 -10.561 1.00 15.27 408 LYS B N 1
ATOM 7038 C CA . LYS B 1 408 ? -24.057 -11.025 -9.107 1.00 15.50 408 LYS B CA 1
ATOM 7039 C C . LYS B 1 408 ? -23.410 -9.736 -8.626 1.00 15.63 408 LYS B C 1
ATOM 7040 O O . LYS B 1 408 ? -22.594 -9.158 -9.324 1.00 16.49 408 LYS B O 1
ATOM 7046 N N . VAL B 1 409 ? -23.775 -9.340 -7.413 1.00 16.77 409 VAL B N 1
ATOM 7047 C CA . VAL B 1 409 ? -23.315 -8.098 -6.810 1.00 17.71 409 VAL B CA 1
ATOM 7048 C C . VAL B 1 409 ? -21.791 -8.017 -6.804 1.00 18.26 409 VAL B C 1
ATOM 7049 O O . VAL B 1 409 ? -21.221 -6.955 -7.065 1.00 19.65 409 VAL B O 1
ATOM 7053 N N . LYS B 1 410 ? -21.141 -9.142 -6.522 1.00 18.52 410 LYS B N 1
ATOM 7054 C CA . LYS B 1 410 ? -19.685 -9.190 -6.473 1.00 18.87 410 LYS B CA 1
ATOM 7055 C C . LYS B 1 410 ? -18.960 -8.827 -7.770 1.00 19.37 410 LYS B C 1
ATOM 7056 O O . LYS B 1 410 ? -17.772 -8.573 -7.739 1.00 21.49 410 LYS B O 1
ATOM 7062 N N . TYR B 1 411 ? -19.660 -8.832 -8.910 1.00 18.86 411 TYR B N 1
ATOM 7063 C CA . TYR B 1 411 ? -19.074 -8.462 -10.185 1.00 19.44 411 TYR B CA 1
ATOM 7064 C C . TYR B 1 411 ? -19.341 -7.017 -10.597 1.00 20.59 411 TYR B C 1
ATOM 7065 O O . TYR B 1 411 ? -18.787 -6.577 -11.601 1.00 20.47 411 TYR B O 1
ATOM 7074 N N . GLN B 1 412 ? -20.195 -6.300 -9.860 1.00 22.18 412 GLN B N 1
ATOM 7075 C CA . GLN B 1 412 ? -20.629 -4.973 -10.311 1.00 22.83 412 GLN B CA 1
ATOM 7076 C C . GLN B 1 412 ? -19.467 -4.004 -10.334 1.00 24.51 412 GLN B C 1
ATOM 7077 O O . GLN B 1 412 ? -18.735 -3.869 -9.348 1.00 26.68 412 GLN B O 1
ATOM 7083 N N . ILE B 1 413 ? -19.339 -3.295 -11.452 1.00 24.89 413 ILE B N 1
ATOM 7084 C CA . ILE B 1 413 ? -18.273 -2.323 -11.650 1.00 26.68 413 ILE B CA 1
ATOM 7085 C C . ILE B 1 413 ? -18.763 -0.975 -11.159 1.00 28.69 413 ILE B C 1
ATOM 7086 O O . ILE B 1 413 ? -19.960 -0.672 -11.238 1.00 27.97 413 ILE B O 1
ATOM 7091 N N . SER B 1 414 ? -17.836 -0.175 -10.637 1.00 28.66 414 SER B N 1
ATOM 7092 C CA . SER B 1 414 ? -18.131 1.204 -10.251 1.00 31.78 414 SER B CA 1
ATOM 7093 C C . SER B 1 414 ? -18.738 1.925 -11.472 1.00 31.31 414 SER B C 1
ATOM 7094 O O . SER B 1 414 ? -18.195 1.791 -12.574 1.00 31.90 414 SER B O 1
ATOM 7097 N N . PRO B 1 415 ? -19.867 2.660 -11.300 1.00 30.07 415 PRO B N 1
ATOM 7098 C CA . PRO B 1 415 ? -20.465 3.345 -12.466 1.00 30.41 415 PRO B CA 1
ATOM 7099 C C . PRO B 1 415 ? -19.508 4.356 -13.127 1.00 29.86 415 PRO B C 1
ATOM 7100 O O . PRO B 1 415 ? -18.599 4.858 -12.448 1.00 29.13 415 PRO B O 1
ATOM 7104 N N . PRO B 1 416 ? -19.710 4.667 -14.437 1.00 28.99 416 PRO B N 1
ATOM 7105 C CA . PRO B 1 416 ? -18.795 5.615 -15.106 1.00 30.31 416 PRO B CA 1
ATOM 7106 C C . PRO B 1 416 ? -18.833 7.042 -14.544 1.00 33.16 416 PRO B C 1
ATOM 7107 O O . PRO B 1 416 ? -17.830 7.765 -14.651 1.00 33.82 416 PRO B O 1
ATOM 7111 N N . SER B 1 417 ? -19.975 7.436 -13.977 1.00 35.86 417 SER B N 1
ATOM 7112 C CA . SER B 1 417 ? -20.111 8.717 -13.273 1.00 40.08 417 SER B CA 1
ATOM 7113 C C . SER B 1 417 ? -21.245 8.639 -12.247 1.00 43.46 417 SER B C 1
ATOM 7114 O O . SER B 1 417 ? -21.961 7.630 -12.180 1.00 40.08 417 SER B O 1
ATOM 7117 N N . GLN B 1 418 ? -21.396 9.709 -11.461 1.00 46.29 418 GLN B N 1
ATOM 7118 C CA . GLN B 1 418 ? -22.454 9.819 -10.444 1.00 51.62 418 GLN B CA 1
ATOM 7119 C C . GLN B 1 418 ? -23.415 10.981 -10.771 1.00 51.82 418 GLN B C 1
ATOM 7120 O O . GLN B 1 418 ? -23.286 12.075 -10.208 1.00 51.46 418 GLN B O 1
ATOM 7126 N N . PRO B 1 419 ? -24.380 10.748 -11.693 1.00 51.43 419 PRO B N 1
ATOM 7127 C CA . PRO B 1 419 ? -25.348 11.803 -12.042 1.00 51.85 419 PRO B CA 1
ATOM 7128 C C . PRO B 1 419 ? -26.401 12.070 -10.952 1.00 50.14 419 PRO B C 1
ATOM 7129 O O . PRO B 1 419 ? -27.217 11.189 -10.656 1.00 48.19 419 PRO B O 1
ATOM 7133 N N . ASP B 1 420 ? -26.375 13.279 -10.382 1.00 48.28 420 ASP B N 1
ATOM 7134 C CA . ASP B 1 420 ? -27.384 13.736 -9.394 1.00 47.52 420 ASP B CA 1
ATOM 7135 C C . ASP B 1 420 ? -28.816 13.728 -9.915 1.00 44.72 420 ASP B C 1
ATOM 7136 O O . ASP B 1 420 ? -29.756 13.421 -9.172 1.00 41.19 420 ASP B O 1
ATOM 7141 N N . TYR B 1 421 ? -28.958 14.112 -11.183 1.00 42.30 421 TYR B N 1
ATOM 7142 C CA . TYR B 1 421 ? -30.253 14.484 -11.760 1.00 42.81 421 TYR B CA 1
ATOM 7143 C C . TYR B 1 421 ? -31.209 13.322 -12.055 1.00 44.07 421 TYR B C 1
ATOM 7144 O O . TYR B 1 421 ? -32.391 13.547 -12.310 1.00 42.43 421 TYR B O 1
ATOM 7153 N N . ILE B 1 422 ? -30.717 12.089 -11.998 1.00 44.91 422 ILE B N 1
ATOM 7154 C CA . ILE B 1 422 ? -31.597 10.932 -12.140 1.00 42.87 422 ILE B CA 1
ATOM 7155 C C . ILE B 1 422 ? -32.015 10.307 -10.782 1.00 40.94 422 ILE B C 1
ATOM 7156 O O . ILE B 1 422 ? -32.986 9.529 -10.735 1.00 36.09 422 ILE B O 1
ATOM 7161 N N . GLY B 1 423 ? -31.275 10.630 -9.706 1.00 38.95 423 GLY B N 1
ATOM 7162 C CA . GLY B 1 423 ? -31.613 10.212 -8.326 1.00 36.57 423 GLY B CA 1
ATOM 7163 C C . GLY B 1 423 ? -31.418 8.738 -7.983 1.00 36.38 423 GLY B C 1
ATOM 7164 O O . GLY B 1 423 ? -31.850 8.271 -6.915 1.00 36.98 423 GLY B O 1
ATOM 7165 N N . ALA B 1 424 ? -30.748 8.016 -8.881 1.00 32.14 424 ALA B N 1
ATOM 7166 C CA . ALA B 1 424 ? -30.550 6.568 -8.811 1.00 29.86 424 ALA B CA 1
ATOM 7167 C C . ALA B 1 424 ? -29.206 6.335 -9.520 1.00 29.49 424 ALA B C 1
ATOM 7168 O O . ALA B 1 424 ? -28.854 7.107 -10.422 1.00 29.10 424 ALA B O 1
ATOM 7170 N N . PRO B 1 425 ? -28.426 5.315 -9.108 1.00 28.83 425 PRO B N 1
ATOM 7171 C CA . PRO B 1 425 ? -27.108 5.158 -9.755 1.00 28.07 425 PRO B CA 1
ATOM 7172 C C . PRO B 1 425 ? -27.193 4.799 -11.248 1.00 26.81 425 PRO B C 1
ATOM 7173 O O . PRO B 1 425 ? -28.138 4.128 -11.661 1.00 27.47 425 PRO B O 1
ATOM 7177 N N . ASP B 1 426 ? -26.200 5.230 -12.025 1.00 24.61 426 ASP B N 1
ATOM 7178 C CA . ASP B 1 426 ? -26.121 4.899 -13.456 1.00 24.33 426 ASP B CA 1
ATOM 7179 C C . ASP B 1 426 ? -25.400 3.572 -13.580 1.00 23.56 426 ASP B C 1
ATOM 7180 O O . ASP B 1 426 ? -24.217 3.530 -13.900 1.00 23.95 426 ASP B O 1
ATOM 7185 N N . THR B 1 427 ? -26.114 2.486 -13.306 1.00 22.68 427 THR B N 1
ATOM 7186 C CA . THR B 1 427 ? -25.508 1.151 -13.291 1.00 22.52 427 THR B CA 1
ATOM 7187 C C . THR B 1 427 ? -25.755 0.364 -14.577 1.00 22.23 427 THR B C 1
ATOM 7188 O O . THR B 1 427 ? -25.407 -0.829 -14.659 1.00 21.93 427 THR B O 1
ATOM 7192 N N . THR B 1 428 ? -26.354 0.997 -15.579 1.00 20.39 428 THR B N 1
ATOM 7193 C CA . THR B 1 428 ? -26.926 0.266 -16.703 1.00 19.25 428 THR B CA 1
ATOM 7194 C C . THR B 1 428 ? -26.291 0.742 -18.007 1.00 18.58 428 THR B C 1
ATOM 7195 O O . THR B 1 428 ? -25.612 1.765 -18.030 1.00 19.54 428 THR B O 1
ATOM 7199 N N . PHE B 1 429 ? -26.506 -0.004 -19.083 1.00 18.87 429 PHE B N 1
ATOM 7200 C CA . PHE B 1 429 ? -25.990 0.403 -20.396 1.00 19.79 429 PHE B CA 1
ATOM 7201 C C . PHE B 1 429 ? -26.801 1.595 -20.886 1.00 19.16 429 PHE B C 1
ATOM 7202 O O . PHE B 1 429 ? -26.254 2.677 -21.122 1.00 18.64 429 PHE B O 1
ATOM 7210 N N . ALA B 1 430 ? -28.120 1.407 -20.984 1.00 18.45 430 ALA B N 1
ATOM 7211 C CA . ALA B 1 430 ? -29.044 2.531 -21.294 1.00 18.33 430 ALA B CA 1
ATOM 7212 C C . ALA B 1 430 ? -29.016 3.607 -20.222 1.00 17.85 430 ALA B C 1
ATOM 7213 O O . ALA B 1 430 ? -28.584 3.357 -19.095 1.00 17.65 430 ALA B O 1
ATOM 7215 N N . GLY B 1 431 ? -29.491 4.794 -20.611 1.00 17.32 431 GLY B N 1
ATOM 7216 C CA . GLY B 1 431 ? -29.700 5.937 -19.739 1.00 18.11 431 GLY B CA 1
ATOM 7217 C C . GLY B 1 431 ? -31.162 5.929 -19.341 1.00 16.63 431 GLY B C 1
ATOM 7218 O O . GLY B 1 431 ? -31.531 5.167 -18.457 1.00 17.66 431 GLY B O 1
ATOM 7219 N N . SER B 1 432 ? -32.007 6.706 -20.026 1.00 14.23 432 SER B N 1
ATOM 7220 C CA . SER B 1 432 ? -33.440 6.417 -19.963 1.00 13.55 432 SER B CA 1
ATOM 7221 C C . SER B 1 432 ? -33.644 4.945 -20.228 1.00 13.35 432 SER B C 1
ATOM 7222 O O . SER B 1 432 ? -32.978 4.370 -21.094 1.00 13.73 432 SER B O 1
ATOM 7225 N N . ARG B 1 433 ? -34.571 4.305 -19.514 1.00 12.63 433 ARG B N 1
ATOM 7226 C CA . ARG B 1 433 ? -34.841 2.899 -19.749 1.00 12.60 433 ARG B CA 1
ATOM 7227 C C . ARG B 1 433 ? -36.312 2.656 -19.956 1.00 12.59 433 ARG B C 1
ATOM 7228 O O . ARG B 1 433 ? -37.149 3.294 -19.321 1.00 12.51 433 ARG B O 1
ATOM 7236 N N . ASN B 1 434 ? -36.599 1.691 -20.818 1.00 12.48 434 ASN B N 1
ATOM 7237 C CA . ASN B 1 434 ? -37.964 1.255 -21.115 1.00 12.37 434 ASN B CA 1
ATOM 7238 C C . ASN B 1 434 ? -38.608 0.692 -19.846 1.00 12.91 434 ASN B C 1
ATOM 7239 O O . ASN B 1 434 ? -38.181 -0.349 -19.335 1.00 14.26 434 ASN B O 1
ATOM 7244 N N . GLY B 1 435 ? -39.652 1.354 -19.369 1.00 12.04 435 GLY B N 1
ATOM 7245 C CA . GLY B 1 435 ? -40.431 0.888 -18.230 1.00 12.10 435 GLY B CA 1
ATOM 7246 C C . GLY B 1 435 ? -41.761 0.297 -18.652 1.00 11.98 435 GLY B C 1
ATOM 7247 O O . GLY B 1 435 ? -42.566 -0.105 -17.803 1.00 13.12 435 GLY B O 1
ATOM 7248 N N . PHE B 1 436 ? -41.990 0.178 -19.958 1.00 11.17 436 PHE B N 1
ATOM 7249 C CA . PHE B 1 436 ? -43.172 -0.516 -20.462 1.00 11.10 436 PHE B CA 1
ATOM 7250 C C . PHE B 1 436 ? -42.867 -2.025 -20.554 1.00 11.44 436 PHE B C 1
ATOM 7251 O O . PHE B 1 436 ? -43.714 -2.871 -20.234 1.00 11.58 436 PHE B O 1
ATOM 7259 N N . SER B 1 437 ? -41.647 -2.387 -20.986 1.00 10.73 437 SER B N 1
ATOM 7260 C CA . SER B 1 437 ? -41.270 -3.796 -21.081 1.00 10.86 437 SER B CA 1
ATOM 7261 C C . SER B 1 437 ? -41.450 -4.564 -19.767 1.0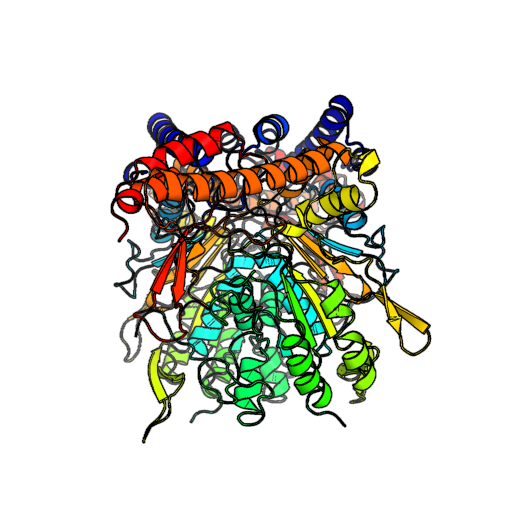0 10.68 437 SER B C 1
ATOM 7262 O O . SER B 1 437 ? -41.888 -5.709 -19.825 1.00 10.36 437 SER B O 1
ATOM 7265 N N . PRO B 1 438 ? -41.123 -3.956 -18.604 1.00 10.90 438 PRO B N 1
ATOM 7266 C CA . PRO B 1 438 ? -41.476 -4.642 -17.350 1.00 10.71 438 PRO B CA 1
ATOM 7267 C C . PRO B 1 438 ? -42.943 -5.037 -17.259 1.00 11.21 438 PRO B C 1
ATOM 7268 O O . PRO B 1 438 ? -43.257 -6.159 -16.846 1.00 11.04 438 PRO B O 1
ATOM 7272 N N . LEU B 1 439 ? -43.842 -4.154 -17.664 1.00 10.72 439 LEU B N 1
ATOM 7273 C CA . LEU B 1 439 ? -45.274 -4.483 -17.680 1.00 11.29 439 LEU B CA 1
ATOM 7274 C C . LEU B 1 439 ? -45.559 -5.628 -18.634 1.00 10.97 439 LEU B C 1
ATOM 7275 O O . LEU B 1 439 ? -46.326 -6.531 -18.302 1.00 11.27 439 LEU B O 1
ATOM 7280 N N . ILE B 1 440 ? -44.963 -5.602 -19.834 1.00 11.07 440 ILE B N 1
ATOM 7281 C CA . ILE B 1 440 ? -45.182 -6.671 -20.820 1.00 11.60 440 ILE B CA 1
ATOM 7282 C C . ILE B 1 440 ? -44.833 -8.029 -20.218 1.00 11.46 440 ILE B C 1
ATOM 7283 O O . ILE B 1 440 ? -45.654 -8.969 -20.239 1.00 11.70 440 ILE B O 1
ATOM 7288 N N . LEU B 1 441 ? -43.617 -8.126 -19.668 1.00 11.46 441 LEU B N 1
ATOM 7289 C CA . LEU B 1 441 ? -43.158 -9.425 -19.142 1.00 12.03 441 LEU B CA 1
ATOM 7290 C C . LEU B 1 441 ? -43.880 -9.805 -17.875 1.00 12.21 441 LEU B C 1
ATOM 7291 O O . LEU B 1 441 ? -44.189 -10.972 -17.695 1.00 12.12 441 LEU B O 1
ATOM 7296 N N . TRP B 1 442 ? -44.146 -8.850 -17.000 1.00 11.61 442 TRP B N 1
ATOM 7297 C CA . TRP B 1 442 ? -44.925 -9.148 -15.780 1.00 11.68 442 TRP B CA 1
ATOM 7298 C C . TRP B 1 442 ? -46.298 -9.727 -16.143 1.00 12.09 442 TRP B C 1
ATOM 7299 O O . TRP B 1 442 ? -46.762 -10.713 -15.563 1.00 12.17 442 TRP B O 1
ATOM 7310 N N . ASP B 1 443 ? -46.947 -9.116 -17.122 1.00 11.97 443 ASP B N 1
ATOM 7311 C CA . ASP B 1 443 ? -48.276 -9.547 -17.527 1.00 12.79 443 ASP B CA 1
ATOM 7312 C C . ASP B 1 443 ? -48.217 -10.976 -18.072 1.00 12.88 443 ASP B C 1
ATOM 7313 O O . ASP B 1 443 ? -48.986 -11.841 -17.653 1.00 13.43 443 ASP B O 1
ATOM 7318 N N . HIS B 1 444 ? -47.235 -11.234 -18.947 1.00 12.10 444 HIS B N 1
ATOM 7319 C CA . HIS B 1 444 ? -46.974 -12.589 -19.454 1.00 12.87 444 HIS B CA 1
ATOM 7320 C C . HIS B 1 444 ? -46.743 -13.595 -18.323 1.00 12.99 444 HIS B C 1
ATOM 7321 O O . HIS B 1 444 ? -47.410 -14.635 -18.255 1.00 13.21 444 HIS B O 1
ATOM 7328 N N . LEU B 1 445 ? -45.809 -13.305 -17.439 1.00 12.59 445 LEU B N 1
ATOM 7329 C CA . LEU B 1 445 ? -45.423 -14.283 -16.406 1.00 12.83 445 LEU B CA 1
ATOM 7330 C C . LEU B 1 445 ? -46.557 -14.529 -15.432 1.00 14.33 445 LEU B C 1
ATOM 7331 O O . LEU B 1 445 ? -46.727 -15.655 -14.942 1.00 13.89 445 LEU B O 1
ATOM 7336 N N . SER B 1 446 ? -47.347 -13.495 -15.167 1.00 13.89 446 SER B N 1
ATOM 7337 C CA . SER B 1 446 ? -48.484 -13.623 -14.261 1.00 14.54 446 SER B CA 1
ATOM 7338 C C . SER B 1 446 ? -49.586 -14.535 -14.796 1.00 14.92 446 SER B C 1
ATOM 7339 O O . SER B 1 446 ? -50.353 -15.061 -14.002 1.00 15.34 446 SER B O 1
ATOM 7342 N N . ARG B 1 447 ? -49.651 -14.724 -16.114 1.00 15.21 447 ARG B N 1
ATOM 7343 C CA . ARG B 1 447 ? -50.720 -15.471 -16.772 1.00 17.65 447 ARG B CA 1
ATOM 7344 C C . ARG B 1 447 ? -50.465 -16.963 -16.815 1.00 18.56 447 ARG B C 1
ATOM 7345 O O . ARG B 1 447 ? -51.401 -17.730 -17.113 1.00 20.03 447 ARG B O 1
ATOM 7353 N N . TYR B 1 448 ? -49.229 -17.386 -16.535 1.00 18.27 448 TYR B N 1
ATOM 7354 C CA . TYR B 1 448 ? -48.845 -18.786 -16.692 1.00 18.84 448 TYR B CA 1
ATOM 7355 C C . TYR B 1 448 ? -48.222 -19.337 -15.433 1.00 19.05 448 TYR B C 1
ATOM 7356 O O . TYR B 1 448 ? -47.411 -18.681 -14.785 1.00 20.63 448 TYR B O 1
ATOM 7365 N N . SER B 1 449 ? -48.599 -20.560 -15.073 1.00 18.08 449 SER B N 1
ATOM 7366 C CA . SER B 1 449 ? -47.925 -21.265 -14.004 1.00 17.66 449 SER B CA 1
ATOM 7367 C C . SER B 1 449 ? -46.660 -21.895 -14.597 1.00 16.71 449 SER B C 1
ATOM 7368 O O . SER B 1 449 ? -46.478 -21.962 -15.832 1.00 16.25 449 SER B O 1
ATOM 7371 N N . TYR B 1 450 ? -45.794 -22.367 -13.718 1.00 15.98 450 TYR B N 1
ATOM 7372 C CA . TYR B 1 450 ? -44.686 -23.208 -14.148 1.00 15.40 450 TYR B CA 1
ATOM 7373 C C . TYR B 1 450 ? -45.190 -24.359 -15.041 1.00 15.59 450 TYR B C 1
ATOM 7374 O O . TYR B 1 450 ? -44.633 -24.630 -16.101 1.00 15.15 450 TYR B O 1
ATOM 7383 N N . ARG B 1 451 ? -46.269 -25.026 -14.622 1.00 16.24 451 ARG B N 1
ATOM 7384 C CA . ARG B 1 451 ? -46.819 -26.123 -15.414 1.00 17.56 451 ARG B CA 1
ATOM 7385 C C . ARG B 1 451 ? -47.231 -25.655 -16.817 1.00 16.18 451 ARG B C 1
ATOM 7386 O O . ARG B 1 451 ? -46.964 -26.340 -17.809 1.00 15.74 451 ARG B O 1
ATOM 7394 N N . ASP B 1 452 ? -47.845 -24.478 -16.920 1.00 14.96 452 ASP B N 1
ATOM 7395 C CA . ASP B 1 452 ? -48.206 -23.936 -18.224 1.00 14.82 452 ASP B CA 1
ATOM 7396 C C . ASP B 1 452 ? -46.952 -23.670 -19.067 1.00 14.17 452 ASP B C 1
ATOM 7397 O O . ASP B 1 452 ? -46.960 -23.884 -20.274 1.00 15.76 452 ASP B O 1
ATOM 7402 N N . GLN B 1 453 ? -45.895 -23.153 -18.443 1.00 14.34 453 GLN B N 1
ATOM 7403 C CA . GLN B 1 453 ? -44.632 -22.899 -19.154 1.00 14.11 453 GLN B CA 1
ATOM 7404 C C . GLN B 1 453 ? -43.970 -24.193 -19.663 1.00 14.08 453 GLN B C 1
ATOM 7405 O O . GLN B 1 453 ? -43.458 -24.249 -20.799 1.00 13.19 453 GLN B O 1
ATOM 7411 N N . VAL B 1 454 ? -44.038 -25.248 -18.854 1.00 13.30 454 VAL B N 1
ATOM 7412 C CA . VAL B 1 454 ? -43.578 -26.571 -19.275 1.00 14.68 454 VAL B CA 1
ATOM 7413 C C . VAL B 1 454 ? -44.379 -27.038 -20.484 1.00 14.58 454 VAL B C 1
ATOM 7414 O O . VAL B 1 454 ? -43.788 -27.518 -21.434 1.00 14.17 454 VAL B O 1
ATOM 7418 N N . GLU B 1 455 ? -45.699 -26.864 -20.458 1.00 15.28 455 GLU B N 1
ATOM 7419 C CA . GLU B 1 455 ? -46.535 -27.232 -21.606 1.00 16.46 455 GLU B CA 1
ATOM 7420 C C . GLU B 1 455 ? -46.153 -26.483 -22.886 1.00 15.23 455 GLU B C 1
ATOM 7421 O O . GLU B 1 455 ? -46.155 -27.050 -23.974 1.00 15.23 455 GLU B O 1
ATOM 7427 N N . ARG B 1 456 ? -45.802 -25.205 -22.753 1.00 15.26 456 ARG B N 1
ATOM 7428 C CA . ARG B 1 456 ? -45.417 -24.436 -23.920 1.00 15.33 456 ARG B CA 1
ATOM 7429 C C . ARG B 1 456 ? -44.164 -24.990 -24.590 1.00 13.79 456 ARG B C 1
ATOM 7430 O O . ARG B 1 456 ? -44.106 -25.114 -25.816 1.00 13.91 456 ARG B O 1
ATOM 7438 N N . ILE B 1 457 ? -43.142 -25.298 -23.800 1.00 13.42 457 ILE B N 1
ATOM 7439 C CA . ILE B 1 457 ? -41.903 -25.844 -24.384 1.00 13.23 457 ILE B CA 1
ATOM 7440 C C . ILE B 1 457 ? -42.105 -27.291 -24.849 1.00 13.68 457 ILE B C 1
ATOM 7441 O O . ILE B 1 457 ? -41.567 -27.681 -25.898 1.00 13.72 457 ILE B O 1
ATOM 7446 N N . ARG B 1 458 ? -42.948 -28.063 -24.143 1.00 13.84 458 ARG B N 1
ATOM 7447 C CA . ARG B 1 458 ? -43.304 -29.417 -24.628 1.00 14.72 458 ARG B CA 1
ATOM 7448 C C . ARG B 1 458 ? -43.928 -29.392 -26.025 1.00 14.90 458 ARG B C 1
ATOM 7449 O O . ARG B 1 458 ? -43.505 -30.123 -26.925 1.00 15.13 458 ARG B O 1
ATOM 7457 N N . GLU B 1 459 ? -44.959 -28.573 -26.204 1.00 15.18 459 GLU B N 1
ATOM 7458 C CA . GLU B 1 459 ? -45.661 -28.540 -27.494 1.00 16.70 459 GLU B CA 1
ATOM 7459 C C . GLU B 1 459 ? -44.718 -28.107 -28.598 1.00 14.84 459 GLU B C 1
ATOM 7460 O O . GLU B 1 459 ? -44.784 -28.621 -29.696 1.00 15.59 459 GLU B O 1
ATOM 7466 N N . ALA B 1 460 ? -43.840 -27.138 -28.311 1.00 14.16 460 ALA B N 1
ATOM 7467 C CA . ALA B 1 460 ? -42.885 -26.664 -29.302 1.00 14.04 460 ALA B CA 1
ATOM 7468 C C . ALA B 1 460 ? -41.872 -27.737 -29.702 1.00 14.04 460 ALA B C 1
ATOM 7469 O O . ALA B 1 460 ? -41.573 -27.916 -30.886 1.00 13.59 460 ALA B O 1
ATOM 7471 N N . GLN B 1 461 ? -41.349 -28.450 -28.715 1.00 14.80 461 GLN B N 1
ATOM 7472 C CA . GLN B 1 461 ? -40.422 -29.563 -28.964 1.00 16.11 461 GLN B CA 1
ATOM 7473 C C . GLN B 1 461 ? -41.082 -30.630 -29.821 1.00 16.76 461 GLN B C 1
ATOM 7474 O O . GLN B 1 461 ? -40.501 -31.100 -30.797 1.00 16.52 461 GLN B O 1
ATOM 7480 N N . GLU B 1 462 ? -42.304 -30.984 -29.464 1.00 16.35 462 GLU B N 1
ATOM 7481 C CA . GLU B 1 462 ? -43.054 -32.020 -30.197 1.00 17.49 462 GLU B CA 1
ATOM 7482 C C . GLU B 1 462 ? -43.395 -31.565 -31.617 1.00 16.50 462 GLU B C 1
ATOM 7483 O O . GLU B 1 462 ? -43.281 -32.338 -32.584 1.00 16.04 462 GLU B O 1
ATOM 7489 N N . LEU B 1 463 ? -43.750 -30.292 -31.775 1.00 15.14 463 LEU B N 1
ATOM 7490 C CA . LEU B 1 463 ? -44.052 -29.779 -33.109 1.00 15.65 463 LEU B CA 1
ATOM 7491 C C . LEU B 1 463 ? -42.810 -29.639 -34.003 1.00 15.11 463 LEU B C 1
ATOM 7492 O O . LEU B 1 463 ? -42.906 -29.845 -35.229 1.00 13.95 463 LEU B O 1
ATOM 7497 N N . ALA B 1 464 ? -41.653 -29.300 -33.416 1.00 14.60 464 ALA B N 1
ATOM 7498 C CA . ALA B 1 464 ? -40.384 -29.296 -34.177 1.00 14.86 464 ALA B CA 1
ATOM 7499 C C . ALA B 1 464 ? -40.051 -30.705 -34.668 1.00 14.72 464 ALA B C 1
ATOM 7500 O O . ALA B 1 464 ? -39.658 -30.884 -35.820 1.00 15.63 464 ALA B O 1
ATOM 7502 N N . ALA B 1 465 ? -40.227 -31.699 -33.802 1.00 15.26 465 ALA B N 1
ATOM 7503 C CA . ALA B 1 465 ? -40.048 -33.093 -34.226 1.00 15.53 465 ALA B CA 1
ATOM 7504 C C . ALA B 1 465 ? -41.024 -33.486 -35.350 1.00 14.97 465 ALA B C 1
ATOM 7505 O O . ALA B 1 465 ? -40.609 -34.126 -36.303 1.00 15.59 465 ALA B O 1
ATOM 7507 N N . TYR B 1 466 ? -42.275 -33.056 -35.242 1.00 14.69 466 TYR B N 1
ATOM 7508 C CA . TYR B 1 466 ? -43.289 -33.297 -36.268 1.00 14.35 466 TYR B CA 1
ATOM 7509 C C . TYR B 1 466 ? -42.890 -32.682 -37.600 1.00 14.39 466 TYR B C 1
ATOM 7510 O O . TYR B 1 466 ? -42.989 -33.312 -38.663 1.00 14.64 466 TYR B O 1
ATOM 7519 N N . LEU B 1 467 ? -42.421 -31.443 -37.556 1.00 13.38 467 LEU B N 1
ATOM 7520 C CA . LEU B 1 467 ? -41.978 -30.771 -38.772 1.00 13.97 467 LEU B CA 1
ATOM 7521 C C . LEU B 1 467 ? -40.846 -31.526 -39.448 1.00 14.54 467 LEU B C 1
ATOM 7522 O O . LEU B 1 467 ? -40.846 -31.714 -40.666 1.00 13.63 467 LEU B O 1
ATOM 7527 N N . GLU B 1 468 ? -39.872 -31.960 -38.661 1.00 15.69 468 GLU B N 1
ATOM 7528 C CA . GLU B 1 468 ? -38.770 -32.727 -39.227 1.00 17.11 468 GLU B CA 1
ATOM 7529 C C . GLU B 1 468 ? -39.287 -34.030 -39.862 1.00 16.38 468 GLU B C 1
ATOM 7530 O O . GLU B 1 468 ? -38.869 -34.367 -40.984 1.00 16.82 468 GLU B O 1
ATOM 7536 N N . ARG B 1 469 ? -40.209 -34.715 -39.190 1.00 16.56 469 ARG B N 1
ATOM 7537 C CA . ARG B 1 469 ? -40.816 -35.943 -39.737 1.00 17.84 469 ARG B CA 1
ATOM 7538 C C . ARG B 1 469 ? -41.522 -35.657 -41.061 1.00 17.51 469 ARG B C 1
ATOM 7539 O O . ARG B 1 469 ? -41.325 -36.387 -42.058 1.00 16.70 469 ARG B O 1
ATOM 7547 N N . ARG B 1 470 ? -42.325 -34.585 -41.094 1.00 16.40 470 ARG B N 1
ATOM 7548 C CA . ARG B 1 470 ? -43.053 -34.243 -42.313 1.00 16.89 470 ARG B CA 1
ATOM 7549 C C . ARG B 1 470 ? -42.145 -33.866 -43.475 1.00 15.32 470 ARG B C 1
ATOM 7550 O O . ARG B 1 470 ? -42.463 -34.189 -44.611 1.00 15.51 470 ARG B O 1
ATOM 7558 N N . LEU B 1 471 ? -41.020 -33.196 -43.214 1.00 14.36 471 LEU B N 1
ATOM 7559 C CA . LEU B 1 471 ? -40.102 -32.815 -44.283 1.00 14.99 471 LEU B CA 1
ATOM 7560 C C . LEU B 1 471 ? -39.458 -34.046 -44.920 1.00 15.36 471 LEU B C 1
ATOM 7561 O O . LEU B 1 471 ? -39.333 -34.098 -46.137 1.00 15.61 471 LEU B O 1
ATOM 7566 N N . THR B 1 472 ? -39.070 -35.028 -44.118 1.00 16.27 472 THR B N 1
ATOM 7567 C CA . THR B 1 472 ? -38.502 -36.239 -44.697 1.00 17.82 472 THR B CA 1
ATOM 7568 C C . THR B 1 472 ? -39.554 -37.070 -45.425 1.00 17.45 472 THR B C 1
ATOM 7569 O O . THR B 1 472 ? -39.254 -37.656 -46.469 1.00 17.80 472 THR B O 1
ATOM 7573 N N . ALA B 1 473 ? -40.786 -37.091 -44.928 1.00 17.47 473 ALA B N 1
ATOM 7574 C CA . ALA B 1 473 ? -41.890 -37.739 -45.647 1.00 18.35 473 ALA B CA 1
ATOM 7575 C C . ALA B 1 473 ? -42.138 -37.057 -46.997 1.00 19.27 473 ALA B C 1
ATOM 7576 O O . ALA B 1 473 ? -42.414 -37.727 -47.991 1.00 20.62 473 ALA B O 1
ATOM 7578 N N . MET B 1 474 ? -42.030 -35.729 -47.031 1.00 18.93 474 MET B N 1
ATOM 7579 C CA . MET B 1 474 ? -42.171 -34.990 -48.293 1.00 19.21 474 MET B CA 1
ATOM 7580 C C . MET B 1 474 ? -41.088 -35.366 -49.282 1.00 18.43 474 MET B C 1
ATOM 7581 O O . MET B 1 474 ? -41.342 -35.502 -50.485 1.00 20.19 474 MET B O 1
ATOM 7586 N N . GLU B 1 475 ? -39.864 -35.527 -48.794 1.00 18.16 475 GLU B N 1
ATOM 7587 C CA . GLU B 1 475 ? -38.769 -35.961 -49.661 1.00 19.08 475 GLU B CA 1
ATOM 7588 C C . GLU B 1 475 ? -39.121 -37.285 -50.335 1.00 21.04 475 GLU B C 1
ATOM 7589 O O . GLU B 1 475 ? -38.912 -37.455 -51.533 1.00 21.46 475 GLU B O 1
ATOM 7595 N N . ARG B 1 476 ? -39.689 -38.203 -49.556 1.00 21.36 476 ARG B N 1
ATOM 7596 C CA . ARG B 1 476 ? -40.079 -39.526 -50.077 1.00 23.58 476 ARG B CA 1
ATOM 7597 C C . ARG B 1 476 ? -41.301 -39.494 -50.997 1.00 25.74 476 ARG B C 1
ATOM 7598 O O . ARG B 1 476 ? -41.323 -40.194 -52.024 1.00 27.44 476 ARG B O 1
ATOM 7606 N N . GLU B 1 477 ? -42.303 -38.694 -50.658 1.00 26.60 477 GLU B N 1
ATOM 7607 C CA . GLU B 1 477 ? -43.505 -38.585 -51.491 1.00 30.20 477 GLU B CA 1
ATOM 7608 C C . GLU B 1 477 ? -43.186 -37.945 -52.834 1.00 29.19 477 GLU B C 1
ATOM 7609 O O . GLU B 1 477 ? -43.583 -38.464 -53.873 1.00 30.35 477 GLU B O 1
ATOM 7615 N N . LEU B 1 478 ? -42.458 -36.837 -52.805 1.00 26.20 478 LEU B N 1
ATOM 7616 C CA . LEU B 1 478 ? -42.223 -36.025 -54.006 1.00 26.72 478 LEU B CA 1
ATOM 7617 C C . LEU B 1 478 ? -40.937 -36.322 -54.763 1.00 24.21 478 LEU B C 1
ATOM 7618 O O . LEU B 1 478 ? -40.778 -35.850 -55.889 1.00 22.18 478 LEU B O 1
ATOM 7623 N N . GLY B 1 479 ? -40.004 -37.055 -54.163 1.00 22.78 479 GLY B N 1
ATOM 7624 C CA . GLY B 1 479 ? -38.698 -37.294 -54.781 1.00 23.17 479 GLY B CA 1
ATOM 7625 C C . GLY B 1 479 ? -37.839 -36.047 -54.900 1.00 25.77 479 GLY B C 1
ATOM 7626 O O . GLY B 1 479 ? -37.162 -35.835 -55.908 1.00 26.50 479 GLY B O 1
ATOM 7627 N N . VAL B 1 480 ? -37.894 -35.211 -53.866 1.00 24.18 480 VAL B N 1
ATOM 7628 C CA . VAL B 1 480 ? -37.154 -33.951 -53.814 1.00 26.12 480 VAL B CA 1
ATOM 7629 C C . VAL B 1 480 ? -36.223 -33.998 -52.614 1.00 25.46 480 VAL B C 1
ATOM 7630 O O . VAL B 1 480 ? -36.464 -34.748 -51.657 1.00 23.68 480 VAL B O 1
ATOM 7634 N N . GLU B 1 481 ? -35.173 -33.187 -52.682 1.00 25.12 481 GLU B N 1
ATOM 7635 C CA . GLU B 1 481 ? -34.214 -33.034 -51.598 1.00 26.47 481 GLU B CA 1
ATOM 7636 C C . GLU B 1 481 ? -34.601 -31.773 -50.827 1.00 22.88 481 GLU B C 1
ATOM 7637 O O . GLU B 1 481 ? -34.815 -30.710 -51.408 1.00 22.56 481 GLU B O 1
ATOM 7643 N N . LEU B 1 482 ? -34.732 -31.924 -49.517 1.00 19.85 482 LEU B N 1
ATOM 7644 C CA . LEU B 1 482 ? -35.000 -30.798 -48.622 1.00 17.93 482 LEU B CA 1
ATOM 7645 C C . LEU B 1 482 ? -33.887 -30.558 -47.599 1.00 18.07 482 LEU B C 1
ATOM 7646 O O . LEU B 1 482 ? -33.905 -29.544 -46.909 1.00 16.74 482 LEU B O 1
ATOM 7651 N N . TRP B 1 483 ? -32.924 -31.475 -47.485 1.00 18.20 483 TRP B N 1
ATOM 7652 C CA . TRP B 1 483 ? -31.834 -31.365 -46.528 1.00 18.61 483 TRP B CA 1
ATOM 7653 C C . TRP B 1 483 ? -32.306 -31.042 -45.101 1.00 17.53 483 TRP B C 1
ATOM 7654 O O . TRP B 1 483 ? -31.697 -30.216 -44.441 1.00 18.02 483 TRP B O 1
ATOM 7665 N N . PRO B 1 484 ? -33.406 -31.651 -44.644 1.00 17.06 484 PRO B N 1
ATOM 7666 C CA . PRO B 1 484 ? -33.866 -31.256 -43.315 1.00 16.66 484 PRO B CA 1
ATOM 7667 C C . PRO B 1 484 ? -32.883 -31.619 -42.209 1.00 16.96 484 PRO B C 1
ATOM 7668 O O . PRO B 1 484 ? -32.209 -32.658 -42.282 1.00 18.35 484 PRO B O 1
ATOM 7672 N N . ALA B 1 485 ? -32.766 -30.746 -41.216 1.00 15.13 485 ALA B N 1
ATOM 7673 C CA . ALA B 1 485 ? -31.919 -30.985 -40.060 1.00 15.12 485 ALA B CA 1
ATOM 7674 C C . ALA B 1 485 ? -32.477 -30.324 -38.822 1.00 14.85 485 ALA B C 1
ATOM 7675 O O . ALA B 1 485 ? -32.960 -29.175 -38.882 1.00 15.20 485 ALA B O 1
ATOM 7677 N N A ARG B 1 486 ? -32.366 -31.019 -37.696 0.50 14.12 486 ARG B N 1
ATOM 7678 N N B ARG B 1 486 ? -32.431 -31.040 -37.709 0.50 15.11 486 ARG B N 1
ATOM 7679 C CA A ARG B 1 486 ? -32.809 -30.516 -36.399 0.50 14.00 486 ARG B CA 1
ATOM 7680 C CA B ARG B 1 486 ? -32.787 -30.504 -36.401 0.50 15.70 486 ARG B CA 1
ATOM 7681 C C A ARG B 1 486 ? -31.952 -31.075 -35.270 0.50 14.31 486 ARG B C 1
ATOM 7682 C C B ARG B 1 486 ? -31.802 -31.068 -35.399 0.50 15.52 486 ARG B C 1
ATOM 7683 O O A ARG B 1 486 ? -31.979 -32.283 -34.997 0.50 13.23 486 ARG B O 1
ATOM 7684 O O B ARG B 1 486 ? -31.528 -32.266 -35.405 0.50 15.48 486 ARG B O 1
ATOM 7699 N N . THR B 1 487 ? -31.233 -30.192 -34.580 1.00 14.85 487 THR B N 1
ATOM 7700 C CA . THR B 1 487 ? -30.413 -30.599 -33.447 1.00 16.07 487 THR B CA 1
ATOM 7701 C C . THR B 1 487 ? -31.344 -31.129 -32.383 1.00 17.39 487 THR B C 1
ATOM 7702 O O . THR B 1 487 ? -32.359 -30.503 -32.090 1.00 16.56 487 THR B O 1
ATOM 7706 N N . PRO B 1 488 ? -31.068 -32.329 -31.832 1.00 18.67 488 PRO B N 1
ATOM 7707 C CA . PRO B 1 488 ? -31.952 -32.807 -30.768 1.00 20.05 488 PRO B CA 1
ATOM 7708 C C . PRO B 1 488 ? -32.128 -31.783 -29.660 1.00 19.24 488 PRO B C 1
ATOM 7709 O O . PRO B 1 488 ? -31.146 -31.158 -29.235 1.00 20.14 488 PRO B O 1
ATOM 7713 N N . GLY B 1 489 ? -33.366 -31.583 -29.231 1.00 19.66 489 GLY B N 1
ATOM 7714 C CA . GLY B 1 489 ? -33.677 -30.599 -28.193 1.00 18.69 489 GLY B CA 1
ATOM 7715 C C . GLY B 1 489 ? -33.866 -29.172 -28.672 1.00 18.33 489 GLY B C 1
ATOM 7716 O O . GLY B 1 489 ? -34.179 -28.285 -27.862 1.00 18.63 489 GLY B O 1
ATOM 7717 N N . ALA B 1 490 ? -33.698 -28.926 -29.970 1.00 16.74 490 ALA B N 1
ATOM 7718 C CA . ALA B 1 490 ? -33.870 -27.591 -30.511 1.00 16.04 490 ALA B CA 1
ATOM 7719 C C . ALA B 1 490 ? -35.322 -27.363 -30.934 1.00 16.35 490 ALA B C 1
ATOM 7720 O O . ALA B 1 490 ? -36.016 -28.285 -31.339 1.00 16.37 490 ALA B O 1
ATOM 7722 N N . VAL B 1 491 ? -35.736 -26.105 -30.902 1.00 15.72 491 VAL B N 1
ATOM 7723 C CA . VAL B 1 491 ? -37.070 -25.701 -31.368 1.00 15.82 491 VAL B CA 1
ATOM 7724 C C . VAL B 1 491 ? -37.008 -25.146 -32.797 1.00 15.67 491 VAL B C 1
ATOM 7725 O O . VAL B 1 491 ? -37.959 -24.521 -33.259 1.00 17.03 491 VAL B O 1
ATOM 7729 N N . THR B 1 492 ? -35.916 -25.401 -33.514 1.00 14.20 492 THR B N 1
ATOM 7730 C CA . THR B 1 492 ? -35.802 -24.978 -34.912 1.00 13.77 492 THR B CA 1
ATOM 7731 C C . THR B 1 492 ? -35.407 -26.132 -35.814 1.00 13.83 492 THR B C 1
ATOM 7732 O O . THR B 1 492 ? -34.666 -27.021 -35.399 1.00 13.27 492 THR B O 1
ATOM 7736 N N . VAL B 1 493 ? -35.915 -26.086 -37.037 1.00 13.50 493 VAL B N 1
ATOM 7737 C CA . VAL B 1 493 ? -35.602 -27.045 -38.093 1.00 13.49 493 VAL B CA 1
ATOM 7738 C C . VAL B 1 493 ? -35.118 -26.287 -39.303 1.00 14.09 493 VAL B C 1
ATOM 7739 O O . VAL B 1 493 ? -35.723 -25.280 -39.690 1.00 13.29 493 VAL B O 1
ATOM 7743 N N . ARG B 1 494 ? -34.031 -26.746 -39.911 1.00 14.64 494 ARG B N 1
ATOM 7744 C CA . ARG B 1 494 ? -33.468 -26.095 -41.077 1.00 14.88 494 ARG B CA 1
ATOM 7745 C C . ARG B 1 494 ? -33.743 -26.982 -42.283 1.00 14.22 494 ARG B C 1
ATOM 7746 O O . ARG B 1 494 ? -33.866 -28.199 -42.128 1.00 14.05 494 ARG B O 1
ATOM 7754 N N . PHE B 1 495 ? -33.871 -26.373 -43.457 1.00 13.18 495 PHE B N 1
ATOM 7755 C CA . PHE B 1 495 ? -34.111 -27.094 -44.716 1.00 14.34 495 PHE B CA 1
ATOM 7756 C C . PHE B 1 495 ? -33.785 -26.202 -45.906 1.00 14.29 495 PHE B C 1
ATOM 7757 O O . PHE B 1 495 ? -33.508 -25.007 -45.721 1.00 14.47 495 PHE B O 1
ATOM 7765 N N . ARG B 1 496 ? -33.814 -26.775 -47.111 1.00 14.96 496 ARG B N 1
ATOM 7766 C CA . ARG B 1 496 ? -33.425 -26.082 -48.338 1.00 16.00 496 ARG B CA 1
ATOM 7767 C C . ARG B 1 496 ? -34.285 -24.851 -48.603 1.00 15.37 496 ARG B C 1
ATOM 7768 O O . ARG B 1 496 ? -35.503 -24.901 -48.470 1.00 16.16 496 ARG B O 1
ATOM 7776 N N . LYS B 1 497 ? -33.643 -23.743 -48.955 1.00 15.00 497 LYS B N 1
ATOM 7777 C CA . LYS B 1 497 ? -34.372 -22.502 -49.226 1.00 16.78 497 LYS B CA 1
ATOM 7778 C C . LYS B 1 497 ? -35.322 -22.648 -50.414 1.00 15.89 497 LYS B C 1
ATOM 7779 O O . LYS B 1 497 ? -34.898 -23.045 -51.505 1.00 17.07 497 LYS B O 1
ATOM 7785 N N . PRO B 1 498 ? -36.611 -22.324 -50.215 1.00 15.65 498 PRO B N 1
ATOM 7786 C CA . PRO B 1 498 ? -37.584 -22.334 -51.295 1.00 15.96 498 PRO B CA 1
ATOM 7787 C C . PRO B 1 498 ? -37.559 -21.021 -52.098 1.00 16.10 498 PRO B C 1
ATOM 7788 O O . PRO B 1 498 ? -36.623 -20.243 -51.977 1.00 17.75 498 PRO B O 1
ATOM 7792 N N . SER B 1 499 ? -38.598 -20.796 -52.900 1.00 16.15 499 SER B N 1
ATOM 7793 C CA . SER B 1 499 ? -38.707 -19.586 -53.690 1.00 16.90 499 SER B CA 1
ATOM 7794 C C . SER B 1 499 ? -38.690 -18.356 -52.825 1.00 17.18 499 SER B C 1
ATOM 7795 O O . SER B 1 499 ? -39.148 -18.379 -51.681 1.00 16.61 499 SER B O 1
ATOM 7798 N N . ALA B 1 500 ? -38.206 -17.259 -53.401 1.00 17.60 500 ALA B N 1
ATOM 7799 C CA . ALA B 1 500 ? -38.198 -15.968 -52.700 1.00 17.47 500 ALA B CA 1
ATOM 7800 C C . ALA B 1 500 ? -39.579 -15.548 -52.209 1.00 17.51 500 ALA B C 1
ATOM 7801 O O . ALA B 1 500 ? -39.712 -14.968 -51.119 1.00 16.80 500 ALA B O 1
ATOM 7803 N N A GLU B 1 501 ? -40.616 -15.820 -53.003 0.50 17.71 501 GLU B N 1
ATOM 7804 N N B GLU B 1 501 ? -40.591 -15.857 -52.994 0.50 17.93 501 GLU B N 1
ATOM 7805 C CA A GLU B 1 501 ? -41.985 -15.472 -52.621 0.50 18.42 501 GLU B CA 1
ATOM 7806 C CA B GLU B 1 501 ? -41.949 -15.512 -52.680 0.50 18.73 501 GLU B CA 1
ATOM 7807 C C A GLU B 1 501 ? -42.418 -16.237 -51.373 0.50 17.34 501 GLU B C 1
ATOM 7808 C C B GLU B 1 501 ? -42.470 -16.262 -51.440 0.50 17.68 501 GLU B C 1
ATOM 7809 O O A GLU B 1 501 ? -43.025 -15.658 -50.475 0.50 17.32 501 GLU B O 1
ATOM 7810 O O B GLU B 1 501 ? -43.184 -15.700 -50.616 0.50 17.76 501 GLU B O 1
ATOM 7821 N N . LEU B 1 502 ? -42.106 -17.535 -51.309 1.00 17.44 502 LEU B N 1
ATOM 7822 C CA . LEU B 1 502 ? -42.487 -18.322 -50.140 1.00 17.15 502 LEU B CA 1
ATOM 7823 C C . LEU B 1 502 ? -41.708 -17.862 -48.898 1.00 15.76 502 LEU B C 1
ATOM 7824 O O . LEU B 1 502 ? -42.278 -17.699 -47.823 1.00 15.77 502 LEU B O 1
ATOM 7829 N N . VAL B 1 503 ? -40.429 -17.584 -49.071 1.00 15.23 503 VAL B N 1
ATOM 7830 C CA . VAL B 1 503 ? -39.603 -17.039 -47.992 1.00 15.43 503 VAL B CA 1
ATOM 7831 C C . VAL B 1 503 ? -40.213 -15.745 -47.453 1.00 16.19 503 VAL B C 1
ATOM 7832 O O . VAL B 1 503 ? -40.312 -15.566 -46.241 1.00 15.77 503 VAL B O 1
ATOM 7836 N N . ALA B 1 504 ? -40.635 -14.859 -48.350 1.00 15.75 504 ALA B N 1
ATOM 7837 C CA . ALA B 1 504 ? -41.231 -13.591 -47.940 1.00 16.13 504 ALA B CA 1
ATOM 7838 C C . ALA B 1 504 ? -42.609 -13.732 -47.315 1.00 16.05 504 ALA B C 1
ATOM 7839 O O . ALA B 1 504 ? -42.967 -12.928 -46.446 1.00 17.55 504 ALA B O 1
ATOM 7841 N N . LYS B 1 505 ? -43.388 -14.720 -47.740 1.00 15.47 505 LYS B N 1
ATOM 7842 C CA . LYS B 1 505 ? -44.701 -14.916 -47.169 1.00 15.16 505 LYS B CA 1
ATOM 7843 C C . LYS B 1 505 ? -44.588 -15.326 -45.705 1.00 14.87 505 LYS B C 1
ATOM 7844 O O . LYS B 1 505 ? -45.316 -14.833 -44.858 1.00 14.97 505 LYS B O 1
ATOM 7850 N N . TRP B 1 506 ? -43.690 -16.285 -45.448 1.00 14.56 506 TRP B N 1
ATOM 7851 C CA . TRP B 1 506 ? -43.588 -16.898 -44.129 1.00 14.81 506 TRP B CA 1
ATOM 7852 C C . TRP B 1 506 ? -42.448 -16.345 -43.256 1.00 14.14 506 TRP B C 1
ATOM 7853 O O . TRP B 1 506 ? -42.160 -16.871 -42.165 1.00 13.77 506 TRP B O 1
ATOM 7864 N N . SER B 1 507 ? -41.824 -15.233 -43.687 1.00 13.80 507 SER B N 1
ATOM 7865 C CA . SER B 1 507 ? -40.675 -14.640 -42.980 1.00 13.79 507 SER B CA 1
ATOM 7866 C C . SER B 1 507 ? -39.639 -15.687 -42.611 1.00 14.20 507 SER B C 1
ATOM 7867 O O . SER B 1 507 ? -39.288 -15.822 -41.461 1.00 13.65 507 SER B O 1
ATOM 7870 N N . LEU B 1 508 ? -39.233 -16.484 -43.582 1.00 14.94 508 LEU B N 1
ATOM 7871 C CA . LEU B 1 508 ? -38.216 -17.487 -43.334 1.00 15.40 508 LEU B CA 1
ATOM 7872 C C . LEU B 1 508 ? -36.885 -16.791 -43.251 1.00 17.17 508 LEU B C 1
ATOM 7873 O O . LEU B 1 508 ? -36.604 -15.932 -44.082 1.00 20.35 508 LEU B O 1
ATOM 7878 N N . SER B 1 509 ? -36.112 -17.081 -42.203 1.00 16.67 509 SER B N 1
ATOM 7879 C CA . SER B 1 509 ? -34.750 -16.587 -42.091 1.00 17.46 509 SER B CA 1
ATOM 7880 C C . SER B 1 509 ? -33.813 -17.496 -42.888 1.00 18.04 509 SER B C 1
ATOM 7881 O O . SER B 1 509 ? -33.969 -18.702 -42.877 1.00 17.45 509 SER B O 1
ATOM 7884 N N . SER B 1 510 ? -32.835 -16.897 -43.554 1.00 19.86 510 SER B N 1
ATOM 7885 C CA . SER B 1 510 ? -31.966 -17.573 -44.507 1.00 22.18 510 SER B CA 1
ATOM 7886 C C . SER B 1 510 ? -30.543 -17.583 -43.994 1.00 22.94 510 SER B C 1
ATOM 7887 O O . SER B 1 510 ? -30.108 -16.639 -43.346 1.00 21.49 510 SER B O 1
ATOM 7890 N N . GLN B 1 511 ? -29.825 -18.645 -44.311 1.00 23.01 511 GLN B N 1
ATOM 7891 C CA . GLN B 1 511 ? -28.388 -18.701 -44.097 1.00 25.43 511 GLN B CA 1
ATOM 7892 C C . GLN B 1 511 ? -27.738 -19.526 -45.190 1.00 25.19 511 GLN B C 1
ATOM 7893 O O . GLN B 1 511 ? -28.174 -20.641 -45.476 1.00 21.88 511 GLN B O 1
ATOM 7899 N N . ASP B 1 512 ? -26.689 -18.970 -45.792 1.00 25.15 512 ASP B N 1
ATOM 7900 C CA . ASP B 1 512 ? -25.820 -19.715 -46.680 1.00 26.45 512 ASP B CA 1
ATOM 7901 C C . ASP B 1 512 ? -24.691 -20.345 -45.890 1.00 27.39 512 ASP B C 1
ATOM 7902 O O . ASP B 1 512 ? -24.198 -19.772 -44.910 1.00 28.49 512 ASP B O 1
ATOM 7907 N N . VAL B 1 513 ? -24.313 -21.548 -46.300 1.00 26.31 513 VAL B N 1
ATOM 7908 C CA . VAL B 1 513 ? -23.126 -22.200 -45.777 1.00 29.05 513 VAL B CA 1
ATOM 7909 C C . VAL B 1 513 ? -22.312 -22.684 -46.951 1.00 27.70 513 VAL B C 1
ATOM 7910 O O . VAL B 1 513 ? -22.852 -23.010 -48.011 1.00 27.42 513 VAL B O 1
ATOM 7914 N N . LEU B 1 514 ? -21.003 -22.728 -46.756 1.00 28.23 514 LEU B N 1
ATOM 7915 C CA . LEU B 1 514 ? -20.128 -23.390 -47.682 1.00 29.17 514 LEU B CA 1
ATOM 7916 C C . LEU B 1 514 ? -19.841 -24.719 -47.047 1.00 28.22 514 LEU B C 1
ATOM 7917 O O . LEU B 1 514 ? -19.390 -24.774 -45.891 1.00 30.07 514 LEU B O 1
ATOM 7922 N N . MET B 1 515 ? -20.113 -25.781 -47.789 1.00 26.96 515 MET B N 1
ATOM 7923 C CA . MET B 1 515 ? -19.946 -27.124 -47.259 1.00 29.03 515 MET B CA 1
ATOM 7924 C C . MET B 1 515 ? -18.465 -27.451 -47.103 1.00 30.57 515 MET B C 1
ATOM 7925 O O . MET B 1 515 ? -18.112 -28.280 -46.263 1.00 29.45 515 MET B O 1
ATOM 7930 N N . VAL B 1 516 ? -17.604 -26.809 -47.892 1.00 31.91 516 VAL B N 1
ATOM 7931 C CA . VAL B 1 516 ? -16.160 -26.842 -47.634 1.00 34.33 516 VAL B CA 1
ATOM 7932 C C . VAL B 1 516 ? -15.662 -25.388 -47.538 1.00 35.22 516 VAL B C 1
ATOM 7933 O O . VAL B 1 516 ? -15.691 -24.645 -48.535 1.00 31.41 516 VAL B O 1
ATOM 7937 N N . PRO B 1 517 ? -15.279 -24.949 -46.313 1.00 36.61 517 PRO B N 1
ATOM 7938 C CA . PRO B 1 517 ? -14.840 -23.573 -46.070 1.00 37.70 517 PRO B CA 1
ATOM 7939 C C . PRO B 1 517 ? -13.797 -23.073 -47.068 1.00 40.17 517 PRO B C 1
ATOM 7940 O O . PRO B 1 517 ? -12.890 -23.817 -47.432 1.00 39.24 517 PRO B O 1
ATOM 7944 N N . GLY B 1 518 ? -13.971 -21.833 -47.529 1.00 42.71 518 GLY B N 1
ATOM 7945 C CA . GLY B 1 518 ? -13.109 -21.237 -48.559 1.00 44.10 518 GLY B CA 1
ATOM 7946 C C . GLY B 1 518 ? -13.588 -21.425 -49.994 1.00 43.93 518 GLY B C 1
ATOM 7947 O O . GLY B 1 518 ? -13.317 -20.572 -50.846 1.00 46.62 518 GLY B O 1
ATOM 7948 N N . ASP B 1 519 ? -14.303 -22.518 -50.268 1.00 40.34 519 ASP B N 1
ATOM 7949 C CA . ASP B 1 519 ? -14.703 -22.884 -51.633 1.00 38.43 519 ASP B CA 1
ATOM 7950 C C . ASP B 1 519 ? -16.128 -22.423 -51.937 1.00 38.75 519 ASP B C 1
ATOM 7951 O O . ASP B 1 519 ? -17.107 -23.025 -51.473 1.00 36.57 519 ASP B O 1
ATOM 7956 N N . GLU B 1 520 ? -16.236 -21.396 -52.777 1.00 39.74 520 GLU B N 1
ATOM 7957 C CA . GLU B 1 520 ? -17.526 -20.769 -53.086 1.00 39.55 520 GLU B CA 1
ATOM 7958 C C . GLU B 1 520 ? -18.469 -21.640 -53.945 1.00 37.17 520 GLU B C 1
ATOM 7959 O O . GLU B 1 520 ? -19.674 -21.395 -53.965 1.00 37.34 520 GLU B O 1
ATOM 7965 N N . THR B 1 521 ? -17.941 -22.683 -54.590 1.00 35.57 521 THR B N 1
ATOM 7966 C CA . THR B 1 521 ? -18.759 -23.623 -55.373 1.00 36.20 521 THR B CA 1
ATOM 7967 C C . THR B 1 521 ? -19.564 -24.609 -54.517 1.00 34.51 521 THR B C 1
ATOM 7968 O O . THR B 1 521 ? -20.419 -25.303 -55.050 1.00 36.61 521 THR B O 1
ATOM 7972 N N . THR B 1 522 ? -19.275 -24.695 -53.216 1.00 32.46 522 THR B N 1
ATOM 7973 C CA . THR B 1 522 ? -19.987 -25.605 -52.306 1.00 31.62 522 THR B CA 1
ATOM 7974 C C . THR B 1 522 ? -21.093 -24.912 -51.494 1.00 32.48 522 THR B C 1
ATOM 7975 O O . THR B 1 522 ? -21.462 -25.382 -50.411 1.00 31.52 522 THR B O 1
ATOM 7979 N N . ARG B 1 523 ? -21.622 -23.802 -52.004 1.00 31.88 523 ARG B N 1
ATOM 7980 C CA . ARG B 1 523 ? -22.646 -23.046 -51.270 1.00 30.98 523 ARG B CA 1
ATOM 7981 C C . ARG B 1 523 ? -23.960 -23.804 -51.265 1.00 28.72 523 ARG B C 1
ATOM 7982 O O . ARG B 1 523 ? -24.370 -24.337 -52.292 1.00 28.20 523 ARG B O 1
ATOM 7990 N N . ARG B 1 524 ? -24.606 -23.850 -50.095 1.00 27.35 524 ARG B N 1
ATOM 7991 C CA . ARG B 1 524 ? -26.006 -24.297 -49.953 1.00 25.46 524 ARG B CA 1
ATOM 7992 C C . ARG B 1 524 ? -26.763 -23.189 -49.250 1.00 22.32 524 ARG B C 1
ATOM 7993 O O . ARG B 1 524 ? -26.249 -22.594 -48.298 1.00 22.37 524 ARG B O 1
ATOM 8001 N N . SER B 1 525 ? -27.986 -22.930 -49.699 1.00 21.10 525 SER B N 1
ATOM 8002 C CA . SER B 1 525 ? -28.862 -21.966 -49.053 1.00 20.39 525 SER B CA 1
ATOM 8003 C C . SER B 1 525 ? -29.900 -22.703 -48.239 1.00 17.86 525 SER B C 1
ATOM 8004 O O . SER B 1 525 ? -30.673 -23.494 -48.778 1.00 18.07 525 SER B O 1
ATOM 8007 N N . TYR B 1 526 ? -29.906 -22.403 -46.947 1.00 16.68 526 TYR B N 1
ATOM 8008 C CA . TYR B 1 526 ? -30.879 -22.918 -46.012 1.00 16.09 526 TYR B CA 1
ATOM 8009 C C . TYR B 1 526 ? -31.842 -21.842 -45.548 1.00 16.00 526 TYR B C 1
ATOM 8010 O O . TYR B 1 526 ? -31.550 -20.649 -45.616 1.00 16.94 526 TYR B O 1
ATOM 8019 N N . VAL B 1 527 ? -33.012 -22.286 -45.112 1.00 14.54 527 VAL B N 1
ATOM 8020 C CA . VAL B 1 527 ? -33.889 -21.494 -44.269 1.00 15.19 527 VAL B CA 1
ATOM 8021 C C . VAL B 1 527 ? -34.113 -22.264 -42.988 1.00 15.30 527 VAL B C 1
ATOM 8022 O O . VAL B 1 527 ? -33.737 -23.446 -42.886 1.00 15.26 527 VAL B O 1
ATOM 8026 N N . HIS B 1 528 ? -34.709 -21.601 -42.004 1.00 14.71 528 HIS B N 1
ATOM 8027 C CA . HIS B 1 528 ? -35.199 -22.304 -40.852 1.00 15.04 528 HIS B CA 1
ATOM 8028 C C . HIS B 1 528 ? -36.553 -21.849 -40.396 1.00 14.25 528 HIS B C 1
ATOM 8029 O O . HIS B 1 528 ? -37.009 -20.756 -40.748 1.00 14.15 528 HIS B O 1
ATOM 8036 N N . VAL B 1 529 ? -37.179 -22.726 -39.634 1.00 13.61 529 VAL B N 1
ATOM 8037 C CA . VAL B 1 529 ? -38.430 -22.465 -38.972 1.00 13.01 529 VAL B CA 1
ATOM 8038 C C . VAL B 1 529 ? -38.159 -22.550 -37.481 1.00 13.15 529 VAL B C 1
ATOM 8039 O O . VAL B 1 529 ? -37.550 -23.522 -37.016 1.00 14.12 529 VAL B O 1
ATOM 8043 N N . PHE B 1 530 ? -38.618 -21.546 -36.739 1.00 13.41 530 PHE B N 1
ATOM 8044 C CA . PHE B 1 530 ? -38.617 -21.576 -35.268 1.00 13.24 530 PHE B CA 1
ATOM 8045 C C . PHE B 1 530 ? -39.998 -21.881 -34.746 1.00 13.43 530 PHE B C 1
ATOM 8046 O O . PHE B 1 530 ? -40.934 -21.156 -35.032 1.00 13.25 530 PHE B O 1
ATOM 8054 N N . VAL B 1 531 ? -40.120 -22.971 -33.988 1.00 13.16 531 VAL B N 1
ATOM 8055 C CA . VAL B 1 531 ? -41.407 -23.363 -33.437 1.00 13.18 531 VAL B CA 1
ATOM 8056 C C . VAL B 1 531 ? -41.551 -22.708 -32.073 1.00 13.76 531 VAL B C 1
ATOM 8057 O O . VAL B 1 531 ? -41.093 -23.223 -31.047 1.00 13.66 531 VAL B O 1
ATOM 8061 N N . MET B 1 532 ? -42.133 -21.507 -32.088 1.00 13.02 532 MET B N 1
ATOM 8062 C CA . MET B 1 532 ? -42.431 -20.732 -30.880 1.00 14.30 532 MET B CA 1
ATOM 8063 C C . MET B 1 532 ? -43.813 -21.109 -30.367 1.00 13.91 532 MET B C 1
ATOM 8064 O O . MET B 1 532 ? -44.566 -21.790 -31.066 1.00 14.71 532 MET B O 1
ATOM 8069 N N . PRO B 1 533 ? -44.188 -20.659 -29.167 1.00 14.39 533 PRO B N 1
ATOM 8070 C CA . PRO B 1 533 ? -45.519 -21.055 -28.666 1.00 15.07 533 PRO B CA 1
ATOM 8071 C C . PRO B 1 533 ? -46.718 -20.641 -29.525 1.00 15.61 533 PRO B C 1
ATOM 8072 O O . PRO B 1 533 ? -47.762 -21.285 -29.458 1.00 16.66 533 PRO B O 1
ATOM 8076 N N . SER B 1 534 ? -46.555 -19.614 -30.360 1.00 15.67 534 SER B N 1
ATOM 8077 C CA . SER B 1 534 ? -47.593 -19.169 -31.282 1.00 15.85 534 SER B CA 1
ATOM 8078 C C . SER B 1 534 ? -47.626 -19.907 -32.640 1.00 16.31 534 SER B C 1
ATOM 8079 O O . SER B 1 534 ? -48.474 -19.621 -33.500 1.00 16.91 534 SER B O 1
ATOM 8082 N N . VAL B 1 535 ? -46.734 -20.880 -32.812 1.00 16.21 535 VAL B N 1
ATOM 8083 C CA . VAL B 1 535 ? -46.686 -21.710 -34.002 1.00 16.67 535 VAL B CA 1
ATOM 8084 C C . VAL B 1 535 ? -47.381 -23.025 -33.654 1.00 18.08 535 VAL B C 1
ATOM 8085 O O . VAL B 1 535 ? -46.920 -23.762 -32.787 1.00 19.87 535 VAL B O 1
ATOM 8089 N N . ASP B 1 536 ? -48.491 -23.311 -34.312 1.00 17.50 536 ASP B N 1
ATOM 8090 C CA . ASP B 1 536 ? -49.199 -24.548 -34.055 1.00 17.64 536 ASP B CA 1
ATOM 8091 C C . ASP B 1 536 ? -49.174 -25.480 -35.255 1.00 17.12 536 ASP B C 1
ATOM 8092 O O . ASP B 1 536 ? -48.594 -25.170 -36.306 1.00 16.74 536 ASP B O 1
ATOM 8097 N N . ARG B 1 537 ? -49.784 -26.648 -35.071 1.00 17.57 537 ARG B N 1
ATOM 8098 C CA . ARG B 1 537 ? -49.801 -27.641 -36.118 1.00 19.02 537 ARG B CA 1
ATOM 8099 C C . ARG B 1 537 ? -50.418 -27.132 -37.418 1.00 18.46 537 ARG B C 1
ATOM 8100 O O . ARG B 1 537 ? -49.891 -27.366 -38.498 1.00 18.52 537 ARG B O 1
ATOM 8108 N N . ALA B 1 538 ? -51.553 -26.451 -37.320 1.00 19.08 538 ALA B N 1
ATOM 8109 C CA . ALA B 1 538 ? -52.206 -25.945 -38.526 1.00 19.81 538 ALA B CA 1
ATOM 8110 C C . ALA B 1 538 ? -51.300 -25.017 -39.330 1.00 18.73 538 ALA B C 1
ATOM 8111 O O . ALA B 1 538 ? -51.252 -25.085 -40.551 1.00 18.58 538 ALA B O 1
ATOM 8113 N N . LYS B 1 539 ? -50.568 -24.158 -38.631 1.00 17.85 539 LYS B N 1
ATOM 8114 C CA . LYS B 1 539 ? -49.668 -23.216 -39.285 1.00 19.13 539 LYS B CA 1
ATOM 8115 C C . LYS B 1 539 ? -48.551 -23.965 -40.032 1.00 17.40 539 LYS B C 1
ATOM 8116 O O . LYS B 1 539 ? -48.271 -23.716 -41.199 1.00 17.41 539 LYS B O 1
ATOM 8122 N N . LEU B 1 540 ? -47.958 -24.942 -39.364 1.00 16.36 540 LEU B N 1
ATOM 8123 C CA . LEU B 1 540 ? -46.933 -25.768 -39.994 1.00 16.50 540 LEU B CA 1
ATOM 8124 C C . LEU B 1 540 ? -47.480 -26.580 -41.177 1.00 16.12 540 LEU B C 1
ATOM 8125 O O . LEU B 1 540 ? -46.828 -26.677 -42.219 1.00 15.36 540 LEU B O 1
ATOM 8130 N N . ASP B 1 541 ? -48.687 -27.142 -41.027 1.00 16.61 541 ASP B N 1
ATOM 8131 C CA . ASP B 1 541 ? -49.272 -27.898 -42.117 1.00 17.69 541 ASP B CA 1
ATOM 8132 C C . ASP B 1 541 ? -49.566 -27.014 -43.327 1.00 17.52 541 ASP B C 1
ATOM 8133 O O . ASP B 1 541 ? -49.411 -27.455 -44.469 1.00 17.42 541 ASP B O 1
ATOM 8138 N N . ALA B 1 542 ? -49.968 -25.765 -43.087 1.00 17.34 542 ALA B N 1
ATOM 8139 C CA . ALA B 1 542 ? -50.227 -24.850 -44.186 1.00 17.54 542 ALA B CA 1
ATOM 8140 C C . ALA B 1 542 ? -48.923 -24.504 -44.925 1.00 16.76 542 ALA B C 1
ATOM 8141 O O . ALA B 1 542 ? -48.868 -24.485 -46.163 1.00 18.39 542 ALA B O 1
ATOM 8143 N N . LEU B 1 543 ? -47.856 -24.273 -44.167 1.00 16.86 543 LEU B N 1
ATOM 8144 C CA . LEU B 1 543 ? -46.537 -24.043 -44.762 1.00 16.30 543 LEU B CA 1
ATOM 8145 C C . LEU B 1 543 ? -46.082 -25.252 -45.579 1.00 16.09 543 LEU B C 1
ATOM 8146 O O . LEU B 1 543 ? -45.611 -25.132 -46.699 1.00 15.23 543 LEU B O 1
ATOM 8151 N N . LEU B 1 544 ? -46.238 -26.433 -45.002 1.00 15.55 544 LEU B N 1
ATOM 8152 C CA . LEU B 1 544 ? -45.816 -27.651 -45.676 1.00 15.91 544 LEU B CA 1
ATOM 8153 C C . LEU B 1 544 ? -46.577 -27.886 -46.982 1.00 15.71 544 LEU B C 1
ATOM 8154 O O . LEU B 1 544 ? -45.979 -28.340 -47.964 1.00 15.86 544 LEU B O 1
ATOM 8159 N N . ALA B 1 545 ? -47.863 -27.555 -46.995 1.00 16.33 545 ALA B N 1
ATOM 8160 C CA . ALA B 1 545 ? -48.651 -27.710 -48.226 1.00 17.85 545 ALA B CA 1
ATOM 8161 C C . ALA B 1 545 ? -48.106 -26.802 -49.320 1.00 18.09 545 ALA B C 1
ATOM 8162 O O . ALA B 1 545 ? -48.028 -27.220 -50.481 1.00 19.13 545 ALA B O 1
ATOM 8164 N N . GLU B 1 546 ? -47.680 -25.586 -48.950 1.00 17.90 546 GLU B N 1
ATOM 8165 C CA . GLU B 1 546 ? -47.092 -24.678 -49.929 1.00 18.06 546 GLU B CA 1
ATOM 8166 C C . GLU B 1 546 ? -45.692 -25.081 -50.333 1.00 17.92 546 GLU B C 1
ATOM 8167 O O . GLU B 1 546 ? -45.316 -24.962 -51.494 1.00 17.34 546 GLU B O 1
ATOM 8173 N N . LEU B 1 547 ? -44.899 -25.571 -49.384 1.00 17.52 547 LEU B N 1
ATOM 8174 C CA . LEU B 1 547 ? -43.571 -26.068 -49.719 1.00 18.41 547 LEU B CA 1
ATOM 8175 C C . LEU B 1 547 ? -43.602 -27.198 -50.773 1.00 18.29 547 LEU B C 1
ATOM 8176 O O . LEU B 1 547 ? -42.752 -27.263 -51.673 1.00 18.88 547 LEU B O 1
ATOM 8181 N N . ALA B 1 548 ? -44.599 -28.071 -50.657 1.00 18.05 548 ALA B N 1
ATOM 8182 C CA . ALA B 1 548 ? -44.773 -29.191 -51.575 1.00 18.29 548 ALA B CA 1
ATOM 8183 C C . ALA B 1 548 ? -45.061 -28.785 -53.013 1.00 19.75 548 ALA B C 1
ATOM 8184 O O . ALA B 1 548 ? -44.869 -29.601 -53.912 1.00 20.45 548 ALA B O 1
ATOM 8186 N N . GLU B 1 549 ? -45.558 -27.564 -53.214 1.00 21.09 549 GLU B N 1
ATOM 8187 C CA . GLU B 1 549 ? -45.870 -27.042 -54.548 1.00 22.09 549 GLU B CA 1
ATOM 8188 C C . GLU B 1 549 ? -44.954 -25.907 -54.972 1.00 21.00 549 GLU B C 1
ATOM 8189 O O . GLU B 1 549 ? -45.201 -25.267 -55.989 1.00 22.28 549 GLU B O 1
ATOM 8195 N N . ASP B 1 550 ? -43.880 -25.677 -54.228 1.00 19.76 550 ASP B N 1
ATOM 8196 C CA . ASP B 1 550 ? -42.998 -24.531 -54.474 1.00 19.67 550 ASP B CA 1
ATOM 8197 C C . ASP B 1 550 ? -42.086 -24.807 -55.671 1.00 20.27 550 ASP B C 1
ATOM 8198 O O . ASP B 1 550 ? -41.504 -25.886 -55.774 1.00 20.81 550 ASP B O 1
ATOM 8203 N N . PRO B 1 551 ? -41.929 -23.814 -56.576 1.00 21.70 551 PRO B N 1
ATOM 8204 C CA . PRO B 1 551 ? -41.145 -24.085 -57.795 1.00 22.29 551 PRO B CA 1
ATOM 8205 C C . PRO B 1 551 ? -39.677 -24.407 -57.575 1.00 21.84 551 PRO B C 1
ATOM 8206 O O . PRO B 1 551 ? -39.120 -25.199 -58.318 1.00 23.79 551 PRO B O 1
ATOM 8210 N N . VAL B 1 552 ? -39.054 -23.811 -56.561 1.00 20.15 552 VAL B N 1
ATOM 8211 C CA . VAL B 1 552 ? -37.655 -24.113 -56.258 1.00 20.54 552 VAL B CA 1
ATOM 8212 C C . VAL B 1 552 ? -37.553 -25.520 -55.668 1.00 20.64 552 VAL B C 1
ATOM 8213 O O . VAL B 1 552 ? -36.675 -26.292 -56.062 1.00 21.63 552 VAL B O 1
ATOM 8217 N N . ILE B 1 553 ? -38.458 -25.845 -54.749 1.00 20.84 553 ILE B N 1
ATOM 8218 C CA . ILE B 1 553 ? -38.437 -27.171 -54.119 1.00 21.91 553 ILE B CA 1
ATOM 8219 C C . ILE B 1 553 ? -38.641 -28.279 -55.137 1.00 24.40 553 ILE B C 1
ATOM 8220 O O . ILE B 1 553 ? -37.918 -29.277 -55.092 1.00 24.02 553 ILE B O 1
ATOM 8225 N N . LEU B 1 554 ? -39.594 -28.104 -56.046 1.00 25.68 554 LEU B N 1
ATOM 8226 C CA . LEU B 1 554 ? -39.876 -29.138 -57.052 1.00 27.89 554 LEU B CA 1
ATOM 8227 C C . LEU B 1 554 ? -38.747 -29.301 -58.073 1.00 32.91 554 LEU B C 1
ATOM 8228 O O . LEU B 1 554 ? -38.494 -30.416 -58.542 1.00 33.50 554 LEU B O 1
ATOM 8233 N N . GLY B 1 555 ? -38.053 -28.207 -58.389 1.00 34.82 555 GLY B N 1
ATOM 8234 C CA . GLY B 1 555 ? -36.787 -28.266 -59.152 1.00 39.07 555 GLY B CA 1
ATOM 8235 C C . GLY B 1 555 ? -36.920 -27.698 -60.550 1.00 40.49 555 GLY B C 1
ATOM 8236 O O . GLY B 1 555 ? -38.027 -27.602 -61.081 1.00 43.65 555 GLY B O 1
#

Sequence (1039 aa):
ELDGGDFALPEGGLDDDRRLRALDAVDEYLTRKRKHLVGYAATQDMQGTALDLARFMMPNNINNLGDPFQSGGYKPNTKVVERAVLDYYAKLWHAERPHDPADPESYWGYMLSMGSTEGNMYALWNARDYLSSGKALIQPPRNPNAHHPVAFYSEDTHYSFAKAVAVLGVETFHAVGLEKYADECPLVDPVTGLRTWPTEVPSRPGPSGLSWDGPGEIDVDDALAVLVEFFAAKGHPVFVNLNLGSTFKGAHDDVRAVCERRLLPIFERHGLVQREVVYGSCPQTGRPLVDVRRGFWIHVDGALGAGYAPFLRLAAEDPEGYGWTPEAELPEFDFGLRLPTAGHGEVDMVSSIAMSGHKWAGAPWPCGIYMTKVKYQISPPSQPDYIGAPDTTFAGSRNGFSPLILWDHLSRYSYRDQVERIREAQELAAYLERRLTAMERELGVELWPARTPGAVTVRRFRKPSAELVAKWSLSSQDVLMVPGDETTRRSYVHVFVMPSVDRAKLDALLAELAEDPVILGAPAVDPGPELDGGDFALPEGGLDDDRRLRALDAVDEYLTRKRKHLVGYAATQDMQGTTALDLARFMMPNNINNLGDPFQSGGYKPNTKVVERAVLDYYAKLWHAERPHDPADPESYWGYMLSMGSTEGNMYALLWNARDYLSGKALIQPRNPNAHHPVAFYSEDTHYSFAKAVAVLGVETFHAVGLEKYADECPLVDPVTGLRTWPTEVPSRPGPSGLSWDGPGEIDVDDALAVLVEFFAAKGHPVFVNLNLGSTFKGAHDDVRAVCERRLLPIFERHGLVQREVVYGSCPQTGRPLVDVRRGFWIHVDGALGAGYAPFLRLAAEDPEGYGWTPEAELPEFDFGLRLPTAGHGEVDMVSSIAMSGHKWAGAPWPCGIYMTKVKYQISPPSQPDYIGAPDTTFAGSRNGFSPLILWDHLSRYSYRDQVERIREAQELAAYLERRLTAMERELGVELWPARRTPGAVTVRFRKPSAEELVAKWSLSSQDVLMVPGDETTRRSYVHVFVMPSVDRAKLDALLAELAEDPVILG

Nearest PDB structures (foldseek):
  7cig-assembly1_A  TM=1.002E+00  e=0.000E+00  Streptomyces sp. 590 KI-2014
  7cig-assembly1_B  TM=9.968E-01  e=0.000E+00  Streptomyces sp. 590 KI-2014
  7cii-assembly1_B  TM=9.967E-01  e=0.000E+00  Streptomyces sp. 590 KI-2014
  7cim-assembly1_B  TM=9.961E-01  e=0.000E+00  Streptomyces sp. 590 KI-2014
  7cif-assembly1_B  TM=9.948E-01  e=0.000E+00  Streptomyces sp. 590 KI-2014